Protein AF-0000000078820990 (afdb_homodimer)

Structure (mmCIF, N/CA/C/O backbone):
data_AF-0000000078820990-model_v1
#
loop_
_entity.id
_entity.type
_entity.pdbx_description
1 polymer 'Serine-type D-Ala-D-Ala carboxypeptidase'
#
loop_
_atom_site.group_PDB
_atom_site.id
_atom_site.type_symbol
_atom_site.label_atom_id
_atom_site.label_alt_id
_atom_site.label_comp_id
_atom_site.label_asym_id
_atom_site.label_entity_id
_atom_site.label_seq_id
_atom_site.pdbx_PDB_ins_code
_atom_site.Cartn_x
_atom_site.Cartn_y
_atom_site.Cartn_z
_atom_site.occupancy
_atom_site.B_iso_or_equiv
_atom_site.auth_seq_id
_atom_site.auth_comp_id
_atom_site.auth_asym_id
_atom_site.auth_atom_id
_atom_site.pdbx_PDB_model_num
ATOM 1 N N . MET A 1 1 ? 5.07 -16.172 -41.438 1 22.08 1 MET A N 1
ATOM 2 C CA . MET A 1 1 ? 3.686 -15.82 -41.125 1 22.08 1 MET A CA 1
ATOM 3 C C . MET A 1 1 ? 3.584 -15.156 -39.75 1 22.08 1 MET A C 1
ATOM 5 O O . MET A 1 1 ? 3.992 -15.734 -38.75 1 22.08 1 MET A O 1
ATOM 9 N N . SER A 1 2 ? 3.537 -13.719 -39.594 1 21.08 2 SER A N 1
ATOM 10 C CA . SER A 1 2 ? 4.238 -12.625 -38.906 1 21.08 2 SER A CA 1
ATOM 11 C C . SER A 1 2 ? 3.48 -12.156 -37.688 1 21.08 2 SER A C 1
ATOM 13 O O . SER A 1 2 ? 2.428 -11.523 -37.781 1 21.08 2 SER A O 1
ATOM 15 N N . SER A 1 3 ? 3.314 -12.992 -36.656 1 21.06 3 SER A N 1
ATOM 16 C CA . SER A 1 3 ? 2.342 -13.117 -35.594 1 21.06 3 SER A CA 1
ATOM 17 C C . SER A 1 3 ? 2.488 -11.984 -34.562 1 21.06 3 SER A C 1
ATOM 19 O O . SER A 1 3 ? 3.428 -11.984 -33.781 1 21.06 3 SER A O 1
ATOM 21 N N . ALA A 1 4 ? 2.01 -10.711 -35 1 20.36 4 ALA A N 1
ATOM 22 C CA . ALA A 1 4 ? 2.174 -9.344 -34.5 1 20.36 4 ALA A CA 1
ATOM 23 C C . ALA A 1 4 ? 1.604 -9.195 -33.094 1 20.36 4 ALA A C 1
ATOM 25 O O . ALA A 1 4 ? 0.577 -9.789 -32.781 1 20.36 4 ALA A O 1
ATOM 26 N N . THR A 1 5 ? 2.363 -8.516 -32.156 1 22.75 5 THR A N 1
ATOM 27 C CA . THR A 1 5 ? 2.705 -8.312 -30.75 1 22.75 5 THR A CA 1
ATOM 28 C C . THR A 1 5 ? 1.751 -7.312 -30.109 1 22.75 5 THR A C 1
ATOM 30 O O . THR A 1 5 ? 1.879 -6.105 -30.297 1 22.75 5 THR A O 1
ATOM 33 N N . ASN A 1 6 ? 0.295 -7.414 -30.234 1 19.84 6 ASN A N 1
ATOM 34 C CA . ASN A 1 6 ? -0.645 -6.309 -30.078 1 19.84 6 ASN A CA 1
ATOM 35 C C . ASN A 1 6 ? -0.729 -5.852 -28.625 1 19.84 6 ASN A C 1
ATOM 37 O O . ASN A 1 6 ? -1.075 -6.641 -27.75 1 19.84 6 ASN A O 1
ATOM 41 N N . CYS A 1 7 ? 0.06 -4.73 -28.219 1 20.94 7 CYS A N 1
ATOM 42 C CA . CYS A 1 7 ? 0.447 -4.062 -26.969 1 20.94 7 CYS A CA 1
ATOM 43 C C . CYS A 1 7 ? -0.734 -3.318 -26.359 1 20.94 7 CYS A C 1
ATOM 45 O O . CYS A 1 7 ? -1.271 -2.391 -26.969 1 20.94 7 CYS A O 1
ATOM 47 N N . GLY A 1 8 ? -1.758 -3.949 -25.625 1 19.2 8 GLY A N 1
ATOM 48 C CA . GLY A 1 8 ? -3.082 -3.553 -25.172 1 19.2 8 GLY A CA 1
ATOM 49 C C . GLY A 1 8 ? -3.055 -2.408 -24.172 1 19.2 8 GLY A C 1
ATOM 50 O O . GLY A 1 8 ? -2.398 -2.498 -23.141 1 19.2 8 GLY A O 1
ATOM 51 N N . PHE A 1 9 ? -3.215 -1.014 -24.609 1 19.7 9 PHE A N 1
ATOM 52 C CA . PHE A 1 9 ? -3.143 0.339 -24.078 1 19.7 9 PHE A CA 1
ATOM 53 C C . PHE A 1 9 ? -4.281 0.592 -23.094 1 19.7 9 PHE A C 1
ATOM 55 O O . PHE A 1 9 ? -5.449 0.395 -23.422 1 19.7 9 PHE A O 1
ATOM 62 N N . LEU A 1 10 ? -4.113 0.373 -21.797 1 19.8 10 LEU A N 1
ATOM 63 C CA . LEU A 1 10 ? -5.074 0.485 -20.703 1 19.8 10 LEU A CA 1
ATOM 64 C C . LEU A 1 10 ? -5.512 1.933 -20.5 1 19.8 10 LEU A C 1
ATOM 66 O O . LEU A 1 10 ? -4.699 2.787 -20.141 1 19.8 10 LEU A O 1
ATOM 70 N N . ILE A 1 11 ? -6.473 2.541 -21.328 1 19.75 11 ILE A N 1
ATOM 71 C CA . ILE A 1 11 ? -6.996 3.891 -21.516 1 19.75 11 ILE A CA 1
ATOM 72 C C . ILE A 1 11 ? -7.77 4.324 -20.281 1 19.75 11 ILE A C 1
ATOM 74 O O . ILE A 1 11 ? -8.711 3.646 -19.859 1 19.75 11 ILE A O 1
ATOM 78 N N . LEU A 1 12 ? -7.113 5.129 -19.375 1 19.62 12 LEU A N 1
ATOM 79 C CA . LEU A 1 12 ? -7.574 5.867 -18.203 1 19.62 12 LEU A CA 1
ATOM 80 C C . LEU A 1 12 ? -8.68 6.848 -18.578 1 19.62 12 LEU A C 1
ATOM 82 O O . LEU A 1 12 ? -8.43 7.836 -19.281 1 19.62 12 LEU A O 1
ATOM 86 N N . THR A 1 13 ? -9.875 6.508 -18.984 1 20.11 13 THR A N 1
ATOM 87 C CA . THR A 1 13 ? -10.984 7.25 -19.578 1 20.11 13 THR A CA 1
ATOM 88 C C . THR A 1 13 ? -11.625 8.172 -18.547 1 20.11 13 THR A C 1
ATOM 90 O O . THR A 1 13 ? -12.727 8.688 -18.766 1 20.11 13 THR A O 1
ATOM 93 N N . CYS A 1 14 ? -10.984 8.742 -17.516 1 19.55 14 CYS A N 1
ATOM 94 C CA . CYS A 1 14 ? -11.875 9.516 -16.656 1 19.55 14 CYS A CA 1
ATOM 95 C C . CYS A 1 14 ? -12.445 10.719 -17.391 1 19.55 14 CYS A C 1
ATOM 97 O O . CYS A 1 14 ? -11.695 11.562 -17.875 1 19.55 14 CYS A O 1
ATOM 99 N N . LEU A 1 15 ? -13.703 10.734 -17.969 1 19.78 15 LEU A N 1
ATOM 100 C CA . LEU A 1 15 ? -14.609 11.562 -18.75 1 19.78 15 LEU A CA 1
ATOM 101 C C . LEU A 1 15 ? -14.906 12.875 -18.031 1 19.78 15 LEU A C 1
ATOM 103 O O . LEU A 1 15 ? -15.547 12.883 -16.984 1 19.78 15 LEU A O 1
ATOM 107 N N . LEU A 1 16 ? -13.852 13.82 -17.922 1 18.53 16 LEU A N 1
ATOM 108 C CA . LEU A 1 16 ? -14.133 15.195 -17.516 1 18.53 16 LEU A CA 1
ATOM 109 C C . LEU A 1 16 ? -15.164 15.836 -18.438 1 18.53 16 LEU A C 1
ATOM 111 O O . LEU A 1 16 ? -14.875 16.109 -19.609 1 18.53 16 LEU A O 1
ATOM 115 N N . ASP A 1 17 ? -16.453 15.586 -18.344 1 17.56 17 ASP A N 1
ATOM 116 C CA . ASP A 1 17 ? -17.562 16 -19.203 1 17.56 17 ASP A CA 1
ATOM 117 C C . ASP A 1 17 ? -17.688 17.516 -19.219 1 17.56 17 ASP A C 1
ATOM 119 O O . ASP A 1 17 ? -17.953 18.109 -20.281 1 17.56 17 ASP A O 1
ATOM 123 N N . SER A 1 18 ? -17.766 18.281 -18.172 1 18.16 18 SER A N 1
ATOM 124 C CA . SER A 1 18 ? -18.875 19.234 -18.125 1 18.16 18 SER A CA 1
ATOM 125 C C . SER A 1 18 ? -18.531 20.5 -18.906 1 18.16 18 SER A C 1
ATOM 127 O O . SER A 1 18 ? -19.375 21.391 -19.047 1 18.16 18 SER A O 1
ATOM 129 N N . LEU A 1 19 ? -17.344 20.922 -19.078 1 18.14 19 LEU A N 1
ATOM 130 C CA . LEU A 1 19 ? -17.219 22.375 -19 1 18.14 19 LEU A CA 1
ATOM 131 C C . LEU A 1 19 ? -17.672 23.031 -20.312 1 18.14 19 LEU A C 1
ATOM 133 O O . LEU A 1 19 ? -16.875 23.234 -21.219 1 18.14 19 LEU A O 1
ATOM 137 N N . MET A 1 20 ? -18.75 22.656 -21.047 1 17.83 20 MET A N 1
ATOM 138 C CA . MET A 1 20 ? -18.953 23.25 -22.359 1 17.83 20 MET A CA 1
ATOM 139 C C . MET A 1 20 ? -19.469 24.688 -22.25 1 17.83 20 MET A C 1
ATOM 141 O O . MET A 1 20 ? -20.656 24.938 -22.438 1 17.83 20 MET A O 1
ATOM 145 N N . LYS A 1 21 ? -19.125 25.438 -21.125 1 17.12 21 LYS A N 1
ATOM 146 C CA . LYS A 1 21 ? -20.031 26.578 -21.156 1 17.12 21 LYS A CA 1
ATOM 147 C C . LYS A 1 21 ? -19.938 27.312 -22.484 1 17.12 21 LYS A C 1
ATOM 149 O O . LYS A 1 21 ? -18.953 27.188 -23.203 1 17.12 21 LYS A O 1
ATOM 154 N N . TYR A 1 22 ? -20.797 28.531 -22.641 1 16.69 22 TYR A N 1
ATOM 155 C CA . TYR A 1 22 ? -21.641 29.297 -23.547 1 16.69 22 TYR A CA 1
ATOM 156 C C . TYR A 1 22 ? -20.797 30.25 -24.391 1 16.69 22 TYR A C 1
ATOM 158 O O . TYR A 1 22 ? -19.688 30.609 -24 1 16.69 22 TYR A O 1
ATOM 166 N N . PRO A 1 23 ? -21.438 30.812 -25.391 1 17.64 23 PRO A N 1
ATOM 167 C CA . PRO A 1 23 ? -21.203 31.391 -26.719 1 17.64 23 PRO A CA 1
ATOM 168 C C . PRO A 1 23 ? -20.766 32.844 -26.656 1 17.64 23 PRO A C 1
ATOM 170 O O . PRO A 1 23 ? -20.484 33.469 -27.703 1 17.64 23 PRO A O 1
ATOM 173 N N . ARG A 1 24 ? -20.125 33.344 -25.609 1 16.52 24 ARG A N 1
ATOM 174 C CA . ARG A 1 24 ? -20.484 34.75 -25.641 1 16.52 24 ARG A CA 1
ATOM 175 C C . ARG A 1 24 ? -20.031 35.406 -26.938 1 16.52 24 ARG A C 1
ATOM 177 O O . ARG A 1 24 ? -18.875 35.25 -27.344 1 16.52 24 ARG A O 1
ATOM 184 N N . GLU A 1 25 ? -20.906 36.062 -27.656 1 16.39 25 GLU A N 1
ATOM 185 C CA . GLU A 1 25 ? -21.016 36.656 -28.984 1 16.39 25 GLU A CA 1
ATOM 186 C C . GLU A 1 25 ? -20.25 37.969 -29.062 1 16.39 25 GLU A C 1
ATOM 188 O O . GLU A 1 25 ? -20.062 38.5 -30.141 1 16.39 25 GLU A O 1
ATOM 193 N N . ARG A 1 26 ? -19.562 38.406 -28.047 1 15.84 26 ARG A N 1
ATOM 194 C CA . ARG A 1 26 ? -19.766 39.844 -28.188 1 15.84 26 ARG A CA 1
ATOM 195 C C . ARG A 1 26 ? -19.234 40.344 -29.531 1 15.84 26 ARG A C 1
ATOM 197 O O . ARG A 1 26 ? -18.328 39.75 -30.109 1 15.84 26 ARG A O 1
ATOM 204 N N . SER A 1 27 ? -19.641 41.625 -29.797 1 14.88 27 SER A N 1
ATOM 205 C CA . SER A 1 27 ? -19.984 42.5 -30.906 1 14.88 27 SER A CA 1
ATOM 206 C C . SER A 1 27 ? -18.734 43.031 -31.594 1 14.88 27 SER A C 1
ATOM 208 O O . SER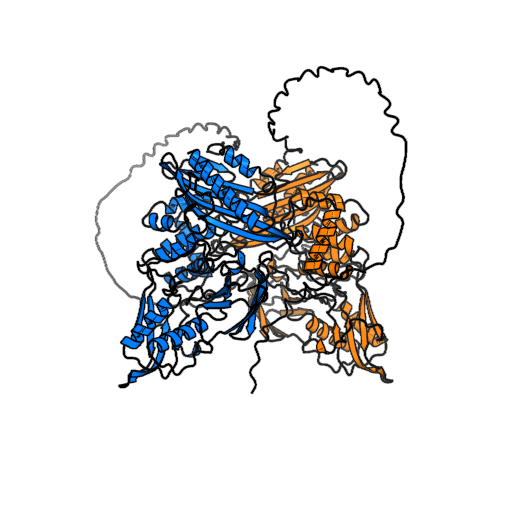 A 1 27 ? -17.625 42.938 -31.062 1 14.88 27 SER A O 1
ATOM 210 N N . ARG A 1 28 ? -18.922 44.312 -32.125 1 14.97 28 ARG A N 1
ATOM 211 C CA . ARG A 1 28 ? -18.844 44.875 -33.469 1 14.97 28 ARG A CA 1
ATOM 212 C C . ARG A 1 28 ? -17.484 45.531 -33.688 1 14.97 28 ARG A C 1
ATOM 214 O O . ARG A 1 28 ? -16.891 45.406 -34.781 1 14.97 28 ARG A O 1
ATOM 221 N N . GLY A 1 29 ? -16.953 46.5 -32.75 1 15.27 29 GLY A N 1
ATOM 222 C CA . GLY A 1 29 ? -16.891 47.812 -33.406 1 15.27 29 GLY A CA 1
ATOM 223 C C . GLY A 1 29 ? -15.688 47.969 -34.281 1 15.27 29 GLY A C 1
ATOM 224 O O . GLY A 1 29 ? -14.719 47.219 -34.188 1 15.27 29 GLY A O 1
ATOM 225 N N . ASP A 1 30 ? -15.617 49.219 -34.906 1 15.18 30 ASP A N 1
ATOM 226 C CA . ASP A 1 30 ? -15.398 49.812 -36.25 1 15.18 30 ASP A CA 1
ATOM 227 C C . ASP A 1 30 ? -13.914 50.062 -36.5 1 15.18 30 ASP A C 1
ATOM 229 O O . ASP A 1 30 ? -13.297 49.375 -37.312 1 15.18 30 ASP A O 1
ATOM 233 N N . TYR A 1 31 ? -13.586 51.406 -36.5 1 15.63 31 TYR A N 1
ATOM 234 C CA . TYR A 1 31 ? -13.258 52.156 -37.719 1 15.63 31 TYR A CA 1
ATOM 235 C C . TYR A 1 31 ? -11.75 52.219 -37.938 1 15.63 31 TYR A C 1
ATOM 237 O O . TYR A 1 31 ? -10.977 51.906 -37.031 1 15.63 31 TYR A O 1
ATOM 245 N N . MET A 1 32 ? -11.32 53.375 -38.469 1 15.5 32 MET A N 1
ATOM 246 C CA . MET A 1 32 ? -10.719 53.781 -39.719 1 15.5 32 MET A CA 1
ATOM 247 C C . MET A 1 32 ? -9.25 54.156 -39.5 1 15.5 32 MET A C 1
ATOM 249 O O . MET A 1 32 ? -8.602 54.656 -40.438 1 15.5 32 MET A O 1
ATOM 253 N N . LYS A 1 33 ? -8.711 53.844 -38.469 1 15.98 33 LYS A N 1
ATOM 254 C CA . LYS A 1 33 ? -7.738 54.938 -38.344 1 15.98 33 LYS A CA 1
ATOM 255 C C . LYS A 1 33 ? -6.762 54.938 -39.5 1 15.98 33 LYS A C 1
ATOM 257 O O . LYS A 1 33 ? -6.309 53.875 -39.938 1 15.98 33 LYS A O 1
ATOM 262 N N . SER A 1 34 ? -6.449 56.156 -39.781 1 15.02 34 SER A N 1
ATOM 263 C CA . SER A 1 34 ? -6.004 56.875 -41 1 15.02 34 SER A CA 1
ATOM 264 C C . SER A 1 34 ? -4.547 56.531 -41.312 1 15.02 34 SER A C 1
ATOM 266 O O . SER A 1 34 ? -4.23 56.156 -42.438 1 15.02 34 SER A O 1
ATOM 268 N N . ASP A 1 35 ? -3.656 57.344 -40.75 1 14.59 35 ASP A N 1
ATOM 269 C CA . ASP A 1 35 ? -2.898 58.219 -41.625 1 14.59 35 ASP A CA 1
ATOM 270 C C . ASP A 1 35 ? -1.613 57.562 -42.125 1 14.59 35 ASP A C 1
ATOM 272 O O . ASP A 1 35 ? -1.036 56.719 -41.406 1 14.59 35 ASP A O 1
ATOM 276 N N . ALA A 1 36 ? -1.145 58.219 -43.219 1 15.11 36 ALA A N 1
ATOM 277 C CA . ALA A 1 36 ? -0.489 57.906 -44.469 1 15.11 36 ALA A CA 1
ATOM 278 C C . ALA A 1 36 ? 1.02 57.781 -44.281 1 15.11 36 ALA A C 1
ATOM 280 O O . ALA A 1 36 ? 1.644 56.875 -44.875 1 15.11 36 ALA A O 1
ATOM 281 N N . HIS A 1 37 ? 1.697 58.781 -43.625 1 14.91 37 HIS A N 1
ATOM 282 C CA . HIS A 1 37 ? 2.48 59.375 -44.688 1 14.91 37 HIS A CA 1
ATOM 283 C C . HIS A 1 37 ? 3.709 58.531 -45.031 1 14.91 37 HIS A C 1
ATOM 285 O O . HIS A 1 37 ? 3.943 58.219 -46.188 1 14.91 37 HIS A O 1
ATOM 291 N N . GLU A 1 38 ? 4.938 59.188 -44.75 1 15.08 38 GLU A N 1
ATOM 292 C CA . GLU A 1 38 ? 5.816 59.688 -45.812 1 15.08 38 GLU A CA 1
ATOM 293 C C . GLU A 1 38 ? 6.871 58.656 -46.188 1 15.08 38 GLU A C 1
ATOM 295 O O . GLU A 1 38 ? 6.98 58.281 -47.344 1 15.08 38 GLU A O 1
ATOM 300 N N . SER A 1 39 ? 8.148 59.062 -45.906 1 15.78 39 SER A N 1
ATOM 301 C CA . SER A 1 39 ? 9.117 59.344 -46.969 1 15.78 39 SER A CA 1
ATOM 302 C C . SER A 1 39 ? 9.898 58.062 -47.312 1 15.78 39 SER A C 1
ATOM 304 O O . SER A 1 39 ? 9.984 57.156 -46.5 1 15.78 39 SER A O 1
ATOM 306 N N . LYS A 1 40 ? 10.867 58.375 -48.25 1 16.02 40 LYS A N 1
ATOM 307 C CA . LYS A 1 40 ? 11.359 57.812 -49.531 1 16.02 40 LYS A CA 1
ATOM 308 C C . LYS A 1 40 ? 12.383 56.719 -49.281 1 16.02 40 LYS A C 1
ATOM 310 O O . LYS A 1 40 ? 12.906 56.562 -48.156 1 16.02 40 LYS A O 1
ATOM 315 N N . LYS A 1 41 ? 13.492 56.875 -50 1 15.45 41 LYS A N 1
ATOM 316 C CA . LYS A 1 41 ? 13.953 56.062 -51.125 1 15.45 41 LYS A CA 1
ATOM 317 C C . LYS A 1 41 ? 14.93 55 -50.656 1 15.45 41 LYS A C 1
ATOM 319 O O . LYS A 1 41 ? 15.477 55.062 -49.562 1 15.45 41 LYS A O 1
ATOM 324 N N . LEU A 1 42 ? 16.031 54.906 -51.469 1 15.78 42 LEU A N 1
ATOM 325 C CA . LEU A 1 42 ? 16.484 53.906 -52.438 1 15.78 42 LEU A CA 1
ATOM 326 C C . LEU A 1 42 ? 17.531 53 -51.844 1 15.78 42 LEU A C 1
ATOM 328 O O . LEU A 1 42 ? 18.156 53.312 -50.844 1 15.78 42 LEU A O 1
ATOM 332 N N . CYS A 1 43 ? 18.5 52.469 -52.719 1 15.88 43 CYS A N 1
ATOM 333 C CA . CYS A 1 43 ? 18.859 51.188 -53.344 1 15.88 43 CYS A CA 1
ATOM 334 C C . CYS A 1 43 ? 20.125 50.625 -52.719 1 15.88 43 CYS A C 1
ATOM 336 O O . CYS A 1 43 ? 20.188 49.406 -52.438 1 15.88 43 CYS A O 1
ATOM 338 N N . TYR A 1 44 ? 21.391 51.25 -52.875 1 18.36 44 TYR A N 1
ATOM 339 C CA . TYR A 1 44 ? 22.375 50.562 -53.688 1 18.36 44 TYR A CA 1
ATOM 340 C C . TYR A 1 44 ? 23.047 49.406 -52.938 1 18.36 44 TYR A C 1
ATOM 342 O O . TYR A 1 44 ? 23.188 49.469 -51.719 1 18.36 44 TYR A O 1
ATOM 350 N N . LEU A 1 45 ? 23.562 48.312 -53.719 1 17.75 45 LEU A N 1
ATOM 351 C CA . LEU A 1 45 ? 23.844 46.906 -53.844 1 17.75 45 LEU A CA 1
ATOM 352 C C . LEU A 1 45 ? 25.188 46.562 -53.188 1 17.75 45 LEU A C 1
ATOM 354 O O . LEU A 1 45 ? 25.391 45.438 -52.719 1 17.75 45 LEU A O 1
ATOM 358 N N . LEU A 1 46 ? 26.156 47.375 -53.094 1 21.72 46 LEU A N 1
ATOM 359 C CA . LEU A 1 46 ? 27.422 46.781 -53.469 1 21.72 46 LEU A CA 1
ATOM 360 C C . LEU A 1 46 ? 27.875 45.75 -52.469 1 21.72 46 LEU A C 1
ATOM 362 O O . LEU A 1 46 ? 28.188 46.094 -51.312 1 21.72 46 LEU A O 1
ATOM 366 N N . LEU A 1 47 ? 27.344 44.531 -52.531 1 21.05 47 LEU A N 1
ATOM 367 C CA . LEU A 1 47 ? 27.594 43.469 -51.562 1 21.05 47 LEU A CA 1
ATOM 368 C C . LEU A 1 47 ? 29.016 42.938 -51.688 1 21.05 47 LEU A C 1
ATOM 370 O O . LEU A 1 47 ? 29.359 42.312 -52.688 1 21.05 47 LEU A O 1
ATOM 374 N N . GLY A 1 48 ? 30 43.719 -51.375 1 21.58 48 GLY A N 1
ATOM 375 C CA . GLY A 1 48 ? 31.344 43.156 -51.438 1 21.58 48 GLY A CA 1
ATOM 376 C C . GLY A 1 48 ? 31.469 41.844 -50.688 1 21.58 48 GLY A C 1
ATOM 377 O O . GLY A 1 48 ? 30.969 41.688 -49.562 1 21.58 48 GLY A O 1
ATOM 378 N N . THR A 1 49 ? 31.672 40.75 -51.438 1 23.44 49 THR A N 1
ATOM 379 C CA . THR A 1 49 ? 31.797 39.312 -51.156 1 23.44 49 THR A CA 1
ATOM 380 C C . THR A 1 49 ? 33.031 39.062 -50.25 1 23.44 49 THR A C 1
ATOM 382 O O . THR A 1 49 ? 34.156 39.188 -50.719 1 23.44 49 THR A O 1
ATOM 385 N N . ILE A 1 50 ? 33.188 39.656 -49.125 1 24.31 50 ILE A N 1
ATOM 386 C CA . ILE A 1 50 ? 34.438 39.312 -48.438 1 24.31 50 ILE A CA 1
ATOM 387 C C . ILE A 1 50 ? 34.438 37.812 -48.125 1 24.31 50 ILE A C 1
ATOM 389 O O . ILE A 1 50 ? 33.531 37.312 -47.5 1 24.31 50 ILE A O 1
ATOM 393 N N . PHE A 1 51 ? 35.156 37.031 -49 1 25.61 51 PHE A N 1
ATOM 394 C CA . PHE A 1 51 ? 35.438 35.594 -48.906 1 25.61 51 PHE A CA 1
ATOM 395 C C . PHE A 1 51 ? 36.156 35.281 -47.594 1 25.61 51 PHE A C 1
ATOM 397 O O . PHE A 1 51 ? 37.312 35.688 -47.406 1 25.61 51 PHE A O 1
ATOM 404 N N . LEU A 1 52 ? 35.531 35.438 -46.438 1 24.86 52 LEU A N 1
ATOM 405 C CA . LEU A 1 52 ? 36.25 35.062 -45.188 1 24.86 52 LEU A CA 1
ATOM 406 C C . LEU A 1 52 ? 36.594 33.594 -45.188 1 24.86 52 LEU A C 1
ATOM 408 O O . LEU A 1 52 ? 35.688 32.75 -45.25 1 24.86 52 LEU A O 1
ATOM 412 N N . ILE A 1 53 ? 37.75 33.25 -45.688 1 30.28 53 ILE A N 1
ATOM 413 C CA . ILE A 1 53 ? 38.406 31.938 -45.594 1 30.28 53 ILE A CA 1
ATOM 414 C C . ILE A 1 53 ? 38.406 31.438 -44.156 1 30.28 53 ILE A C 1
ATOM 416 O O . ILE A 1 53 ? 39.031 32.031 -43.312 1 30.28 53 ILE A O 1
ATOM 420 N N . THR A 1 54 ? 37.281 31.047 -43.594 1 28.45 54 THR A N 1
ATOM 421 C CA . THR A 1 54 ? 37.344 30.484 -42.25 1 28.45 54 THR A CA 1
ATOM 422 C C . THR A 1 54 ? 38.156 29.203 -42.219 1 28.45 54 THR A C 1
ATOM 424 O O . THR A 1 54 ? 37.875 28.266 -42.969 1 28.45 54 THR A O 1
ATOM 427 N N . VAL A 1 55 ? 39.438 29.297 -41.875 1 32.12 55 VAL A N 1
ATOM 428 C CA . VAL A 1 55 ? 40.344 28.219 -41.531 1 32.12 55 VAL A CA 1
ATOM 429 C C . VAL A 1 55 ? 39.656 27.266 -40.562 1 32.12 55 VAL A C 1
ATOM 431 O O . VAL A 1 55 ? 39.188 27.688 -39.5 1 32.12 55 VAL A O 1
ATOM 434 N N . CYS A 1 56 ? 39.219 26.125 -41.094 1 29.48 56 CYS A N 1
ATOM 435 C CA . CYS A 1 56 ? 38.688 24.969 -40.375 1 29.48 56 CYS A CA 1
ATOM 436 C C . CYS A 1 56 ? 39.656 24.469 -39.344 1 29.48 56 CYS A C 1
ATOM 438 O O . CYS A 1 56 ? 40.719 23.953 -39.688 1 29.48 56 CYS A O 1
ATOM 440 N N . GLN A 1 57 ? 39.906 25.172 -38.281 1 31.44 57 GLN A N 1
ATOM 441 C CA . GLN A 1 57 ? 40.719 24.5 -37.281 1 31.44 57 GLN A CA 1
ATOM 442 C C . GLN A 1 57 ? 40.156 23.109 -36.938 1 31.44 57 GLN A C 1
ATOM 444 O O . GLN A 1 57 ? 38.938 22.922 -36.875 1 31.44 57 GLN A O 1
ATOM 449 N N . PRO A 1 58 ? 41 22.078 -37.156 1 33.69 58 PRO A N 1
ATOM 450 C CA . PRO A 1 58 ? 40.594 20.734 -36.781 1 33.69 58 PRO A CA 1
ATOM 451 C C . PRO A 1 58 ? 40.031 20.672 -35.375 1 33.69 58 PRO A C 1
ATOM 453 O O . PRO A 1 58 ? 40.625 21.266 -34.438 1 33.69 58 PRO A O 1
ATOM 456 N N . PHE A 1 59 ? 38.719 20.516 -35.281 1 31.98 59 PHE A N 1
ATOM 457 C CA . PHE A 1 59 ? 38.188 20.172 -33.969 1 31.98 59 PHE A CA 1
ATOM 458 C C . PHE A 1 59 ? 38.875 18.953 -33.375 1 31.98 59 PHE A C 1
ATOM 460 O O . PHE A 1 59 ? 38.812 17.859 -33.969 1 31.98 59 PHE A O 1
ATOM 467 N N . ALA A 1 60 ? 40.031 19.078 -32.781 1 33 60 ALA A N 1
ATOM 468 C CA . ALA A 1 60 ? 40.469 18.031 -31.859 1 33 60 ALA A CA 1
ATOM 469 C C . ALA A 1 60 ? 39.281 17.484 -31.062 1 33 60 ALA A C 1
ATOM 471 O O . ALA A 1 60 ? 38.531 18.25 -30.438 1 33 60 ALA A O 1
ATOM 472 N N . GLY A 1 61 ? 38.812 16.328 -31.406 1 27.31 61 GLY A N 1
ATOM 473 C CA . GLY A 1 61 ? 37.844 15.57 -30.656 1 27.31 61 GLY A CA 1
ATOM 474 C C . GLY A 1 61 ? 38.094 15.555 -29.172 1 27.31 61 GLY A C 1
ATOM 475 O O . GLY A 1 61 ? 39.188 15.141 -28.719 1 27.31 61 GLY A O 1
ATOM 476 N N . ALA A 1 62 ? 37.531 16.516 -28.438 1 30.12 62 ALA A N 1
ATOM 477 C CA . ALA A 1 62 ? 37.469 16.359 -27 1 30.12 62 ALA A CA 1
ATOM 478 C C . ALA A 1 62 ? 36.969 14.969 -26.625 1 30.12 62 ALA A C 1
ATOM 480 O O . ALA A 1 62 ? 35.844 14.594 -26.938 1 30.12 62 ALA A O 1
ATOM 481 N N . GLY A 1 63 ? 37.812 14 -26.719 1 29.47 63 GLY A N 1
ATOM 482 C CA . GLY A 1 63 ? 37.5 12.836 -25.906 1 29.47 63 GLY A CA 1
ATOM 483 C C . GLY A 1 63 ? 36.875 13.203 -24.578 1 29.47 63 GLY A C 1
ATOM 484 O O . GLY A 1 63 ? 37.469 13.891 -23.766 1 29.47 63 GLY A O 1
ATOM 485 N N . GLY A 1 64 ? 35.594 13.453 -24.656 1 29.59 64 GLY A N 1
ATOM 486 C CA . GLY A 1 64 ? 34.906 13.625 -23.391 1 29.59 64 GLY A CA 1
ATOM 487 C C . GLY A 1 64 ? 35.219 12.539 -22.375 1 29.59 64 GLY A C 1
ATOM 488 O O . GLY A 1 64 ? 34.719 11.414 -22.484 1 29.59 64 GLY A O 1
ATOM 489 N N . ASN A 1 65 ? 36.5 12.383 -22.062 1 30.62 65 ASN A N 1
ATOM 490 C CA . ASN A 1 65 ? 36.656 11.766 -20.75 1 30.62 65 ASN A CA 1
ATOM 491 C C . ASN A 1 65 ? 35.625 12.312 -19.75 1 30.62 65 ASN A C 1
ATOM 493 O O . ASN A 1 65 ? 35.656 13.492 -19.406 1 30.62 65 ASN A O 1
ATOM 497 N N . SER A 1 66 ? 34.469 11.914 -19.906 1 31.67 66 SER A N 1
ATOM 498 C CA . SER A 1 66 ? 33.688 12.109 -18.688 1 31.67 66 SER A CA 1
ATOM 499 C C . SER A 1 66 ? 34.531 11.914 -17.438 1 31.67 66 SER A C 1
ATOM 501 O O . SER A 1 66 ? 34.719 10.789 -16.984 1 31.67 66 SER A O 1
ATOM 503 N N . GLN A 1 67 ? 35.688 12.469 -17.406 1 33.34 67 GLN A N 1
ATOM 504 C CA . GLN A 1 67 ? 36.25 12.633 -16.078 1 33.34 67 GLN A CA 1
ATOM 505 C C . GLN A 1 67 ? 35.188 12.938 -15.047 1 33.34 67 GLN A C 1
ATOM 507 O O . GLN A 1 67 ? 34.344 13.82 -15.258 1 33.34 67 GLN A O 1
ATOM 512 N N . ASP A 1 68 ? 34.75 11.984 -14.25 1 36.47 68 ASP A N 1
ATOM 513 C CA . ASP A 1 68 ? 34.031 12.305 -13.023 1 36.47 68 ASP A CA 1
ATOM 514 C C . ASP A 1 68 ? 34.438 13.672 -12.484 1 36.47 68 ASP A C 1
ATOM 516 O O . ASP A 1 68 ? 35.594 13.859 -12.055 1 36.47 68 ASP A O 1
ATOM 520 N N . SER A 1 69 ? 34.188 14.719 -13.109 1 40.69 69 SER A N 1
ATOM 521 C CA . SER A 1 69 ? 34.406 15.953 -12.359 1 40.69 69 SER A CA 1
ATOM 522 C C . SER A 1 69 ? 34.375 15.703 -10.859 1 40.69 69 SER A C 1
ATOM 524 O O . SER A 1 69 ? 33.5 15.008 -10.359 1 40.69 69 SER A O 1
ATOM 526 N N . PRO A 1 70 ? 35.5 15.789 -10.242 1 46.16 70 PRO A N 1
ATOM 527 C CA . PRO A 1 70 ? 35.469 15.57 -8.789 1 46.16 70 PRO A CA 1
ATOM 528 C C . PRO A 1 70 ? 34.219 16.109 -8.133 1 46.16 70 PRO A C 1
ATOM 530 O O . PRO A 1 70 ? 33.719 17.188 -8.516 1 46.16 70 PRO A O 1
ATOM 533 N N . LEU A 1 71 ? 33.344 15.25 -7.734 1 58.84 71 LEU A N 1
ATOM 534 C CA . LEU A 1 71 ? 32.188 15.719 -6.949 1 58.84 71 LEU A CA 1
ATOM 535 C C . LEU A 1 71 ? 32.562 16.969 -6.145 1 58.84 71 LEU A C 1
ATOM 537 O O . LEU A 1 71 ? 33.594 16.984 -5.473 1 58.84 71 LEU A O 1
ATOM 541 N N . GLU A 1 72 ? 32.125 18.156 -6.496 1 73 72 GLU A N 1
ATOM 542 C CA . GLU A 1 72 ? 32.25 19.359 -5.684 1 73 72 GLU A CA 1
ATOM 543 C C . GLU A 1 72 ? 31.859 19.094 -4.234 1 73 72 GLU A C 1
ATOM 545 O O . GLU A 1 72 ? 31.016 18.219 -3.961 1 73 72 GLU A O 1
ATOM 550 N N . GLY A 1 73 ? 32.688 19.531 -3.338 1 80.06 73 GLY A N 1
ATOM 551 C CA . GLY A 1 73 ? 32.406 19.438 -1.912 1 80.06 73 GLY A CA 1
ATOM 552 C C . GLY A 1 73 ? 33.562 18.812 -1.126 1 80.06 73 GLY A C 1
ATOM 553 O O . GLY A 1 73 ? 34.531 18.328 -1.71 1 80.06 73 GLY A O 1
ATOM 554 N N . ASN A 1 74 ? 33.469 18.969 0.111 1 88.56 74 ASN A N 1
ATOM 555 C CA . ASN A 1 74 ? 34.406 18.359 1.049 1 88.56 74 ASN A CA 1
ATOM 556 C C . ASN A 1 74 ? 34.062 16.906 1.354 1 88.56 74 ASN A C 1
ATOM 558 O O . ASN A 1 74 ? 32.906 16.5 1.144 1 88.56 74 ASN A O 1
ATOM 562 N N . PRO A 1 75 ? 35.062 16.156 1.675 1 93.25 75 PRO A N 1
ATOM 563 C CA . PRO A 1 75 ? 34.719 14.859 2.244 1 93.25 75 PRO A CA 1
ATOM 564 C C . PRO A 1 75 ? 33.812 14.984 3.477 1 93.25 75 PRO A C 1
ATOM 566 O O . PRO A 1 75 ? 33.938 15.961 4.223 1 93.25 75 PRO A O 1
ATOM 569 N N . LEU A 1 76 ? 33 14.039 3.699 1 97 76 LEU A N 1
ATOM 570 C CA . LEU A 1 76 ? 32.156 14.039 4.898 1 97 76 LEU A CA 1
ATOM 571 C C . LEU A 1 76 ? 33.031 14.008 6.156 1 97 76 LEU A C 1
ATOM 573 O O . LEU A 1 76 ? 34.094 13.383 6.176 1 97 76 LEU A O 1
ATOM 577 N N . PRO A 1 77 ? 32.531 14.648 7.23 1 96.12 77 PRO A N 1
ATOM 578 C CA . PRO A 1 77 ? 33.281 14.539 8.5 1 96.12 77 PRO A CA 1
ATOM 579 C C . PRO A 1 77 ? 33.469 13.094 8.953 1 96.12 77 PRO A C 1
ATOM 581 O O . PRO A 1 77 ? 32.562 12.258 8.742 1 96.12 77 PRO A O 1
ATOM 584 N N . ALA A 1 78 ? 34.594 12.844 9.609 1 96.69 78 ALA A N 1
ATOM 585 C CA . ALA A 1 78 ? 34.938 11.492 10.055 1 96.69 78 ALA A CA 1
ATOM 586 C C . ALA A 1 78 ? 33.844 10.922 10.961 1 96.69 78 ALA A C 1
ATOM 588 O O . ALA A 1 78 ? 33.531 9.734 10.891 1 96.69 78 ALA A O 1
ATOM 589 N N . SER A 1 79 ? 33.312 11.766 11.797 1 96.62 79 SER A N 1
ATOM 590 C CA . SER A 1 79 ? 32.25 11.32 12.711 1 96.62 79 SER A CA 1
ATOM 591 C C . SER A 1 79 ? 31.016 10.867 11.953 1 96.62 79 SER A C 1
ATOM 593 O O . SER A 1 79 ? 30.328 9.938 12.375 1 96.62 79 SER A O 1
ATOM 595 N N . VAL A 1 80 ? 30.719 11.516 10.844 1 98 80 VAL A N 1
ATOM 596 C CA . VAL A 1 80 ? 29.578 11.141 10 1 98 80 VAL A CA 1
ATOM 597 C C . VAL A 1 80 ? 29.844 9.781 9.359 1 98 80 VAL A C 1
ATOM 599 O O . VAL A 1 80 ? 28.984 8.898 9.391 1 98 80 VAL A O 1
ATOM 602 N N . THR A 1 81 ? 30.984 9.625 8.844 1 97.94 81 THR A N 1
ATOM 603 C CA . THR A 1 81 ? 31.344 8.367 8.195 1 97.94 81 THR A CA 1
ATOM 604 C C . THR A 1 81 ? 31.344 7.223 9.211 1 97.94 81 THR A C 1
ATOM 606 O O . THR A 1 81 ? 30.984 6.094 8.875 1 97.94 81 THR A O 1
ATOM 609 N N . GLU A 1 82 ? 31.797 7.504 10.414 1 98 82 GLU A N 1
ATOM 610 C CA . GLU A 1 82 ? 31.766 6.496 11.477 1 98 82 GLU A CA 1
ATOM 611 C C . GLU A 1 82 ? 30.344 6.012 11.742 1 98 82 GLU A C 1
ATOM 613 O O . GLU A 1 82 ? 30.109 4.812 11.906 1 98 82 GLU A O 1
ATOM 618 N N . ILE A 1 83 ? 29.406 6.895 11.797 1 98.25 83 ILE A N 1
ATOM 619 C CA . ILE A 1 83 ? 28 6.543 11.992 1 98.25 83 ILE A CA 1
ATOM 620 C C . ILE A 1 83 ? 27.516 5.684 10.828 1 98.25 83 ILE A C 1
ATOM 622 O O . ILE A 1 83 ? 26.906 4.629 11.039 1 98.25 83 ILE A O 1
ATOM 626 N N . MET A 1 84 ? 27.812 6.09 9.609 1 98.25 84 MET A N 1
ATOM 627 C CA . MET A 1 84 ? 27.328 5.422 8.398 1 98.25 84 MET A CA 1
ATOM 628 C C . MET A 1 84 ? 27.922 4.02 8.281 1 98.25 84 MET A C 1
ATOM 630 O O . MET A 1 84 ? 27.344 3.152 7.629 1 98.25 84 MET A O 1
ATOM 634 N N . ASN A 1 85 ? 29.062 3.793 8.961 1 97.75 85 ASN A N 1
ATOM 635 C CA . ASN A 1 85 ? 29.766 2.52 8.844 1 97.75 85 ASN A CA 1
ATOM 636 C C . ASN A 1 85 ? 29.312 1.527 9.914 1 97.75 85 ASN A C 1
ATOM 638 O O . ASN A 1 85 ? 29.812 0.403 9.977 1 97.75 85 ASN A O 1
ATOM 642 N N . ASP A 1 86 ? 28.375 1.986 10.758 1 97.88 86 ASP A N 1
ATOM 643 C CA . ASP A 1 86 ? 27.781 1.024 11.68 1 97.88 86 ASP A CA 1
ATOM 644 C C . ASP A 1 86 ? 27.172 -0.154 10.922 1 97.88 86 ASP A C 1
ATOM 646 O O . ASP A 1 86 ? 26.578 0.025 9.852 1 97.88 86 ASP A O 1
ATOM 650 N N . THR A 1 87 ? 27.188 -1.376 11.477 1 96.81 87 THR A N 1
ATOM 651 C CA . THR A 1 87 ? 26.781 -2.605 10.805 1 96.81 87 THR A CA 1
ATOM 652 C C . THR A 1 87 ? 25.297 -2.576 10.484 1 96.81 87 THR A C 1
ATOM 654 O O . THR A 1 87 ? 24.844 -3.215 9.523 1 96.81 87 THR A O 1
ATOM 657 N N . LYS A 1 88 ? 24.5 -1.832 11.211 1 96.69 88 LYS A N 1
ATOM 658 C CA . LYS A 1 88 ? 23.062 -1.773 10.93 1 96.69 88 LYS A CA 1
ATOM 659 C C . LYS A 1 88 ? 22.797 -1.115 9.578 1 96.69 88 LYS A C 1
ATOM 661 O O . LYS A 1 88 ? 21.703 -1.254 9.023 1 96.69 88 LYS A O 1
ATOM 666 N N . TYR A 1 89 ? 23.875 -0.401 9.047 1 98.38 89 TYR A N 1
ATOM 667 C CA . TYR A 1 89 ? 23.688 0.3 7.781 1 98.38 89 TYR A CA 1
ATOM 668 C C . TYR A 1 89 ? 24.375 -0.434 6.645 1 98.38 89 TYR A C 1
ATOM 670 O O . TYR A 1 89 ? 24.516 0.107 5.543 1 98.38 89 TYR A O 1
ATOM 678 N N . ASP A 1 90 ? 24.812 -1.695 6.852 1 97.75 90 ASP A N 1
ATOM 679 C CA . ASP A 1 90 ? 25.578 -2.461 5.867 1 97.75 90 ASP A CA 1
ATOM 680 C C . ASP A 1 90 ? 24.797 -2.584 4.555 1 97.75 90 ASP A C 1
ATOM 682 O O . ASP A 1 90 ? 25.406 -2.596 3.479 1 97.75 90 ASP A O 1
ATOM 686 N N . HIS A 1 91 ? 23.516 -2.592 4.645 1 98.38 91 HIS A N 1
ATOM 687 C CA . HIS A 1 91 ? 22.703 -2.881 3.467 1 98.38 91 HIS A CA 1
ATOM 688 C C . HIS A 1 91 ? 21.906 -1.656 3.035 1 98.38 91 HIS A C 1
ATOM 690 O O . HIS A 1 91 ? 21.031 -1.754 2.176 1 98.38 91 HIS A O 1
ATOM 696 N N . ALA A 1 92 ? 22.203 -0.488 3.656 1 98.62 92 ALA A N 1
ATOM 697 C CA . ALA A 1 92 ? 21.438 0.737 3.445 1 98.62 92 ALA A CA 1
ATOM 698 C C . ALA A 1 92 ? 22.062 1.601 2.357 1 98.62 92 ALA A C 1
ATOM 700 O O . ALA A 1 92 ? 23.203 1.366 1.957 1 98.62 92 ALA A O 1
ATOM 701 N N . PHE A 1 93 ? 21.281 2.473 1.792 1 98.75 93 PHE A N 1
ATOM 702 C CA . PHE A 1 93 ? 21.766 3.555 0.94 1 98.75 93 PHE A CA 1
ATOM 703 C C . PHE A 1 93 ? 21.656 4.895 1.656 1 98.75 93 PHE A C 1
ATOM 705 O O . PHE A 1 93 ? 20.641 5.184 2.301 1 98.75 93 PHE A O 1
ATOM 712 N N . TRP A 1 94 ? 22.719 5.703 1.53 1 98.81 94 TRP A N 1
ATOM 713 C CA . TRP A 1 94 ? 22.734 7.047 2.104 1 98.81 94 TRP A CA 1
ATOM 714 C C . TRP A 1 94 ? 22.703 8.109 1.009 1 98.81 94 TRP A C 1
ATOM 716 O O . TRP A 1 94 ? 23.297 7.934 -0.054 1 98.81 94 TRP A O 1
ATOM 726 N N . GLY A 1 95 ? 21.969 9.109 1.184 1 98.81 95 GLY A N 1
ATOM 727 C CA . GLY A 1 95 ? 21.984 10.336 0.397 1 98.81 95 GLY A CA 1
ATOM 728 C C . GLY A 1 95 ? 22.141 11.586 1.242 1 98.81 95 GLY A C 1
ATOM 729 O O . GLY A 1 95 ? 21.422 11.766 2.229 1 98.81 95 GLY A O 1
ATOM 730 N N . ILE A 1 96 ? 23.156 12.453 0.915 1 98.81 96 ILE A N 1
ATOM 731 C CA . ILE A 1 96 ? 23.422 13.664 1.678 1 98.81 96 ILE A CA 1
ATOM 732 C C . ILE A 1 96 ? 23.734 14.82 0.723 1 98.81 96 ILE A C 1
ATOM 734 O O . ILE A 1 96 ? 24.484 14.648 -0.241 1 98.81 96 ILE A O 1
ATOM 738 N N . LEU A 1 97 ? 23.125 15.875 0.911 1 98.81 97 LEU A N 1
ATOM 739 C CA . LEU A 1 97 ? 23.531 17.125 0.289 1 98.81 97 LEU A CA 1
ATOM 740 C C . LEU A 1 97 ? 23.453 18.281 1.286 1 98.81 97 LEU A C 1
ATOM 742 O O . LEU A 1 97 ? 22.438 18.438 1.975 1 98.81 97 LEU A O 1
ATOM 746 N N . VAL A 1 98 ? 24.5 19 1.491 1 98.75 98 VAL A N 1
ATOM 747 C CA . VAL A 1 98 ? 24.578 20.203 2.318 1 98.75 98 VAL A CA 1
ATOM 748 C C . VAL A 1 98 ? 25.094 21.375 1.481 1 98.75 98 VAL A C 1
ATOM 750 O O . VAL A 1 98 ? 26.172 21.297 0.89 1 98.75 98 VAL A O 1
ATOM 753 N N . GLU A 1 99 ? 24.359 22.406 1.473 1 98.38 99 GLU A N 1
ATOM 754 C CA . GLU A 1 99 ? 24.734 23.562 0.668 1 98.38 99 GLU A CA 1
ATOM 755 C C . GLU A 1 99 ? 24.656 24.859 1.489 1 98.38 99 GLU A C 1
ATOM 757 O O . GLU A 1 99 ? 23.75 25.016 2.316 1 98.38 99 GLU A O 1
ATOM 762 N N . ASP A 1 100 ? 25.578 25.75 1.245 1 98 100 ASP A N 1
ATOM 763 C CA . ASP A 1 100 ? 25.547 27.094 1.831 1 98 100 ASP A CA 1
ATOM 764 C C . ASP A 1 100 ? 24.547 27.984 1.105 1 98 100 ASP A C 1
ATOM 766 O O . ASP A 1 100 ? 24.656 28.188 -0.109 1 98 100 ASP A O 1
ATOM 770 N N . LEU A 1 101 ? 23.656 28.531 1.835 1 97.44 101 LEU A N 1
ATOM 771 C CA . LEU A 1 101 ? 22.562 29.266 1.226 1 97.44 101 LEU A CA 1
ATOM 772 C C . LEU A 1 101 ? 23.031 30.641 0.736 1 97.44 101 LEU A C 1
ATOM 774 O O . LEU A 1 101 ? 22.406 31.234 -0.136 1 97.44 101 LEU A O 1
ATOM 778 N N . GLU A 1 102 ? 24.031 31.188 1.255 1 95.75 102 GLU A N 1
ATOM 779 C CA . GLU A 1 102 ? 24.516 32.5 0.892 1 95.75 102 GLU A CA 1
ATOM 780 C C . GLU A 1 102 ? 25.438 32.438 -0.327 1 95.75 102 GLU A C 1
ATOM 782 O O . GLU A 1 102 ? 25.344 33.281 -1.231 1 95.75 102 GLU A O 1
ATOM 787 N N . THR A 1 103 ? 26.281 31.422 -0.42 1 95.56 103 THR A N 1
ATOM 788 C CA . THR A 1 103 ? 27.297 31.375 -1.478 1 95.56 103 THR A CA 1
ATOM 789 C C . THR A 1 103 ? 26.875 30.391 -2.57 1 95.56 103 THR A C 1
ATOM 791 O O . THR A 1 103 ? 27.391 30.453 -3.688 1 95.56 103 THR A O 1
ATOM 794 N N . GLY A 1 104 ? 26.062 29.438 -2.197 1 95.38 104 GLY A N 1
ATOM 795 C CA . GLY A 1 104 ? 25.719 28.375 -3.127 1 95.38 104 GLY A CA 1
ATOM 796 C C . GLY A 1 104 ? 26.719 27.234 -3.131 1 95.38 104 GLY A C 1
ATOM 797 O O . GLY A 1 104 ? 26.531 26.25 -3.855 1 95.38 104 GLY A O 1
ATOM 798 N N . GLU A 1 105 ? 27.641 27.297 -2.324 1 96.56 105 GLU A N 1
ATOM 799 C CA . GLU A 1 105 ? 28.688 26.281 -2.24 1 96.56 105 GLU A CA 1
ATOM 800 C C . GLU A 1 105 ? 28.109 24.953 -1.751 1 96.56 105 GLU A C 1
ATOM 802 O O . GLU A 1 105 ? 27.359 24.906 -0.771 1 96.56 105 GLU A O 1
ATOM 807 N N . VAL A 1 106 ? 28.453 23.859 -2.471 1 98 106 VAL A N 1
ATOM 808 C CA . VAL A 1 106 ? 28.203 22.531 -1.946 1 98 106 VAL A CA 1
ATOM 809 C C . VAL A 1 106 ? 29.234 22.188 -0.876 1 98 106 VAL A C 1
ATOM 811 O O . VAL A 1 106 ? 30.422 22.031 -1.177 1 98 106 VAL A O 1
ATOM 814 N N . VAL A 1 107 ? 28.812 22.031 0.315 1 97.88 107 VAL A N 1
ATOM 815 C CA . VAL A 1 107 ? 29.703 21.75 1.437 1 97.88 107 VAL A CA 1
ATOM 816 C C . VAL A 1 107 ? 30 20.25 1.505 1 97.88 107 VAL A C 1
ATOM 818 O O . VAL A 1 107 ? 31.156 19.844 1.586 1 97.88 107 VAL A O 1
ATOM 821 N N . TYR A 1 108 ? 28.969 19.453 1.565 1 98.06 108 TYR A N 1
ATOM 822 C CA . TYR A 1 108 ? 29.062 18 1.552 1 98.06 108 TYR A CA 1
ATOM 823 C C . TYR A 1 108 ? 28.047 17.406 0.574 1 98.06 108 TYR A C 1
ATOM 825 O O . TYR A 1 108 ? 26.969 17.953 0.372 1 98.06 108 TYR A O 1
ATOM 833 N N . GLN A 1 109 ? 28.406 16.312 -0.02 1 98.12 109 GLN A N 1
ATOM 834 C CA . GLN A 1 109 ? 27.438 15.594 -0.832 1 98.12 109 GLN A CA 1
ATOM 835 C C . GLN A 1 109 ? 27.781 14.102 -0.896 1 98.12 109 GLN A C 1
ATOM 837 O O . GLN A 1 109 ? 28.953 13.734 -0.875 1 98.12 109 GLN A O 1
ATOM 842 N N . LEU A 1 110 ? 26.844 13.289 -0.926 1 98.25 110 LEU A N 1
ATOM 843 C CA . LEU A 1 110 ? 26.828 11.852 -1.181 1 98.25 110 LEU A CA 1
ATOM 844 C C . LEU A 1 110 ? 25.547 11.438 -1.89 1 98.25 110 LEU A C 1
ATOM 846 O O . LEU A 1 110 ? 24.469 11.531 -1.32 1 98.25 110 LEU A O 1
ATOM 850 N N . ASN A 1 111 ? 25.625 10.992 -3.127 1 98.06 111 ASN A N 1
ATOM 851 C CA . ASN A 1 111 ? 24.484 10.578 -3.934 1 98.06 111 ASN A CA 1
ATOM 852 C C . ASN A 1 111 ? 23.422 11.672 -4.016 1 98.06 111 ASN A C 1
ATOM 854 O O . ASN A 1 111 ? 22.234 11.43 -3.771 1 98.06 111 ASN A O 1
ATOM 858 N N . PRO A 1 112 ? 23.828 12.852 -4.379 1 98.38 112 PRO A N 1
ATOM 859 C CA . PRO A 1 112 ? 22.875 13.961 -4.309 1 98.38 112 PRO A CA 1
ATOM 860 C C . PRO A 1 112 ? 21.766 13.859 -5.359 1 98.38 112 PRO A C 1
ATOM 862 O O . PRO A 1 112 ? 20.703 14.445 -5.188 1 98.38 112 PRO A O 1
ATOM 865 N N . GLU A 1 113 ? 22.031 13.047 -6.465 1 98.38 113 GLU A N 1
ATOM 866 C CA . GLU A 1 113 ? 21.109 13.008 -7.586 1 98.38 113 GLU A CA 1
ATOM 867 C C . GLU A 1 113 ? 20.266 11.727 -7.559 1 98.38 113 GLU A C 1
ATOM 869 O O . GLU A 1 113 ? 19.406 11.531 -8.414 1 98.38 113 GLU A O 1
ATOM 874 N N . LYS A 1 114 ? 20.5 10.82 -6.625 1 98.69 114 LYS A N 1
ATOM 875 C CA . LYS A 1 114 ? 19.797 9.547 -6.566 1 98.69 114 LYS A CA 1
ATOM 876 C C . LYS A 1 114 ? 18.453 9.695 -5.852 1 98.69 114 LYS A C 1
ATOM 878 O O . LYS A 1 114 ? 18.344 10.469 -4.898 1 98.69 114 LYS A O 1
ATOM 883 N N . MET A 1 115 ? 17.5 8.953 -6.285 1 98.75 115 MET A N 1
ATOM 884 C CA . MET A 1 115 ? 16.172 9.008 -5.688 1 98.75 115 MET A CA 1
ATOM 885 C C . MET A 1 115 ? 16.094 8.156 -4.422 1 98.75 115 MET A C 1
ATOM 887 O O . MET A 1 115 ? 16.625 7.047 -4.391 1 98.75 115 MET A O 1
ATOM 891 N N . PHE A 1 116 ? 15.492 8.711 -3.424 1 98.81 116 PHE A N 1
ATOM 892 C CA . PHE A 1 116 ? 15.258 8.055 -2.145 1 98.81 116 PHE A CA 1
ATOM 893 C C . PHE A 1 116 ? 13.773 8.102 -1.779 1 98.81 116 PHE A C 1
ATOM 895 O O . PHE A 1 116 ? 13.062 9.023 -2.174 1 98.81 116 PHE A O 1
ATOM 902 N N . ILE A 1 117 ? 13.281 7.062 -1.083 1 98.62 117 ILE A N 1
ATOM 903 C CA . ILE A 1 117 ? 12 7.152 -0.392 1 98.62 117 ILE A CA 1
ATOM 904 C C . ILE A 1 117 ? 12.07 8.242 0.676 1 98.62 117 ILE A C 1
ATOM 906 O O . ILE A 1 117 ? 12.906 8.188 1.578 1 98.62 117 ILE A O 1
ATOM 910 N N . PRO A 1 118 ? 11.227 9.188 0.626 1 98.5 118 PRO A N 1
ATOM 911 C CA . PRO A 1 118 ? 11.422 10.383 1.441 1 98.5 118 PRO A CA 1
ATOM 912 C C . PRO A 1 118 ? 10.75 10.289 2.809 1 98.5 118 PRO A C 1
ATOM 914 O O . PRO A 1 118 ? 11.172 10.961 3.756 1 98.5 118 PRO A O 1
ATOM 917 N N . GLY A 1 119 ? 9.672 9.453 2.887 1 97.75 119 GLY A N 1
ATOM 918 C CA . GLY A 1 119 ? 8.766 9.594 4.016 1 97.75 119 GLY A CA 1
ATOM 919 C C . GLY A 1 119 ? 8.117 10.969 4.098 1 97.75 119 GLY A C 1
ATOM 920 O O . GLY A 1 119 ? 7.766 11.555 3.07 1 97.75 119 GLY A O 1
ATOM 921 N N . SER A 1 120 ? 8.031 11.492 5.309 1 98.38 120 SER A N 1
ATOM 922 C CA . SER A 1 120 ? 7.293 12.727 5.566 1 98.38 120 SER A CA 1
ATOM 923 C C . SER A 1 120 ? 8.086 13.945 5.125 1 98.38 120 SER A C 1
ATOM 925 O O . SER A 1 120 ? 7.59 15.078 5.191 1 98.38 120 SER A O 1
ATOM 927 N N . THR A 1 121 ? 9.305 13.836 4.688 1 98.88 121 THR A N 1
ATOM 928 C CA . THR A 1 121 ? 9.938 15.008 4.098 1 98.88 121 THR A CA 1
ATOM 929 C C . THR A 1 121 ? 9.18 15.469 2.859 1 98.88 121 THR A C 1
ATOM 931 O O . THR A 1 121 ? 9.367 16.594 2.387 1 98.88 121 THR A O 1
ATOM 934 N N . THR A 1 122 ? 8.328 14.617 2.359 1 98.75 122 THR A N 1
ATOM 935 C CA . THR A 1 122 ? 7.395 15 1.31 1 98.75 122 THR A CA 1
ATOM 936 C C . THR A 1 122 ? 6.582 16.219 1.729 1 98.75 122 THR A C 1
ATOM 938 O O . THR A 1 122 ? 6.258 17.078 0.898 1 98.75 122 THR A O 1
ATOM 941 N N . LYS A 1 123 ? 6.332 16.344 3.002 1 98.81 123 LYS A N 1
ATOM 942 C CA . LYS A 1 123 ? 5.539 17.469 3.508 1 98.81 123 LYS A CA 1
ATOM 943 C C . LYS A 1 123 ? 6.242 18.797 3.264 1 98.81 123 LYS A C 1
ATOM 945 O O . LYS A 1 123 ? 5.609 19.859 3.299 1 98.81 123 LYS A O 1
ATOM 950 N N . LEU A 1 124 ? 7.574 18.797 3.053 1 98.94 124 LEU A N 1
ATOM 951 C CA . LEU A 1 124 ? 8.273 20.016 2.652 1 98.94 124 LEU A CA 1
ATOM 952 C C . LEU A 1 124 ? 7.723 20.547 1.339 1 98.94 124 LEU A C 1
ATOM 954 O O . LEU A 1 124 ? 7.512 21.766 1.197 1 98.94 124 LEU A O 1
ATOM 958 N N . TYR A 1 125 ? 7.453 19.672 0.428 1 98.88 125 TYR A N 1
ATOM 959 C CA . TYR A 1 125 ? 6.973 20.031 -0.902 1 98.88 125 TYR A CA 1
ATOM 960 C C . TYR A 1 125 ? 5.516 20.469 -0.856 1 98.88 125 TYR A C 1
ATOM 962 O O . TYR A 1 125 ? 5.176 21.562 -1.328 1 98.88 125 TYR A O 1
ATOM 970 N N . THR A 1 126 ? 4.688 19.688 -0.249 1 98.81 126 THR A N 1
ATOM 971 C CA . THR A 1 126 ? 3.258 19.969 -0.183 1 98.81 126 THR A CA 1
ATOM 972 C C . THR A 1 126 ? 2.984 21.219 0.659 1 98.81 126 THR A C 1
ATOM 974 O O . THR A 1 126 ? 2.131 22.031 0.31 1 98.81 126 THR A O 1
ATOM 977 N N . GLY A 1 127 ? 3.711 21.312 1.764 1 98.81 127 GLY A N 1
ATOM 978 C CA . GLY A 1 127 ? 3.568 22.5 2.594 1 98.81 127 GLY A CA 1
ATOM 979 C C . GLY A 1 127 ? 3.982 23.781 1.886 1 98.81 127 GLY A C 1
ATOM 980 O O . GLY A 1 127 ? 3.326 24.812 2.027 1 98.81 127 GLY A O 1
ATOM 981 N N . ALA A 1 128 ? 5.09 23.734 1.146 1 98.75 128 ALA A N 1
ATOM 982 C CA . ALA A 1 128 ? 5.527 24.891 0.365 1 98.75 128 ALA A CA 1
ATOM 983 C C . ALA A 1 128 ? 4.473 25.281 -0.665 1 98.75 128 ALA A C 1
ATOM 985 O O . ALA A 1 128 ? 4.148 26.469 -0.805 1 98.75 128 ALA A O 1
ATOM 986 N N . ALA A 1 129 ? 3.961 24.281 -1.367 1 98.75 129 ALA A N 1
ATOM 987 C CA . ALA A 1 129 ? 2.912 24.531 -2.35 1 98.75 129 ALA A CA 1
ATOM 988 C C . ALA A 1 129 ? 1.688 25.172 -1.688 1 98.75 129 ALA A C 1
ATOM 990 O O . ALA A 1 129 ? 1.12 26.125 -2.207 1 98.75 129 ALA A O 1
ATOM 991 N N . ALA A 1 130 ? 1.293 24.672 -0.569 1 98.75 130 ALA A N 1
ATOM 992 C CA . ALA A 1 130 ? 0.121 25.172 0.138 1 98.75 130 ALA A CA 1
ATOM 993 C C . ALA A 1 130 ? 0.333 26.625 0.581 1 98.75 130 ALA A C 1
ATOM 995 O O . ALA A 1 130 ? -0.592 27.438 0.53 1 98.75 130 ALA A O 1
ATOM 996 N N . LEU A 1 131 ? 1.516 26.891 1.061 1 98.19 131 LEU A N 1
ATOM 997 C CA . LEU A 1 131 ? 1.83 28.266 1.45 1 98.19 131 LEU A CA 1
ATOM 998 C C . LEU A 1 131 ? 1.683 29.203 0.266 1 98.19 131 LEU A C 1
ATOM 1000 O O . LEU A 1 131 ? 1.201 30.328 0.422 1 98.19 131 LEU A O 1
ATOM 1004 N N . ASP A 1 132 ? 2.088 28.781 -0.84 1 97.5 132 ASP A N 1
ATOM 1005 C CA . ASP A 1 132 ? 2.023 29.594 -2.053 1 97.5 132 ASP A CA 1
ATOM 1006 C C . ASP A 1 132 ? 0.578 29.781 -2.504 1 97.5 132 ASP A C 1
ATOM 1008 O O . ASP A 1 132 ? 0.196 30.875 -2.918 1 97.5 132 ASP A O 1
ATOM 1012 N N . ILE A 1 133 ? -0.243 28.781 -2.432 1 98.12 133 ILE A N 1
ATOM 1013 C CA . ILE A 1 133 ? -1.568 28.766 -3.041 1 98.12 133 ILE A CA 1
ATOM 1014 C C . ILE A 1 133 ? -2.6 29.297 -2.049 1 98.12 133 ILE A C 1
ATOM 1016 O O . ILE A 1 133 ? -3.457 30.094 -2.412 1 98.12 133 ILE A O 1
ATOM 1020 N N . ILE A 1 134 ? -2.502 28.875 -0.801 1 98.12 134 ILE A N 1
ATOM 1021 C CA . ILE A 1 134 ? -3.486 29.25 0.212 1 98.12 134 ILE A CA 1
ATOM 1022 C C . ILE A 1 134 ? -3.1 30.578 0.854 1 98.12 134 ILE A C 1
ATOM 1024 O O . ILE A 1 134 ? -3.951 31.453 1.053 1 98.12 134 ILE A O 1
ATOM 1028 N N . GLY A 1 135 ? -1.792 30.719 1.111 1 98.06 135 GLY A N 1
ATOM 1029 C CA . GLY A 1 135 ? -1.302 31.938 1.744 1 98.06 135 GLY A CA 1
ATOM 1030 C C . GLY A 1 135 ? -1.184 31.828 3.252 1 98.06 135 GLY A C 1
ATOM 1031 O O . GLY A 1 135 ? -2.078 31.281 3.908 1 98.06 135 GLY A O 1
ATOM 1032 N N . ALA A 1 136 ? -0.177 32.438 3.781 1 98.25 136 ALA A N 1
ATOM 1033 C CA . ALA A 1 136 ? 0.185 32.312 5.191 1 98.25 136 ALA A CA 1
ATOM 1034 C C . ALA A 1 136 ? -0.883 32.906 6.094 1 98.25 136 ALA A C 1
ATOM 1036 O O . ALA A 1 136 ? -1.16 32.375 7.176 1 98.25 136 ALA A O 1
ATOM 1037 N N . ASP A 1 137 ? -1.537 33.938 5.664 1 98.12 137 ASP A N 1
ATOM 1038 C CA . ASP A 1 137 ? -2.443 34.719 6.512 1 98.12 137 ASP A CA 1
ATOM 1039 C C . ASP A 1 137 ? -3.893 34.281 6.297 1 98.12 137 ASP A C 1
ATOM 1041 O O . ASP A 1 137 ? -4.801 34.781 6.961 1 98.12 137 ASP A O 1
ATOM 1045 N N . TYR A 1 138 ? -4.059 33.375 5.406 1 98.44 138 TYR A N 1
ATOM 1046 C CA . TYR A 1 138 ? -5.418 32.906 5.129 1 98.44 138 TYR A CA 1
ATOM 1047 C C . TYR A 1 138 ? -6.07 32.344 6.391 1 98.44 138 TYR A C 1
ATOM 1049 O O . TYR A 1 138 ? -5.418 31.688 7.195 1 98.44 138 TYR A O 1
ATOM 1057 N N . ARG A 1 139 ? -7.305 32.625 6.57 1 98.69 139 ARG A N 1
ATOM 1058 C CA . ARG A 1 139 ? -8.109 32.094 7.66 1 98.69 139 ARG A CA 1
ATOM 1059 C C . ARG A 1 139 ? -9.375 31.422 7.125 1 98.69 139 ARG A C 1
ATOM 1061 O O . ARG A 1 139 ? -10.062 31.984 6.266 1 98.69 139 ARG A O 1
ATOM 1068 N N . PHE A 1 140 ? -9.609 30.234 7.57 1 98.56 140 PHE A N 1
ATOM 1069 C CA . PHE A 1 140 ? -10.844 29.531 7.238 1 98.56 140 PHE A CA 1
ATOM 1070 C C . PHE A 1 140 ? -12.023 30.141 7.992 1 98.56 140 PHE A C 1
ATOM 1072 O O . PHE A 1 140 ? -11.914 30.438 9.188 1 98.56 140 PHE A O 1
ATOM 1079 N N . GLU A 1 141 ? -13.062 30.344 7.312 1 98.5 141 GLU A N 1
ATOM 1080 C CA . GLU A 1 141 ? -14.297 30.844 7.91 1 98.5 141 GLU A CA 1
ATOM 1081 C C . GLU A 1 141 ? -15.406 29.797 7.852 1 98.5 141 GLU A C 1
ATOM 1083 O O . GLU A 1 141 ? -15.859 29.422 6.766 1 98.5 141 GLU A O 1
ATOM 1088 N N . THR A 1 142 ? -15.836 29.312 9.008 1 98.81 142 THR A N 1
ATOM 1089 C CA . THR A 1 142 ? -16.875 28.297 9.125 1 98.81 142 THR A CA 1
ATOM 1090 C C . THR A 1 142 ? -18.156 28.891 9.672 1 98.81 142 THR A C 1
ATOM 1092 O O . THR A 1 142 ? -18.281 29.125 10.875 1 98.81 142 THR A O 1
ATOM 1095 N N . PRO A 1 143 ? -19.172 29.047 8.844 1 98.81 143 PRO A N 1
ATOM 1096 C CA . PRO A 1 143 ? -20.438 29.672 9.281 1 98.81 143 PRO A CA 1
ATOM 1097 C C . PRO A 1 143 ? -21.5 28.641 9.664 1 98.81 143 PRO A C 1
ATOM 1099 O O . PRO A 1 143 ? -21.391 27.469 9.297 1 98.81 143 PRO A O 1
ATOM 1102 N N . ILE A 1 144 ? -22.422 29.109 10.477 1 98.88 144 ILE A N 1
ATOM 1103 C CA . ILE A 1 144 ? -23.703 28.438 10.648 1 98.88 144 ILE A CA 1
ATOM 1104 C C . ILE A 1 144 ? -24.828 29.328 10.094 1 98.88 144 ILE A C 1
ATOM 1106 O O . ILE A 1 144 ? -24.891 30.516 10.398 1 98.88 144 ILE A O 1
ATOM 1110 N N . TYR A 1 145 ? -25.656 28.719 9.297 1 98.69 145 TYR A N 1
ATOM 1111 C CA . TYR A 1 145 ? -26.812 29.422 8.734 1 98.69 145 TYR A CA 1
ATOM 1112 C C . TYR A 1 145 ? -28.109 28.859 9.312 1 98.69 145 TYR A C 1
ATOM 1114 O O . TYR A 1 145 ? -28.234 27.656 9.547 1 98.69 145 TYR A O 1
ATOM 1122 N N . ALA A 1 146 ? -29.078 29.766 9.523 1 98.5 146 ALA A N 1
ATOM 1123 C CA . ALA A 1 146 ? -30.438 29.391 9.875 1 98.5 146 ALA A CA 1
ATOM 1124 C C . ALA A 1 146 ? -31.328 29.344 8.641 1 98.5 146 ALA A C 1
ATOM 1126 O O . ALA A 1 146 ? -31.516 30.359 7.961 1 98.5 146 ALA A O 1
ATOM 1127 N N . ARG A 1 147 ? -31.719 28.172 8.32 1 97.5 147 ARG A N 1
ATOM 1128 C CA . ARG A 1 147 ? -32.75 28.016 7.281 1 97.5 147 ARG A CA 1
ATOM 1129 C C . ARG A 1 147 ? -34.125 27.875 7.887 1 97.5 147 ARG A C 1
ATOM 1131 O O . ARG A 1 147 ? -34.406 26.906 8.594 1 97.5 147 ARG A O 1
ATOM 1138 N N . GLY A 1 148 ? -34.969 28.828 7.594 1 96.62 148 GLY A N 1
ATOM 1139 C CA . GLY A 1 148 ? -36.281 28.922 8.227 1 96.62 148 GLY A CA 1
ATOM 1140 C C . GLY A 1 148 ? -36.5 30.234 8.977 1 96.62 148 GLY A C 1
ATOM 1141 O O . GLY A 1 148 ? -35.656 31.141 8.875 1 96.62 148 GLY A O 1
ATOM 1142 N N . ASN A 1 149 ? -37.688 30.312 9.773 1 96.5 149 ASN A N 1
ATOM 1143 C CA . ASN A 1 149 ? -38.031 31.531 10.516 1 96.5 149 ASN A CA 1
ATOM 1144 C C . ASN A 1 149 ? -37.938 31.312 12.023 1 96.5 149 ASN A C 1
ATOM 1146 O O . ASN A 1 149 ? -38.312 30.25 12.523 1 96.5 149 ASN A O 1
ATOM 1150 N N . VAL A 1 150 ? -37.344 32.312 12.68 1 97.5 150 VAL A N 1
ATOM 1151 C CA . VAL A 1 150 ? -37.344 32.281 14.133 1 97.5 150 VAL A CA 1
ATOM 1152 C C . VAL A 1 150 ? -38.562 33 14.664 1 97.5 150 VAL A C 1
ATOM 1154 O O . VAL A 1 150 ? -38.781 34.188 14.375 1 97.5 150 VAL A O 1
ATOM 1157 N N . ASP A 1 151 ? -39.281 32.375 15.43 1 97.75 151 ASP A N 1
ATOM 1158 C CA . ASP A 1 151 ? -40.5 33 15.922 1 97.75 151 ASP A CA 1
ATOM 1159 C C . ASP A 1 151 ? -40.25 33.812 17.172 1 97.75 151 ASP A C 1
ATOM 1161 O O . ASP A 1 151 ? -39.094 33.969 17.594 1 97.75 151 ASP A O 1
ATOM 1165 N N . SER A 1 152 ? -41.312 34.312 17.766 1 96.88 152 SER A N 1
ATOM 1166 C CA . SER A 1 152 ? -41.188 35.281 18.859 1 96.88 152 SER A CA 1
ATOM 1167 C C . SER A 1 152 ? -40.656 34.625 20.125 1 96.88 152 SER A C 1
ATOM 1169 O O . SER A 1 152 ? -40.125 35.281 21 1 96.88 152 SER A O 1
ATOM 1171 N N . SER A 1 153 ? -40.719 33.281 20.188 1 97.38 153 SER A N 1
ATOM 1172 C CA . SER A 1 153 ? -40.25 32.531 21.359 1 97.38 153 SER A CA 1
ATOM 1173 C C . SER A 1 153 ? -38.781 32.125 21.188 1 97.38 153 SER A C 1
ATOM 1175 O O . SER A 1 153 ? -38.188 31.547 22.109 1 97.38 153 SER A O 1
ATOM 1177 N N . GLY A 1 154 ? -38.25 32.438 20 1 98.19 154 GLY A N 1
ATOM 1178 C CA . GLY A 1 154 ? -36.875 32.062 19.719 1 98.19 154 GLY A CA 1
ATOM 1179 C C . GLY A 1 154 ? -36.75 30.672 19.094 1 98.19 154 GLY A C 1
ATOM 1180 O O . GLY A 1 154 ? -35.656 30.125 19.016 1 98.19 154 GLY A O 1
ATOM 1181 N N . ASN A 1 155 ? -37.906 30.109 18.688 1 98.5 155 ASN A N 1
ATOM 1182 C CA . ASN A 1 155 ? -37.875 28.812 18.031 1 98.5 155 ASN A CA 1
ATOM 1183 C C . ASN A 1 155 ? -37.562 28.938 16.531 1 98.5 155 ASN A C 1
ATOM 1185 O O . ASN A 1 155 ? -38.281 29.656 15.828 1 98.5 155 ASN A O 1
ATOM 1189 N N . LEU A 1 156 ? -36.5 28.281 16.078 1 98.75 156 LEU A N 1
ATOM 1190 C CA . LEU A 1 156 ? -36.219 28.188 14.656 1 98.75 156 LEU A CA 1
ATOM 1191 C C . LEU A 1 156 ? -37.062 27.094 14.016 1 98.75 156 LEU A C 1
ATOM 1193 O O . LEU A 1 156 ? -36.844 25.906 14.25 1 98.75 156 LEU A O 1
ATOM 1197 N N . ASN A 1 157 ? -38.094 27.516 13.266 1 98.25 157 ASN A N 1
ATOM 1198 C CA . ASN A 1 157 ? -38.875 26.594 12.445 1 98.25 157 ASN A CA 1
ATOM 1199 C C . ASN A 1 157 ? -38.125 26.203 11.18 1 98.25 157 ASN A C 1
ATOM 1201 O O . ASN A 1 157 ? -38.469 26.672 10.086 1 98.25 157 ASN A O 1
ATOM 1205 N N . GLY A 1 158 ? -37.188 25.391 11.344 1 97.94 158 GLY A N 1
ATOM 1206 C CA . GLY A 1 158 ? -36.25 24.984 10.297 1 97.94 158 GLY A CA 1
ATOM 1207 C C . GLY A 1 158 ? -34.969 24.406 10.82 1 97.94 158 GLY A C 1
ATOM 1208 O O . GLY A 1 158 ? -34.938 23.719 11.844 1 97.94 158 GLY A O 1
ATOM 1209 N N . ASP A 1 159 ? -33.875 24.578 9.945 1 98.44 159 ASP A N 1
ATOM 1210 C CA . ASP A 1 159 ? -32.625 23.875 10.227 1 98.44 159 ASP A CA 1
ATOM 1211 C C . ASP A 1 159 ? -31.5 24.844 10.516 1 98.44 159 ASP A C 1
ATOM 1213 O O . ASP A 1 159 ? -31.562 26.016 10.117 1 98.44 159 ASP A O 1
ATOM 1217 N N . LEU A 1 160 ? -30.547 24.422 11.305 1 98.81 160 LEU A N 1
ATOM 1218 C CA . LEU A 1 160 ? -29.203 25.031 11.328 1 98.81 160 LEU A CA 1
ATOM 1219 C C . LEU A 1 160 ? -28.25 24.25 10.414 1 98.81 160 LEU A C 1
ATOM 1221 O O . LEU A 1 160 ? -28.234 23.016 10.438 1 98.81 160 LEU A O 1
ATOM 1225 N N . ILE A 1 161 ? -27.5 24.969 9.547 1 98.81 161 ILE A N 1
ATOM 1226 C CA . ILE A 1 161 ? -26.547 24.344 8.633 1 98.81 161 ILE A CA 1
ATOM 1227 C C . ILE A 1 161 ? -25.141 24.891 8.883 1 98.81 161 ILE A C 1
ATOM 1229 O O . ILE A 1 161 ? -24.891 26.078 8.711 1 98.81 161 ILE A O 1
ATOM 1233 N N . LEU A 1 162 ? -24.25 24.062 9.406 1 98.88 162 LEU A N 1
ATOM 1234 C CA . LEU A 1 162 ? -22.828 24.406 9.453 1 98.88 162 LEU A CA 1
ATOM 1235 C C . LEU A 1 162 ? -22.156 24.109 8.125 1 98.88 162 LEU A C 1
ATOM 1237 O O . LEU A 1 162 ? -22.219 22.984 7.629 1 98.88 162 LEU A O 1
ATOM 1241 N N . VAL A 1 163 ? -21.578 25.094 7.535 1 98.75 163 VAL A N 1
ATOM 1242 C CA . VAL A 1 163 ? -20.875 24.906 6.273 1 98.75 163 VAL A CA 1
ATOM 1243 C C . VAL A 1 163 ? -19.375 24.734 6.531 1 98.75 163 VAL A C 1
ATOM 1245 O O . VAL A 1 163 ? -18.688 25.688 6.895 1 98.75 163 VAL A O 1
ATOM 1248 N N . ALA A 1 164 ? -18.922 23.516 6.309 1 98.62 164 ALA A N 1
ATOM 1249 C CA . ALA A 1 164 ? -17.516 23.203 6.574 1 98.62 164 ALA A CA 1
ATOM 1250 C C . ALA A 1 164 ? -16.594 23.984 5.641 1 98.62 164 ALA A C 1
ATOM 1252 O O . ALA A 1 164 ? -16.844 24.062 4.434 1 98.62 164 ALA A O 1
ATOM 1253 N N . SER A 1 165 ? -15.539 24.516 6.168 1 98.06 165 SER A N 1
ATOM 1254 C CA . SER A 1 165 ? -14.664 25.406 5.41 1 98.06 165 SER A CA 1
ATOM 1255 C C . SER A 1 165 ? -13.312 24.75 5.133 1 98.06 165 SER A C 1
ATOM 1257 O O . SER A 1 165 ? -12.477 25.328 4.438 1 98.06 165 SER A O 1
ATOM 1259 N N . GLY A 1 166 ? -13.094 23.562 5.648 1 98.44 166 GLY A N 1
ATOM 1260 C CA . GLY A 1 166 ? -11.797 22.922 5.531 1 98.44 166 GLY A CA 1
ATOM 1261 C C . GLY A 1 166 ? -10.859 23.25 6.684 1 98.44 166 GLY A C 1
ATOM 1262 O O . GLY A 1 166 ? -9.688 22.875 6.664 1 98.44 166 GLY A O 1
ATOM 1263 N N . ASP A 1 167 ? -11.398 23.953 7.734 1 98.44 167 ASP A N 1
ATOM 1264 C CA . ASP A 1 167 ? -10.617 24.203 8.938 1 98.44 167 ASP A CA 1
ATOM 1265 C C . ASP A 1 167 ? -10.148 22.906 9.578 1 98.44 167 ASP A C 1
ATOM 1267 O O . ASP A 1 167 ? -10.969 22.078 9.992 1 98.44 167 ASP A O 1
ATOM 1271 N N . LEU A 1 168 ? -8.891 22.766 9.773 1 97 168 LEU A N 1
ATOM 1272 C CA . LEU A 1 168 ? -8.305 21.484 10.125 1 97 168 LEU A CA 1
ATOM 1273 C C . LEU A 1 168 ? -8.336 21.266 11.641 1 97 168 LEU A C 1
ATOM 1275 O O . LEU A 1 168 ? -8.102 20.156 12.109 1 97 168 LEU A O 1
ATOM 1279 N N . THR A 1 169 ? -8.688 22.359 12.414 1 97.94 169 THR A N 1
ATOM 1280 C CA . THR A 1 169 ? -8.625 22.188 13.867 1 97.94 169 THR A CA 1
ATOM 1281 C C . THR A 1 169 ? -9.93 22.625 14.516 1 97.94 169 THR A C 1
ATOM 1283 O O . THR A 1 169 ? -10.203 22.281 15.672 1 97.94 169 THR A O 1
ATOM 1286 N N . MET A 1 170 ? -10.742 23.469 13.859 1 98.31 170 MET A N 1
ATOM 1287 C CA . MET A 1 170 ? -12.023 23.953 14.352 1 98.31 170 MET A CA 1
ATOM 1288 C C . MET A 1 170 ? -11.883 24.5 15.773 1 98.31 170 MET A C 1
ATOM 1290 O O . MET A 1 170 ? -12.711 24.203 16.641 1 98.31 170 MET A O 1
ATOM 1294 N N . GLY A 1 171 ? -10.773 25.125 16.016 1 97.31 171 GLY A N 1
ATOM 1295 C CA . GLY A 1 171 ? -10.539 25.812 17.281 1 97.31 171 GLY A CA 1
ATOM 1296 C C . GLY A 1 171 ? -10.031 24.891 18.359 1 97.31 171 GLY A C 1
ATOM 1297 O O . GLY A 1 171 ? -9.617 25.344 19.438 1 97.31 171 GLY A O 1
ATOM 1298 N N . GLY A 1 172 ? -10 23.625 18.141 1 98.06 172 GLY A N 1
ATOM 1299 C CA . GLY A 1 172 ? -9.727 22.641 19.188 1 98.06 172 GLY A CA 1
ATOM 1300 C C . GLY A 1 172 ? -8.281 22.625 19.641 1 98.06 172 GLY A C 1
ATOM 1301 O O . GLY A 1 172 ? -7.938 21.984 20.625 1 98.06 172 GLY A O 1
ATOM 1302 N N . ARG A 1 173 ? -7.406 23.375 18.969 1 98.19 173 ARG A N 1
ATOM 1303 C CA . ARG A 1 173 ? -5.988 23.406 19.328 1 98.19 173 ARG A CA 1
ATOM 1304 C C . ARG A 1 173 ? -5.523 24.844 19.562 1 98.19 173 ARG A C 1
ATOM 1306 O O . ARG A 1 173 ? -4.32 25.109 19.609 1 98.19 173 ARG A O 1
ATOM 1313 N N . THR A 1 174 ? -6.426 25.766 19.656 1 98.19 174 THR A N 1
ATOM 1314 C CA . THR A 1 174 ? -6.09 27.172 19.812 1 98.19 174 THR A CA 1
ATOM 1315 C C . THR A 1 174 ? -5.773 27.5 21.266 1 98.19 174 THR A C 1
ATOM 1317 O O . THR A 1 174 ? -6.586 27.25 22.156 1 98.19 174 THR A O 1
ATOM 1320 N N . THR A 1 175 ? -4.641 28.078 21.484 1 97.56 175 THR A N 1
ATOM 1321 C CA . THR A 1 175 ? -4.246 28.531 22.812 1 97.56 175 THR A CA 1
ATOM 1322 C C . THR A 1 175 ? -4.805 29.922 23.109 1 97.56 175 THR A C 1
ATOM 1324 O O . THR A 1 175 ? -5.219 30.641 22.188 1 97.56 175 THR A O 1
ATOM 1327 N N . PRO A 1 176 ? -4.777 30.328 24.391 1 95.31 176 PRO A N 1
ATOM 1328 C CA . PRO A 1 176 ? -5.32 31.641 24.734 1 95.31 176 PRO A CA 1
ATOM 1329 C C . PRO A 1 176 ? -4.586 32.781 24.047 1 95.31 176 PRO A C 1
ATOM 1331 O O . PRO A 1 176 ? -5.188 33.844 23.781 1 95.31 176 PRO A O 1
ATOM 1334 N N . ASP A 1 177 ? -3.379 32.594 23.672 1 95.88 177 ASP A N 1
ATOM 1335 C CA . ASP A 1 177 ? -2.598 33.656 23.047 1 95.88 177 ASP A CA 1
ATOM 1336 C C . ASP A 1 177 ? -2.707 33.594 21.531 1 95.88 177 ASP A C 1
ATOM 1338 O O . ASP A 1 177 ? -1.968 34.281 20.828 1 95.88 177 ASP A O 1
ATOM 1342 N N . GLY A 1 178 ? -3.545 32.781 21.031 1 95.88 178 GLY A N 1
ATOM 1343 C CA . GLY A 1 178 ? -3.861 32.781 19.609 1 95.88 178 GLY A CA 1
ATOM 1344 C C . GLY A 1 178 ? -2.863 32 18.781 1 95.88 178 GLY A C 1
ATOM 1345 O O . GLY A 1 178 ? -2.564 32.375 17.641 1 95.88 178 GLY A O 1
ATOM 1346 N N . LYS A 1 179 ? -2.295 30.953 19.344 1 97.62 179 LYS A N 1
ATOM 1347 C CA . LYS A 1 179 ? -1.386 30.062 18.641 1 97.62 179 LYS A CA 1
ATOM 1348 C C . LYS A 1 179 ? -1.949 28.641 18.562 1 97.62 179 LYS A C 1
ATOM 1350 O O . LYS A 1 179 ? -2.979 28.344 19.188 1 97.62 179 LYS A O 1
ATOM 1355 N N . ILE A 1 180 ? -1.304 27.859 17.766 1 98.19 180 ILE A N 1
ATOM 1356 C CA . ILE A 1 180 ? -1.711 26.469 17.672 1 98.19 180 ILE A CA 1
ATOM 1357 C C . ILE A 1 180 ? -0.98 25.625 18.719 1 98.19 180 ILE A C 1
ATOM 1359 O O . ILE A 1 180 ? 0.214 25.828 18.953 1 98.19 180 ILE A O 1
ATOM 1363 N N . ASP A 1 181 ? -1.672 24.781 19.359 1 98.38 181 ASP A N 1
ATOM 1364 C CA . ASP A 1 181 ? -1.06 23.891 20.344 1 98.38 181 ASP A CA 1
ATOM 1365 C C . ASP A 1 181 ? -0.634 22.578 19.703 1 98.38 181 ASP A C 1
ATOM 1367 O O . ASP A 1 181 ? -1.332 22.047 18.828 1 98.38 181 ASP A O 1
ATOM 1371 N N . TYR A 1 182 ? 0.521 22.078 20.062 1 98.12 182 TYR A N 1
ATOM 1372 C CA . TYR A 1 182 ? 1.022 20.766 19.672 1 98.12 182 TYR A CA 1
ATOM 1373 C C . TYR A 1 182 ? 1.939 20.188 20.75 1 98.12 182 TYR A C 1
ATOM 1375 O O . TYR A 1 182 ? 2.396 20.906 21.641 1 98.12 182 TYR A O 1
ATOM 1383 N N . THR A 1 183 ? 2.152 18.922 20.688 1 97.25 183 THR A N 1
ATOM 1384 C CA . THR A 1 183 ? 3.055 18.203 21.594 1 97.25 183 THR A CA 1
ATOM 1385 C C . THR A 1 183 ? 4.098 17.422 20.797 1 97.25 183 THR A C 1
ATOM 1387 O O . THR A 1 183 ? 4.016 17.328 19.578 1 97.25 183 THR A O 1
ATOM 1390 N N . ASP A 1 184 ? 5.051 16.859 21.469 1 94.94 184 ASP A N 1
ATOM 1391 C CA . ASP A 1 184 ? 6.16 16.219 20.781 1 94.94 184 ASP A CA 1
ATOM 1392 C C . ASP A 1 184 ? 5.707 14.914 20.109 1 94.94 184 ASP A C 1
ATOM 1394 O O . ASP A 1 184 ? 6.148 14.594 19.016 1 94.94 184 ASP A O 1
ATOM 1398 N N . ILE A 1 185 ? 4.879 14.203 20.797 1 95.5 185 ILE A N 1
ATOM 1399 C CA . ILE A 1 185 ? 4.238 13.039 20.203 1 95.5 185 ILE A CA 1
ATOM 1400 C C . ILE A 1 185 ? 2.727 13.25 20.156 1 95.5 185 ILE A C 1
ATOM 1402 O O . ILE A 1 185 ? 2.045 13.117 21.172 1 95.5 185 ILE A O 1
ATOM 1406 N N . ASP A 1 186 ? 2.254 13.508 19.031 1 97.5 186 ASP A N 1
ATOM 1407 C CA . ASP A 1 186 ? 0.858 13.867 18.797 1 97.5 186 ASP A CA 1
ATOM 1408 C C . ASP A 1 186 ? -0.057 12.656 18.969 1 97.5 186 ASP A C 1
ATOM 1410 O O . ASP A 1 186 ? 0.375 11.516 18.812 1 97.5 186 ASP A O 1
ATOM 1414 N N . HIS A 1 187 ? -1.346 12.852 19.328 1 97.56 187 HIS A N 1
ATOM 1415 C CA . HIS A 1 187 ? -2.295 11.773 19.547 1 97.56 187 HIS A CA 1
ATOM 1416 C C . HIS A 1 187 ? -2.537 10.984 18.266 1 97.56 187 HIS A C 1
ATOM 1418 O O . HIS A 1 187 ? -2.971 9.828 18.312 1 97.56 187 HIS A O 1
ATOM 1424 N N . SER A 1 188 ? -2.277 11.602 17.109 1 95.81 188 SER A N 1
ATOM 1425 C CA . SER A 1 188 ? -2.434 10.898 15.836 1 95.81 188 SER A CA 1
ATOM 1426 C C . SER A 1 188 ? -1.478 9.711 15.742 1 95.81 188 SER A C 1
ATOM 1428 O O . SER A 1 188 ? -1.652 8.836 14.891 1 95.81 188 SER A O 1
ATOM 1430 N N . TYR A 1 189 ? -0.501 9.594 16.609 1 94.69 189 TYR A N 1
ATOM 1431 C CA . TYR A 1 189 ? 0.469 8.5 16.594 1 94.69 189 TYR A CA 1
ATOM 1432 C C . TYR A 1 189 ? 0.344 7.633 17.844 1 94.69 189 TYR A C 1
ATOM 1434 O O . TYR A 1 189 ? 1.212 6.801 18.109 1 94.69 189 TYR A O 1
ATOM 1442 N N . ALA A 1 190 ? -0.661 7.805 18.609 1 96.06 190 ALA A N 1
ATOM 1443 C CA . ALA A 1 190 ? -0.814 7.125 19.891 1 96.06 190 ALA A CA 1
ATOM 1444 C C . ALA A 1 190 ? -0.772 5.609 19.719 1 96.06 190 ALA A C 1
ATOM 1446 O O . ALA A 1 190 ? -0.119 4.906 20.484 1 96.06 190 ALA A O 1
ATOM 1447 N N . ASN A 1 191 ? -1.436 5.125 18.672 1 94.31 191 ASN A N 1
ATOM 1448 C CA . ASN A 1 191 ? -1.585 3.686 18.5 1 94.31 191 ASN A CA 1
ATOM 1449 C C . ASN A 1 191 ? -0.328 3.062 17.891 1 94.31 191 ASN A C 1
ATOM 1451 O O . ASN A 1 191 ? -0.08 1.868 18.062 1 94.31 191 ASN A O 1
ATOM 1455 N N . SER A 1 192 ? 0.521 3.832 17.219 1 88.19 192 SER A N 1
ATOM 1456 C CA . SER A 1 192 ? 1.66 3.289 16.484 1 88.19 192 SER A CA 1
ATOM 1457 C C . SER A 1 192 ? 2.951 3.436 17.281 1 88.19 192 SER A C 1
ATOM 1459 O O . SER A 1 192 ? 3.785 2.527 17.297 1 88.19 192 SER A O 1
ATOM 1461 N N . ILE A 1 193 ? 3.17 4.578 17.922 1 87 193 ILE A N 1
ATOM 1462 C CA . ILE A 1 193 ? 4.457 4.859 18.547 1 87 193 ILE A CA 1
ATOM 1463 C C . ILE A 1 193 ? 4.301 4.855 20.062 1 87 193 ILE A C 1
ATOM 1465 O O . ILE A 1 193 ? 5.27 4.629 20.797 1 87 193 ILE A O 1
ATOM 1469 N N . GLY A 1 194 ? 3.113 5.137 20.594 1 87.88 194 GLY A N 1
ATOM 1470 C CA . GLY A 1 194 ? 2.896 5.215 22.031 1 87.88 194 GLY A CA 1
ATOM 1471 C C . GLY A 1 194 ? 3.396 6.512 22.641 1 87.88 194 GLY A C 1
ATOM 1472 O O . GLY A 1 194 ? 3.936 7.367 21.938 1 87.88 194 GLY A O 1
ATOM 1473 N N . ASN A 1 195 ? 3.027 6.758 23.812 1 91.5 195 ASN A N 1
ATOM 1474 C CA . ASN A 1 195 ? 3.473 7.871 24.641 1 91.5 195 ASN A CA 1
ATOM 1475 C C . ASN A 1 195 ? 2.963 9.203 24.109 1 91.5 195 ASN A C 1
ATOM 1477 O O . ASN A 1 195 ? 3.631 10.234 24.25 1 91.5 195 ASN A O 1
ATOM 1481 N N . ALA A 1 196 ? 1.903 9.141 23.422 1 96.44 196 ALA A N 1
ATOM 1482 C CA . ALA A 1 196 ? 1.3 10.383 22.938 1 96.44 196 ALA A CA 1
ATOM 1483 C C . ALA A 1 196 ? 0.879 11.273 24.094 1 96.44 196 ALA A C 1
ATOM 1485 O O . ALA A 1 196 ? 0.512 10.781 25.172 1 96.44 196 ALA A O 1
ATOM 1486 N N . ILE A 1 197 ? 0.979 12.547 23.906 1 96.38 197 ILE A N 1
ATOM 1487 C CA . ILE A 1 197 ? 0.583 13.562 24.875 1 96.38 197 ILE A CA 1
ATOM 1488 C C . ILE A 1 197 ? -0.561 14.398 24.297 1 96.38 197 ILE A C 1
ATOM 1490 O O . ILE A 1 197 ? -0.467 14.906 23.188 1 96.38 197 ILE A O 1
ATOM 1494 N N . LEU A 1 198 ? -1.615 14.5 25.031 1 98 198 LEU A N 1
ATOM 1495 C CA . LEU A 1 198 ? -2.754 15.289 24.578 1 98 198 LEU A CA 1
ATOM 1496 C C . LEU A 1 198 ? -2.494 16.781 24.766 1 98 198 LEU A C 1
ATOM 1498 O O . LEU A 1 198 ? -1.905 17.188 25.766 1 98 198 LEU A O 1
ATOM 1502 N N . THR A 1 199 ? -2.906 17.562 23.812 1 97.88 199 THR A N 1
ATOM 1503 C CA . THR A 1 199 ? -2.869 19.016 23.969 1 97.88 199 THR A CA 1
ATOM 1504 C C . THR A 1 199 ? -3.887 19.469 25.016 1 97.88 199 THR A C 1
ATOM 1506 O O . THR A 1 199 ? -4.828 18.734 25.328 1 97.88 199 THR A O 1
ATOM 1509 N N . THR A 1 200 ? -3.768 20.688 25.469 1 96.19 200 THR A N 1
ATOM 1510 C CA . THR A 1 200 ? -4.551 21.156 26.609 1 96.19 200 THR A CA 1
ATOM 1511 C C . THR A 1 200 ? -5.879 21.75 26.141 1 96.19 200 THR A C 1
ATOM 1513 O O . THR A 1 200 ? -6.895 21.625 26.828 1 96.19 200 THR A O 1
ATOM 1516 N N . PRO A 1 201 ? -5.914 22.453 24.984 1 97.44 201 PRO A N 1
ATOM 1517 C CA . PRO A 1 201 ? -7.188 23.062 24.578 1 97.44 201 PRO A CA 1
ATOM 1518 C C . PRO A 1 201 ? -8.297 22.016 24.422 1 97.44 201 PRO A C 1
ATOM 1520 O O . PRO A 1 201 ? -8.023 20.859 24.109 1 97.44 201 PRO A O 1
ATOM 1523 N N . ASP A 1 202 ? -9.477 22.438 24.625 1 97.88 202 ASP A N 1
ATOM 1524 C CA . ASP A 1 202 ? -10.656 21.594 24.438 1 97.88 202 ASP A CA 1
ATOM 1525 C C . ASP A 1 202 ? -10.961 21.391 22.969 1 97.88 202 ASP A C 1
ATOM 1527 O O . ASP A 1 202 ? -11.211 22.359 22.234 1 97.88 202 ASP A O 1
ATOM 1531 N N . PRO A 1 203 ? -11.008 20.156 22.531 1 98 203 PRO A N 1
ATOM 1532 C CA . PRO A 1 203 ? -11.297 19.891 21.109 1 98 203 PRO A CA 1
ATOM 1533 C C . PRO A 1 203 ? -12.648 20.453 20.672 1 98 203 PRO A C 1
ATOM 1535 O O . PRO A 1 203 ? -12.906 20.578 19.469 1 98 203 PRO A O 1
ATOM 1538 N N . LEU A 1 204 ? -13.492 20.844 21.641 1 98.44 204 LEU A N 1
ATOM 1539 C CA . LEU A 1 204 ? -14.844 21.297 21.312 1 98.44 204 LEU A CA 1
ATOM 1540 C C . LEU A 1 204 ? -14.914 22.812 21.297 1 98.44 204 LEU A C 1
ATOM 1542 O O . LEU A 1 204 ? -15.977 23.391 21.047 1 98.44 204 LEU A O 1
ATOM 1546 N N . SER A 1 205 ? -13.789 23.453 21.469 1 98.06 205 SER A N 1
ATOM 1547 C CA . SER A 1 205 ? -13.773 24.891 21.688 1 98.06 205 SER A CA 1
ATOM 1548 C C . SER A 1 205 ? -14.453 25.625 20.531 1 98.06 205 SER A C 1
ATOM 1550 O O . SER A 1 205 ? -15.242 26.547 20.766 1 98.06 205 SER A O 1
ATOM 1552 N N . GLY A 1 206 ? -14.148 25.266 19.297 1 98.5 206 GLY A N 1
ATOM 1553 C CA . GLY A 1 206 ? -14.75 25.922 18.141 1 98.5 206 GLY A CA 1
ATOM 1554 C C . GLY A 1 206 ? -16.25 25.703 18.047 1 98.5 206 GLY A C 1
ATOM 1555 O O . GLY A 1 206 ? -17 26.609 17.719 1 98.5 206 GLY A O 1
ATOM 1556 N N . LEU A 1 207 ? -16.688 24.547 18.312 1 98.88 207 LEU A N 1
ATOM 1557 C CA . LEU A 1 207 ? -18.109 24.234 18.266 1 98.88 207 LEU A CA 1
ATOM 1558 C C . LEU A 1 207 ? -18.859 24.969 19.375 1 98.88 207 LEU A C 1
ATOM 1560 O O . LEU A 1 207 ? -19.969 25.453 19.172 1 98.88 207 LEU A O 1
ATOM 1564 N N . ASP A 1 208 ? -18.281 25.062 20.578 1 98.75 208 ASP A N 1
ATOM 1565 C CA . ASP A 1 208 ? -18.891 25.797 21.688 1 98.75 208 ASP A CA 1
ATOM 1566 C C . ASP A 1 208 ? -19 27.281 21.375 1 98.75 208 ASP A C 1
ATOM 1568 O O . ASP A 1 208 ? -20 27.922 21.719 1 98.75 208 ASP A O 1
ATOM 1572 N N . GLN A 1 209 ? -17.984 27.797 20.719 1 98.69 209 GLN A N 1
ATOM 1573 C CA . GLN A 1 209 ? -18.031 29.188 20.312 1 98.69 209 GLN A CA 1
ATOM 1574 C C . GLN A 1 209 ? -19.172 29.438 19.312 1 98.69 209 GLN A C 1
ATOM 1576 O O . GLN A 1 209 ? -19.891 30.438 19.406 1 98.69 209 GLN A O 1
ATOM 1581 N N . LEU A 1 210 ? -19.281 28.547 18.359 1 98.94 210 LEU A N 1
ATOM 1582 C CA . LEU A 1 210 ? -20.359 28.656 17.375 1 98.94 210 LEU A CA 1
ATOM 1583 C C . LEU A 1 210 ? -21.719 28.578 18.062 1 98.94 210 LEU A C 1
ATOM 1585 O O . LEU A 1 210 ? -22.609 29.375 17.766 1 98.94 210 LEU A O 1
ATOM 1589 N N . ALA A 1 211 ? -21.891 27.656 18.969 1 98.94 211 ALA A N 1
ATOM 1590 C CA . ALA A 1 211 ? -23.141 27.469 19.688 1 98.94 211 ALA A CA 1
ATOM 1591 C C . ALA A 1 211 ? -23.5 28.703 20.5 1 98.94 211 ALA A C 1
ATOM 1593 O O . ALA A 1 211 ? -24.672 29.094 20.578 1 98.94 211 ALA A O 1
ATOM 1594 N N . GLN A 1 212 ? -22.547 29.281 21.141 1 98.88 212 GLN A N 1
ATOM 1595 C CA . GLN A 1 212 ? -22.75 30.5 21.906 1 98.88 212 GLN A CA 1
ATOM 1596 C C . GLN A 1 212 ? -23.297 31.625 21.031 1 98.88 212 GLN A C 1
ATOM 1598 O O . GLN A 1 212 ? -24.203 32.344 21.438 1 98.88 212 GLN A O 1
ATOM 1603 N N . GLN A 1 213 ? -22.766 31.688 19.859 1 98.88 213 GLN A N 1
ATOM 1604 C CA . GLN A 1 213 ? -23.219 32.719 18.922 1 98.88 213 GLN A CA 1
ATOM 1605 C C . GLN A 1 213 ? -24.641 32.469 18.453 1 98.88 213 GLN A C 1
ATOM 1607 O O . GLN A 1 213 ? -25.438 33.375 18.312 1 98.88 213 GLN A O 1
ATOM 1612 N N . VAL A 1 214 ? -24.906 31.234 18.188 1 98.94 214 VAL A N 1
ATOM 1613 C CA . VAL A 1 214 ? -26.266 30.875 17.781 1 98.94 214 VAL A CA 1
ATOM 1614 C C . VAL A 1 214 ? -27.25 31.297 18.875 1 98.94 214 VAL A C 1
ATOM 1616 O O . VAL A 1 214 ? -28.281 31.906 18.594 1 98.94 214 VAL A O 1
ATOM 1619 N N . SER A 1 215 ? -26.953 30.969 20.094 1 98.81 215 SER A N 1
ATOM 1620 C CA . SER A 1 215 ? -27.781 31.375 21.234 1 98.81 215 SER A CA 1
ATOM 1621 C C . SER A 1 215 ? -27.891 32.875 21.328 1 98.81 215 SER A C 1
ATOM 1623 O O . SER A 1 215 ? -28.984 33.406 21.531 1 98.81 215 SER A O 1
ATOM 1625 N N . ALA A 1 216 ? -26.828 33.594 21.156 1 98.62 216 ALA A N 1
ATOM 1626 C CA . ALA A 1 216 ? -26.797 35.031 21.234 1 98.62 216 ALA A CA 1
ATOM 1627 C C . ALA A 1 216 ? -27.625 35.688 20.125 1 98.62 216 ALA A C 1
ATOM 1629 O O . ALA A 1 216 ? -28.109 36.812 20.281 1 98.62 216 ALA A O 1
ATOM 1630 N N . ALA A 1 217 ? -27.797 34.906 19.078 1 98.31 217 ALA A N 1
ATOM 1631 C CA . ALA A 1 217 ? -28.594 35.375 17.953 1 98.31 217 ALA A CA 1
ATOM 1632 C C . ALA A 1 217 ? -30.078 35.25 18.234 1 98.31 217 ALA A C 1
ATOM 1634 O O . ALA A 1 217 ? -30.922 35.625 17.406 1 98.31 217 ALA A O 1
ATOM 1635 N N . GLY A 1 218 ? -30.422 34.656 19.344 1 97.94 218 GLY A N 1
ATOM 1636 C CA . GLY A 1 218 ? -31.812 34.625 19.766 1 97.94 218 GLY A CA 1
ATOM 1637 C C . GLY A 1 218 ? -32.469 33.281 19.531 1 97.94 218 GLY A C 1
ATOM 1638 O O . GLY A 1 218 ? -33.688 33.125 19.766 1 97.94 218 GLY A O 1
ATOM 1639 N N . ILE A 1 219 ? -31.703 32.344 19.094 1 98.81 219 ILE A N 1
ATOM 1640 C CA . ILE A 1 219 ? -32.281 31.031 18.844 1 98.81 219 ILE A CA 1
ATOM 1641 C C . ILE A 1 219 ? -32.281 30.203 20.125 1 98.81 219 ILE A C 1
ATOM 1643 O O . ILE A 1 219 ? -31.203 29.953 20.703 1 98.81 219 ILE A O 1
ATOM 1647 N N . LYS A 1 220 ? -33.438 29.75 20.516 1 98.69 220 LYS A N 1
ATOM 1648 C CA . LYS A 1 220 ? -33.562 29.016 21.781 1 98.69 220 LYS A CA 1
ATOM 1649 C C . LYS A 1 220 ? -33.906 27.547 21.531 1 98.69 220 LYS A C 1
ATOM 1651 O O . LYS A 1 220 ? -33.688 26.703 22.391 1 98.69 220 LYS A O 1
ATOM 1656 N N . SER A 1 221 ? -34.469 27.375 20.406 1 98.69 221 SER A N 1
ATOM 1657 C CA . SER A 1 221 ? -34.812 26.016 20.031 1 98.69 221 SER A CA 1
ATOM 1658 C C . SER A 1 221 ? -34.781 25.828 18.516 1 98.69 221 SER A C 1
ATOM 1660 O O . SER A 1 221 ? -34.969 26.797 17.766 1 98.69 221 SER A O 1
ATOM 1662 N N . VAL A 1 222 ? -34.531 24.625 18.062 1 98.81 222 VAL A N 1
ATOM 1663 C CA . VAL A 1 222 ? -34.531 24.25 16.656 1 98.81 222 VAL A CA 1
ATOM 1664 C C . VAL A 1 222 ? -35.5 23.125 16.406 1 98.81 222 VAL A C 1
ATOM 1666 O O . VAL A 1 222 ? -35.312 22 16.875 1 98.81 222 VAL A O 1
ATOM 1669 N N . SER A 1 223 ? -36.562 23.375 15.672 1 98.19 223 SER A N 1
ATOM 1670 C CA . SER A 1 223 ? -37.594 22.359 15.414 1 98.19 223 SER A CA 1
ATOM 1671 C C . SER A 1 223 ? -37.188 21.438 14.281 1 98.19 223 SER A C 1
ATOM 1673 O O . SER A 1 223 ? -37.656 20.297 14.188 1 98.19 223 SER A O 1
ATOM 1675 N N . GLY A 1 224 ? -36.344 21.953 13.422 1 98.06 224 GLY A N 1
ATOM 1676 C CA . GLY A 1 224 ? -35.812 21.109 12.359 1 98.06 224 GLY A CA 1
ATOM 1677 C C . GLY A 1 224 ? -34.562 20.344 12.773 1 98.06 224 GLY A C 1
ATOM 1678 O O . GLY A 1 224 ? -34.562 19.703 13.828 1 98.06 224 GLY A O 1
ATOM 1679 N N . ASP A 1 225 ? -33.531 20.359 11.805 1 98.38 225 ASP A N 1
ATOM 1680 C CA . ASP A 1 225 ? -32.344 19.562 12.031 1 98.38 225 ASP A CA 1
ATOM 1681 C C . ASP A 1 225 ? -31.109 20.438 12.133 1 98.38 225 ASP A C 1
ATOM 1683 O O . ASP A 1 225 ? -31.188 21.656 11.93 1 98.38 225 ASP A O 1
ATOM 1687 N N . VAL A 1 226 ? -30.078 19.875 12.609 1 98.75 226 VAL A N 1
ATOM 1688 C CA . VAL A 1 226 ? -28.703 20.391 12.469 1 98.75 226 VAL A CA 1
ATOM 1689 C C . VAL A 1 226 ? -27.969 19.594 11.391 1 98.75 226 VAL A C 1
ATOM 1691 O O . VAL A 1 226 ? -27.906 18.359 11.453 1 98.75 226 VAL A O 1
ATOM 1694 N N . ILE A 1 227 ? -27.5 20.297 10.367 1 98.69 227 ILE A N 1
ATOM 1695 C CA . ILE A 1 227 ? -26.922 19.625 9.203 1 98.69 227 ILE A CA 1
ATOM 1696 C C . ILE A 1 227 ? -25.5 20.141 8.961 1 98.69 227 ILE A C 1
ATOM 1698 O O . ILE A 1 227 ? -25.25 21.344 9.062 1 98.69 227 ILE A O 1
ATOM 1702 N N . ILE A 1 228 ? -24.547 19.266 8.695 1 98.75 228 ILE A N 1
ATOM 1703 C CA . ILE A 1 228 ? -23.172 19.609 8.305 1 98.75 228 ILE A CA 1
ATOM 1704 C C . ILE A 1 228 ? -23.047 19.562 6.781 1 98.75 228 ILE A C 1
ATOM 1706 O O . ILE A 1 228 ? -23.297 18.531 6.164 1 98.75 228 ILE A O 1
ATOM 1710 N N . ASP A 1 229 ? -22.781 20.688 6.195 1 98.69 229 ASP A N 1
ATOM 1711 C CA . ASP A 1 229 ? -22.453 20.719 4.773 1 98.69 229 ASP A CA 1
ATOM 1712 C C . ASP A 1 229 ? -20.953 20.5 4.551 1 98.69 229 ASP A C 1
ATOM 1714 O O . ASP A 1 229 ? -20.156 21.406 4.734 1 98.69 229 ASP A O 1
ATOM 1718 N N . ASP A 1 230 ? -20.641 19.297 4.148 1 97.75 230 ASP A N 1
ATOM 1719 C CA . ASP A 1 230 ? -19.25 18.938 3.947 1 97.75 230 ASP A CA 1
ATOM 1720 C C . ASP A 1 230 ? -18.922 18.766 2.463 1 97.75 230 ASP A C 1
ATOM 1722 O O . ASP A 1 230 ? -18.141 17.891 2.088 1 97.75 230 ASP A O 1
ATOM 1726 N N . ARG A 1 231 ? -19.578 19.609 1.575 1 97.25 231 ARG A N 1
ATOM 1727 C CA . ARG A 1 231 ? -19.469 19.438 0.13 1 97.25 231 ARG A CA 1
ATOM 1728 C C . ARG A 1 231 ? -18.375 20.328 -0.452 1 97.25 231 ARG A C 1
ATOM 1730 O O . ARG A 1 231 ? -18.266 20.484 -1.671 1 97.25 231 ARG A O 1
ATOM 1737 N N . LEU A 1 232 ? -17.516 20.922 0.411 1 97.94 232 LEU A N 1
ATOM 1738 C CA . LEU A 1 232 ? -16.469 21.828 -0.043 1 97.94 232 LEU A CA 1
ATOM 1739 C C . LEU A 1 232 ? -15.555 21.141 -1.046 1 97.94 232 LEU A C 1
ATOM 1741 O O . LEU A 1 232 ? -15.211 21.719 -2.078 1 97.94 232 LEU A O 1
ATOM 1745 N N . PHE A 1 233 ? -15.086 19.938 -0.736 1 98.25 233 PHE A N 1
ATOM 1746 C CA . PHE A 1 233 ? -14.281 19.141 -1.65 1 98.25 233 PHE A CA 1
ATOM 1747 C C . PHE A 1 233 ? -14.68 17.672 -1.576 1 98.25 233 PHE A C 1
ATOM 1749 O O . PHE A 1 233 ? -15.43 17.266 -0.685 1 98.25 233 PHE A O 1
ATOM 1756 N N . ASP A 1 234 ? -14.25 16.859 -2.551 1 97.69 234 ASP A N 1
ATOM 1757 C CA . ASP A 1 234 ? -14.602 15.453 -2.633 1 97.69 234 ASP A CA 1
ATOM 1758 C C . ASP A 1 234 ? -13.906 14.648 -1.537 1 97.69 234 ASP A C 1
ATOM 1760 O O . ASP A 1 234 ? -12.688 14.742 -1.37 1 97.69 234 ASP A O 1
ATOM 1764 N N . LYS A 1 235 ? -14.695 13.93 -0.788 1 96.44 235 LYS A N 1
ATOM 1765 C CA . LYS A 1 235 ? -14.133 13.047 0.228 1 96.44 235 LYS A CA 1
ATOM 1766 C C . LYS A 1 235 ? -13.312 11.922 -0.409 1 96.44 235 LYS A C 1
ATOM 1768 O O . LYS A 1 235 ? -13.633 11.469 -1.51 1 96.44 235 LYS A O 1
ATOM 1773 N N . ILE A 1 236 ? -12.289 11.445 0.353 1 94.81 236 ILE A N 1
ATOM 1774 C CA . ILE A 1 236 ? -11.477 10.359 -0.18 1 94.81 236 ILE A CA 1
ATOM 1775 C C . ILE A 1 236 ? -10.703 9.688 0.955 1 94.81 236 ILE A C 1
ATOM 1777 O O . ILE A 1 236 ? -10.305 10.344 1.916 1 94.81 236 ILE A O 1
ATOM 1781 N N . ASN A 1 237 ? -10.625 8.438 0.871 1 92.81 237 ASN A N 1
ATOM 1782 C CA . ASN A 1 237 ? -9.539 7.738 1.552 1 92.81 237 ASN A CA 1
ATOM 1783 C C . ASN A 1 237 ? -8.266 7.723 0.708 1 92.81 237 ASN A C 1
ATOM 1785 O O . ASN A 1 237 ? -8.195 7.012 -0.297 1 92.81 237 ASN A O 1
ATOM 1789 N N . PRO A 1 238 ? -7.32 8.508 1.106 1 91.62 238 PRO A N 1
ATOM 1790 C CA . PRO A 1 238 ? -6.137 8.57 0.244 1 91.62 238 PRO A CA 1
ATOM 1791 C C . PRO A 1 238 ? -5.504 7.203 0.012 1 91.62 238 PRO A C 1
ATOM 1793 O O . PRO A 1 238 ? -5.453 6.379 0.928 1 91.62 238 PRO A O 1
ATOM 1796 N N . PRO A 1 239 ? -4.984 6.977 -1.184 1 84.44 239 PRO A N 1
ATOM 1797 C CA . PRO A 1 239 ? -4.324 5.695 -1.453 1 84.44 239 PRO A CA 1
ATOM 1798 C C . PRO A 1 239 ? -3.143 5.43 -0.522 1 84.44 239 PRO A C 1
ATOM 1800 O O . PRO A 1 239 ? -2.467 6.371 -0.095 1 84.44 239 PRO A O 1
ATOM 1803 N N . ASP A 1 240 ? -2.973 4.098 -0.128 1 73.31 240 ASP A N 1
ATOM 1804 C CA . ASP A 1 240 ? -1.82 3.615 0.625 1 73.31 240 ASP A CA 1
ATOM 1805 C C . ASP A 1 240 ? -1.811 4.188 2.041 1 73.31 240 ASP A C 1
ATOM 1807 O O . ASP A 1 240 ? -0.769 4.211 2.699 1 73.31 240 ASP A O 1
ATOM 1811 N N . SER A 1 241 ? -2.947 4.762 2.438 1 64.69 241 SER A N 1
ATOM 1812 C CA . SER A 1 241 ? -3.031 5.305 3.791 1 64.69 241 SER A CA 1
ATOM 1813 C C . SER A 1 241 ? -3.432 4.227 4.793 1 64.69 241 SER A C 1
ATOM 1815 O O . SER A 1 241 ? -3.637 4.516 5.973 1 64.69 241 SER A O 1
ATOM 1817 N N . ALA A 1 242 ? -3.432 2.963 4.414 1 58.22 242 ALA A N 1
ATOM 1818 C CA . ALA A 1 242 ? -3.91 1.832 5.203 1 58.22 242 ALA A CA 1
ATOM 1819 C C . ALA A 1 242 ? -5.312 2.094 5.746 1 58.22 242 ALA A C 1
ATOM 1821 O O . ALA A 1 242 ? -5.652 1.662 6.848 1 58.22 242 ALA A O 1
ATOM 1822 N N . ASN A 1 243 ? -6.035 2.984 5.047 1 55.59 243 ASN A N 1
ATOM 1823 C CA . ASN A 1 243 ? -7.391 3.389 5.391 1 55.59 243 ASN A CA 1
ATOM 1824 C C . ASN A 1 243 ? -7.465 3.967 6.805 1 55.59 243 ASN A C 1
ATOM 1826 O O . ASN A 1 243 ? -8.43 3.729 7.527 1 55.59 243 ASN A O 1
ATOM 1830 N N . ASP A 1 244 ? -6.531 4.684 7.039 1 77.62 244 ASP A N 1
ATOM 1831 C CA . ASP A 1 244 ? -6.395 5.199 8.398 1 77.62 244 ASP A CA 1
ATOM 1832 C C . ASP A 1 244 ? -7.316 6.395 8.625 1 77.62 244 ASP A C 1
ATOM 1834 O O . ASP A 1 244 ? -7.668 6.703 9.766 1 77.62 244 ASP A O 1
ATOM 1838 N N . TYR A 1 245 ? -7.641 7.047 7.523 1 91.06 245 TYR A N 1
ATOM 1839 C CA . TYR A 1 245 ? -8.508 8.211 7.66 1 91.06 245 TYR A CA 1
ATOM 1840 C C . TYR A 1 245 ? -9.18 8.547 6.332 1 91.06 245 TYR A C 1
ATOM 1842 O O . TYR A 1 245 ? -8.719 8.125 5.27 1 91.06 245 TYR A O 1
ATOM 1850 N N . THR A 1 246 ? -10.312 9.258 6.434 1 95.25 246 THR A N 1
ATOM 1851 C CA . THR A 1 246 ? -11.016 9.867 5.312 1 95.25 246 THR A CA 1
ATOM 1852 C C . THR A 1 246 ? -10.852 11.383 5.332 1 95.25 246 THR A C 1
ATOM 1854 O O . THR A 1 246 ? -11.016 12.016 6.371 1 95.25 246 THR A O 1
ATOM 1857 N N . LEU A 1 247 ? -10.469 11.93 4.25 1 97.5 247 LEU A N 1
ATOM 1858 C CA . LEU A 1 247 ? -10.383 13.383 4.156 1 97.5 247 LEU A CA 1
ATOM 1859 C C . LEU A 1 247 ? -11.766 14 3.975 1 97.5 247 LEU A C 1
ATOM 1861 O O . LEU A 1 247 ? -12.492 13.641 3.045 1 97.5 247 LEU A O 1
ATOM 1865 N N . THR A 1 248 ? -12.125 14.844 4.855 1 97.88 248 THR A N 1
ATOM 1866 C CA . THR A 1 248 ? -13.391 15.562 4.801 1 97.88 248 THR A CA 1
ATOM 1867 C C . THR A 1 248 ? -13.18 17.047 5.086 1 97.88 248 THR A C 1
ATOM 1869 O O . THR A 1 248 ? -12.188 17.438 5.707 1 97.88 248 THR A O 1
ATOM 1872 N N . PRO A 1 249 ? -14.117 17.891 4.656 1 98.19 249 PRO A N 1
ATOM 1873 C CA . PRO A 1 249 ? -13.984 19.312 4.926 1 98.19 249 PRO A CA 1
ATOM 1874 C C . PRO A 1 249 ? -14.227 19.672 6.391 1 98.19 249 PRO A C 1
ATOM 1876 O O . PRO A 1 249 ? -13.945 20.797 6.816 1 98.19 249 PRO A O 1
ATOM 1879 N N . ILE A 1 250 ? -14.836 18.734 7.156 1 98.56 250 ILE A N 1
ATOM 1880 C CA . ILE A 1 250 ? -15.07 18.969 8.578 1 98.56 250 ILE A CA 1
ATOM 1881 C C . ILE A 1 250 ? -14.148 18.078 9.406 1 98.56 250 ILE A C 1
ATOM 1883 O O . ILE A 1 250 ? -14.078 16.859 9.172 1 98.56 250 ILE A O 1
ATOM 1887 N N . VAL A 1 251 ? -13.43 18.703 10.312 1 98.44 251 VAL A N 1
ATOM 1888 C CA . VAL A 1 251 ? -12.492 17.984 11.172 1 98.44 251 VAL A CA 1
ATOM 1889 C C . VAL A 1 251 ? -12.68 18.422 12.617 1 98.44 251 VAL A C 1
ATOM 1891 O O . VAL A 1 251 ? -12.547 19.609 12.93 1 98.44 251 VAL A O 1
ATOM 1894 N N . ILE A 1 252 ? -13.055 17.531 13.445 1 98.69 252 ILE A N 1
ATOM 1895 C CA . ILE A 1 252 ? -13.078 17.766 14.883 1 98.69 252 ILE A CA 1
ATOM 1896 C C . ILE A 1 252 ? -12.117 16.797 15.578 1 98.69 252 ILE A C 1
ATOM 1898 O O . ILE A 1 252 ? -12.242 15.586 15.445 1 98.69 252 ILE A O 1
ATOM 1902 N N . ASN A 1 253 ? -11.125 17.375 16.266 1 98.62 253 ASN A N 1
ATOM 1903 C CA . ASN A 1 253 ? -10.133 16.578 16.969 1 98.62 253 ASN A CA 1
ATOM 1904 C C . ASN A 1 253 ? -9.469 15.555 16.047 1 98.62 253 ASN A C 1
ATOM 1906 O O . ASN A 1 253 ? -9.383 14.375 16.375 1 98.62 253 ASN A O 1
ATOM 1910 N N . ASP A 1 254 ? -9.125 15.992 14.828 1 97.94 254 ASP A N 1
ATOM 1911 C CA . ASP A 1 254 ? -8.477 15.172 13.805 1 97.94 254 ASP A CA 1
ATOM 1912 C C . ASP A 1 254 ? -9.344 13.969 13.438 1 97.94 254 ASP A C 1
ATOM 1914 O O . ASP A 1 254 ? -8.836 12.961 12.938 1 97.94 254 ASP A O 1
ATOM 1918 N N . ASN A 1 255 ? -10.703 14.062 13.789 1 98.06 255 ASN A N 1
ATOM 1919 C CA . ASN A 1 255 ? -11.68 13.008 13.586 1 98.06 255 ASN A CA 1
ATOM 1920 C C . ASN A 1 255 ? -11.297 11.734 14.344 1 98.06 255 ASN A C 1
ATOM 1922 O O . ASN A 1 255 ? -11.453 10.625 13.828 1 98.06 255 ASN A O 1
ATOM 1926 N N . LEU A 1 256 ? -10.711 12 15.5 1 98 256 LEU A N 1
ATOM 1927 C CA . LEU A 1 256 ? -10.328 10.945 16.438 1 98 256 LEU A CA 1
ATOM 1928 C C . LEU A 1 256 ? -11.031 11.133 17.781 1 98 256 LEU A C 1
ATOM 1930 O O . LEU A 1 256 ? -11.391 12.25 18.141 1 98 256 LEU A O 1
ATOM 1934 N N . ILE A 1 257 ? -11.258 10.055 18.391 1 98.5 257 ILE A N 1
ATOM 1935 C CA . ILE A 1 257 ? -11.602 10.031 19.812 1 98.5 257 ILE A CA 1
ATOM 1936 C C . ILE A 1 257 ? -10.398 9.562 20.625 1 98.5 257 ILE A C 1
ATOM 1938 O O . ILE A 1 257 ? -9.859 8.477 20.375 1 98.5 257 ILE A O 1
ATOM 1942 N N . ASP A 1 258 ? -9.969 10.406 21.516 1 98.56 258 ASP A N 1
ATOM 1943 C CA . ASP A 1 258 ? -8.883 10.055 22.422 1 98.56 258 ASP A CA 1
ATOM 1944 C C . ASP A 1 258 ? -9.375 9.148 23.547 1 98.56 258 ASP A C 1
ATOM 1946 O O . ASP A 1 258 ? -10.391 9.438 24.188 1 98.56 258 ASP A O 1
ATOM 1950 N N . ILE A 1 259 ? -8.68 8.086 23.75 1 98.75 259 ILE A N 1
ATOM 1951 C CA . ILE A 1 259 ? -8.969 7.16 24.828 1 98.75 259 ILE A CA 1
ATOM 1952 C C . ILE A 1 259 ? -7.812 7.168 25.828 1 98.75 259 ILE A C 1
ATOM 1954 O O . ILE A 1 259 ? -6.676 6.848 25.484 1 98.75 259 ILE A O 1
ATOM 1958 N N . MET A 1 260 ? -8.133 7.555 27.031 1 98.5 260 MET A N 1
ATOM 1959 C CA . MET A 1 260 ? -7.137 7.617 28.109 1 98.5 260 MET A CA 1
ATOM 1960 C C . MET A 1 260 ? -7.312 6.465 29.078 1 98.5 260 MET A C 1
ATOM 1962 O O . MET A 1 260 ? -8.359 6.344 29.719 1 98.5 260 MET A O 1
ATOM 1966 N N . VAL A 1 261 ? -6.336 5.617 29.219 1 98.5 261 VAL A N 1
ATOM 1967 C CA . VAL A 1 261 ? -6.359 4.461 30.094 1 98.5 261 VAL A CA 1
ATOM 1968 C C . VAL A 1 261 ? -5.395 4.68 31.266 1 98.5 261 VAL A C 1
ATOM 1970 O O . VAL A 1 261 ? -4.176 4.707 31.062 1 98.5 261 VAL A O 1
ATOM 1973 N N . LYS A 1 262 ? -5.922 4.797 32.406 1 98.19 262 LYS A N 1
ATOM 1974 C CA . LYS A 1 262 ? -5.129 5.027 33.625 1 98.19 26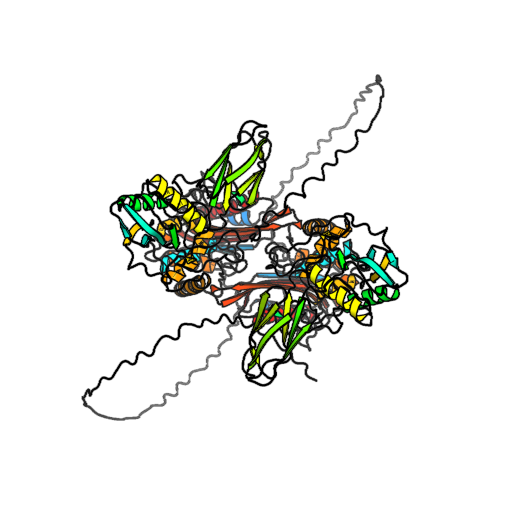2 LYS A CA 1
ATOM 1975 C C . LYS A 1 262 ? -5.074 3.775 34.469 1 98.19 262 LYS A C 1
ATOM 1977 O O . LYS A 1 262 ? -6.109 3.305 34.969 1 98.19 262 LYS A O 1
ATOM 1982 N N . PRO A 1 263 ? -3.877 3.219 34.656 1 98.06 263 PRO A N 1
ATOM 1983 C CA . PRO A 1 263 ? -3.77 2.037 35.531 1 98.06 263 PRO A CA 1
ATOM 1984 C C . PRO A 1 263 ? -4.27 2.293 36.938 1 98.06 263 PRO A C 1
ATOM 1986 O O . PRO A 1 263 ? -4.195 3.424 37.438 1 98.06 263 PRO A O 1
ATOM 1989 N N . ALA A 1 264 ? -4.777 1.258 37.531 1 97.69 264 ALA A N 1
ATOM 1990 C CA . ALA A 1 264 ? -5.148 1.22 38.938 1 97.69 264 ALA A CA 1
ATOM 1991 C C . ALA A 1 264 ? -4.211 0.31 39.719 1 97.69 264 ALA A C 1
ATOM 1993 O O . ALA A 1 264 ? -3 0.298 39.5 1 97.69 264 ALA A O 1
ATOM 1994 N N . GLN A 1 265 ? -4.809 -0.36 40.75 1 97.06 265 GLN A N 1
ATOM 1995 C CA . GLN A 1 265 ? -4.039 -1.379 41.469 1 97.06 265 GLN A CA 1
ATOM 1996 C C . GLN A 1 265 ? -4.062 -2.707 40.719 1 97.06 265 GLN A C 1
ATOM 1998 O O . GLN A 1 265 ? -5.039 -3.023 40.031 1 97.06 265 GLN A O 1
ATOM 2003 N N . PRO A 1 266 ? -2.932 -3.4 40.844 1 97.5 266 PRO A N 1
ATOM 2004 C CA . PRO A 1 266 ? -2.922 -4.699 40.156 1 97.5 266 PRO A CA 1
ATOM 2005 C C . PRO A 1 266 ? -4.18 -5.52 40.438 1 97.5 266 PRO A C 1
ATOM 2007 O O . PRO A 1 266 ? -4.637 -5.586 41.594 1 97.5 266 PRO A O 1
ATOM 2010 N N . GLY A 1 267 ? -4.715 -6.059 39.406 1 97.38 267 GLY A N 1
ATOM 2011 C CA . GLY A 1 267 ? -5.906 -6.887 39.562 1 97.38 267 GLY A CA 1
ATOM 2012 C C . GLY A 1 267 ? -7.195 -6.113 39.375 1 97.38 267 GLY A C 1
ATOM 2013 O O . GLY A 1 267 ? -8.25 -6.703 39.125 1 97.38 267 GLY A O 1
ATOM 2014 N N . MET A 1 268 ? -7.156 -4.844 39.5 1 98 268 MET A N 1
ATOM 2015 C CA . MET A 1 268 ? -8.344 -4.004 39.375 1 98 268 MET A CA 1
ATOM 2016 C C . MET A 1 268 ? -8.492 -3.498 37.938 1 98 268 MET A C 1
ATOM 2018 O O . MET A 1 268 ? -7.52 -3.471 37.156 1 98 268 MET A O 1
ATOM 2022 N N . ALA A 1 269 ? -9.672 -3.105 37.656 1 98 269 ALA A N 1
ATOM 2023 C CA . ALA A 1 269 ? -9.93 -2.504 36.344 1 98 269 ALA A CA 1
ATOM 2024 C C . ALA A 1 269 ? -9.25 -1.146 36.219 1 98 269 ALA A C 1
ATOM 2026 O O . ALA A 1 269 ? -9.25 -0.356 37.156 1 98 269 ALA A O 1
ATOM 2027 N N . ALA A 1 270 ? -8.602 -0.891 35.062 1 98.5 270 ALA A N 1
ATOM 2028 C CA . ALA A 1 270 ? -8.07 0.439 34.781 1 98.5 270 ALA A CA 1
ATOM 2029 C C . ALA A 1 270 ? -9.195 1.456 34.625 1 98.5 270 ALA A C 1
ATOM 2031 O O . ALA A 1 270 ? -10.328 1.089 34.281 1 98.5 270 ALA A O 1
ATOM 2032 N N . GLU A 1 271 ? -8.906 2.668 34.906 1 98.06 271 GLU A N 1
ATOM 2033 C CA . GLU A 1 271 ? -9.844 3.748 34.625 1 98.06 271 GLU A CA 1
ATOM 2034 C C . GLU A 1 271 ? -9.75 4.184 33.156 1 98.06 271 GLU A C 1
ATOM 2036 O O . GLU A 1 271 ? -8.656 4.48 32.656 1 98.06 271 GLU A O 1
ATOM 2041 N N . VAL A 1 272 ? -10.867 4.164 32.438 1 98.38 272 VAL A N 1
ATOM 2042 C CA . VAL A 1 272 ? -10.891 4.559 31.031 1 98.38 272 VAL A CA 1
ATOM 2043 C C . VAL A 1 272 ? -11.75 5.812 30.859 1 98.38 272 VAL A C 1
ATOM 2045 O O . VAL A 1 272 ? -12.922 5.828 31.25 1 98.38 272 VAL A O 1
ATOM 2048 N N . ASP A 1 273 ? -11.164 6.887 30.375 1 98.06 273 ASP A N 1
ATOM 2049 C CA . ASP A 1 273 ? -11.844 8.117 29.984 1 98.06 273 ASP A CA 1
ATOM 2050 C C . ASP A 1 273 ? -11.602 8.438 28.516 1 98.06 273 ASP A C 1
ATOM 2052 O O . ASP A 1 273 ? -10.789 7.789 27.859 1 98.06 273 ASP A O 1
ATOM 2056 N N . TRP A 1 274 ? -12.375 9.297 27.953 1 98.44 274 TRP A N 1
ATOM 2057 C CA . TRP A 1 274 ? -12.219 9.586 26.531 1 98.44 274 TRP A CA 1
ATOM 2058 C C . TRP A 1 274 ? -12.711 10.992 26.203 1 98.44 274 TRP A C 1
ATOM 2060 O O . TRP A 1 274 ? -13.398 11.625 27 1 98.44 274 TRP A O 1
ATOM 2070 N N . ARG A 1 275 ? -12.227 11.555 25.094 1 98.06 275 ARG A N 1
ATOM 2071 C CA . ARG A 1 275 ? -12.625 12.883 24.625 1 98.06 275 ARG A CA 1
ATOM 2072 C C . ARG A 1 275 ? -12.523 12.977 23.109 1 98.06 275 ARG A C 1
ATOM 2074 O O . ARG A 1 275 ? -11.719 12.273 22.484 1 98.06 275 ARG A O 1
ATOM 2081 N N . PRO A 1 276 ? -13.242 13.836 22.453 1 98.25 276 PRO A N 1
ATOM 2082 C CA . PRO A 1 276 ? -14.445 14.406 23.062 1 98.25 276 PRO A CA 1
ATOM 2083 C C . PRO A 1 276 ? -15.523 13.367 23.312 1 98.25 276 PRO A C 1
ATOM 2085 O O . PRO A 1 276 ? -15.539 12.312 22.672 1 98.25 276 PRO A O 1
ATOM 2088 N N . GLN A 1 277 ? -16.328 13.664 24.219 1 97.62 277 GLN A N 1
ATOM 2089 C CA . GLN A 1 277 ? -17.438 12.75 24.516 1 97.62 277 GLN A CA 1
ATOM 2090 C C . GLN A 1 277 ? -18.703 13.18 23.797 1 97.62 277 GLN A C 1
ATOM 2092 O O . GLN A 1 277 ? -18.969 14.375 23.656 1 97.62 277 GLN A O 1
ATOM 2097 N N . THR A 1 278 ? -19.453 12.266 23.359 1 97.88 278 THR A N 1
ATOM 2098 C CA . THR A 1 278 ? -20.75 12.453 22.703 1 97.88 278 THR A CA 1
ATOM 2099 C C . THR A 1 278 ? -21.641 11.234 22.938 1 97.88 278 THR A C 1
ATOM 2101 O O . THR A 1 278 ? -21.141 10.117 23.094 1 97.88 278 THR A O 1
ATOM 2104 N N . ALA A 1 279 ? -22.922 11.469 22.969 1 97.19 279 ALA A N 1
ATOM 2105 C CA . ALA A 1 279 ? -23.891 10.383 23.125 1 97.19 279 ALA A CA 1
ATOM 2106 C C . ALA A 1 279 ? -23.875 9.445 21.922 1 97.19 279 ALA A C 1
ATOM 2108 O O . ALA A 1 279 ? -24.391 8.328 21.984 1 97.19 279 ALA A O 1
ATOM 2109 N N . ALA A 1 280 ? -23.297 9.875 20.844 1 96.75 280 ALA A N 1
ATOM 2110 C CA . ALA A 1 280 ? -23.25 9.07 19.625 1 96.75 280 ALA A CA 1
ATOM 2111 C C . ALA A 1 280 ? -22.266 7.91 19.781 1 96.75 280 ALA A C 1
ATOM 2113 O O . ALA A 1 280 ? -22.297 6.957 19 1 96.75 280 ALA A O 1
ATOM 2114 N N . TYR A 1 281 ? -21.375 7.961 20.75 1 97.5 281 TYR A N 1
ATOM 2115 C CA . TYR A 1 281 ? -20.406 6.902 21.016 1 97.5 281 TYR A CA 1
ATOM 2116 C C . TYR A 1 281 ? -20.438 6.473 22.484 1 97.5 281 TYR A C 1
ATOM 2118 O O . TYR A 1 281 ? -20.844 7.25 23.344 1 97.5 281 TYR A O 1
ATOM 2126 N N . ALA A 1 282 ? -20.125 5.27 22.688 1 97.62 282 ALA A N 1
ATOM 2127 C CA . ALA A 1 282 ? -19.938 4.703 24.016 1 97.62 282 ALA A CA 1
ATOM 2128 C C . ALA A 1 282 ? -18.703 3.795 24.062 1 97.62 282 ALA A C 1
ATOM 2130 O O . ALA A 1 282 ? -18.391 3.127 23.078 1 97.62 282 ALA A O 1
ATOM 2131 N N . ILE A 1 283 ? -18.094 3.781 25.156 1 97.69 283 ILE A N 1
ATOM 2132 C CA . ILE A 1 283 ? -16.922 2.922 25.312 1 97.69 283 ILE A CA 1
ATOM 2133 C C . ILE A 1 283 ? -17.281 1.737 26.219 1 97.69 283 ILE A C 1
ATOM 2135 O O . ILE A 1 283 ? -17.844 1.914 27.297 1 97.69 283 ILE A O 1
ATOM 2139 N N . GLU A 1 284 ? -17 0.576 25.734 1 98.06 284 GLU A N 1
ATOM 2140 C CA . GLU A 1 284 ? -16.984 -0.642 26.547 1 98.06 284 GLU A CA 1
ATOM 2141 C C . GLU A 1 284 ? -15.547 -1.082 26.859 1 98.06 284 GLU A C 1
ATOM 2143 O O . GLU A 1 284 ? -14.844 -1.579 25.969 1 98.06 284 GLU A O 1
ATOM 2148 N N . ALA A 1 285 ? -15.234 -0.926 28.156 1 97.88 285 ALA A N 1
ATOM 2149 C CA . ALA A 1 285 ? -13.836 -1.131 28.516 1 97.88 285 ALA A CA 1
ATOM 2150 C C . ALA A 1 285 ? -13.672 -2.363 29.406 1 97.88 285 ALA A C 1
ATOM 2152 O O . ALA A 1 285 ? -14.477 -2.594 30.312 1 97.88 285 ALA A O 1
ATOM 2153 N N . ASP A 1 286 ? -12.758 -3.223 29.031 1 97.88 286 ASP A N 1
ATOM 2154 C CA . ASP A 1 286 ? -12.289 -4.359 29.812 1 97.88 286 ASP A CA 1
ATOM 2155 C C . ASP A 1 286 ? -10.766 -4.414 29.844 1 97.88 286 ASP A C 1
ATOM 2157 O O . ASP A 1 286 ? -10.148 -5.238 29.172 1 97.88 286 ASP A O 1
ATOM 2161 N N . VAL A 1 287 ? -10.227 -3.469 30.656 1 98.44 287 VAL A N 1
ATOM 2162 C CA . VAL A 1 287 ? -8.773 -3.361 30.766 1 98.44 287 VAL A CA 1
ATOM 2163 C C . VAL A 1 287 ? -8.352 -3.625 32.219 1 98.44 287 VAL A C 1
ATOM 2165 O O . VAL A 1 287 ? -8.805 -2.936 33.125 1 98.44 287 VAL A O 1
ATOM 2168 N N . VAL A 1 288 ? -7.449 -4.57 32.375 1 98.31 288 VAL A N 1
ATOM 2169 C CA . VAL A 1 288 ? -7.031 -4.945 33.719 1 98.31 288 VAL A CA 1
ATOM 2170 C C . VAL A 1 288 ? -5.652 -4.359 34 1 98.31 288 VAL A C 1
ATOM 2172 O O . VAL A 1 288 ? -4.789 -4.32 33.125 1 98.31 288 VAL A O 1
ATOM 2175 N N . THR A 1 289 ? -5.48 -3.9 35.25 1 98.31 289 THR A N 1
ATOM 2176 C CA . THR A 1 289 ? -4.172 -3.449 35.688 1 98.31 289 THR A CA 1
ATOM 2177 C C . THR A 1 289 ? -3.328 -4.629 36.156 1 98.31 289 THR A C 1
ATOM 2179 O O . THR A 1 289 ? -3.766 -5.406 37.031 1 98.31 289 THR A O 1
ATOM 2182 N N . THR A 1 290 ? -2.162 -4.762 35.625 1 98.12 290 THR A N 1
ATOM 2183 C CA . THR A 1 290 ? -1.256 -5.848 35.969 1 98.12 290 THR A CA 1
ATOM 2184 C C . THR A 1 290 ? -0.132 -5.336 36.875 1 98.12 290 THR A C 1
ATOM 2186 O O . THR A 1 290 ? -0.113 -4.164 37.25 1 98.12 290 THR A O 1
ATOM 2189 N N . ASP A 1 291 ? 0.763 -6.297 37.188 1 96.94 291 ASP A N 1
ATOM 2190 C CA . ASP A 1 291 ? 1.949 -5.914 37.938 1 96.94 291 ASP A CA 1
ATOM 2191 C C . ASP A 1 291 ? 2.842 -4.977 37.156 1 96.94 291 ASP A C 1
ATOM 2193 O O . ASP A 1 291 ? 2.805 -4.988 35.906 1 96.94 291 ASP A O 1
ATOM 2197 N N . ALA A 1 292 ? 3.635 -4.262 37.812 1 94.31 292 ALA A N 1
ATOM 2198 C CA . ALA A 1 292 ? 4.441 -3.191 37.219 1 94.31 292 ALA A CA 1
ATOM 2199 C C . ALA A 1 292 ? 5.438 -3.75 36.188 1 94.31 292 ALA A C 1
ATOM 2201 O O . ALA A 1 292 ? 5.887 -3.033 35.312 1 94.31 292 ALA A O 1
ATOM 2202 N N . ASN A 1 293 ? 5.781 -5.035 36.219 1 92.31 293 ASN A N 1
ATOM 2203 C CA . ASN A 1 293 ? 6.812 -5.605 35.344 1 92.31 293 ASN A CA 1
ATOM 2204 C C . ASN A 1 293 ? 6.227 -6.141 34.031 1 92.31 293 ASN A C 1
ATOM 2206 O O . ASN A 1 293 ? 6.961 -6.617 33.188 1 92.31 293 ASN A O 1
ATOM 2210 N N . GLU A 1 294 ? 4.93 -5.914 33.906 1 93.75 294 GLU A N 1
ATOM 2211 C CA . GLU A 1 294 ? 4.273 -6.379 32.688 1 93.75 294 GLU A CA 1
ATOM 2212 C C . GLU A 1 294 ? 4.238 -5.281 31.625 1 93.75 294 GLU A C 1
ATOM 2214 O O . GLU A 1 294 ? 4.562 -4.129 31.922 1 93.75 294 GLU A O 1
ATOM 2219 N N . THR A 1 295 ? 3.992 -5.695 30.359 1 92.25 295 THR A N 1
ATOM 2220 C CA . THR A 1 295 ? 3.898 -4.762 29.25 1 92.25 295 THR A CA 1
ATOM 2221 C C . THR A 1 295 ? 2.445 -4.383 28.984 1 92.25 295 THR A C 1
ATOM 2223 O O . THR A 1 295 ? 1.547 -5.223 29.094 1 92.25 295 THR A O 1
ATOM 2226 N N . ALA A 1 296 ? 2.266 -3.16 28.688 1 95.06 296 ALA A N 1
ATOM 2227 C CA . ALA A 1 296 ? 0.927 -2.703 28.312 1 95.06 296 ALA A CA 1
ATOM 2228 C C . ALA A 1 296 ? 0.49 -3.305 26.984 1 95.06 296 ALA A C 1
ATOM 2230 O O . ALA A 1 296 ? 1.292 -3.418 26.047 1 95.06 296 ALA A O 1
ATOM 2231 N N . ARG A 1 297 ? -0.703 -3.803 26.906 1 95.31 297 ARG A N 1
ATOM 2232 C CA . ARG A 1 297 ? -1.347 -4.297 25.688 1 95.31 297 ARG A CA 1
ATOM 2233 C C . ARG A 1 297 ? -2.809 -3.865 25.641 1 95.31 297 ARG A C 1
ATOM 2235 O O . ARG A 1 297 ? -3.639 -4.359 26.406 1 95.31 297 ARG A O 1
ATOM 2242 N N . ILE A 1 298 ? -3.121 -2.91 24.766 1 97 298 ILE A N 1
ATOM 2243 C CA . ILE A 1 298 ? -4.484 -2.408 24.641 1 97 298 ILE A CA 1
ATOM 2244 C C . ILE A 1 298 ? -4.988 -2.641 23.219 1 97 298 ILE A C 1
ATOM 2246 O O . ILE A 1 298 ? -4.266 -2.396 22.25 1 97 298 ILE A O 1
ATOM 2250 N N . GLU A 1 299 ? -6.152 -3.141 23.062 1 96.81 299 GLU A N 1
ATOM 2251 C CA . GLU A 1 299 ? -6.816 -3.338 21.781 1 96.81 299 GLU A CA 1
ATOM 2252 C C . GLU A 1 299 ? -8.078 -2.484 21.672 1 96.81 299 GLU A C 1
ATOM 2254 O O . GLU A 1 299 ? -8.914 -2.494 22.578 1 96.81 299 GLU A O 1
ATOM 2259 N N . ILE A 1 300 ? -8.18 -1.768 20.641 1 96.94 300 ILE A N 1
ATOM 2260 C CA . ILE A 1 300 ? -9.359 -0.956 20.359 1 96.94 300 ILE A CA 1
ATOM 2261 C C . ILE A 1 300 ? -10.07 -1.502 19.125 1 96.94 300 ILE A C 1
ATOM 2263 O O . ILE A 1 300 ? -9.43 -1.766 18.094 1 96.94 300 ILE A O 1
ATOM 2267 N N . SER A 1 301 ? -11.336 -1.721 19.188 1 95.5 301 SER A N 1
ATOM 2268 C CA . SER A 1 301 ? -12.109 -2.232 18.047 1 95.5 301 SER A CA 1
ATOM 2269 C C . SER A 1 301 ? -13.531 -1.667 18.047 1 95.5 301 SER A C 1
ATOM 2271 O O . SER A 1 301 ? -13.953 -1.046 19.031 1 95.5 301 SER A O 1
ATOM 2273 N N . THR A 1 302 ? -14.148 -1.831 17 1 95 302 THR A N 1
ATOM 2274 C CA . THR A 1 302 ? -15.547 -1.438 16.875 1 95 302 THR A CA 1
ATOM 2275 C C . THR A 1 302 ? -16.469 -2.562 17.328 1 95 302 THR A C 1
ATOM 2277 O O . THR A 1 302 ? -16.438 -3.664 16.781 1 95 302 THR A O 1
ATOM 2280 N N . GLY A 1 303 ? -17.266 -2.344 18.328 1 93.81 303 GLY A N 1
ATOM 2281 C CA . GLY A 1 303 ? -18.203 -3.33 18.844 1 93.81 303 GLY A CA 1
ATOM 2282 C C . GLY A 1 303 ? -19.578 -3.254 18.188 1 93.81 303 GLY A C 1
ATOM 2283 O O . GLY A 1 303 ? -20.5 -3.961 18.578 1 93.81 303 GLY A O 1
ATOM 2284 N N . GLY A 1 304 ? -19.781 -2.369 17.203 1 91.75 304 GLY A N 1
ATOM 2285 C CA . GLY A 1 304 ? -21.016 -2.002 16.531 1 91.75 304 GLY A CA 1
ATOM 2286 C C . GLY A 1 304 ? -21.156 -0.509 16.297 1 91.75 304 GLY A C 1
ATOM 2287 O O . GLY A 1 304 ? -20.234 0.254 16.578 1 91.75 304 GLY A O 1
ATOM 2288 N N . PRO A 1 305 ? -22.281 -0.159 15.781 1 90.62 305 PRO A N 1
ATOM 2289 C CA . PRO A 1 305 ? -22.453 1.274 15.531 1 90.62 305 PRO A CA 1
ATOM 2290 C C . PRO A 1 305 ? -22.375 2.109 16.797 1 90.62 305 PRO A C 1
ATOM 2292 O O . PRO A 1 305 ? -23.156 1.908 17.734 1 90.62 305 PRO A O 1
ATOM 2295 N N . GLY A 1 306 ? -21.328 2.934 16.891 1 95.38 306 GLY A N 1
ATOM 2296 C CA . GLY A 1 306 ? -21.188 3.861 18 1 95.38 306 GLY A CA 1
ATOM 2297 C C . GLY A 1 306 ? -20.609 3.221 19.25 1 95.38 306 GLY A C 1
ATOM 2298 O O . GLY A 1 306 ? -20.578 3.838 20.312 1 95.38 306 GLY A O 1
ATOM 2299 N N . ILE A 1 307 ? -20.172 1.992 19.172 1 97.38 307 ILE A N 1
ATOM 2300 C CA . ILE A 1 307 ? -19.609 1.318 20.328 1 97.38 307 ILE A CA 1
ATOM 2301 C C . ILE A 1 307 ? -18.109 1.097 20.109 1 97.38 307 ILE A C 1
ATOM 2303 O O . ILE A 1 307 ? -17.703 0.513 19.109 1 97.38 307 ILE A O 1
ATOM 2307 N N . ILE A 1 308 ? -17.344 1.539 21.016 1 98.12 308 ILE A N 1
ATOM 2308 C CA . ILE A 1 308 ? -15.898 1.343 21 1 98.12 308 ILE A CA 1
ATOM 2309 C C . ILE A 1 308 ? -15.492 0.346 22.078 1 98.12 308 ILE A C 1
ATOM 2311 O O . ILE A 1 308 ? -15.734 0.578 23.266 1 98.12 308 ILE A O 1
ATOM 2315 N N . ASN A 1 309 ? -14.906 -0.756 21.641 1 98.31 309 ASN A N 1
ATOM 2316 C CA . ASN A 1 309 ? -14.383 -1.74 22.578 1 98.31 309 ASN A CA 1
ATOM 2317 C C . ASN A 1 309 ? -12.914 -1.48 22.906 1 98.31 309 ASN A C 1
ATOM 2319 O O . ASN A 1 309 ? -12.102 -1.259 22 1 98.31 309 ASN A O 1
ATOM 2323 N N . VAL A 1 310 ? -12.656 -1.435 24.172 1 98.31 310 VAL A N 1
ATOM 2324 C CA . VAL A 1 310 ? -11.297 -1.29 24.672 1 98.31 310 VAL A CA 1
ATOM 2325 C C . VAL A 1 310 ? -10.953 -2.449 25.609 1 98.31 310 VAL A C 1
ATOM 2327 O O . VAL A 1 310 ? -11.602 -2.637 26.625 1 98.31 310 VAL A O 1
ATOM 2330 N N . SER A 1 311 ? -9.953 -3.232 25.234 1 98.31 311 SER A N 1
ATOM 2331 C CA . SER A 1 311 ? -9.602 -4.387 26.047 1 98.31 311 SER A CA 1
ATOM 2332 C C . SER A 1 311 ? -8.094 -4.539 26.172 1 98.31 311 SER A C 1
ATOM 2334 O O . SER A 1 311 ? -7.336 -3.936 25.406 1 98.31 311 SER A O 1
ATOM 2336 N N . GLY A 1 312 ? -7.676 -5.23 27.219 1 98.19 312 GLY A N 1
ATOM 2337 C CA . GLY A 1 312 ? -6.266 -5.535 27.375 1 98.19 312 GLY A CA 1
ATOM 2338 C C . GLY A 1 312 ? -5.77 -5.355 28.797 1 98.19 312 GLY A C 1
ATOM 2339 O O . GLY A 1 312 ? -6.469 -5.711 29.75 1 98.19 312 GLY A O 1
ATOM 2340 N N . GLN A 1 313 ? -4.5 -4.891 28.922 1 98.19 313 GLN A N 1
ATOM 2341 C CA . GLN A 1 313 ? -3.881 -4.734 30.234 1 98.19 313 GLN A CA 1
ATOM 2342 C C . GLN A 1 313 ? -2.908 -3.559 30.25 1 98.19 313 GLN A C 1
ATOM 2344 O O . GLN A 1 313 ? -2.35 -3.197 29.203 1 98.19 313 GLN A O 1
ATOM 2349 N N . VAL A 1 314 ? -2.795 -2.941 31.422 1 97.88 314 VAL A N 1
ATOM 2350 C CA . VAL A 1 314 ? -1.812 -1.888 31.656 1 97.88 314 VAL A CA 1
ATOM 2351 C C . VAL A 1 314 ? -1.085 -2.135 32.969 1 97.88 314 VAL A C 1
ATOM 2353 O O . VAL A 1 314 ? -1.689 -2.592 33.938 1 97.88 314 VAL A O 1
ATOM 2356 N N . PRO A 1 315 ? 0.202 -1.956 33.031 1 97.19 315 PRO A N 1
ATOM 2357 C CA . PRO A 1 315 ? 0.933 -2.195 34.281 1 97.19 315 PRO A CA 1
ATOM 2358 C C . PRO A 1 315 ? 0.688 -1.109 35.312 1 97.19 315 PRO A C 1
ATOM 2360 O O . PRO A 1 315 ? 0.591 0.071 34.969 1 97.19 315 PRO A O 1
ATOM 2363 N N . ALA A 1 316 ? 0.705 -1.497 36.531 1 96.81 316 ALA A N 1
ATOM 2364 C CA . ALA A 1 316 ? 0.573 -0.551 37.656 1 96.81 316 ALA A CA 1
ATOM 2365 C C . ALA A 1 316 ? 1.751 0.419 37.688 1 96.81 316 ALA A C 1
ATOM 2367 O O . ALA A 1 316 ? 2.887 0.037 37.375 1 96.81 316 ALA A O 1
ATOM 2368 N N . GLY A 1 317 ? 1.42 1.652 38.031 1 93.88 317 GLY A N 1
ATOM 2369 C CA . GLY A 1 317 ? 2.48 2.633 38.188 1 93.88 317 GLY A CA 1
ATOM 2370 C C . GLY A 1 317 ? 2.797 3.404 36.938 1 93.88 317 GLY A C 1
ATOM 2371 O O . GLY A 1 317 ? 3.518 4.402 36.969 1 93.88 317 GLY A O 1
ATOM 2372 N N . GLU A 1 318 ? 2.299 2.945 35.781 1 92.19 318 GLU A N 1
ATOM 2373 C CA . GLU A 1 318 ? 2.494 3.67 34.531 1 92.19 318 GLU A CA 1
ATOM 2374 C C . GLU A 1 318 ? 1.572 4.883 34.469 1 92.19 318 GLU A C 1
ATOM 2376 O O . GLU A 1 318 ? 0.522 4.918 35.094 1 92.19 318 GLU A O 1
ATOM 2381 N N . ASP A 1 319 ? 2.078 5.898 33.75 1 94.19 319 ASP A N 1
ATOM 2382 C CA . ASP A 1 319 ? 1.228 7.051 33.469 1 94.19 319 ASP A CA 1
ATOM 2383 C C . ASP A 1 319 ? 0.061 6.664 32.562 1 94.19 319 ASP A C 1
ATOM 2385 O O . ASP A 1 319 ? 0.033 5.559 32 1 94.19 319 ASP A O 1
ATOM 2389 N N . THR A 1 320 ? -0.874 7.562 32.469 1 97 320 THR A N 1
ATOM 2390 C CA . THR A 1 320 ? -2.02 7.367 31.578 1 97 320 THR A CA 1
ATOM 2391 C C . THR A 1 320 ? -1.562 7.078 30.156 1 97 320 THR A C 1
ATOM 2393 O O . THR A 1 320 ? -0.706 7.785 29.609 1 97 320 THR A O 1
ATOM 2396 N N . ILE A 1 321 ? -2.072 6.012 29.609 1 97.5 321 ILE A N 1
ATOM 2397 C CA . ILE A 1 321 ? -1.775 5.652 28.219 1 97.5 321 ILE A CA 1
ATOM 2398 C C . ILE A 1 321 ? -2.873 6.184 27.297 1 97.5 321 ILE A C 1
ATOM 2400 O O . ILE A 1 321 ? -4.062 5.984 27.562 1 97.5 321 ILE A O 1
ATOM 2404 N N . VAL A 1 322 ? -2.463 6.875 26.281 1 97.94 322 VAL A N 1
ATOM 2405 C CA . VAL A 1 322 ? -3.402 7.438 25.312 1 97.94 322 VAL A CA 1
ATOM 2406 C C . VAL A 1 322 ? -3.463 6.543 24.078 1 97.94 322 VAL A C 1
ATOM 2408 O O . VAL A 1 322 ? -2.428 6.156 23.531 1 97.94 322 VAL A O 1
ATOM 2411 N N . GLN A 1 323 ? -4.613 6.152 23.625 1 97.94 323 GLN A N 1
ATOM 2412 C CA . GLN A 1 323 ? -4.934 5.535 22.344 1 97.94 323 GLN A CA 1
ATOM 2413 C C . GLN A 1 323 ? -6.02 6.32 21.625 1 97.94 323 GLN A C 1
ATOM 2415 O O . GLN A 1 323 ? -6.586 7.266 22.172 1 97.94 323 GLN A O 1
ATOM 2420 N N . THR A 1 324 ? -6.219 6 20.391 1 97.94 324 THR A N 1
ATOM 2421 C CA . THR A 1 324 ? -7.23 6.746 19.656 1 97.94 324 THR A CA 1
ATOM 2422 C C . THR A 1 324 ? -8.125 5.805 18.859 1 97.94 324 THR A C 1
ATOM 2424 O O . THR A 1 324 ? -7.742 4.672 18.562 1 97.94 324 THR A O 1
ATOM 2427 N N . TYR A 1 325 ? -9.32 6.215 18.656 1 97.81 325 TYR A N 1
ATOM 2428 C CA . TYR A 1 325 ? -10.297 5.59 17.766 1 97.81 325 TYR A CA 1
ATOM 2429 C C . TYR A 1 325 ? -10.664 6.527 16.625 1 97.81 325 TYR A C 1
ATOM 2431 O O . TYR A 1 325 ? -11.039 7.68 16.844 1 97.81 325 TYR A O 1
ATOM 2439 N N . THR A 1 326 ? -10.523 6.082 15.375 1 96.62 326 THR A N 1
ATOM 2440 C CA . THR A 1 326 ? -10.914 6.871 14.211 1 96.62 326 THR A CA 1
ATOM 2441 C C . THR A 1 326 ? -12.43 6.844 14.016 1 96.62 326 THR A C 1
ATOM 2443 O O . THR A 1 326 ? -13.016 5.77 13.875 1 96.62 326 THR A O 1
ATOM 2446 N N . VAL A 1 327 ? -13.023 7.965 13.953 1 95.69 327 VAL A N 1
ATOM 2447 C CA . VAL A 1 327 ? -14.477 8.008 13.836 1 95.69 327 VAL A CA 1
ATOM 2448 C C . VAL A 1 327 ? -14.898 7.52 12.453 1 95.69 327 VAL A C 1
ATOM 2450 O O . VAL A 1 327 ? -14.219 7.793 11.453 1 95.69 327 VAL A O 1
ATOM 2453 N N . ASP A 1 328 ? -16.031 6.895 12.32 1 90.88 328 ASP A N 1
ATOM 2454 C CA . ASP A 1 328 ? -16.5 6.258 11.094 1 90.88 328 ASP A CA 1
ATOM 2455 C C . ASP A 1 328 ? -17 7.297 10.094 1 90.88 328 ASP A C 1
ATOM 2457 O O . ASP A 1 328 ? -16.734 7.184 8.891 1 90.88 328 ASP A O 1
ATOM 2461 N N . ASP A 1 329 ? -17.703 8.242 10.602 1 95.81 329 ASP A N 1
ATOM 2462 C CA . ASP A 1 329 ? -18.312 9.289 9.781 1 95.81 329 ASP A CA 1
ATOM 2463 C C . ASP A 1 329 ? -18.094 10.672 10.398 1 95.81 329 ASP A C 1
ATOM 2465 O O . ASP A 1 329 ? -18.875 11.117 11.234 1 95.81 329 ASP A O 1
ATOM 2469 N N . PRO A 1 330 ? -17.141 11.438 9.875 1 97.44 330 PRO A N 1
ATOM 2470 C CA . PRO A 1 330 ? -16.75 12.711 10.477 1 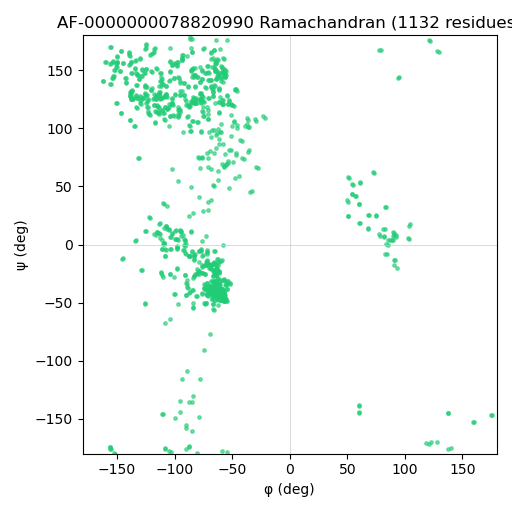97.44 330 PRO A CA 1
ATOM 2471 C C . PRO A 1 330 ? -17.906 13.727 10.492 1 97.44 330 PRO A C 1
ATOM 2473 O O . PRO A 1 330 ? -18.047 14.492 11.453 1 97.44 330 PRO A O 1
ATOM 2476 N N . SER A 1 331 ? -18.75 13.734 9.453 1 98.12 331 SER A N 1
ATOM 2477 C CA . SER A 1 331 ? -19.859 14.695 9.406 1 98.12 331 SER A CA 1
ATOM 2478 C C . SER A 1 331 ? -20.906 14.391 10.477 1 98.12 331 SER A C 1
ATOM 2480 O O . SER A 1 331 ? -21.406 15.297 11.133 1 98.12 331 SER A O 1
ATOM 2482 N N . SER A 1 332 ? -21.172 13.117 10.633 1 98.25 332 SER A N 1
ATOM 2483 C CA . SER A 1 332 ? -22.125 12.719 11.68 1 98.25 332 SER A CA 1
ATOM 2484 C C . SER A 1 332 ? -21.547 12.969 13.07 1 98.25 332 SER A C 1
ATOM 2486 O O . SER A 1 332 ? -22.266 13.359 13.984 1 98.25 332 SER A O 1
ATOM 2488 N N . PHE A 1 333 ? -20.297 12.703 13.219 1 98.31 333 PHE A N 1
ATOM 2489 C CA . PHE A 1 333 ? -19.578 12.969 14.469 1 98.31 333 PHE A CA 1
ATOM 2490 C C . PHE A 1 333 ? -19.641 14.453 14.82 1 98.31 333 PHE A C 1
ATOM 2492 O O . PHE A 1 333 ? -20.016 14.82 15.93 1 98.31 333 PHE A O 1
ATOM 2499 N N . ALA A 1 334 ? -19.375 15.328 13.828 1 98.81 334 ALA A N 1
ATOM 2500 C CA . ALA A 1 334 ? -19.422 16.781 14.016 1 98.81 334 ALA A CA 1
ATOM 2501 C C . ALA A 1 334 ? -20.828 17.25 14.344 1 98.81 334 ALA A C 1
ATOM 2503 O O . ALA A 1 334 ? -21.031 18.109 15.195 1 98.81 334 ALA A O 1
ATOM 2504 N N . ARG A 1 335 ? -21.797 16.656 13.648 1 98.81 335 ARG A N 1
ATOM 2505 C CA . ARG A 1 335 ? -23.188 17 13.875 1 98.81 335 ARG A CA 1
ATOM 2506 C C . ARG A 1 335 ? -23.594 16.734 15.32 1 98.81 335 ARG A C 1
ATOM 2508 O O . ARG A 1 335 ? -24.203 17.578 15.977 1 98.81 335 ARG A O 1
ATOM 2515 N N . SER A 1 336 ? -23.234 15.57 15.789 1 98.75 336 SER A N 1
ATOM 2516 C CA . SER A 1 336 ? -23.578 15.18 17.156 1 98.75 336 SER A CA 1
ATOM 2517 C C . SER A 1 336 ? -22.938 16.141 18.172 1 98.75 336 SER A C 1
ATOM 2519 O O . SER A 1 336 ? -23.609 16.594 19.094 1 98.75 336 SER A O 1
ATOM 2521 N N . LEU A 1 337 ? -21.75 16.422 17.969 1 98.88 337 LEU A N 1
ATOM 2522 C CA . LEU A 1 337 ? -21.031 17.297 18.891 1 98.88 337 LEU A CA 1
ATOM 2523 C C . LEU A 1 337 ? -21.594 18.719 18.844 1 98.88 337 LEU A C 1
ATOM 2525 O O . LEU A 1 337 ? -21.656 19.406 19.859 1 98.88 337 LEU A O 1
ATOM 2529 N N . LEU A 1 338 ? -22 19.172 17.641 1 98.88 338 LEU A N 1
ATOM 2530 C CA . LEU A 1 338 ? -22.594 20.5 17.516 1 98.88 338 LEU A CA 1
ATOM 2531 C C . LEU A 1 338 ? -23.938 20.578 18.234 1 98.88 338 LEU A C 1
ATOM 2533 O O . LEU A 1 338 ? -24.234 21.562 18.922 1 98.88 338 LEU A O 1
ATOM 2537 N N . ILE A 1 339 ? -24.766 19.547 18.062 1 98.88 339 ILE A N 1
ATOM 2538 C CA . ILE A 1 339 ? -26.047 19.516 18.75 1 98.88 339 ILE A CA 1
ATOM 2539 C C . ILE A 1 339 ? -25.828 19.625 20.266 1 98.88 339 ILE A C 1
ATOM 2541 O O . ILE A 1 339 ? -26.484 20.422 20.938 1 98.88 339 ILE A O 1
ATOM 2545 N N . GLU A 1 340 ? -24.906 18.938 20.75 1 98.88 340 GLU A N 1
ATOM 2546 C CA . GLU A 1 340 ? -24.625 18.953 22.188 1 98.88 340 GLU A CA 1
ATOM 2547 C C . GLU A 1 340 ? -24.047 20.281 22.625 1 98.88 340 GLU A C 1
ATOM 2549 O O . GLU A 1 340 ? -24.312 20.75 23.734 1 98.88 340 GLU A O 1
ATOM 2554 N N . ALA A 1 341 ? -23.203 20.844 21.781 1 98.88 341 ALA A N 1
ATOM 2555 C CA . ALA A 1 341 ? -22.688 22.188 22.078 1 98.88 341 ALA A CA 1
ATOM 2556 C C . ALA A 1 341 ? -23.828 23.188 22.188 1 98.88 341 ALA A C 1
ATOM 2558 O O . ALA A 1 341 ? -23.844 24.031 23.094 1 98.88 341 ALA A O 1
ATOM 2559 N N . LEU A 1 342 ? -24.797 23.125 21.234 1 98.94 342 LEU A N 1
ATOM 2560 C CA . LEU A 1 342 ? -25.969 23.984 21.266 1 98.94 342 LEU A CA 1
ATOM 2561 C C . LEU A 1 342 ? -26.75 23.797 22.578 1 98.94 342 LEU A C 1
ATOM 2563 O O . LEU A 1 342 ? -27.125 24.766 23.234 1 98.94 342 LEU A O 1
ATOM 2567 N N . GLU A 1 343 ? -26.891 22.578 22.984 1 98.69 343 GLU A N 1
ATOM 2568 C CA . GLU A 1 343 ? -27.609 22.266 24.203 1 98.69 343 GLU A CA 1
ATOM 2569 C C . GLU A 1 343 ? -26.891 22.812 25.438 1 98.69 343 GLU A C 1
ATOM 2571 O O . GLU A 1 343 ? -27.531 23.312 26.359 1 98.69 343 GLU A O 1
ATOM 2576 N N . ARG A 1 344 ? -25.625 22.719 25.438 1 98.38 344 ARG A N 1
ATOM 2577 C CA . ARG A 1 344 ? -24.844 23.266 26.547 1 98.38 344 ARG A CA 1
ATOM 2578 C C . ARG A 1 344 ? -25.031 24.766 26.656 1 98.38 344 ARG A C 1
ATOM 2580 O O . ARG A 1 344 ? -24.859 25.344 27.734 1 98.38 344 ARG A O 1
ATOM 2587 N N . GLN A 1 345 ? -25.422 25.391 25.547 1 98.25 345 GLN A N 1
ATOM 2588 C CA . GLN A 1 345 ? -25.641 26.844 25.531 1 98.25 345 GLN A CA 1
ATOM 2589 C C . GLN A 1 345 ? -27.109 27.188 25.688 1 98.25 345 GLN A C 1
ATOM 2591 O O . GLN A 1 345 ? -27.516 28.328 25.484 1 98.25 345 GLN A O 1
ATOM 2596 N N . GLY A 1 346 ? -27.953 26.141 25.922 1 98.19 346 GLY A N 1
ATOM 2597 C CA . GLY A 1 346 ? -29.359 26.375 26.219 1 98.19 346 GLY A CA 1
ATOM 2598 C C . GLY A 1 346 ? -30.234 26.344 24.984 1 98.19 346 GLY A C 1
ATOM 2599 O O . GLY A 1 346 ? -31.406 26.719 25.047 1 98.19 346 GLY A O 1
ATOM 2600 N N . VAL A 1 347 ? -29.719 26 23.844 1 98.88 347 VAL A N 1
ATOM 2601 C CA . VAL A 1 347 ? -30.516 25.859 22.625 1 98.88 347 VAL A CA 1
ATOM 2602 C C . VAL A 1 347 ? -31.047 24.438 22.5 1 98.88 347 VAL A C 1
ATOM 2604 O O . VAL A 1 347 ? -30.281 23.5 22.25 1 98.88 347 VAL A O 1
ATOM 2607 N N . LYS A 1 348 ? -32.312 24.234 22.656 1 98.56 348 LYS A N 1
ATOM 2608 C CA . LYS A 1 348 ? -32.906 22.906 22.547 1 98.56 348 LYS A CA 1
ATOM 2609 C C . LYS A 1 348 ? -33 22.484 21.078 1 98.56 348 LYS A C 1
ATOM 2611 O O . LYS A 1 348 ? -33.531 23.219 20.25 1 98.56 348 LYS A O 1
ATOM 2616 N N . VAL A 1 349 ? -32.5 21.344 20.734 1 98.62 349 VAL A N 1
ATOM 2617 C CA . VAL A 1 349 ? -32.594 20.812 19.375 1 98.62 349 VAL A CA 1
ATOM 2618 C C . VAL A 1 349 ? -33.5 19.578 19.375 1 98.62 349 VAL A C 1
ATOM 2620 O O . VAL A 1 349 ? -33.281 18.625 20.109 1 98.62 349 VAL A O 1
ATOM 2623 N N . ASN A 1 350 ? -34.469 19.547 18.578 1 97.69 350 ASN A N 1
ATOM 2624 C CA . ASN A 1 350 ? -35.438 18.438 18.531 1 97.69 350 ASN A CA 1
ATOM 2625 C C . ASN A 1 350 ? -34.812 17.203 17.891 1 97.69 350 ASN A C 1
ATOM 2627 O O . ASN A 1 350 ? -35.188 16.078 18.234 1 97.69 350 ASN A O 1
ATOM 2631 N N . ALA A 1 351 ? -33.969 17.438 16.938 1 97.5 351 ALA A N 1
ATOM 2632 C CA . ALA A 1 351 ? -33.344 16.312 16.25 1 97.5 351 ALA A CA 1
ATOM 2633 C C . ALA A 1 351 ? -32.469 15.5 17.219 1 97.5 351 ALA A C 1
ATOM 2635 O O . ALA A 1 351 ? -31.891 16.047 18.156 1 97.5 351 ALA A O 1
ATOM 2636 N N . SER A 1 352 ? -32.375 14.242 16.969 1 97.25 352 SER A N 1
ATOM 2637 C CA . SER A 1 352 ? -31.578 13.359 17.812 1 97.25 352 SER A CA 1
ATOM 2638 C C . SER A 1 352 ? -30.078 13.633 17.656 1 97.25 352 SER A C 1
ATOM 2640 O O . SER A 1 352 ? -29.609 13.898 16.547 1 97.25 352 SER A O 1
ATOM 2642 N N . VAL A 1 353 ? -29.406 13.555 18.75 1 96.69 353 VAL A N 1
ATOM 2643 C CA . VAL A 1 353 ? -27.953 13.648 18.75 1 96.69 353 VAL A CA 1
ATOM 2644 C C . VAL A 1 353 ? -27.359 12.477 17.969 1 96.69 353 VAL A C 1
ATOM 2646 O O . VAL A 1 353 ? -26.344 12.633 17.266 1 96.69 353 VAL A O 1
ATOM 2649 N N . LYS A 1 354 ? -28.062 11.336 18.078 1 95 354 LYS A N 1
ATOM 2650 C CA . LYS A 1 354 ? -27.609 10.125 17.391 1 95 354 LYS A CA 1
ATOM 2651 C C . LYS A 1 354 ? -28.109 10.078 15.961 1 95 354 LYS A C 1
ATOM 2653 O O . LYS A 1 354 ? -29.156 10.656 15.641 1 95 354 LYS A O 1
ATOM 2658 N N . GLY A 1 355 ? -27.312 9.445 15.102 1 91.56 355 GLY A N 1
ATOM 2659 C CA . GLY A 1 355 ? -27.734 9.266 13.727 1 91.56 355 GLY A CA 1
ATOM 2660 C C . GLY A 1 355 ? -26.766 9.875 12.727 1 91.56 355 GLY A C 1
ATOM 2661 O O . GLY A 1 355 ? -25.875 10.625 13.102 1 91.56 355 GLY A O 1
ATOM 2662 N N . ASN A 1 356 ? -27.078 9.641 11.453 1 96 356 ASN A N 1
ATOM 2663 C CA . ASN A 1 356 ? -26.234 10.125 10.367 1 96 356 ASN A CA 1
ATOM 2664 C C . ASN A 1 356 ? -26.547 11.578 10.016 1 96 356 ASN A C 1
ATOM 2666 O O . ASN A 1 356 ? -27.688 12.023 10.164 1 96 356 ASN A O 1
ATOM 2670 N N . ASN A 1 357 ? -25.5 12.32 9.656 1 98.06 357 ASN A N 1
ATOM 2671 C CA . ASN A 1 357 ? -25.734 13.633 9.055 1 98.06 357 ASN A CA 1
ATOM 2672 C C . ASN A 1 357 ? -26.734 13.555 7.914 1 98.06 357 ASN A C 1
ATOM 2674 O O . ASN A 1 357 ? -26.547 12.781 6.969 1 98.06 357 ASN A O 1
ATOM 2678 N N . PRO A 1 358 ? -27.828 14.234 8 1 97.44 358 PRO A N 1
ATOM 2679 C CA . PRO A 1 358 ? -28.844 14.164 6.945 1 97.44 358 PRO A CA 1
ATOM 2680 C C . PRO A 1 358 ? -28.484 15.023 5.734 1 97.44 358 PRO A C 1
ATOM 2682 O O . PRO A 1 358 ? -29.188 15.992 5.434 1 97.44 358 PRO A O 1
ATOM 2685 N N . ALA A 1 359 ? -27.594 14.602 4.988 1 95.56 359 ALA A N 1
ATOM 2686 C CA . ALA A 1 359 ? -27.062 15.352 3.855 1 95.56 359 ALA A CA 1
ATOM 2687 C C . ALA A 1 359 ? -28.141 15.57 2.789 1 95.56 359 ALA A C 1
ATOM 2689 O O . ALA A 1 359 ? -28.078 16.531 2.02 1 95.56 359 ALA A O 1
ATOM 2690 N N . ASP A 1 360 ? -29.125 14.734 2.766 1 95.19 360 ASP A N 1
ATOM 2691 C CA . ASP A 1 360 ? -30.203 14.812 1.776 1 95.19 360 ASP A CA 1
ATOM 2692 C C . ASP A 1 360 ? -31.062 16.047 1.998 1 95.19 360 ASP A C 1
ATOM 2694 O O . ASP A 1 360 ? -31.797 16.469 1.102 1 95.19 360 ASP A O 1
ATOM 2698 N N . LEU A 1 361 ? -30.969 16.641 3.184 1 95.56 361 LEU A N 1
ATOM 2699 C CA . LEU A 1 361 ? -31.766 17.812 3.506 1 95.56 361 LEU A CA 1
ATOM 2700 C C . LEU A 1 361 ? -31.062 19.094 3.074 1 95.56 361 LEU A C 1
ATOM 2702 O O . LEU A 1 361 ? -31.656 20.172 3.104 1 95.56 361 LEU A O 1
ATOM 2706 N N . LEU A 1 362 ? -29.812 19.016 2.678 1 97.25 362 LEU A N 1
ATOM 2707 C CA . LEU A 1 362 ? -29.062 20.203 2.268 1 97.25 362 LEU A CA 1
ATOM 2708 C C . LEU A 1 362 ? -29.672 20.812 1.008 1 97.25 362 LEU A C 1
ATOM 2710 O O . LEU A 1 362 ? -30.234 20.109 0.175 1 97.25 362 LEU A O 1
ATOM 2714 N N . PRO A 1 363 ? -29.531 22.109 0.912 1 93.56 363 PRO A N 1
ATOM 2715 C CA . PRO A 1 363 ? -29.953 22.688 -0.363 1 93.56 363 PRO A CA 1
ATOM 2716 C C . PRO A 1 363 ? -29.141 22.188 -1.547 1 93.56 363 PRO A C 1
ATOM 2718 O O . PRO A 1 363 ? -28 21.734 -1.37 1 93.56 363 PRO A O 1
ATOM 2721 N N . ALA A 1 364 ? -29.688 22.328 -2.691 1 87.94 364 ALA A N 1
ATOM 2722 C CA . ALA A 1 364 ? -29.047 21.828 -3.902 1 87.94 364 ALA A CA 1
ATOM 2723 C C . ALA A 1 364 ? -27.781 22.625 -4.219 1 87.94 364 ALA A C 1
ATOM 2725 O O . ALA A 1 364 ? -26.812 22.078 -4.746 1 87.94 364 ALA A O 1
ATOM 2726 N N . THR A 1 365 ? -27.875 23.906 -3.811 1 85.25 365 THR A N 1
ATOM 2727 C CA . THR A 1 365 ? -26.719 24.766 -4.078 1 85.25 365 THR A CA 1
ATOM 2728 C C . THR A 1 365 ? -25.922 25 -2.799 1 85.25 365 THR A C 1
ATOM 2730 O O . THR A 1 365 ? -26.453 24.891 -1.694 1 85.25 365 THR A O 1
ATOM 2733 N N . THR A 1 366 ? -24.672 25.359 -2.988 1 86.25 366 THR A N 1
ATOM 2734 C CA . THR A 1 366 ? -23.812 25.688 -1.859 1 86.25 366 THR A CA 1
ATOM 2735 C C . THR A 1 366 ? -23.812 27.203 -1.604 1 86.25 366 THR A C 1
ATOM 2737 O O . THR A 1 366 ? -22.984 27.703 -0.843 1 86.25 366 THR A O 1
ATOM 2740 N N . ASN A 1 367 ? -24.703 27.828 -2.242 1 87.06 367 ASN A N 1
ATOM 2741 C CA . ASN A 1 367 ? -24.891 29.25 -1.994 1 87.06 367 ASN A CA 1
ATOM 2742 C C . ASN A 1 367 ? -25.875 29.484 -0.848 1 87.06 367 ASN A C 1
ATOM 2744 O O . ASN A 1 367 ? -27.047 29.125 -0.941 1 87.06 367 ASN A O 1
ATOM 2748 N N . TYR A 1 368 ? -25.406 30.141 0.198 1 94.62 368 TYR A N 1
ATOM 2749 C CA . TYR A 1 368 ? -26.188 30.312 1.418 1 94.62 368 TYR A CA 1
ATOM 2750 C C . TYR A 1 368 ? -26.547 31.781 1.63 1 94.62 368 TYR A C 1
ATOM 2752 O O . TYR A 1 368 ? -26.953 32.156 2.725 1 94.62 368 TYR A O 1
ATOM 2760 N N . SER A 1 369 ? -26.453 32.562 0.61 1 92.75 369 SER A N 1
ATOM 2761 C CA . SER A 1 369 ? -26.625 34.031 0.726 1 92.75 369 SER A CA 1
ATOM 2762 C C . SER A 1 369 ? -28.062 34.375 1.123 1 92.75 369 SER A C 1
ATOM 2764 O O . SER A 1 369 ? -28.312 35.469 1.663 1 92.75 369 SER A O 1
ATOM 2766 N N . GLU A 1 370 ? -28.969 33.5 0.867 1 93.12 370 GLU A N 1
ATOM 2767 C CA . GLU A 1 370 ? -30.375 33.781 1.161 1 93.12 370 GLU A CA 1
ATOM 2768 C C . GLU A 1 370 ? -30.703 33.5 2.623 1 93.12 370 GLU A C 1
ATOM 2770 O O . GLU A 1 370 ? -31.75 33.906 3.119 1 93.12 370 GLU A O 1
ATOM 2775 N N . PHE A 1 371 ? -29.797 32.812 3.281 1 95.94 371 PHE A N 1
ATOM 2776 C CA . PHE A 1 371 ? -30.031 32.438 4.672 1 95.94 371 PHE A CA 1
ATOM 2777 C C . PHE A 1 371 ? -29.312 33.375 5.617 1 95.94 371 PHE A C 1
ATOM 2779 O O . PHE A 1 371 ? -28.328 34.031 5.23 1 95.94 371 PHE A O 1
ATOM 2786 N N . GLU A 1 372 ? -29.797 33.469 6.785 1 96.94 372 GLU A N 1
ATOM 2787 C CA . GLU A 1 372 ? -29.156 34.312 7.797 1 96.94 372 GLU A CA 1
ATOM 2788 C C . GLU A 1 372 ? -27.969 33.594 8.445 1 96.94 372 GLU A C 1
ATOM 2790 O O . GLU A 1 372 ? -28.125 32.469 8.938 1 96.94 372 GLU A O 1
ATOM 2795 N N . ARG A 1 373 ? -26.797 34.188 8.359 1 98.56 373 ARG A N 1
ATOM 2796 C CA . ARG A 1 373 ? -25.656 33.656 9.117 1 98.56 373 ARG A CA 1
ATOM 2797 C C . ARG A 1 373 ? -25.781 34 10.602 1 98.56 373 ARG A C 1
ATOM 2799 O O . ARG A 1 373 ? -25.781 35.156 10.984 1 98.56 373 ARG A O 1
ATOM 2806 N N . VAL A 1 374 ? -25.859 33 11.422 1 98.81 374 VAL A N 1
ATOM 2807 C CA . VAL A 1 374 ? -26.141 33.25 12.828 1 98.81 374 VAL A CA 1
ATOM 2808 C C . VAL A 1 374 ? -24.875 33 13.656 1 98.81 374 VAL A C 1
ATOM 2810 O O . VAL A 1 374 ? -24.812 33.375 14.828 1 98.81 374 VAL A O 1
ATOM 2813 N N . ALA A 1 375 ? -23.844 32.438 13.086 1 98.88 375 ALA A N 1
ATOM 2814 C CA . ALA A 1 375 ? -22.562 32.219 13.75 1 98.88 375 ALA A CA 1
ATOM 2815 C C . ALA A 1 375 ? -21.422 32.125 12.734 1 98.88 375 ALA A C 1
ATOM 2817 O O . ALA A 1 375 ? -21.672 31.828 11.562 1 98.88 375 ALA A O 1
ATOM 2818 N N . LEU A 1 376 ? -20.219 32.406 13.156 1 98.88 376 LEU A N 1
ATOM 2819 C CA . LEU A 1 376 ? -19.031 32.344 12.32 1 98.88 376 LEU A CA 1
ATOM 2820 C C . LEU A 1 376 ? -17.797 32 13.164 1 98.88 376 LEU A C 1
ATOM 2822 O O . LEU A 1 376 ? -17.5 32.719 14.141 1 98.88 376 LEU A O 1
ATOM 2826 N N . LEU A 1 377 ? -17.156 30.953 12.836 1 98.81 377 LEU A N 1
ATOM 2827 C CA . LEU A 1 377 ? -15.859 30.625 13.422 1 98.81 377 LEU A CA 1
ATOM 2828 C C . LEU A 1 377 ? -14.727 30.969 12.453 1 98.81 377 LEU A C 1
ATOM 2830 O O . LEU A 1 377 ? -14.711 30.484 11.32 1 98.81 377 LEU A O 1
ATOM 2834 N N . THR A 1 378 ? -13.852 31.812 12.852 1 98.62 378 THR A N 1
ATOM 2835 C CA . THR A 1 378 ? -12.656 32.156 12.086 1 98.62 378 THR A CA 1
ATOM 2836 C C . THR A 1 378 ? -11.43 31.438 12.656 1 98.62 378 THR A C 1
ATOM 2838 O O . THR A 1 378 ? -11.141 31.562 13.852 1 98.62 378 THR A O 1
ATOM 2841 N N . SER A 1 379 ? -10.766 30.734 11.852 1 98.44 379 SER A N 1
ATOM 2842 C CA . SER A 1 379 ? -9.625 29.938 12.297 1 98.44 379 SER A CA 1
ATOM 2843 C C . SER A 1 379 ? -8.414 30.812 12.578 1 98.44 379 SER A C 1
ATOM 2845 O O . SER A 1 379 ? -8.422 32 12.281 1 98.44 379 SER A O 1
ATOM 2847 N N . LEU A 1 380 ? -7.375 30.219 13.219 1 98.25 380 LEU A N 1
ATOM 2848 C CA . LEU A 1 380 ? -6.043 30.812 13.195 1 98.25 380 LEU A CA 1
ATOM 2849 C C . LEU A 1 380 ? -5.543 30.969 11.766 1 98.25 380 LEU A C 1
ATOM 2851 O O . LEU A 1 380 ? -6.094 30.359 10.844 1 98.25 380 LEU A O 1
ATOM 2855 N N . PRO A 1 381 ? -4.551 31.828 11.539 1 98.44 381 PRO A N 1
ATOM 2856 C CA . PRO A 1 381 ? -3.977 31.891 10.188 1 98.44 381 PRO A CA 1
ATOM 2857 C C . PRO A 1 381 ? -3.391 30.562 9.734 1 98.44 381 PRO A C 1
ATOM 2859 O O . PRO A 1 381 ? -2.918 29.781 10.562 1 98.44 381 PRO A O 1
ATOM 2862 N N . PHE A 1 382 ? -3.365 30.359 8.438 1 98.56 382 PHE A N 1
ATOM 2863 C CA . PHE A 1 382 ? -2.908 29.094 7.863 1 98.56 382 PHE A CA 1
ATOM 2864 C C . PHE A 1 382 ? -1.487 28.781 8.312 1 98.56 382 PHE A C 1
ATOM 2866 O O . PHE A 1 382 ? -1.124 27.625 8.469 1 98.56 382 PHE A O 1
ATOM 2873 N N . SER A 1 383 ? -0.666 29.75 8.562 1 98.56 383 SER A N 1
ATOM 2874 C CA . SER A 1 383 ? 0.701 29.562 9.039 1 98.56 383 SER A CA 1
ATOM 2875 C C . SER A 1 383 ? 0.731 28.703 10.297 1 98.56 383 SER A C 1
ATOM 2877 O O . SER A 1 383 ? 1.651 27.906 10.492 1 98.56 383 SER A O 1
ATOM 2879 N N . GLU A 1 384 ? -0.27 28.828 11.133 1 98.5 384 GLU A N 1
ATOM 2880 C CA . GLU A 1 384 ? -0.338 28.047 12.359 1 98.5 384 GLU A CA 1
ATOM 2881 C C . GLU A 1 384 ? -0.686 26.594 12.055 1 98.5 384 GLU A C 1
ATOM 2883 O O . GLU A 1 384 ? -0.169 25.672 12.703 1 98.5 384 GLU A O 1
ATOM 2888 N N . ASN A 1 385 ? -1.583 26.359 11.078 1 98 385 ASN A N 1
ATOM 2889 C CA . ASN A 1 385 ? -1.872 24.984 10.648 1 98 385 ASN A CA 1
ATOM 2890 C C . ASN A 1 385 ? -0.636 24.312 10.062 1 98 385 ASN A C 1
ATOM 2892 O O . ASN A 1 385 ? -0.391 23.125 10.312 1 98 385 ASN A O 1
ATOM 2896 N N . LEU A 1 386 ? 0.072 25.062 9.273 1 98.75 386 LEU A N 1
ATOM 2897 C CA . LEU A 1 386 ? 1.289 24.516 8.688 1 98.75 386 LEU A CA 1
ATOM 2898 C C . LEU A 1 386 ? 2.281 24.109 9.773 1 98.75 386 LEU A C 1
ATOM 2900 O O . LEU A 1 386 ? 2.941 23.078 9.664 1 98.75 386 LEU A O 1
ATOM 2904 N N . LYS A 1 387 ? 2.396 24.969 10.812 1 98.62 387 LYS A N 1
ATOM 2905 C CA . LYS A 1 387 ? 3.254 24.641 11.945 1 98.62 387 LYS A CA 1
ATOM 2906 C C . LYS A 1 387 ? 2.873 23.281 12.555 1 98.62 387 LYS A C 1
ATOM 2908 O O . LYS A 1 387 ? 3.738 22.453 12.805 1 98.62 387 LYS A O 1
ATOM 2913 N N . LEU A 1 388 ? 1.62 23.078 12.805 1 98.62 388 LEU A N 1
ATOM 2914 C CA . LEU A 1 388 ? 1.142 21.812 13.344 1 98.62 388 LEU A CA 1
ATOM 2915 C C . LEU A 1 388 ? 1.518 20.656 12.438 1 98.62 388 LEU A C 1
ATOM 2917 O O . LEU A 1 388 ? 2.061 19.641 12.898 1 98.62 388 LEU A O 1
ATOM 2921 N N . ILE A 1 389 ? 1.271 20.781 11.133 1 98.75 389 ILE A N 1
ATOM 2922 C CA . ILE A 1 389 ? 1.515 19.734 10.148 1 98.75 389 ILE A CA 1
ATOM 2923 C C . ILE A 1 389 ? 2.994 19.359 10.156 1 98.75 389 ILE A C 1
ATOM 2925 O O . ILE A 1 389 ? 3.336 18.172 10.195 1 98.75 389 ILE A O 1
ATOM 2929 N N . MET A 1 390 ? 3.855 20.328 10.195 1 98.88 390 MET A N 1
ATOM 2930 C CA . MET A 1 390 ? 5.289 20.094 10.07 1 98.88 390 MET A CA 1
ATOM 2931 C C . MET A 1 390 ? 5.883 19.625 11.398 1 98.88 390 MET A C 1
ATOM 2933 O O . MET A 1 390 ? 6.672 18.688 11.438 1 98.88 390 MET A O 1
ATOM 2937 N N . LYS A 1 391 ? 5.492 20.281 12.5 1 98.69 391 LYS A N 1
ATOM 2938 C CA . LYS A 1 391 ? 6.09 20.016 13.805 1 98.69 391 LYS A CA 1
ATOM 2939 C C . LYS A 1 391 ? 5.793 18.578 14.25 1 98.69 391 LYS A C 1
ATOM 2941 O O . LYS A 1 391 ? 6.68 17.891 14.758 1 98.69 391 LYS A O 1
ATOM 2946 N N . VAL A 1 392 ? 4.574 18.141 14.031 1 97.88 392 VAL A N 1
ATOM 2947 C CA . VAL A 1 392 ? 4.215 16.844 14.594 1 97.88 392 VAL A CA 1
ATOM 2948 C C . VAL A 1 392 ? 4.074 15.812 13.469 1 97.88 392 VAL A C 1
ATOM 2950 O O . VAL A 1 392 ? 3.779 14.641 13.727 1 97.88 392 VAL A O 1
ATOM 2953 N N . SER A 1 393 ? 4.301 16.266 12.242 1 97.88 393 SER A N 1
ATOM 2954 C CA . SER A 1 393 ? 4.195 15.398 11.07 1 97.88 393 SER A CA 1
ATOM 2955 C C . SER A 1 393 ? 2.787 14.836 10.93 1 97.88 393 SER A C 1
ATOM 2957 O O . SER A 1 393 ? 2.609 13.633 10.742 1 97.88 393 SER A O 1
ATOM 2959 N N . GLN A 1 394 ? 1.81 15.68 10.914 1 97.25 394 GLN A N 1
ATOM 2960 C CA . GLN A 1 394 ? 0.407 15.281 10.867 1 97.25 394 GLN A CA 1
ATOM 2961 C C . GLN A 1 394 ? 0.016 14.805 9.469 1 97.25 394 GLN A C 1
ATOM 2963 O O . GLN A 1 394 ? -0.249 15.625 8.586 1 97.25 394 GLN A O 1
ATOM 2968 N N . ASN A 1 395 ? -0.242 13.539 9.289 1 96.88 395 ASN A N 1
ATOM 2969 C CA . ASN A 1 395 ? -0.436 12.93 7.977 1 96.88 395 ASN A CA 1
ATOM 2970 C C . ASN A 1 395 ? -1.775 13.328 7.363 1 96.88 395 ASN A C 1
ATOM 2972 O O . ASN A 1 395 ? -1.828 13.789 6.223 1 96.88 395 ASN A O 1
ATOM 2976 N N . MET A 1 396 ? -2.834 13.203 8.078 1 97.19 396 MET A N 1
ATOM 2977 C CA . MET A 1 396 ? -4.164 13.5 7.555 1 97.19 396 MET A CA 1
ATOM 2978 C C . MET A 1 396 ? -4.27 14.961 7.137 1 97.19 396 MET A C 1
ATOM 2980 O O . MET A 1 396 ? -4.824 15.273 6.082 1 97.19 396 MET A O 1
ATOM 2984 N N . GLN A 1 397 ? -3.711 15.828 7.922 1 98.12 397 GLN A N 1
ATOM 2985 C CA . GLN A 1 397 ? -3.779 17.25 7.609 1 98.12 397 GLN A CA 1
ATOM 2986 C C . GLN A 1 397 ? -2.891 17.594 6.418 1 98.12 397 GLN A C 1
ATOM 2988 O O . GLN A 1 397 ? -3.238 18.453 5.605 1 98.12 397 GLN A O 1
ATOM 2993 N N . ALA A 1 398 ? -1.737 16.938 6.324 1 98.5 398 ALA A N 1
ATOM 2994 C CA . ALA A 1 398 ? -0.896 17.141 5.145 1 98.5 398 ALA A CA 1
ATOM 2995 C C . ALA A 1 398 ? -1.624 16.719 3.873 1 98.5 398 ALA A C 1
ATOM 2997 O O . ALA A 1 398 ? -1.62 17.453 2.879 1 98.5 398 ALA A O 1
ATOM 2998 N N . ASP A 1 399 ? -2.24 15.57 3.91 1 98.38 399 ASP A N 1
ATOM 2999 C CA . ASP A 1 399 ? -3.02 15.102 2.768 1 98.38 399 ASP A CA 1
ATOM 3000 C C . ASP A 1 399 ? -4.176 16.047 2.469 1 98.38 399 ASP A C 1
ATOM 3002 O O . ASP A 1 399 ? -4.547 16.25 1.309 1 98.38 399 ASP A O 1
ATOM 3006 N N . SER A 1 400 ? -4.762 16.656 3.465 1 98.56 400 SER A N 1
ATOM 3007 C CA . SER A 1 400 ? -5.906 17.562 3.299 1 98.56 400 SER A CA 1
ATOM 3008 C C . SER A 1 400 ? -5.508 18.844 2.578 1 98.56 400 SER A C 1
ATOM 3010 O O . SER A 1 400 ? -6.359 19.547 2.027 1 98.56 400 SER A O 1
ATOM 3012 N N . LEU A 1 401 ? -4.219 19.156 2.578 1 98.81 401 LEU A N 1
ATOM 3013 C CA . LEU A 1 401 ? -3.77 20.359 1.878 1 98.81 401 LEU A CA 1
ATOM 3014 C C . LEU A 1 401 ? -4.051 20.25 0.383 1 98.81 401 LEU A C 1
ATOM 3016 O O . LEU A 1 401 ? -4.266 21.266 -0.287 1 98.81 401 LEU A O 1
ATOM 3020 N N . LEU A 1 402 ? -4.047 19.016 -0.108 1 98.81 402 LEU A N 1
ATOM 3021 C CA . LEU A 1 402 ? -4.23 18.812 -1.541 1 98.81 402 LEU A CA 1
ATOM 3022 C C . LEU A 1 402 ? -5.629 19.234 -1.977 1 98.81 402 LEU A C 1
ATOM 3024 O O . LEU A 1 402 ? -5.785 20.125 -2.812 1 98.81 402 LEU A O 1
ATOM 3028 N N . PRO A 1 403 ? -6.695 18.703 -1.397 1 98.75 403 PRO A N 1
ATOM 3029 C CA . PRO A 1 403 ? -8.008 19.203 -1.817 1 98.75 403 PRO A CA 1
ATOM 3030 C C . PRO A 1 403 ? -8.234 20.672 -1.426 1 98.75 403 PRO A C 1
ATOM 3032 O O . PRO A 1 403 ? -8.953 21.391 -2.117 1 98.75 403 PRO A O 1
ATOM 3035 N N . LEU A 1 404 ? -7.621 21.203 -0.377 1 98.81 404 LEU A N 1
ATOM 3036 C CA . LEU A 1 404 ? -7.762 22.609 -0.006 1 98.81 404 LEU A CA 1
ATOM 3037 C C . LEU A 1 404 ? -7.125 23.516 -1.053 1 98.81 404 LEU A C 1
ATOM 3039 O O . LEU A 1 404 ? -7.668 24.578 -1.375 1 98.81 404 LEU A O 1
ATOM 3043 N N . MET A 1 405 ? -5.953 23.094 -1.55 1 98.81 405 MET A N 1
ATOM 3044 C CA . MET A 1 405 ? -5.367 23.828 -2.664 1 98.81 405 MET A CA 1
ATOM 3045 C C . MET A 1 405 ? -6.27 23.781 -3.891 1 98.81 405 MET A C 1
ATOM 3047 O O . MET A 1 405 ? -6.43 24.781 -4.594 1 98.81 405 MET A O 1
ATOM 3051 N N . ALA A 1 406 ? -6.855 22.609 -4.125 1 98.81 406 ALA A N 1
ATOM 3052 C CA . ALA A 1 406 ? -7.766 22.469 -5.258 1 98.81 406 ALA A CA 1
ATOM 3053 C C . ALA A 1 406 ? -8.93 23.453 -5.152 1 98.81 406 ALA A C 1
ATOM 3055 O O . ALA A 1 406 ? -9.289 24.109 -6.137 1 98.81 406 ALA A O 1
ATOM 3056 N N . VAL A 1 407 ? -9.477 23.656 -4.012 1 98.5 407 VAL A N 1
ATOM 3057 C CA . VAL A 1 407 ? -10.617 24.531 -3.773 1 98.5 407 VAL A CA 1
ATOM 3058 C C . VAL A 1 407 ? -10.242 25.969 -4.105 1 98.5 407 VAL A C 1
ATOM 3060 O O . VAL A 1 407 ? -11.039 26.719 -4.688 1 98.5 407 VAL A O 1
ATOM 3063 N N . LYS A 1 408 ? -9.031 26.375 -3.777 1 98.12 408 LYS A N 1
ATOM 3064 C CA . LYS A 1 408 ? -8.555 27.734 -4.059 1 98.12 408 LYS A CA 1
ATOM 3065 C C . LYS A 1 408 ? -8.523 28 -5.559 1 98.12 408 LYS A C 1
ATOM 3067 O O . LYS A 1 408 ? -8.609 29.156 -5.988 1 98.12 408 LYS A O 1
ATOM 3072 N N . GLU A 1 409 ? -8.438 26.938 -6.289 1 97.69 409 GLU A N 1
ATOM 3073 C CA . GLU A 1 409 ? -8.359 27.078 -7.738 1 97.69 409 GLU A CA 1
ATOM 3074 C C . GLU A 1 409 ? -9.656 26.656 -8.414 1 97.69 409 GLU A C 1
ATOM 3076 O O . GLU A 1 409 ? -9.672 26.359 -9.609 1 97.69 409 GLU A O 1
ATOM 3081 N N . GLY A 1 410 ? -10.695 26.547 -7.691 1 97.38 410 GLY A N 1
ATOM 3082 C CA . GLY A 1 410 ? -12.016 26.266 -8.234 1 97.38 410 GLY A CA 1
ATOM 3083 C C . GLY A 1 410 ? -12.234 24.797 -8.523 1 97.38 410 GLY A C 1
ATOM 3084 O O . GLY A 1 410 ? -13.125 24.438 -9.305 1 97.38 410 GLY A O 1
ATOM 3085 N N . LYS A 1 411 ? -11.352 23.969 -8.016 1 98.12 411 LYS A N 1
ATOM 3086 C CA . LYS A 1 411 ? -11.477 22.516 -8.133 1 98.12 411 LYS A CA 1
ATOM 3087 C C . LYS A 1 411 ? -11.844 21.875 -6.793 1 98.12 411 LYS A C 1
ATOM 3089 O O . LYS A 1 411 ? -12.125 22.594 -5.82 1 98.12 411 LYS A O 1
ATOM 3094 N N . ARG A 1 412 ? -11.914 20.484 -6.734 1 97.19 412 ARG A N 1
ATOM 3095 C CA . ARG A 1 412 ? -12.43 19.922 -5.488 1 97.19 412 ARG A CA 1
ATOM 3096 C C . ARG A 1 412 ? -11.734 18.609 -5.145 1 97.19 412 ARG A C 1
ATOM 3098 O O . ARG A 1 412 ? -11.953 18.047 -4.07 1 97.19 412 ARG A O 1
ATOM 3105 N N . SER A 1 413 ? -11.008 18.062 -6.043 1 97.69 413 SER A N 1
ATOM 3106 C CA . SER A 1 413 ? -10.547 16.688 -5.812 1 97.69 413 SER A CA 1
ATOM 3107 C C . SER A 1 413 ? -9.125 16.672 -5.262 1 97.69 413 SER A C 1
ATOM 3109 O O . SER A 1 413 ? -8.336 17.578 -5.535 1 97.69 413 SER A O 1
ATOM 3111 N N . PHE A 1 414 ? -8.82 15.625 -4.539 1 97.75 414 PHE A N 1
ATOM 3112 C CA . PHE A 1 414 ? -7.488 15.289 -4.051 1 97.75 414 PHE A CA 1
ATOM 3113 C C . PHE A 1 414 ? -6.484 15.242 -5.195 1 97.75 414 PHE A C 1
ATOM 3115 O O . PHE A 1 414 ? -5.391 15.797 -5.09 1 97.75 414 PHE A O 1
ATOM 3122 N N . TRP A 1 415 ? -6.832 14.766 -6.297 1 97.69 415 TRP A N 1
ATOM 3123 C CA . TRP A 1 415 ? -5.988 14.586 -7.477 1 97.69 415 TRP A CA 1
ATOM 3124 C C . TRP A 1 415 ? -5.711 15.922 -8.156 1 97.69 415 TRP A C 1
ATOM 3126 O O . TRP A 1 415 ? -4.59 16.172 -8.609 1 97.69 415 TRP A O 1
ATOM 3136 N N . ASP A 1 416 ? -6.707 16.797 -8.172 1 98.31 416 ASP A N 1
ATOM 3137 C CA . ASP A 1 416 ? -6.488 18.141 -8.695 1 98.31 416 ASP A CA 1
ATOM 3138 C C . ASP A 1 416 ? -5.445 18.891 -7.867 1 98.31 416 ASP A C 1
ATOM 3140 O O . ASP A 1 416 ? -4.676 19.688 -8.398 1 98.31 416 ASP A O 1
ATOM 3144 N N . GLY A 1 417 ? -5.48 18.625 -6.59 1 98.69 417 GLY A N 1
ATOM 3145 C CA . GLY A 1 417 ? -4.492 19.234 -5.715 1 98.69 417 GLY A CA 1
ATOM 3146 C C . GLY A 1 417 ? -3.064 18.875 -6.102 1 98.69 417 GLY A C 1
ATOM 3147 O O . GLY A 1 417 ? -2.176 19.734 -6.039 1 98.69 417 GLY A O 1
ATOM 3148 N N . LEU A 1 418 ? -2.838 17.656 -6.523 1 98.56 418 LEU A N 1
ATOM 3149 C CA . LEU A 1 418 ? -1.507 17.234 -6.938 1 98.56 418 LEU A CA 1
ATOM 3150 C C . LEU A 1 418 ? -1.101 17.906 -8.242 1 98.56 418 LEU A C 1
ATOM 3152 O O . LEU A 1 418 ? 0.067 18.25 -8.43 1 98.56 418 LEU A O 1
ATOM 3156 N N . ILE A 1 419 ? -2.039 18.094 -9.102 1 97.94 419 ILE A N 1
ATOM 3157 C CA . ILE A 1 419 ? -1.769 18.797 -10.352 1 97.94 419 ILE A CA 1
ATOM 3158 C C . ILE A 1 419 ? -1.396 20.25 -10.062 1 97.94 419 ILE A C 1
ATOM 3160 O O . ILE A 1 419 ? -0.475 20.797 -10.68 1 97.94 419 ILE A O 1
ATOM 3164 N N . ILE A 1 420 ? -2.094 20.828 -9.133 1 98.44 420 ILE A N 1
ATOM 3165 C CA . ILE A 1 420 ? -1.814 22.203 -8.727 1 98.44 420 ILE A CA 1
ATOM 3166 C C . ILE A 1 420 ? -0.437 22.281 -8.07 1 98.44 420 ILE A C 1
ATOM 3168 O O . ILE A 1 420 ? 0.319 23.219 -8.305 1 98.44 420 ILE A O 1
ATOM 3172 N N . GLU A 1 421 ? -0.097 21.344 -7.262 1 98.38 421 GLU A N 1
ATOM 3173 C CA . GLU A 1 421 ? 1.234 21.281 -6.668 1 98.38 421 GLU A CA 1
ATOM 3174 C C . GLU A 1 421 ? 2.316 21.219 -7.742 1 98.38 421 GLU A C 1
ATOM 3176 O O . GLU A 1 421 ? 3.375 21.828 -7.598 1 98.38 421 GLU A O 1
ATOM 3181 N N . ARG A 1 422 ? 2.096 20.484 -8.789 1 98.25 422 ARG A N 1
ATOM 3182 C CA . ARG A 1 422 ? 3.049 20.438 -9.891 1 98.25 422 ARG A CA 1
ATOM 3183 C C . ARG A 1 422 ? 3.342 21.828 -10.43 1 98.25 422 ARG A C 1
ATOM 3185 O O . ARG A 1 422 ? 4.496 22.172 -10.695 1 98.25 422 ARG A O 1
ATOM 3192 N N . SER A 1 423 ? 2.312 22.578 -10.641 1 97.69 423 SER A N 1
ATOM 3193 C CA . SER A 1 423 ? 2.479 23.922 -11.172 1 97.69 423 SER A CA 1
ATOM 3194 C C . SER A 1 423 ? 3.377 24.766 -10.266 1 97.69 423 SER A C 1
ATOM 3196 O O . SER A 1 423 ? 4.223 25.516 -10.75 1 97.69 423 SER A O 1
ATOM 3198 N N . PHE A 1 424 ? 3.18 24.656 -9.016 1 97.75 424 PHE A N 1
ATOM 3199 C CA . PHE A 1 424 ? 4.055 25.328 -8.062 1 97.75 424 PHE A CA 1
ATOM 3200 C C . PHE A 1 424 ? 5.492 24.844 -8.211 1 97.75 424 PHE A C 1
ATOM 3202 O O . PHE A 1 424 ? 6.426 25.656 -8.25 1 97.75 424 PHE A O 1
ATOM 3209 N N . LEU A 1 425 ? 5.695 23.531 -8.266 1 98.19 425 LEU A N 1
ATOM 3210 C CA . LEU A 1 425 ? 7.039 22.969 -8.352 1 98.19 425 LEU A CA 1
ATOM 3211 C C . LEU A 1 425 ? 7.742 23.438 -9.625 1 98.19 425 LEU A C 1
ATOM 3213 O O . LEU A 1 425 ? 8.953 23.672 -9.617 1 98.19 425 LEU A O 1
ATOM 3217 N N . GLU A 1 426 ? 7.008 23.562 -10.703 1 97.62 426 GLU A N 1
ATOM 3218 C CA . GLU A 1 426 ? 7.566 24.109 -11.938 1 97.62 426 GLU A CA 1
ATOM 3219 C C . GLU A 1 426 ? 8.102 25.516 -11.727 1 97.62 426 GLU A C 1
ATOM 3221 O O . GLU A 1 426 ? 9.172 25.875 -12.234 1 97.62 426 GLU A O 1
ATOM 3226 N N . LYS A 1 427 ? 7.402 26.266 -10.938 1 95.38 427 LYS A N 1
ATOM 3227 C CA . LYS A 1 427 ? 7.797 27.641 -10.648 1 95.38 427 LYS A CA 1
ATOM 3228 C C . LYS A 1 427 ? 9.109 27.688 -9.867 1 95.38 427 LYS A C 1
ATOM 3230 O O . LYS A 1 427 ? 9.875 28.641 -9.984 1 95.38 427 LYS A O 1
ATOM 3235 N N . THR A 1 428 ? 9.344 26.75 -9.094 1 96 428 THR A N 1
ATOM 3236 C CA . THR A 1 428 ? 10.531 26.719 -8.242 1 96 428 THR A CA 1
ATOM 3237 C C . THR A 1 428 ? 11.781 26.422 -9.07 1 96 428 THR A C 1
ATOM 3239 O O . THR A 1 428 ? 12.906 26.656 -8.617 1 96 428 THR A O 1
ATOM 3242 N N . GLY A 1 429 ? 11.625 25.75 -10.219 1 96 429 GLY A N 1
ATOM 3243 C CA . GLY A 1 429 ? 12.758 25.391 -11.055 1 96 429 GLY A CA 1
ATOM 3244 C C . GLY A 1 429 ? 13.359 24.047 -10.703 1 96 429 GLY A C 1
ATOM 3245 O O . GLY A 1 429 ? 14.352 23.625 -11.297 1 96 429 GLY A O 1
ATOM 3246 N N . ILE A 1 430 ? 12.781 23.344 -9.781 1 96.31 430 ILE A N 1
ATOM 3247 C CA . ILE A 1 430 ? 13.25 22 -9.438 1 96.31 430 ILE A CA 1
ATOM 3248 C C . ILE A 1 430 ? 13.102 21.078 -10.633 1 96.31 430 ILE A C 1
ATOM 3250 O O . ILE A 1 430 ? 12.164 21.219 -11.422 1 96.31 430 ILE A O 1
ATOM 3254 N N . ASP A 1 431 ? 14.078 20.141 -10.805 1 97 431 ASP A N 1
ATOM 3255 C CA . ASP A 1 431 ? 13.992 19.156 -11.859 1 97 431 ASP A CA 1
ATOM 3256 C C . ASP A 1 431 ? 12.898 18.125 -11.562 1 97 431 ASP A C 1
ATOM 3258 O O . ASP A 1 431 ? 13.078 17.234 -10.727 1 97 431 ASP A O 1
ATOM 3262 N N . LEU A 1 432 ? 11.844 18.219 -12.297 1 96.69 432 LEU A N 1
ATOM 3263 C CA . LEU A 1 432 ? 10.695 17.359 -12.023 1 96.69 432 LEU A CA 1
ATOM 3264 C C . LEU A 1 432 ? 10.977 15.922 -12.422 1 96.69 432 LEU A C 1
ATOM 3266 O O . LEU A 1 432 ? 10.242 15.008 -12.023 1 96.69 432 LEU A O 1
ATOM 3270 N N . ASN A 1 433 ? 12.008 15.633 -13.172 1 95.81 433 ASN A N 1
ATOM 3271 C CA . ASN A 1 433 ? 12.414 14.266 -13.469 1 95.81 433 ASN A CA 1
ATOM 3272 C C . ASN A 1 433 ? 13.047 13.586 -12.266 1 95.81 433 ASN A C 1
ATOM 3274 O O . ASN A 1 433 ? 13.234 12.367 -12.25 1 95.81 433 ASN A O 1
ATOM 3278 N N . ALA A 1 434 ? 13.406 14.398 -11.297 1 97.75 434 ALA A N 1
ATOM 3279 C CA . ALA A 1 434 ? 14.141 13.898 -10.133 1 97.75 434 ALA A CA 1
ATOM 3280 C C . ALA A 1 434 ? 13.242 13.867 -8.898 1 97.75 434 ALA A C 1
ATOM 3282 O O . ALA A 1 434 ? 13.734 13.805 -7.766 1 97.75 434 ALA A O 1
ATOM 3283 N N . VAL A 1 435 ? 11.945 13.969 -9.117 1 97.56 435 VAL A N 1
ATOM 3284 C CA . VAL A 1 435 ? 10.992 13.891 -8.008 1 97.56 435 VAL A CA 1
ATOM 3285 C C . VAL A 1 435 ? 9.742 13.133 -8.453 1 97.56 435 VAL A C 1
ATOM 3287 O O . VAL A 1 435 ? 9.352 13.203 -9.625 1 97.56 435 VAL A O 1
ATOM 3290 N N . SER A 1 436 ? 9.125 12.336 -7.605 1 98.19 436 SER A N 1
ATOM 3291 C CA . SER A 1 436 ? 7.84 11.656 -7.754 1 98.19 436 SER A CA 1
ATOM 3292 C C . SER A 1 436 ? 6.973 11.836 -6.512 1 98.19 436 SER A C 1
ATOM 3294 O O . SER A 1 436 ? 7.43 11.602 -5.391 1 98.19 436 SER A O 1
ATOM 3296 N N . ILE A 1 437 ? 5.734 12.336 -6.695 1 98.06 437 ILE A N 1
ATOM 3297 C CA . ILE A 1 437 ? 4.852 12.625 -5.57 1 98.06 437 ILE A CA 1
ATOM 3298 C C . ILE A 1 437 ? 3.43 12.164 -5.898 1 98.06 437 ILE A C 1
ATOM 3300 O O . ILE A 1 437 ? 2.896 12.492 -6.961 1 98.06 437 ILE A O 1
ATOM 3304 N N . SER A 1 438 ? 2.803 11.43 -4.957 1 97.75 438 SER A N 1
ATOM 3305 C CA . SER A 1 438 ? 1.447 10.953 -5.211 1 97.75 438 SER A CA 1
ATOM 3306 C C . SER A 1 438 ? 0.545 11.188 -4.004 1 97.75 438 SER A C 1
ATOM 3308 O O . SER A 1 438 ? -0.597 10.719 -3.977 1 97.75 438 SER A O 1
ATOM 3310 N N . ASP A 1 439 ? 1.019 11.805 -2.955 1 97.38 439 ASP A N 1
ATOM 3311 C CA . ASP A 1 439 ? 0.224 12.219 -1.803 1 97.38 439 ASP A CA 1
ATOM 3312 C C . ASP A 1 439 ? 0.842 13.438 -1.12 1 97.38 439 ASP A C 1
ATOM 3314 O O . ASP A 1 439 ? 1.806 14.016 -1.626 1 97.38 439 ASP A O 1
ATOM 3318 N N . GLY A 1 440 ? 0.196 13.867 -0.083 1 98.19 440 GLY A N 1
ATOM 3319 C CA . GLY A 1 440 ? 0.714 15.023 0.636 1 98.19 440 GLY A CA 1
ATOM 3320 C C . GLY A 1 440 ? 1.528 14.641 1.859 1 98.19 440 GLY A C 1
ATOM 3321 O O . GLY A 1 440 ? 2.363 15.422 2.32 1 98.19 440 GLY A O 1
ATOM 3322 N N . ARG A 1 441 ? 1.383 13.484 2.398 1 97.31 441 ARG A N 1
ATOM 3323 C CA . ARG A 1 441 ? 1.971 13.07 3.668 1 97.31 441 ARG A CA 1
ATOM 3324 C C . ARG A 1 441 ? 3.355 12.469 3.463 1 97.31 441 ARG A C 1
ATOM 3326 O O . ARG A 1 441 ? 4.227 12.586 4.328 1 97.31 441 ARG A O 1
ATOM 3333 N N . GLY A 1 442 ? 3.666 11.719 2.299 1 95.69 442 GLY A N 1
ATOM 3334 C CA . GLY A 1 442 ? 4.977 11.164 2.002 1 95.69 442 GLY A CA 1
ATOM 3335 C C . GLY A 1 442 ? 5.059 9.672 2.234 1 95.69 442 GLY A C 1
ATOM 3336 O O . GLY A 1 442 ? 6.145 9.086 2.184 1 95.69 442 GLY A O 1
ATOM 3337 N N . ASN A 1 443 ? 4.137 8.828 2.352 1 90.25 443 ASN A N 1
ATOM 3338 C CA . ASN A 1 443 ? 4.223 7.391 2.604 1 90.25 443 ASN A CA 1
ATOM 3339 C C . ASN A 1 443 ? 3.637 6.582 1.449 1 90.25 443 ASN A C 1
ATOM 3341 O O . ASN A 1 443 ? 3.496 5.363 1.548 1 90.25 443 ASN A O 1
ATOM 3345 N N . SER A 1 444 ? 3.346 7.32 0.375 1 94.81 444 SER A N 1
ATOM 3346 C CA . SER A 1 444 ? 2.996 6.578 -0.833 1 94.81 444 SER A CA 1
ATOM 3347 C C . SER A 1 444 ? 4.199 5.82 -1.384 1 94.81 444 SER A C 1
ATOM 3349 O O . SER A 1 444 ? 5.316 6.348 -1.4 1 94.81 444 SER A O 1
ATOM 3351 N N . PRO A 1 445 ? 3.98 4.617 -1.875 1 94.12 445 PRO A N 1
ATOM 3352 C CA . PRO A 1 445 ? 5.082 3.889 -2.51 1 94.12 445 PRO A CA 1
ATOM 3353 C C . PRO A 1 445 ? 5.578 4.566 -3.785 1 94.12 445 PRO A C 1
ATOM 3355 O O . PRO A 1 445 ? 6.629 4.195 -4.316 1 94.12 445 PRO A O 1
ATOM 3358 N N . ALA A 1 446 ? 4.902 5.613 -4.211 1 96.38 446 ALA A N 1
ATOM 3359 C CA . ALA A 1 446 ? 5.285 6.332 -5.426 1 96.38 446 ALA A CA 1
ATOM 3360 C C . ALA A 1 446 ? 6.105 7.574 -5.09 1 96.38 446 ALA A C 1
ATOM 3362 O O . ALA A 1 446 ? 6.602 8.258 -5.988 1 96.38 446 ALA A O 1
ATOM 3363 N N . ASP A 1 447 ? 6.289 7.855 -3.873 1 97.88 447 ASP A N 1
ATOM 3364 C CA . ASP A 1 447 ? 6.996 9.078 -3.498 1 97.88 447 ASP A CA 1
ATOM 3365 C C . ASP A 1 447 ? 8.508 8.859 -3.508 1 97.88 447 ASP A C 1
ATOM 3367 O O . ASP A 1 447 ? 9.023 7.984 -2.809 1 97.88 447 ASP A O 1
ATOM 3371 N N . TYR A 1 448 ? 9.203 9.656 -4.281 1 98.62 448 TYR A N 1
ATOM 3372 C CA . TYR A 1 448 ? 10.656 9.664 -4.352 1 98.62 448 TYR A CA 1
ATOM 3373 C C . TYR A 1 448 ? 11.188 11.086 -4.504 1 98.62 448 TYR A C 1
ATOM 3375 O O . TYR A 1 448 ? 10.602 11.898 -5.219 1 98.62 448 TYR A O 1
ATOM 3383 N N . MET A 1 449 ? 12.25 11.359 -3.809 1 98.38 449 MET A N 1
ATOM 3384 C CA . MET A 1 449 ? 12.953 12.633 -3.889 1 98.38 449 MET A CA 1
ATOM 3385 C C . MET A 1 449 ? 14.461 12.43 -3.881 1 98.38 449 MET A C 1
ATOM 3387 O O . MET A 1 449 ? 14.953 11.406 -3.4 1 98.38 449 MET A O 1
ATOM 3391 N N . THR A 1 450 ? 15.188 13.359 -4.43 1 98.81 450 THR A N 1
ATOM 3392 C CA . THR A 1 450 ? 16.641 13.367 -4.305 1 98.81 450 THR A CA 1
ATOM 3393 C C . THR A 1 450 ? 17.094 14.398 -3.268 1 98.81 450 THR A C 1
ATOM 3395 O O . THR A 1 450 ? 16.375 15.367 -2.996 1 98.81 450 THR A O 1
ATOM 3398 N N . PRO A 1 451 ? 18.281 14.164 -2.67 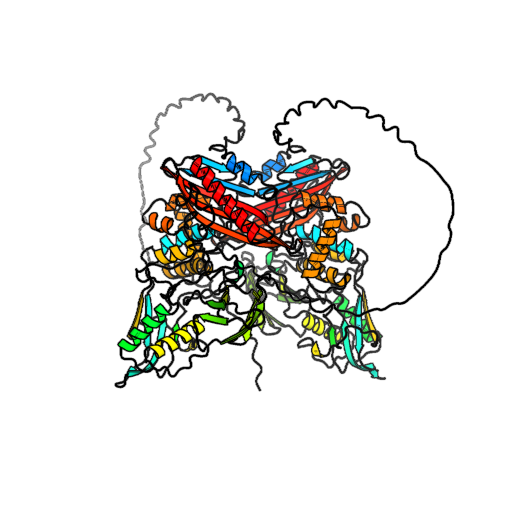1 98.81 451 PRO A N 1
ATOM 3399 C CA . PRO A 1 451 ? 18.828 15.25 -1.853 1 98.81 451 PRO A CA 1
ATOM 3400 C C . PRO A 1 451 ? 18.891 16.578 -2.604 1 98.81 451 PRO A C 1
ATOM 3402 O O . PRO A 1 451 ? 18.594 17.625 -2.031 1 98.81 451 PRO A O 1
ATOM 3405 N N . ARG A 1 452 ? 19.125 16.547 -3.865 1 98.75 452 ARG A N 1
ATOM 3406 C CA . ARG A 1 452 ? 19.25 17.75 -4.684 1 98.75 452 ARG A CA 1
ATOM 3407 C C . ARG A 1 452 ? 17.922 18.484 -4.781 1 98.75 452 ARG A C 1
ATOM 3409 O O . ARG A 1 452 ? 17.844 19.688 -4.516 1 98.75 452 ARG A O 1
ATOM 3416 N N . THR A 1 453 ? 16.875 17.781 -5.133 1 98.69 453 THR A N 1
ATOM 3417 C CA . THR A 1 453 ? 15.594 18.453 -5.289 1 98.69 453 THR A CA 1
ATOM 3418 C C . THR A 1 453 ? 15.102 19 -3.951 1 98.69 453 THR A C 1
ATOM 3420 O O . THR A 1 453 ? 14.453 20.047 -3.902 1 98.69 453 THR A O 1
ATOM 3423 N N . THR A 1 454 ? 15.383 18.281 -2.887 1 98.88 454 THR A N 1
ATOM 3424 C CA . THR A 1 454 ? 14.977 18.75 -1.564 1 98.88 454 THR A CA 1
ATOM 3425 C C . THR A 1 454 ? 15.719 20.031 -1.188 1 98.88 454 THR A C 1
ATOM 3427 O O . THR A 1 454 ? 15.102 21 -0.744 1 98.88 454 THR A O 1
ATOM 3430 N N . VAL A 1 455 ? 17 20.062 -1.423 1 98.81 455 VAL A N 1
ATOM 3431 C CA . VAL A 1 455 ? 17.797 21.25 -1.101 1 98.81 455 VAL A CA 1
ATOM 3432 C C . VAL A 1 455 ? 17.406 22.391 -2.027 1 98.81 455 VAL A C 1
ATOM 3434 O O . VAL A 1 455 ? 17.344 23.547 -1.603 1 98.81 455 VAL A O 1
ATOM 3437 N N . ASP A 1 456 ? 17.125 22.078 -3.275 1 98.5 456 ASP A N 1
ATOM 3438 C CA . ASP A 1 456 ? 16.672 23.109 -4.207 1 98.5 456 ASP A CA 1
ATOM 3439 C C . ASP A 1 456 ? 15.383 23.75 -3.717 1 98.5 456 ASP A C 1
ATOM 3441 O O . ASP A 1 456 ? 15.234 24.984 -3.771 1 98.5 456 ASP A O 1
ATOM 3445 N N . LEU A 1 457 ? 14.453 22.938 -3.273 1 98.62 457 LEU A N 1
ATOM 3446 C CA . LEU A 1 457 ? 13.211 23.453 -2.727 1 98.62 457 LEU A CA 1
ATOM 3447 C C . LEU A 1 457 ? 13.477 24.344 -1.514 1 98.62 457 LEU A C 1
ATOM 3449 O O . LEU A 1 457 ? 12.906 25.422 -1.391 1 98.62 457 LEU A O 1
ATOM 3453 N N . LEU A 1 458 ? 14.312 23.844 -0.642 1 98.75 458 LEU A N 1
ATOM 3454 C CA . LEU A 1 458 ? 14.633 24.578 0.572 1 98.75 458 LEU A CA 1
ATOM 3455 C C . LEU A 1 458 ? 15.297 25.906 0.234 1 98.75 458 LEU A C 1
ATOM 3457 O O . LEU A 1 458 ? 15.016 26.922 0.879 1 98.75 458 LEU A O 1
ATOM 3461 N N . ARG A 1 459 ? 16.172 25.891 -0.73 1 98.12 459 ARG A N 1
ATOM 3462 C CA . ARG A 1 459 ? 16.797 27.125 -1.189 1 98.12 459 ARG A CA 1
ATOM 3463 C C . ARG A 1 459 ? 15.742 28.094 -1.732 1 98.12 459 ARG A C 1
ATOM 3465 O O . ARG A 1 459 ? 15.742 29.281 -1.384 1 98.12 459 ARG A O 1
ATOM 3472 N N . TYR A 1 460 ? 14.883 27.609 -2.508 1 97.94 460 TYR A N 1
ATOM 3473 C CA . TYR A 1 460 ? 13.812 28.438 -3.047 1 97.94 460 TYR A CA 1
ATOM 3474 C C . TYR A 1 460 ? 13 29.062 -1.927 1 97.94 460 TYR A C 1
ATOM 3476 O O . TYR A 1 460 ? 12.703 30.266 -1.967 1 97.94 460 TYR A O 1
ATOM 3484 N N . MET A 1 461 ? 12.664 28.297 -0.937 1 98.12 461 MET A N 1
ATOM 3485 C CA . MET A 1 461 ? 11.797 28.75 0.145 1 98.12 461 MET A CA 1
ATOM 3486 C C . MET A 1 461 ? 12.562 29.656 1.116 1 98.12 461 MET A C 1
ATOM 3488 O O . MET A 1 461 ? 11.969 30.234 2.023 1 98.12 461 MET A O 1
ATOM 3492 N N . SER A 1 462 ? 13.828 29.688 0.927 1 96.81 462 SER A N 1
ATOM 3493 C CA . SER A 1 462 ? 14.633 30.516 1.819 1 96.81 462 SER A CA 1
ATOM 3494 C C . SER A 1 462 ? 14.625 31.984 1.373 1 96.81 462 SER A C 1
ATOM 3496 O O . SER A 1 462 ? 15.117 32.844 2.086 1 96.81 462 SER A O 1
ATOM 3498 N N . SER A 1 463 ? 14.023 32.062 0.171 1 89.69 463 SER A N 1
ATOM 3499 C CA . SER A 1 463 ? 13.938 33.438 -0.378 1 89.69 463 SER A CA 1
ATOM 3500 C C . SER A 1 463 ? 12.484 33.844 -0.583 1 89.69 463 SER A C 1
ATOM 3502 O O . SER A 1 463 ? 11.602 33 -0.716 1 89.69 463 SER A O 1
ATOM 3504 N N . GLY A 1 464 ? 12.07 34.938 -0.226 1 85.75 464 GLY A N 1
ATOM 3505 C CA . GLY A 1 464 ? 10.719 35.438 -0.472 1 85.75 464 GLY A CA 1
ATOM 3506 C C . GLY A 1 464 ? 9.984 35.812 0.796 1 85.75 464 GLY A C 1
ATOM 3507 O O . GLY A 1 464 ? 10.547 35.75 1.893 1 85.75 464 GLY A O 1
ATOM 3508 N N . ASN A 1 465 ? 8.719 36.062 0.591 1 89.31 465 ASN A N 1
ATOM 3509 C CA . ASN A 1 465 ? 7.93 36.656 1.664 1 89.31 465 ASN A CA 1
ATOM 3510 C C . ASN A 1 465 ? 7.543 35.625 2.711 1 89.31 465 ASN A C 1
ATOM 3512 O O . ASN A 1 465 ? 7.348 35.938 3.883 1 89.31 465 ASN A O 1
ATOM 3516 N N . ASP A 1 466 ? 7.527 34.312 2.289 1 93.44 466 ASP A N 1
ATOM 3517 C CA . ASP A 1 466 ? 7.043 33.281 3.191 1 93.44 466 ASP A CA 1
ATOM 3518 C C . ASP A 1 466 ? 8.203 32.5 3.812 1 93.44 466 ASP A C 1
ATOM 3520 O O . ASP A 1 466 ? 8 31.5 4.48 1 93.44 466 ASP A O 1
ATOM 3524 N N . SER A 1 467 ? 9.414 32.969 3.627 1 97.06 467 SER A N 1
ATOM 3525 C CA . SER A 1 467 ? 10.609 32.219 4.062 1 97.06 467 SER A CA 1
ATOM 3526 C C . SER A 1 467 ? 10.578 31.984 5.566 1 97.06 467 SER A C 1
ATOM 3528 O O . SER A 1 467 ? 10.797 30.844 6.012 1 97.06 467 SER A O 1
ATOM 3530 N N . GLN A 1 468 ? 10.281 33 6.305 1 97.44 468 GLN A N 1
ATOM 3531 C CA . GLN A 1 468 ? 10.305 32.875 7.758 1 97.44 468 GLN A CA 1
ATOM 3532 C C . GLN A 1 468 ? 9.164 31.969 8.234 1 97.44 468 GLN A C 1
ATOM 3534 O O . GLN A 1 468 ? 9.352 31.172 9.156 1 97.44 468 GLN A O 1
ATOM 3539 N N . VAL A 1 469 ? 7.949 32.094 7.648 1 98.19 469 VAL A N 1
ATOM 3540 C CA . VAL A 1 469 ? 6.797 31.266 7.992 1 98.19 469 VAL A CA 1
ATOM 3541 C C . VAL A 1 469 ? 7.133 29.797 7.758 1 98.19 469 VAL A C 1
ATOM 3543 O O . VAL A 1 469 ? 6.848 28.953 8.609 1 98.19 469 VAL A O 1
ATOM 3546 N N . TYR A 1 470 ? 7.762 29.562 6.637 1 98.62 470 TYR A N 1
ATOM 3547 C CA . TYR A 1 470 ? 8.133 28.203 6.258 1 98.62 470 TYR A CA 1
ATOM 3548 C C . TYR A 1 470 ? 9.156 27.625 7.227 1 98.62 470 TYR A C 1
ATOM 3550 O O . TYR A 1 470 ? 8.992 26.5 7.719 1 98.62 470 TYR A O 1
ATOM 3558 N N . ARG A 1 471 ? 10.133 28.328 7.516 1 98.5 471 ARG A N 1
ATOM 3559 C CA . ARG A 1 471 ? 11.188 27.891 8.414 1 98.5 471 ARG A CA 1
ATOM 3560 C C . ARG A 1 471 ? 10.664 27.688 9.828 1 98.5 471 ARG A C 1
ATOM 3562 O O . ARG A 1 471 ? 11.008 26.703 10.492 1 98.5 471 ARG A O 1
ATOM 3569 N N . ASP A 1 472 ? 9.797 28.578 10.305 1 98.12 472 ASP A N 1
ATOM 3570 C CA . ASP A 1 472 ? 9.25 28.516 11.648 1 98.12 472 ASP A CA 1
ATOM 3571 C C . ASP A 1 472 ? 8.375 27.281 11.836 1 98.12 472 ASP A C 1
ATOM 3573 O O . ASP A 1 472 ? 8.164 26.828 12.961 1 98.12 472 ASP A O 1
ATOM 3577 N N . ALA A 1 473 ? 7.852 26.797 10.773 1 98.81 473 ALA A N 1
ATOM 3578 C CA . ALA A 1 473 ? 6.949 25.656 10.859 1 98.81 473 ALA A CA 1
ATOM 3579 C C . ALA A 1 473 ? 7.719 24.359 11.094 1 98.81 473 ALA A C 1
ATOM 3581 O O . ALA A 1 473 ? 7.145 23.359 11.531 1 98.81 473 ALA A O 1
ATOM 3582 N N . LEU A 1 474 ? 8.984 24.312 10.859 1 98.88 474 LEU A N 1
ATOM 3583 C CA . LEU A 1 474 ? 9.773 23.078 10.922 1 98.88 474 LEU A CA 1
ATOM 3584 C C . LEU A 1 474 ? 10.125 22.734 12.359 1 98.88 474 LEU A C 1
ATOM 3586 O O . LEU A 1 474 ? 10.391 23.625 13.172 1 98.88 474 LEU A O 1
ATOM 3590 N N . PRO A 1 475 ? 10.156 21.438 12.68 1 98.81 475 PRO A N 1
ATOM 3591 C CA . PRO A 1 475 ? 10.664 21.047 14 1 98.81 475 PRO A CA 1
ATOM 3592 C C . PRO A 1 475 ? 12.094 21.531 14.25 1 98.81 475 PRO A C 1
ATOM 3594 O O . PRO A 1 475 ? 12.891 21.625 13.312 1 98.81 475 PRO A O 1
ATOM 3597 N N . ILE A 1 476 ? 12.383 21.812 15.5 1 98.75 476 ILE A N 1
ATOM 3598 C CA . ILE A 1 476 ? 13.703 22.297 15.906 1 98.75 476 ILE A CA 1
ATOM 3599 C C . ILE A 1 476 ? 14.445 21.203 16.672 1 98.75 476 ILE A C 1
ATOM 3601 O O . ILE A 1 476 ? 13.922 20.641 17.641 1 98.75 476 ILE A O 1
ATOM 3605 N N . LEU A 1 477 ? 15.68 20.891 16.266 1 98.69 477 LEU A N 1
ATOM 3606 C CA . LEU A 1 477 ? 16.469 19.797 16.812 1 98.69 477 LEU A CA 1
ATOM 3607 C C . LEU A 1 477 ? 16.688 19.969 18.312 1 98.69 477 LEU A C 1
ATOM 3609 O O . LEU A 1 477 ? 17.234 20.984 18.75 1 98.69 477 LEU A O 1
ATOM 3613 N N . GLY A 1 478 ? 16.234 18.984 19.062 1 97.94 478 GLY A N 1
ATOM 3614 C CA . GLY A 1 478 ? 16.422 18.984 20.5 1 97.94 478 GLY A CA 1
ATOM 3615 C C . GLY A 1 478 ? 15.453 19.891 21.234 1 97.94 478 GLY A C 1
ATOM 3616 O O . GLY A 1 478 ? 15.578 20.109 22.438 1 97.94 478 GLY A O 1
ATOM 3617 N N . VAL A 1 479 ? 14.422 20.469 20.5 1 98.19 479 VAL A N 1
ATOM 3618 C CA . VAL A 1 479 ? 13.594 21.5 21.125 1 98.19 479 VAL A CA 1
ATOM 3619 C C . VAL A 1 479 ? 12.125 21.125 21.031 1 98.19 479 VAL A C 1
ATOM 3621 O O . VAL A 1 479 ? 11.414 21.109 22.047 1 98.19 479 VAL A O 1
ATOM 3624 N N . ASP A 1 480 ? 11.648 20.766 19.859 1 97.81 480 ASP A N 1
ATOM 3625 C CA . ASP A 1 480 ? 10.211 20.531 19.797 1 97.81 480 ASP A CA 1
ATOM 3626 C C . ASP A 1 480 ? 9.852 19.594 18.656 1 97.81 480 ASP A C 1
ATOM 3628 O O . ASP A 1 480 ? 10.719 19.203 17.859 1 97.81 480 ASP A O 1
ATOM 3632 N N . GLY A 1 481 ? 8.594 19.172 18.656 1 97.38 481 GLY A N 1
ATOM 3633 C CA . GLY A 1 481 ? 8.031 18.344 17.594 1 97.38 481 GLY A CA 1
ATOM 3634 C C . GLY A 1 481 ? 8.75 17.016 17.438 1 97.38 481 GLY A C 1
ATOM 3635 O O . GLY A 1 481 ? 9.164 16.406 18.422 1 97.38 481 GLY A O 1
ATOM 3636 N N . SER A 1 482 ? 8.836 16.609 16.219 1 97 482 SER A N 1
ATOM 3637 C CA . SER A 1 482 ? 9.375 15.297 15.906 1 97 482 SER A CA 1
ATOM 3638 C C . SER A 1 482 ? 10.891 15.25 16.125 1 97 482 SER A C 1
ATOM 3640 O O . SER A 1 482 ? 11.5 14.18 16.062 1 97 482 SER A O 1
ATOM 3642 N N . LEU A 1 483 ? 11.547 16.391 16.438 1 98.06 483 LEU A N 1
ATOM 3643 C CA . LEU A 1 483 ? 12.992 16.422 16.641 1 98.06 483 LEU A CA 1
ATOM 3644 C C . LEU A 1 483 ? 13.328 16.688 18.109 1 98.06 483 LEU A C 1
ATOM 3646 O O . LEU A 1 483 ? 14.5 16.812 18.469 1 98.06 483 LEU A O 1
ATOM 3650 N N . ALA A 1 484 ? 12.359 16.766 18.953 1 97.12 484 ALA A N 1
ATOM 3651 C CA . ALA A 1 484 ? 12.508 17.219 20.328 1 97.12 484 ALA A CA 1
ATOM 3652 C C . ALA A 1 484 ? 13.562 16.391 21.062 1 97.12 484 ALA A C 1
ATOM 3654 O O . ALA A 1 484 ? 14.297 16.922 21.906 1 97.12 484 ALA A O 1
ATOM 3655 N N . THR A 1 485 ? 13.641 15.117 20.734 1 94.5 485 THR A N 1
ATOM 3656 C CA . THR A 1 485 ? 14.523 14.242 21.484 1 94.5 485 THR A CA 1
ATOM 3657 C C . THR A 1 485 ? 15.555 13.586 20.578 1 94.5 485 THR A C 1
ATOM 3659 O O . THR A 1 485 ? 16.062 12.5 20.875 1 94.5 485 THR A O 1
ATOM 3662 N N . SER A 1 486 ? 15.812 14.188 19.469 1 95.81 486 SER A N 1
ATOM 3663 C CA . SER A 1 486 ? 16.672 13.562 18.469 1 95.81 486 SER A CA 1
ATOM 3664 C C . SER A 1 486 ? 18.141 13.789 18.781 1 95.81 486 SER A C 1
ATOM 3666 O O . SER A 1 486 ? 19.016 13.25 18.109 1 95.81 486 SER A O 1
ATOM 3668 N N . VAL A 1 487 ? 18.422 14.617 19.703 1 95.94 487 VAL A N 1
ATOM 3669 C CA . VAL A 1 487 ? 19.75 14.789 20.266 1 95.94 487 VAL A CA 1
ATOM 3670 C C . VAL A 1 487 ? 19.672 14.961 21.766 1 95.94 487 VAL A C 1
ATOM 3672 O O . VAL A 1 487 ? 18.594 15.234 22.312 1 95.94 487 VAL A O 1
ATOM 3675 N N . GLY A 1 488 ? 20.797 14.758 22.453 1 93.38 488 GLY A N 1
ATOM 3676 C CA . GLY A 1 488 ? 20.844 14.961 23.891 1 93.38 488 GLY A CA 1
ATOM 3677 C C . GLY A 1 488 ? 20.672 16.422 24.297 1 93.38 488 GLY A C 1
ATOM 3678 O O . GLY A 1 488 ? 20.875 17.312 23.484 1 93.38 488 GLY A O 1
ATOM 3679 N N . PRO A 1 489 ? 20.297 16.625 25.578 1 93.25 489 PRO A N 1
ATOM 3680 C CA . PRO A 1 489 ? 20.062 17.984 26.047 1 93.25 489 PRO A CA 1
ATOM 3681 C C . PRO A 1 489 ? 21.312 18.859 26.016 1 93.25 489 PRO A C 1
ATOM 3683 O O . PRO A 1 489 ? 21.219 20.078 25.969 1 93.25 489 PRO A O 1
ATOM 3686 N N . GLU A 1 490 ? 22.469 18.266 25.938 1 95.31 490 GLU A N 1
ATOM 3687 C CA . GLU A 1 490 ? 23.719 19.031 25.984 1 95.31 490 GLU A CA 1
ATOM 3688 C C . GLU A 1 490 ? 24.328 19.172 24.594 1 95.31 490 GLU A C 1
ATOM 3690 O O . GLU A 1 490 ? 25.422 19.719 24.438 1 95.31 490 GLU A O 1
ATOM 3695 N N . SER A 1 491 ? 23.609 18.734 23.625 1 96.5 491 SER A N 1
ATOM 3696 C CA . SER A 1 491 ? 24.141 18.828 22.266 1 96.5 491 SER A CA 1
ATOM 3697 C C . SER A 1 491 ? 24.391 20.266 21.859 1 96.5 491 SER A C 1
ATOM 3699 O O . SER A 1 491 ? 23.516 21.125 22.047 1 96.5 491 SER A O 1
ATOM 3701 N N . PRO A 1 492 ? 25.531 20.594 21.266 1 96.31 492 PRO A N 1
ATOM 3702 C CA . PRO A 1 492 ? 25.797 21.953 20.781 1 96.31 492 PRO A CA 1
ATOM 3703 C C . PRO A 1 492 ? 24.906 22.344 19.609 1 96.31 492 PRO A C 1
ATOM 3705 O O . PRO A 1 492 ? 24.812 23.531 19.266 1 96.31 492 PRO A O 1
ATOM 3708 N N . ALA A 1 493 ? 24.281 21.344 18.969 1 96.94 493 ALA A N 1
ATOM 3709 C CA . ALA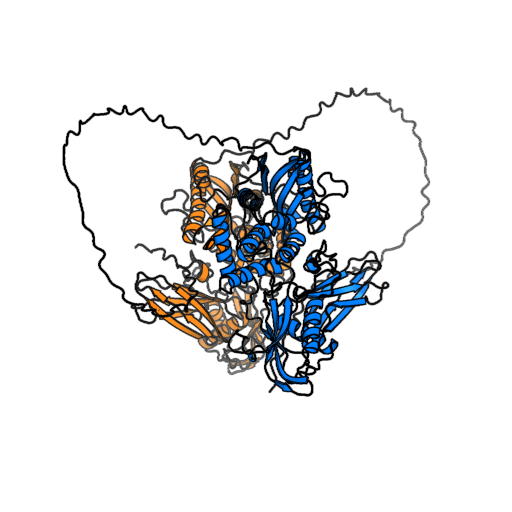 A 1 493 ? 23.438 21.625 17.812 1 96.94 493 ALA A CA 1
ATOM 3710 C C . ALA A 1 493 ? 22 21.859 18.234 1 96.94 493 ALA A C 1
ATOM 3712 O O . ALA A 1 493 ? 21.141 22.203 17.391 1 96.94 493 ALA A O 1
ATOM 3713 N N . LYS A 1 494 ? 21.672 21.641 19.516 1 97.75 494 LYS A N 1
ATOM 3714 C CA . LYS A 1 494 ? 20.328 21.906 20.016 1 97.75 494 LYS A CA 1
ATOM 3715 C C . LYS A 1 494 ? 19.875 23.328 19.672 1 97.75 494 LYS A C 1
ATOM 3717 O O . LYS A 1 494 ? 20.609 24.297 19.922 1 97.75 494 LYS A O 1
ATOM 3722 N N . GLY A 1 495 ? 18.734 23.406 19 1 98.06 495 GLY A N 1
ATOM 3723 C CA . GLY A 1 495 ? 18.156 24.703 18.672 1 98.06 495 GLY A CA 1
ATOM 3724 C C . GLY A 1 495 ? 18.734 25.328 17.422 1 98.06 495 GLY A C 1
ATOM 3725 O O . GLY A 1 495 ? 18.297 26.406 17 1 98.06 495 GLY A O 1
ATOM 3726 N N . LYS A 1 496 ? 19.656 24.656 16.766 1 98.31 496 LYS A N 1
ATOM 3727 C CA . LYS A 1 496 ? 20.375 25.281 15.664 1 98.31 496 LYS A CA 1
ATOM 3728 C C . LYS A 1 496 ? 19.938 24.688 14.32 1 98.31 496 LYS A C 1
ATOM 3730 O O . LYS A 1 496 ? 20.391 25.125 13.266 1 98.31 496 LYS A O 1
ATOM 3735 N N . VAL A 1 497 ? 19.078 23.688 14.375 1 98.62 497 VAL A N 1
ATOM 3736 C CA . VAL A 1 497 ? 18.594 22.984 13.188 1 98.62 497 VAL A CA 1
ATOM 3737 C C . VAL A 1 497 ? 17.062 23.016 13.172 1 98.62 497 VAL A C 1
ATOM 3739 O O . VAL A 1 497 ? 16.422 22.703 14.18 1 98.62 497 VAL A O 1
ATOM 3742 N N . GLN A 1 498 ? 16.469 23.406 12.117 1 98.81 498 GLN A N 1
ATOM 3743 C CA . GLN A 1 498 ? 15.039 23.297 11.82 1 98.81 498 GLN A CA 1
ATOM 3744 C C . GLN A 1 498 ? 14.805 22.406 10.609 1 98.81 498 GLN A C 1
ATOM 3746 O O . GLN A 1 498 ? 15.172 22.766 9.484 1 98.81 498 GLN A O 1
ATOM 3751 N N . ALA A 1 499 ? 14.148 21.25 10.836 1 98.94 499 ALA A N 1
ATOM 3752 C CA . ALA A 1 499 ? 14.094 20.281 9.742 1 98.94 499 ALA A CA 1
ATOM 3753 C C . ALA A 1 499 ? 12.867 19.375 9.859 1 98.94 499 ALA A C 1
ATOM 3755 O O . ALA A 1 499 ? 12.422 19.078 10.969 1 98.94 499 ALA A O 1
ATOM 3756 N N . LYS A 1 500 ? 12.273 19.031 8.727 1 98.88 500 LYS A N 1
ATOM 3757 C CA . LYS A 1 500 ? 11.219 18.016 8.648 1 98.88 500 LYS A CA 1
ATOM 3758 C C . LYS A 1 500 ? 11.812 16.609 8.711 1 98.88 500 LYS A C 1
ATOM 3760 O O . LYS A 1 500 ? 12.773 16.312 8 1 98.88 500 LYS A O 1
ATOM 3765 N N . THR A 1 501 ? 11.25 15.82 9.586 1 98.44 501 THR A N 1
ATOM 3766 C CA . THR A 1 501 ? 11.625 14.406 9.656 1 98.44 501 THR A CA 1
ATOM 3767 C C . THR A 1 501 ? 10.805 13.586 8.664 1 98.44 501 THR A C 1
ATOM 3769 O O . THR A 1 501 ? 9.703 13.984 8.281 1 98.44 501 THR A O 1
ATOM 3772 N N . GLY A 1 502 ? 11.359 12.508 8.164 1 98.12 502 GLY A N 1
ATOM 3773 C CA . GLY A 1 502 ? 10.664 11.5 7.383 1 98.12 502 GLY A CA 1
ATOM 3774 C C . GLY A 1 502 ? 10.977 10.086 7.82 1 98.12 502 GLY A C 1
ATOM 3775 O O . GLY A 1 502 ? 12.141 9.727 7.988 1 98.12 502 GLY A O 1
ATOM 3776 N N . THR A 1 503 ? 9.938 9.344 8.047 1 97.06 503 THR A N 1
ATOM 3777 C CA . THR A 1 503 ? 10.078 7.941 8.43 1 97.06 503 THR A CA 1
ATOM 3778 C C . THR A 1 503 ? 9.047 7.082 7.711 1 97.06 503 THR A C 1
ATOM 3780 O O . THR A 1 503 ? 7.859 7.426 7.668 1 97.06 503 THR A O 1
ATOM 3783 N N . THR A 1 504 ? 9.461 6.047 7.102 1 96.44 504 THR A N 1
ATOM 3784 C CA . THR A 1 504 ? 8.609 4.977 6.598 1 96.44 504 THR A CA 1
ATOM 3785 C C . THR A 1 504 ? 9.133 3.613 7.043 1 96.44 504 THR A C 1
ATOM 3787 O O . THR A 1 504 ? 10.281 3.262 6.77 1 96.44 504 THR A O 1
ATOM 3790 N N . ALA A 1 505 ? 8.312 2.922 7.723 1 95.62 505 ALA A N 1
ATOM 3791 C CA . ALA A 1 505 ? 8.672 1.586 8.188 1 95.62 505 ALA A CA 1
ATOM 3792 C C . ALA A 1 505 ? 7.598 0.566 7.82 1 95.62 505 ALA A C 1
ATOM 3794 O O . ALA A 1 505 ? 6.41 0.895 7.77 1 95.62 505 ALA A O 1
ATOM 3795 N N . LYS A 1 506 ? 8 -0.626 7.516 1 95.5 506 LYS A N 1
ATOM 3796 C CA . LYS A 1 506 ? 7.113 -1.75 7.227 1 95.5 506 LYS A CA 1
ATOM 3797 C C . LYS A 1 506 ? 7.508 -2.982 8.039 1 95.5 506 LYS A C 1
ATOM 3799 O O . LYS A 1 506 ? 8.625 -3.062 8.555 1 95.5 506 LYS A O 1
ATOM 3804 N N . TYR A 1 507 ? 6.559 -3.873 8.164 1 94.5 507 TYR A N 1
ATOM 3805 C CA . TYR A 1 507 ? 6.805 -5.074 8.953 1 94.5 507 TYR A CA 1
ATOM 3806 C C . TYR A 1 507 ? 7.398 -6.184 8.094 1 94.5 507 TYR A C 1
ATOM 3808 O O . TYR A 1 507 ? 6.824 -6.555 7.07 1 94.5 507 TYR A O 1
ATOM 3816 N N . ASP A 1 508 ? 8.547 -6.609 8.445 1 97.12 508 ASP A N 1
ATOM 3817 C CA . ASP A 1 508 ? 9.258 -7.758 7.891 1 97.12 508 ASP A CA 1
ATOM 3818 C C . ASP A 1 508 ? 8.844 -9.047 8.594 1 97.12 508 ASP A C 1
ATOM 3820 O O . ASP A 1 508 ? 9.43 -9.422 9.609 1 97.12 508 ASP A O 1
ATOM 3824 N N . VAL A 1 509 ? 7.922 -9.766 7.969 1 96.5 509 VAL A N 1
ATOM 3825 C CA . VAL A 1 509 ? 7.242 -10.859 8.648 1 96.5 509 VAL A CA 1
ATOM 3826 C C . VAL A 1 509 ? 8.203 -12.039 8.812 1 96.5 509 VAL A C 1
ATOM 3828 O O . VAL A 1 509 ? 8.297 -12.617 9.898 1 96.5 509 VAL A O 1
ATOM 3831 N N . VAL A 1 510 ? 8.969 -12.359 7.801 1 96.88 510 VAL A N 1
ATOM 3832 C CA . VAL A 1 510 ? 9.836 -13.531 7.828 1 96.88 510 VAL A CA 1
ATOM 3833 C C . VAL A 1 510 ? 10.844 -13.406 8.969 1 96.88 510 VAL A C 1
ATOM 3835 O O . VAL A 1 510 ? 11.203 -14.398 9.602 1 96.88 510 VAL A O 1
ATOM 3838 N N . ASN A 1 511 ? 11.234 -12.188 9.305 1 97.5 511 ASN A N 1
ATOM 3839 C CA . ASN A 1 511 ? 12.281 -12.008 10.305 1 97.5 511 ASN A CA 1
ATOM 3840 C C . ASN A 1 511 ? 11.719 -11.438 11.609 1 97.5 511 ASN A C 1
ATOM 3842 O O . ASN A 1 511 ? 12.469 -11.172 12.547 1 97.5 511 ASN A O 1
ATOM 3846 N N . ASP A 1 512 ? 10.398 -11.227 11.656 1 96.19 512 ASP A N 1
ATOM 3847 C CA . ASP A 1 512 ? 9.734 -10.695 12.844 1 96.19 512 ASP A CA 1
ATOM 3848 C C . ASP A 1 512 ? 10.422 -9.43 13.336 1 96.19 512 ASP A C 1
ATOM 3850 O O . ASP A 1 512 ? 10.82 -9.344 14.5 1 96.19 512 ASP A O 1
ATOM 3854 N N . ARG A 1 513 ? 10.484 -8.453 12.43 1 97.44 513 ARG A N 1
ATOM 3855 C CA . ARG A 1 513 ? 11.109 -7.168 12.711 1 97.44 513 ARG A CA 1
ATOM 3856 C C . ARG A 1 513 ? 10.555 -6.078 11.805 1 97.44 513 ARG A C 1
ATOM 3858 O O . ARG A 1 513 ? 9.586 -6.305 11.07 1 97.44 513 ARG A O 1
ATOM 3865 N N . LEU A 1 514 ? 11.141 -4.891 11.938 1 96.75 514 LEU A N 1
ATOM 3866 C CA . LEU A 1 514 ? 10.789 -3.807 11.031 1 96.75 514 LEU A CA 1
ATOM 3867 C C . LEU A 1 514 ? 11.883 -3.6 9.984 1 96.75 514 LEU A C 1
ATOM 3869 O O . LEU A 1 514 ? 13.047 -3.91 10.227 1 96.75 514 LEU A O 1
ATOM 3873 N N . ILE A 1 515 ? 11.523 -3.182 8.82 1 97.81 515 ILE A N 1
ATOM 3874 C CA . ILE A 1 515 ? 12.43 -2.609 7.84 1 97.81 515 ILE A CA 1
ATOM 3875 C C . ILE A 1 515 ? 12.141 -1.119 7.672 1 97.81 515 ILE A C 1
ATOM 3877 O O . ILE A 1 515 ? 11.023 -0.733 7.32 1 97.81 515 ILE A O 1
ATOM 3881 N N . LEU A 1 516 ? 13.109 -0.334 8.039 1 97.88 516 LEU A N 1
ATOM 3882 C CA . LEU A 1 516 ? 13.016 1.106 7.824 1 97.88 516 LEU A CA 1
ATOM 3883 C C . LEU A 1 516 ? 13.281 1.46 6.367 1 97.88 516 LEU A C 1
ATOM 3885 O O . LEU A 1 516 ? 14.438 1.59 5.953 1 97.88 516 LEU A O 1
ATOM 3889 N N . CYS A 1 517 ? 12.203 1.618 5.66 1 97.94 517 CYS A N 1
ATOM 3890 C CA . CYS A 1 517 ? 12.312 1.966 4.246 1 97.94 517 CYS A CA 1
ATOM 3891 C C . CYS A 1 517 ? 12.961 3.334 4.07 1 97.94 517 CYS A C 1
ATOM 3893 O O . CYS A 1 517 ? 13.641 3.578 3.07 1 97.94 517 CYS A O 1
ATOM 3895 N N . SER A 1 518 ? 12.68 4.188 5.098 1 98.25 518 SER A N 1
ATOM 3896 C CA . SER A 1 518 ? 13.273 5.523 5.023 1 98.25 518 SER A CA 1
ATOM 3897 C C . SER A 1 518 ? 13.406 6.145 6.41 1 98.25 518 SER A C 1
ATOM 3899 O O . SER A 1 518 ? 12.508 6.023 7.238 1 98.25 518 SER A O 1
ATOM 3901 N N . GLN A 1 519 ? 14.469 6.746 6.625 1 98.56 519 GLN A N 1
ATOM 3902 C CA . GLN A 1 519 ? 14.688 7.797 7.609 1 98.56 519 GLN A CA 1
ATOM 3903 C C . GLN A 1 519 ? 15.359 9.016 6.98 1 98.56 519 GLN A C 1
ATOM 3905 O O . GLN A 1 519 ? 16.391 8.883 6.324 1 98.56 519 GLN A O 1
ATOM 3910 N N . ALA A 1 520 ? 14.734 10.141 7.195 1 98.75 520 ALA A N 1
ATOM 3911 C CA . ALA A 1 520 ? 15.211 11.297 6.441 1 98.75 520 ALA A CA 1
ATOM 3912 C C . ALA A 1 520 ? 15.102 12.57 7.27 1 98.75 520 ALA A C 1
ATOM 3914 O O . ALA A 1 520 ? 14.344 12.625 8.242 1 98.75 520 ALA A O 1
ATOM 3915 N N . LEU A 1 521 ? 15.914 13.586 6.941 1 98.81 521 LEU A N 1
ATOM 3916 C CA . LEU A 1 521 ? 15.867 14.969 7.422 1 98.81 521 LEU A CA 1
ATOM 3917 C C . LEU A 1 521 ? 16.078 15.945 6.273 1 98.81 521 LEU A C 1
ATOM 3919 O O . LEU A 1 521 ? 16.938 15.734 5.414 1 98.81 521 LEU A O 1
ATOM 3923 N N . GLY A 1 522 ? 15.297 16.922 6.168 1 98.88 522 GLY A N 1
ATOM 3924 C CA . GLY A 1 522 ? 15.484 18.047 5.266 1 98.88 522 GLY A CA 1
ATOM 3925 C C . GLY A 1 522 ? 15.164 19.391 5.902 1 98.88 522 GLY A C 1
ATOM 3926 O O . GLY A 1 522 ? 14.109 19.547 6.52 1 98.88 522 GLY A O 1
ATOM 3927 N N . GLY A 1 523 ? 16.109 20.297 5.852 1 98.88 523 GLY A N 1
ATOM 3928 C CA . GLY A 1 523 ? 15.852 21.578 6.488 1 98.88 523 GLY A CA 1
ATOM 3929 C C . GLY A 1 523 ? 17.047 22.516 6.477 1 98.88 523 GLY A C 1
ATOM 3930 O O . GLY A 1 523 ? 17.797 22.562 5.492 1 98.88 523 GLY A O 1
ATOM 3931 N N . TYR A 1 524 ? 17.125 23.281 7.523 1 98.81 524 TYR A N 1
ATOM 3932 C CA . TYR A 1 524 ? 18.109 24.359 7.625 1 98.81 524 TYR A CA 1
ATOM 3933 C C . TYR A 1 524 ? 18.953 24.219 8.883 1 98.81 524 TYR A C 1
ATOM 3935 O O . TYR A 1 524 ? 18.5 23.672 9.883 1 98.81 524 TYR A O 1
ATOM 3943 N N . MET A 1 525 ? 20.156 24.719 8.75 1 98.56 525 MET A N 1
ATOM 3944 C CA . MET A 1 525 ? 21.078 24.734 9.883 1 98.56 525 MET A CA 1
ATOM 3945 C C . MET A 1 525 ? 21.844 26.047 9.945 1 98.56 525 MET A C 1
ATOM 3947 O O . MET A 1 525 ? 22.312 26.547 8.922 1 98.56 525 MET A O 1
ATOM 3951 N N . ASN A 1 526 ? 21.844 26.703 11.07 1 97.44 526 ASN A N 1
ATOM 3952 C CA . ASN A 1 526 ? 22.797 27.766 11.383 1 97.44 526 ASN A CA 1
ATOM 3953 C C . ASN A 1 526 ? 23.984 27.234 12.172 1 97.44 526 ASN A C 1
ATOM 3955 O O . ASN A 1 526 ? 23.859 26.891 13.352 1 97.44 526 ASN A O 1
ATOM 3959 N N . THR A 1 527 ? 25.156 27.312 11.562 1 96 527 THR A N 1
ATOM 3960 C CA . THR A 1 527 ? 26.297 26.594 12.125 1 96 527 THR A CA 1
ATOM 3961 C C . THR A 1 527 ? 26.984 27.453 13.18 1 96 527 THR A C 1
ATOM 3963 O O . THR A 1 527 ? 26.594 28.594 13.43 1 96 527 THR A O 1
ATOM 3966 N N . SER A 1 528 ? 27.984 26.828 13.781 1 90 528 SER A N 1
ATOM 3967 C CA . SER A 1 528 ? 28.75 27.469 14.844 1 90 528 SER A CA 1
ATOM 3968 C C . SER A 1 528 ? 29.516 28.688 14.328 1 90 528 SER A C 1
ATOM 3970 O O . SER A 1 528 ? 29.75 29.641 15.07 1 90 528 SER A O 1
ATOM 3972 N N . GLU A 1 529 ? 29.828 28.734 13.102 1 91.5 529 GLU A N 1
ATOM 3973 C CA . GLU A 1 529 ? 30.531 29.859 12.492 1 91.5 529 GLU A CA 1
ATOM 3974 C C . GLU A 1 529 ? 29.562 30.781 11.758 1 91.5 529 GLU A C 1
ATOM 3976 O O . GLU A 1 529 ? 29.953 31.516 10.852 1 91.5 529 GLU A O 1
ATOM 3981 N N . ASP A 1 530 ? 28.312 30.609 11.961 1 91.06 530 ASP A N 1
ATOM 3982 C CA . ASP A 1 530 ? 27.219 31.469 11.5 1 91.06 530 ASP A CA 1
ATOM 3983 C C . ASP A 1 530 ? 26.969 31.281 10.008 1 91.06 530 ASP A C 1
ATOM 3985 O O . ASP A 1 530 ? 26.562 32.219 9.312 1 91.06 530 ASP A O 1
ATOM 3989 N N . ARG A 1 531 ? 27.328 30.141 9.508 1 95.75 531 ARG A N 1
ATOM 3990 C CA . ARG A 1 531 ? 26.906 29.781 8.156 1 95.75 531 ARG A CA 1
ATOM 3991 C C . ARG A 1 531 ? 25.438 29.359 8.133 1 95.75 531 ARG A C 1
ATOM 3993 O O . ARG A 1 531 ? 24.969 28.672 9.047 1 95.75 531 ARG A O 1
ATOM 4000 N N . LYS A 1 532 ? 24.781 29.75 7.066 1 97.81 532 LYS A N 1
ATOM 4001 C CA . LYS A 1 532 ? 23.406 29.297 6.828 1 97.81 532 LYS A CA 1
ATOM 4002 C C . LYS A 1 532 ? 23.375 28.172 5.801 1 97.81 532 LYS A C 1
ATOM 4004 O O . LYS A 1 532 ? 23.609 28.406 4.609 1 97.81 532 LYS A O 1
ATOM 4009 N N . LEU A 1 533 ? 23.031 26.984 6.281 1 98.62 533 LEU A N 1
ATOM 4010 C CA . LEU A 1 533 ? 23.062 25.812 5.418 1 98.62 533 LEU A CA 1
ATOM 4011 C C . LEU A 1 533 ? 21.656 25.266 5.168 1 98.62 533 LEU A C 1
ATOM 4013 O O . LEU A 1 533 ? 20.797 25.312 6.059 1 98.62 533 LEU A O 1
ATOM 4017 N N . ALA A 1 534 ? 21.375 24.828 3.955 1 98.81 534 ALA A N 1
ATOM 4018 C CA . ALA A 1 534 ? 20.297 23.906 3.641 1 98.81 534 ALA A CA 1
ATOM 4019 C C . ALA A 1 534 ? 20.812 22.484 3.461 1 98.81 534 ALA A C 1
ATOM 4021 O O . ALA A 1 534 ? 21.906 22.281 2.922 1 98.81 534 ALA A O 1
ATOM 4022 N N . PHE A 1 535 ? 20.031 21.516 3.904 1 98.88 535 PHE A N 1
ATOM 4023 C CA . PHE A 1 535 ? 20.562 20.156 3.803 1 98.88 535 PHE A CA 1
ATOM 4024 C C . PHE A 1 535 ? 19.438 19.156 3.627 1 98.88 535 PHE A C 1
ATOM 4026 O O . PHE A 1 535 ? 18.281 19.438 3.938 1 98.88 535 PHE A O 1
ATOM 4033 N N . ALA A 1 536 ? 19.75 18.016 3.076 1 98.94 536 ALA A N 1
ATOM 4034 C CA . ALA A 1 536 ? 18.938 16.797 3.012 1 98.94 536 ALA A CA 1
ATOM 4035 C C . ALA A 1 536 ? 19.781 15.562 3.326 1 98.94 536 ALA A C 1
ATOM 4037 O O . ALA A 1 536 ? 20.859 15.391 2.768 1 98.94 536 ALA A O 1
ATOM 4038 N N . ILE A 1 537 ? 19.328 14.781 4.277 1 98.88 537 ILE A N 1
ATOM 4039 C CA . ILE A 1 537 ? 19.969 13.531 4.676 1 98.88 537 ILE A CA 1
ATOM 4040 C C . ILE A 1 537 ? 18.953 12.391 4.594 1 98.88 537 ILE A C 1
ATOM 4042 O O . ILE A 1 537 ? 17.891 12.445 5.23 1 98.88 537 ILE A O 1
ATOM 4046 N N . TYR A 1 538 ? 19.266 11.367 3.797 1 98.81 538 TYR A N 1
ATOM 4047 C CA . TYR A 1 538 ? 18.406 10.195 3.627 1 98.81 538 TYR A CA 1
ATOM 4048 C C . TYR A 1 538 ? 19.188 8.914 3.926 1 98.81 538 TYR A C 1
ATOM 4050 O O . TYR A 1 538 ? 20.344 8.773 3.543 1 98.81 538 TYR A O 1
ATOM 4058 N N . VAL A 1 539 ? 18.578 8.023 4.629 1 98.88 539 VAL A N 1
ATOM 4059 C CA . VAL A 1 539 ? 19.031 6.637 4.676 1 98.88 539 VAL A CA 1
ATOM 4060 C C . VAL A 1 539 ? 17.859 5.699 4.414 1 98.88 539 VAL A C 1
ATOM 4062 O O . VAL A 1 539 ? 16.781 5.852 5.012 1 98.88 539 VAL A O 1
ATOM 4065 N N . ASN A 1 540 ? 18.016 4.852 3.434 1 98.75 540 ASN A N 1
ATOM 4066 C CA . ASN A 1 540 ? 16.969 3.895 3.07 1 98.75 540 ASN A CA 1
ATOM 4067 C C . ASN A 1 540 ? 17.391 2.461 3.373 1 98.75 540 ASN A C 1
ATOM 4069 O O . ASN A 1 540 ? 18.578 2.133 3.309 1 98.75 540 ASN A O 1
ATOM 4073 N N . ASN A 1 541 ? 16.422 1.626 3.729 1 98.38 541 ASN A N 1
ATOM 4074 C CA . ASN A 1 541 ? 16.516 0.171 3.785 1 98.38 541 ASN A CA 1
ATOM 4075 C C . ASN A 1 541 ? 17.359 -0.292 4.969 1 98.38 541 ASN A C 1
ATOM 4077 O O . ASN A 1 541 ? 18.328 -1.016 4.793 1 98.38 541 ASN A O 1
ATOM 4081 N N . VAL A 1 542 ? 16.906 0.036 6.172 1 98.56 542 VAL A N 1
ATOM 4082 C CA . VAL A 1 542 ? 17.609 -0.341 7.395 1 98.56 542 VAL A CA 1
ATOM 4083 C C . VAL A 1 542 ? 16.766 -1.338 8.188 1 98.56 542 VAL A C 1
ATOM 4085 O O . VAL A 1 542 ? 15.719 -0.985 8.727 1 98.56 542 VAL A O 1
ATOM 4088 N N . PRO A 1 543 ? 17.203 -2.588 8.312 1 97.94 543 PRO A N 1
ATOM 4089 C CA . PRO A 1 543 ? 16.5 -3.49 9.234 1 97.94 543 PRO A CA 1
ATOM 4090 C C . PRO A 1 543 ? 16.641 -3.07 10.695 1 97.94 543 PRO A C 1
ATOM 4092 O O . PRO A 1 543 ? 17.75 -2.777 11.148 1 97.94 543 PRO A O 1
ATOM 4095 N N . VAL A 1 544 ? 15.539 -2.951 11.352 1 97.19 544 VAL A N 1
ATOM 4096 C CA . VAL A 1 544 ? 15.555 -2.615 12.773 1 97.19 544 VAL A CA 1
ATOM 4097 C C . VAL A 1 544 ? 14.625 -3.562 13.539 1 97.19 544 VAL A C 1
ATOM 4099 O O . VAL A 1 544 ? 13.578 -3.959 13.031 1 97.19 544 VAL A O 1
ATOM 4102 N N . LYS A 1 545 ? 14.938 -3.91 14.703 1 94.81 545 LYS A N 1
ATOM 4103 C CA . LYS A 1 545 ? 14.219 -4.91 15.484 1 94.81 545 LYS A CA 1
ATOM 4104 C C . LYS A 1 545 ? 12.859 -4.387 15.922 1 94.81 545 LYS A C 1
ATOM 4106 O O . LYS A 1 545 ? 11.875 -5.129 15.938 1 94.81 545 LYS A O 1
ATOM 4111 N N . ASP A 1 546 ? 12.859 -3.121 16.391 1 91 546 ASP A N 1
ATOM 4112 C CA . ASP A 1 546 ? 11.656 -2.545 16.984 1 91 546 ASP A CA 1
ATOM 4113 C C . ASP A 1 546 ? 11.68 -1.02 16.906 1 91 546 ASP A C 1
ATOM 4115 O O . ASP A 1 546 ? 12.547 -0.443 16.25 1 91 546 ASP A O 1
ATOM 4119 N N . VAL A 1 547 ? 10.711 -0.402 17.5 1 89.31 547 VAL A N 1
ATOM 4120 C CA . VAL A 1 547 ? 10.555 1.048 17.469 1 89.31 547 VAL A CA 1
ATOM 4121 C C . VAL A 1 547 ? 11.734 1.72 18.156 1 89.31 547 VAL A C 1
ATOM 4123 O O . VAL A 1 547 ? 12.18 2.793 17.75 1 89.31 547 VAL A O 1
ATOM 4126 N N . LYS A 1 548 ? 12.234 1.098 19.188 1 90.62 548 LYS A N 1
ATOM 4127 C CA . LYS A 1 548 ? 13.391 1.643 19.891 1 90.62 548 LYS A CA 1
ATOM 4128 C C . LYS A 1 548 ? 14.602 1.755 18.969 1 90.62 548 LYS A C 1
ATOM 4130 O O . LYS A 1 548 ? 15.289 2.775 18.969 1 90.62 548 LYS A O 1
ATOM 4135 N N . GLU A 1 549 ? 14.852 0.715 18.172 1 94.69 549 GLU A N 1
ATOM 4136 C CA . GLU A 1 549 ? 15.961 0.759 17.219 1 94.69 549 GLU A CA 1
ATOM 4137 C C . GLU A 1 549 ? 15.695 1.754 16.094 1 94.69 549 GLU A C 1
ATOM 4139 O O . GLU A 1 549 ? 16.625 2.373 15.578 1 94.69 549 GLU A O 1
ATOM 4144 N N . MET A 1 550 ? 14.445 1.823 15.719 1 94.75 550 MET A N 1
ATOM 4145 C CA . MET A 1 550 ? 14.078 2.848 14.75 1 94.75 550 MET A CA 1
ATOM 4146 C C . MET A 1 550 ? 14.445 4.238 15.258 1 94.75 550 MET A C 1
ATOM 4148 O O . MET A 1 550 ? 14.969 5.062 14.5 1 94.75 550 MET A O 1
ATOM 4152 N N . LYS A 1 551 ? 14.141 4.52 16.516 1 93.38 551 LYS A N 1
ATOM 4153 C CA . LYS A 1 551 ? 14.484 5.797 17.125 1 93.38 551 LYS A CA 1
ATOM 4154 C C . LYS A 1 551 ? 16 6.016 17.125 1 93.38 551 LYS A C 1
ATOM 4156 O O . LYS A 1 551 ? 16.469 7.145 16.984 1 93.38 551 LYS A O 1
ATOM 4161 N N . GLN A 1 552 ? 16.734 4.945 17.281 1 96.12 552 GLN A N 1
ATOM 4162 C CA . GLN A 1 552 ? 18.188 5.059 17.25 1 96.12 552 GLN A CA 1
ATOM 4163 C C . GLN A 1 552 ? 18.656 5.543 15.875 1 96.12 552 GLN A C 1
ATOM 4165 O O . GLN A 1 552 ? 19.609 6.316 15.789 1 96.12 552 GLN A O 1
ATOM 4170 N N . VAL A 1 553 ? 18.062 5.051 14.844 1 98.12 553 VAL A N 1
ATOM 4171 C CA . VAL A 1 553 ? 18.406 5.523 13.5 1 98.12 553 VAL A CA 1
ATOM 4172 C C . VAL A 1 553 ? 18.094 7.012 13.383 1 98.12 553 VAL A C 1
ATOM 4174 O O . VAL A 1 553 ? 18.875 7.777 12.82 1 98.12 553 VAL A O 1
ATOM 4177 N N . SER A 1 554 ? 16.953 7.453 13.914 1 96.69 554 SER A N 1
ATOM 4178 C CA . SER A 1 554 ? 16.609 8.867 13.953 1 96.69 554 SER A CA 1
ATOM 4179 C C . SER A 1 554 ? 17.672 9.672 14.703 1 96.69 554 SER A C 1
ATOM 4181 O O . SER A 1 554 ? 18.078 10.75 14.25 1 96.69 554 SER A O 1
ATOM 4183 N N . ASN A 1 555 ? 18.094 9.156 15.828 1 96.81 555 ASN A N 1
ATOM 4184 C CA . ASN A 1 555 ? 19.109 9.828 16.625 1 96.81 555 ASN A CA 1
ATOM 4185 C C . ASN A 1 555 ? 20.438 9.906 15.875 1 96.81 555 ASN A C 1
ATOM 4187 O O . ASN A 1 555 ? 21.188 10.875 16.031 1 96.81 555 ASN A O 1
ATOM 4191 N N . ASP A 1 556 ? 20.719 8.875 15.125 1 98.31 556 ASP A N 1
ATOM 4192 C CA . ASP A 1 556 ? 21.922 8.914 14.305 1 98.31 556 ASP A CA 1
ATOM 4193 C C . ASP A 1 556 ? 21.891 10.086 13.328 1 98.31 556 ASP A C 1
ATOM 4195 O O . ASP A 1 556 ? 22.906 10.742 13.102 1 98.31 556 ASP A O 1
ATOM 4199 N N . LEU A 1 557 ? 20.75 10.328 12.711 1 98.56 557 LEU A N 1
ATOM 4200 C CA . LEU A 1 557 ? 20.641 11.492 11.836 1 98.56 557 LEU A CA 1
ATOM 4201 C C . LEU A 1 557 ? 20.828 12.789 12.617 1 98.56 557 LEU A C 1
ATOM 4203 O O . LEU A 1 557 ? 21.406 13.742 12.117 1 98.56 557 LEU A O 1
ATOM 4207 N N . GLY A 1 558 ? 20.281 12.859 13.875 1 98 558 GLY A N 1
ATOM 4208 C CA . GLY A 1 558 ? 20.578 13.984 14.75 1 98 558 GLY A CA 1
ATOM 4209 C C . GLY A 1 558 ? 22.062 14.18 15.008 1 98 558 GLY A C 1
ATOM 4210 O O . GLY A 1 558 ? 22.547 15.312 14.961 1 98 558 GLY A O 1
ATOM 4211 N N . SER A 1 559 ? 22.719 13.07 15.219 1 97.88 559 SER A N 1
ATOM 4212 C CA . SER A 1 559 ? 24.172 13.109 15.453 1 97.88 559 SER A CA 1
ATOM 4213 C C . SER A 1 559 ? 24.906 13.578 14.211 1 97.88 559 SER A C 1
ATOM 4215 O O . SER A 1 559 ? 25.938 14.258 14.312 1 97.88 559 SER A O 1
ATOM 4217 N N . ILE A 1 560 ? 24.453 13.195 13.109 1 98.44 560 ILE A N 1
ATOM 4218 C CA . ILE A 1 560 ? 25.031 13.672 11.859 1 98.44 560 ILE A CA 1
ATOM 4219 C C . ILE A 1 560 ? 24.875 15.18 11.75 1 98.44 560 ILE A C 1
ATOM 4221 O O . ILE A 1 560 ? 25.812 15.891 11.383 1 98.44 560 ILE A O 1
ATOM 4225 N N . CYS A 1 561 ? 23.719 15.711 12.07 1 97.81 561 CYS A N 1
ATOM 4226 C CA . CYS A 1 561 ? 23.516 17.156 12.117 1 97.81 561 CYS A CA 1
ATOM 4227 C C . CYS A 1 561 ? 24.5 17.812 13.07 1 97.81 561 CYS A C 1
ATOM 4229 O O . CYS A 1 561 ? 25.062 18.875 12.75 1 97.81 561 CYS A O 1
ATOM 4231 N N . GLU A 1 562 ? 24.656 17.203 14.195 1 97 562 GLU A N 1
ATOM 4232 C CA . GLU A 1 562 ? 25.594 17.734 15.18 1 97 562 GLU A CA 1
ATOM 4233 C C . GLU A 1 562 ? 27 17.797 14.617 1 97 562 GLU A C 1
ATOM 4235 O O . GLU A 1 562 ? 27.703 18.797 14.781 1 97 562 GLU A O 1
ATOM 4240 N N . ALA A 1 563 ? 27.406 16.75 13.977 1 97.19 563 ALA A N 1
ATOM 4241 C CA . ALA A 1 563 ? 28.75 16.703 13.383 1 97.19 563 ALA A CA 1
ATOM 4242 C C . ALA A 1 563 ? 28.922 17.797 12.328 1 97.19 563 ALA A C 1
ATOM 4244 O O . ALA A 1 563 ? 29.953 18.469 12.297 1 97.19 563 ALA A O 1
ATOM 4245 N N . ILE A 1 564 ? 27.922 17.938 11.469 1 97.25 564 ILE A N 1
ATOM 4246 C CA . ILE A 1 564 ? 27.984 18.953 10.43 1 97.25 564 ILE A CA 1
ATOM 4247 C C . ILE A 1 564 ? 28.016 20.344 11.07 1 97.25 564 ILE A C 1
ATOM 4249 O O . ILE A 1 564 ? 28.781 21.203 10.641 1 97.25 564 ILE A O 1
ATOM 4253 N N . TYR A 1 565 ? 27.219 20.578 12.086 1 97.06 565 TYR A N 1
ATOM 4254 C CA . TYR A 1 565 ? 27.203 21.828 12.82 1 97.06 565 TYR A CA 1
ATOM 4255 C C . TYR A 1 565 ? 28.578 22.172 13.375 1 97.06 565 TYR A C 1
ATOM 4257 O O . TYR A 1 565 ? 29.062 23.281 13.188 1 97.06 565 TYR A O 1
ATOM 4265 N N . GLU A 1 566 ? 29.234 21.25 13.969 1 94.75 566 GLU A N 1
ATOM 4266 C CA . GLU A 1 566 ? 30.5 21.469 14.641 1 94.75 566 GLU A CA 1
ATOM 4267 C C . GLU A 1 566 ? 31.625 21.703 13.641 1 94.75 566 GLU A C 1
ATOM 4269 O O . GLU A 1 566 ? 32.531 22.484 13.906 1 94.75 566 GLU A O 1
ATOM 4274 N N . GLU A 1 567 ? 31.516 21.078 12.547 1 94.56 567 GLU A N 1
ATOM 4275 C CA . GLU A 1 567 ? 32.594 21.156 11.57 1 94.56 567 GLU A CA 1
ATOM 4276 C C . GLU A 1 567 ? 32.469 22.391 10.688 1 94.56 567 GLU A C 1
ATOM 4278 O O . GLU A 1 567 ? 33.344 22.672 9.867 1 94.56 567 GLU A O 1
ATOM 4283 N N . ASN A 1 568 ? 31.438 23.094 10.82 1 92.88 568 ASN A N 1
ATOM 4284 C CA . ASN A 1 568 ? 31.188 24.25 9.969 1 92.88 568 ASN A CA 1
ATOM 4285 C C . ASN A 1 568 ? 30.797 25.484 10.797 1 92.88 568 ASN A C 1
ATOM 4287 O O . ASN A 1 568 ? 31.047 26.609 10.383 1 92.88 568 ASN A O 1
ATOM 4291 N N . MET B 1 1 ? -40.594 -3.264 7.789 1 23.66 1 MET B N 1
ATOM 4292 C CA . MET B 1 1 ? -39.875 -4.398 7.207 1 23.66 1 MET B CA 1
ATOM 4293 C C . MET B 1 1 ? -38.375 -4.191 7.266 1 23.66 1 MET B C 1
ATOM 4295 O O . MET B 1 1 ? -37.875 -3.104 6.953 1 23.66 1 MET B O 1
ATOM 4299 N N . SER B 1 2 ? -37.438 -5.148 7.945 1 23.2 2 SER B N 1
ATOM 4300 C CA . SER B 1 2 ? -36.406 -5.195 8.961 1 23.2 2 SER B CA 1
ATOM 4301 C C . SER B 1 2 ? -35.031 -5.02 8.336 1 23.2 2 SER B C 1
ATOM 4303 O O . SER B 1 2 ? -34.625 -5.773 7.438 1 23.2 2 SER B O 1
ATOM 4305 N N . SER B 1 3 ? -34.438 -3.805 8.312 1 23.91 3 SER B N 1
ATOM 4306 C CA . SER B 1 3 ? -33.281 -3.102 7.812 1 23.91 3 SER B CA 1
ATOM 4307 C C . SER B 1 3 ? -31.984 -3.807 8.234 1 23.91 3 SER B C 1
ATOM 4309 O O . SER B 1 3 ? -31.891 -4.328 9.344 1 23.91 3 SER B O 1
ATOM 4311 N N . ALA B 1 4 ? -31.125 -4.254 7.238 1 23.52 4 ALA B N 1
ATOM 4312 C CA . ALA B 1 4 ? -29.969 -5.102 6.941 1 23.52 4 ALA B CA 1
ATOM 4313 C C . ALA B 1 4 ? -28.766 -4.695 7.785 1 23.52 4 ALA B C 1
ATOM 4315 O O . ALA B 1 4 ? -28.266 -3.578 7.656 1 23.52 4 ALA B O 1
ATOM 4316 N N . THR B 1 5 ? -28.625 -5.223 9.047 1 22.64 5 THR B N 1
ATOM 4317 C CA . THR B 1 5 ? -27.781 -5.137 10.234 1 22.64 5 THR B CA 1
ATOM 4318 C C . THR B 1 5 ? -26.312 -5.344 9.875 1 22.64 5 THR B C 1
ATOM 4320 O O . THR B 1 5 ? -26 -6.18 9.031 1 22.64 5 THR B O 1
ATOM 4323 N N . ASN B 1 6 ? -25.375 -4.34 10.164 1 21.53 6 ASN B N 1
ATOM 4324 C CA . ASN B 1 6 ? -24 -3.854 10.078 1 21.53 6 ASN B CA 1
ATOM 4325 C C . ASN B 1 6 ? -23 -4.879 10.625 1 21.53 6 ASN B C 1
ATOM 4327 O O . ASN B 1 6 ? -22.969 -5.133 11.828 1 21.53 6 ASN B O 1
ATOM 4331 N N . CYS B 1 7 ? -22.719 -6.059 9.922 1 21.3 7 CYS B N 1
ATOM 4332 C CA . CYS B 1 7 ? -22.047 -7.281 10.336 1 21.3 7 CYS B CA 1
ATOM 4333 C C . CYS B 1 7 ? -20.562 -7.02 10.617 1 21.3 7 CYS B C 1
ATOM 4335 O O . CYS B 1 7 ? -19.75 -6.969 9.695 1 21.3 7 CYS B O 1
ATOM 4337 N N . GLY B 1 8 ? -20.156 -5.969 11.477 1 19.78 8 GLY B N 1
ATOM 4338 C CA . GLY B 1 8 ? -18.828 -5.406 11.656 1 19.78 8 GLY B CA 1
ATOM 4339 C C . GLY B 1 8 ? -17.797 -6.422 12.125 1 19.78 8 GLY B C 1
ATOM 4340 O O . GLY B 1 8 ? -16.609 -6.305 11.82 1 19.78 8 GLY B O 1
ATOM 4341 N N . PHE B 1 9 ? -18.047 -7.375 13.062 1 20.66 9 PHE B N 1
ATOM 4342 C CA . PHE B 1 9 ? -17.156 -7.555 14.203 1 20.66 9 PHE B CA 1
ATOM 4343 C C . PHE B 1 9 ? -16.031 -8.516 13.859 1 20.66 9 PHE B C 1
ATOM 4345 O O . PHE B 1 9 ? -16.094 -9.703 14.195 1 20.66 9 PHE B O 1
ATOM 4352 N N . LEU B 1 10 ? -15.539 -8.797 12.594 1 20.31 10 LEU B N 1
ATOM 4353 C CA . LEU B 1 10 ? -14.945 -10.125 12.547 1 20.31 10 LEU B CA 1
ATOM 4354 C C . LEU B 1 10 ? -13.727 -10.211 13.461 1 20.31 10 LEU B C 1
ATOM 4356 O O . LEU B 1 10 ? -13.023 -9.219 13.648 1 20.31 10 LEU B O 1
ATOM 4360 N N . ILE B 1 11 ? -13.234 -11.438 14.016 1 20.19 11 ILE B N 1
ATOM 4361 C CA . ILE B 1 11 ? -12.711 -12.219 15.133 1 20.19 11 ILE B CA 1
ATOM 4362 C C . ILE B 1 11 ? -11.188 -12.266 15.055 1 20.19 11 ILE B C 1
ATOM 4364 O O . ILE B 1 11 ? -10.625 -12.922 14.172 1 20.19 11 ILE B O 1
ATOM 4368 N N . LEU B 1 12 ? -10.469 -11.078 14.992 1 20.53 12 LEU B N 1
ATOM 4369 C CA . LEU B 1 12 ? -9.016 -11.148 14.922 1 20.53 12 LEU B CA 1
ATOM 4370 C C . LEU B 1 12 ? -8.445 -11.891 16.125 1 20.53 12 LEU B C 1
ATOM 4372 O O . LEU B 1 12 ? -7.238 -11.82 16.391 1 20.53 12 LEU B O 1
ATOM 4376 N N . THR B 1 13 ? -9.312 -12.375 17.094 1 21.38 13 THR B N 1
ATOM 4377 C CA . THR B 1 13 ? -8.781 -12.664 18.422 1 21.38 13 THR B CA 1
ATOM 4378 C C . THR B 1 13 ? -7.797 -13.828 18.359 1 21.38 13 THR B C 1
ATOM 4380 O O . THR B 1 13 ? -6.953 -13.977 19.25 1 21.38 13 THR B O 1
ATOM 4383 N N . CYS B 1 14 ? -7.914 -14.797 17.5 1 21.2 14 CYS B N 1
ATOM 4384 C CA . CYS B 1 14 ? -7.84 -16.141 18.062 1 21.2 14 CYS B CA 1
ATOM 4385 C C . CYS B 1 14 ? -6.395 -16.531 18.328 1 21.2 14 CYS B C 1
ATOM 4387 O O . CYS B 1 14 ? -6.133 -17.609 18.875 1 21.2 14 CYS B O 1
ATOM 4389 N N . LEU B 1 15 ? -5.359 -15.977 17.641 1 20.34 15 LEU B N 1
ATOM 4390 C CA . LEU B 1 15 ? -4.332 -16.984 17.391 1 20.34 15 LEU B CA 1
ATOM 4391 C C . LEU B 1 15 ? -3.492 -17.219 18.625 1 20.34 15 LEU B C 1
ATOM 4393 O O . LEU B 1 15 ? -2.562 -18.031 18.609 1 20.34 15 LEU B O 1
ATOM 4397 N N . LEU B 1 16 ? -3.51 -16.344 19.672 1 20.12 16 LEU B N 1
ATOM 4398 C CA . LEU B 1 16 ? -2.359 -16.438 20.562 1 20.12 16 LEU B CA 1
ATOM 4399 C C . LEU B 1 16 ? -2.428 -17.688 21.422 1 20.12 16 LEU B C 1
ATOM 4401 O O . LEU B 1 16 ? -1.587 -17.891 22.297 1 20.12 16 LEU B O 1
ATOM 4405 N N . ASP B 1 17 ? -3.578 -18.297 21.531 1 19.45 17 ASP B N 1
ATOM 4406 C CA . ASP B 1 17 ? -3.73 -19.016 22.797 1 19.45 17 ASP B CA 1
ATOM 4407 C C . ASP B 1 17 ? -2.732 -20.172 22.875 1 19.45 17 ASP B C 1
ATOM 4409 O O . ASP B 1 17 ? -2.455 -20.688 23.969 1 19.45 17 ASP B O 1
ATOM 4413 N N . SER B 1 18 ? -2.477 -20.844 21.844 1 19.8 18 SER B N 1
ATOM 4414 C CA . SER B 1 18 ? -2.439 -22.281 22.078 1 19.8 18 SER B CA 1
ATOM 4415 C C . SER B 1 18 ? -1.146 -22.703 22.766 1 19.8 18 SER B C 1
ATOM 4417 O O . SER B 1 18 ? -0.928 -23.891 23.031 1 19.8 18 SER B O 1
ATOM 4419 N N . LEU B 1 19 ? -0.055 -21.906 22.75 1 19.25 19 LEU B N 1
ATOM 4420 C CA . LEU B 1 19 ? 1.152 -22.719 22.828 1 19.25 19 LEU B CA 1
ATOM 4421 C C . LEU B 1 19 ? 1.391 -23.203 24.266 1 19.25 19 LEU B C 1
ATOM 4423 O O . LEU B 1 19 ? 2.455 -23.75 24.562 1 19.25 19 LEU B O 1
ATOM 4427 N N . MET B 1 20 ? 0.592 -22.812 25.25 1 18.5 20 MET B N 1
ATOM 4428 C CA . MET B 1 20 ? 1.177 -23.031 26.562 1 18.5 20 MET B CA 1
ATOM 4429 C C . MET B 1 20 ? 1.23 -24.516 26.891 1 18.5 20 MET B C 1
ATOM 4431 O O . MET B 1 20 ? 0.296 -25.062 27.484 1 18.5 20 MET B O 1
ATOM 4435 N N . LYS B 1 21 ? 1.468 -25.438 26.031 1 17.73 21 LYS B N 1
ATOM 4436 C CA . LYS B 1 21 ? 1.317 -26.797 26.547 1 17.73 21 LYS B CA 1
ATOM 4437 C C . LYS B 1 21 ? 2.295 -27.062 27.703 1 17.73 21 LYS B C 1
ATOM 4439 O O . LYS B 1 21 ? 3.51 -26.938 27.516 1 17.73 21 LYS B O 1
ATOM 4444 N N . TYR B 1 22 ? 2.037 -26.75 29.094 1 18.34 22 TYR B N 1
ATOM 4445 C CA . TYR B 1 22 ? 2.754 -27.094 30.312 1 18.34 22 TYR B CA 1
ATOM 4446 C C . TYR B 1 22 ? 3.025 -28.594 30.391 1 18.34 22 TYR B C 1
ATOM 4448 O O . TYR B 1 22 ? 2.096 -29.391 30.344 1 18.34 22 TYR B O 1
ATOM 4456 N N . PRO B 1 23 ? 4.219 -29 29.906 1 16.95 23 PRO B N 1
ATOM 4457 C CA . PRO B 1 23 ? 4.449 -30.438 30.031 1 16.95 23 PRO B CA 1
ATOM 4458 C C . PRO B 1 23 ? 4.277 -30.938 31.469 1 16.95 23 PRO B C 1
ATOM 4460 O O . PRO B 1 23 ? 4.258 -30.141 32.406 1 16.95 23 PRO B O 1
ATOM 4463 N N . ARG B 1 24 ? 4.406 -32.344 31.578 1 16.98 24 ARG B N 1
ATOM 4464 C CA . ARG B 1 24 ? 4.199 -33.5 32.406 1 16.98 24 ARG B CA 1
ATOM 4465 C C . ARG B 1 24 ? 5.18 -33.531 33.594 1 16.98 24 ARG B C 1
ATOM 4467 O O . ARG B 1 24 ? 6.359 -33.219 33.406 1 16.98 24 ARG B O 1
ATOM 4474 N N . GLU B 1 25 ? 4.754 -33.438 34.812 1 18.67 25 GLU B N 1
ATOM 4475 C CA . GLU B 1 25 ? 5.254 -33.531 36.156 1 18.67 25 GLU B CA 1
ATOM 4476 C C . GLU B 1 25 ? 6.023 -34.844 36.406 1 18.67 25 GLU B C 1
ATOM 4478 O O . GLU B 1 25 ? 5.422 -35.875 36.656 1 18.67 25 GLU B O 1
ATOM 4483 N N . ARG B 1 26 ? 6.992 -35.188 35.469 1 16.28 26 ARG B N 1
ATOM 4484 C CA . ARG B 1 26 ? 7.348 -36.531 35.875 1 16.28 26 ARG B CA 1
ATOM 4485 C C . ARG B 1 26 ? 7.855 -36.531 37.312 1 16.28 26 ARG B C 1
ATOM 4487 O O . ARG B 1 26 ? 8.289 -35.5 37.844 1 16.28 26 ARG B O 1
ATOM 4494 N N . SER B 1 27 ? 8.32 -37.75 37.906 1 16.09 27 SER B N 1
ATOM 4495 C CA . SER B 1 27 ? 8.32 -38.562 39.094 1 16.09 27 SER B CA 1
ATOM 4496 C C . SER B 1 27 ? 9.609 -38.406 39.906 1 16.09 27 SER B C 1
ATOM 4498 O O . SER B 1 27 ? 9.625 -38.562 41.125 1 16.09 27 SER B O 1
ATOM 4500 N N . ARG B 1 28 ? 10.812 -38.062 39.281 1 15.62 28 ARG B N 1
ATOM 4501 C CA . ARG B 1 28 ? 11.773 -39.031 39.781 1 15.62 28 ARG B CA 1
ATOM 4502 C C . ARG B 1 28 ? 11.984 -38.906 41.281 1 15.62 28 ARG B C 1
ATOM 4504 O O . ARG B 1 28 ? 11.773 -37.844 41.844 1 15.62 28 ARG B O 1
ATOM 4511 N N . GLY B 1 29 ? 12.867 -39.906 41.812 1 16.41 29 GLY B N 1
ATOM 4512 C CA . GLY B 1 29 ? 13.242 -40.812 42.875 1 16.41 29 GLY B CA 1
ATOM 4513 C C . GLY B 1 29 ? 14.18 -40.188 43.875 1 16.41 29 GLY B C 1
ATOM 4514 O O . GLY B 1 29 ? 14.734 -39.125 43.656 1 16.41 29 GLY B O 1
ATOM 4515 N N . ASP B 1 30 ? 14.945 -41 44.625 1 16.89 30 ASP B N 1
ATOM 4516 C CA . ASP B 1 30 ? 15.234 -41.312 46 1 16.89 30 ASP B CA 1
ATOM 4517 C C . ASP B 1 30 ? 16.578 -40.719 46.438 1 16.89 30 ASP B C 1
ATOM 4519 O O . ASP B 1 30 ? 16.672 -40.094 47.5 1 16.89 30 ASP B O 1
ATOM 4523 N N . TYR B 1 31 ? 17.797 -41.156 45.844 1 16.53 31 TYR B N 1
ATOM 4524 C CA . TYR B 1 31 ? 18.688 -41.906 46.75 1 16.53 31 TYR B CA 1
ATOM 4525 C C . TYR B 1 31 ? 19.547 -40.938 47.562 1 16.53 31 TYR B C 1
ATOM 4527 O O . TYR B 1 31 ? 19.734 -39.781 47.188 1 16.53 31 TYR B O 1
ATOM 4535 N N . MET B 1 32 ? 20.703 -41.5 48.125 1 16.53 32 MET B N 1
ATOM 4536 C CA . MET B 1 32 ? 21.375 -41.75 49.375 1 16.53 32 MET B CA 1
ATOM 4537 C C . MET B 1 32 ? 22.531 -40.781 49.594 1 16.53 32 MET B C 1
ATOM 4539 O O . MET B 1 32 ? 23.062 -40.219 48.625 1 16.53 32 MET B O 1
ATOM 4543 N N . LYS B 1 33 ? 23.172 -40.719 50.875 1 17.19 33 LYS B N 1
ATOM 4544 C CA . LYS B 1 33 ? 23.766 -39.906 51.906 1 17.19 33 LYS B CA 1
ATOM 4545 C C . LYS B 1 33 ? 25.266 -39.719 51.656 1 17.19 33 LYS B C 1
ATOM 4547 O O . LYS B 1 33 ? 25.812 -38.625 51.906 1 17.19 33 LYS B O 1
ATOM 4552 N N . SER B 1 34 ? 26.141 -40.688 51 1 16.98 34 SER B N 1
ATOM 4553 C CA . SER B 1 34 ? 27.188 -41.125 51.906 1 16.98 34 SER B CA 1
ATOM 4554 C C . SER B 1 34 ? 28.391 -40.188 51.875 1 16.98 34 SER B C 1
ATOM 4556 O O . SER B 1 34 ? 28.547 -39.406 50.938 1 16.98 34 SER B O 1
ATOM 4558 N N . ASP B 1 35 ? 29.547 -40.438 52.75 1 18.02 35 ASP B N 1
ATOM 4559 C CA . ASP B 1 35 ? 30.531 -40.031 53.75 1 18.02 35 ASP B CA 1
ATOM 4560 C C . ASP B 1 35 ? 31.906 -39.844 53.125 1 18.02 35 ASP B C 1
ATOM 4562 O O . ASP B 1 35 ? 32.906 -39.844 53.812 1 18.02 35 ASP B O 1
ATOM 4566 N N . ALA B 1 36 ? 32.125 -39.406 51.875 1 16.73 36 ALA B N 1
ATOM 4567 C CA . ALA B 1 36 ? 33.375 -39.75 51.219 1 16.73 36 ALA B CA 1
ATOM 4568 C C . ALA B 1 36 ? 34.562 -39.125 51.906 1 16.73 36 ALA B C 1
ATOM 4570 O O . ALA B 1 36 ? 34.562 -37.906 52.156 1 16.73 36 ALA B O 1
ATOM 4571 N N . HIS B 1 37 ? 35.531 -39.938 52.375 1 18.8 37 HIS B N 1
ATOM 4572 C CA . HIS B 1 37 ? 36.688 -40 53.25 1 18.8 37 HIS B CA 1
ATOM 4573 C C . HIS B 1 37 ? 37.844 -39.188 52.688 1 18.8 37 HIS B C 1
ATOM 4575 O O . HIS B 1 37 ? 38.469 -38.406 53.375 1 18.8 37 HIS B O 1
ATOM 4581 N N . GLU B 1 38 ? 38.625 -39.688 51.625 1 18.09 38 GLU B N 1
ATOM 4582 C CA . GLU B 1 38 ? 40 -40.062 51.875 1 18.09 38 GLU B CA 1
ATOM 4583 C C . GLU B 1 38 ? 40.938 -38.875 51.656 1 18.09 38 GLU B C 1
ATOM 4585 O O . GLU B 1 38 ? 40.562 -37.875 51.062 1 18.09 38 GLU B O 1
ATOM 4590 N N . SER B 1 39 ? 42.344 -39.219 51.312 1 19.23 39 SER B N 1
ATOM 4591 C CA . SER B 1 39 ? 43.75 -39.125 51.719 1 19.23 39 SER B CA 1
ATOM 4592 C C . SER B 1 39 ? 44.5 -38.094 50.875 1 19.23 39 SER B C 1
ATOM 4594 O O . SER B 1 39 ? 44.531 -38.188 49.656 1 19.23 39 SER B O 1
ATOM 4596 N N . LYS B 1 40 ? 44.75 -36.906 51.375 1 19.11 40 LYS B N 1
ATOM 4597 C CA . LYS B 1 40 ? 45.219 -35.656 50.75 1 19.11 40 LYS B CA 1
ATOM 4598 C C . LYS B 1 40 ? 46.719 -35.719 50.5 1 19.11 40 LYS B C 1
ATOM 4600 O O . LYS B 1 40 ? 47.531 -35.594 51.406 1 19.11 40 LYS B O 1
ATOM 4605 N N . LYS B 1 41 ? 47.219 -36.656 49.562 1 19.05 41 LYS B N 1
ATOM 4606 C CA . LYS B 1 41 ? 48.656 -36.781 49.281 1 19.05 41 LYS B CA 1
ATOM 4607 C C . LYS B 1 41 ? 49.188 -35.469 48.656 1 19.05 41 LYS B C 1
ATOM 4609 O O . LYS B 1 41 ? 48.812 -35.094 47.531 1 19.05 41 LYS B O 1
ATOM 4614 N N . LEU B 1 42 ? 49.531 -34.469 49.375 1 20.41 42 LEU B N 1
ATOM 4615 C CA . LEU B 1 42 ? 49.969 -33.125 49.031 1 20.41 42 LEU B CA 1
ATOM 4616 C C . LEU B 1 42 ? 51.312 -33.188 48.312 1 20.41 42 LEU B C 1
ATOM 4618 O O . LEU B 1 42 ? 52.375 -33.375 48.969 1 20.41 42 LEU B O 1
ATOM 4622 N N . CYS B 1 43 ? 51.469 -34.031 47.25 1 19.59 43 CYS B N 1
ATOM 4623 C CA . CYS B 1 43 ? 52.812 -34.094 46.656 1 19.59 43 CYS B CA 1
ATOM 4624 C C . CYS B 1 43 ? 53.25 -32.719 46.188 1 19.59 43 CYS B C 1
ATOM 4626 O O . CYS B 1 43 ? 52.5 -32.031 45.5 1 19.59 43 CYS B O 1
ATOM 4628 N N . TYR B 1 44 ? 54.375 -32.156 46.688 1 22.36 44 TYR B N 1
ATOM 4629 C CA . TYR B 1 44 ? 55.188 -30.922 46.656 1 22.36 44 TYR B CA 1
ATOM 4630 C C . TYR B 1 44 ? 55.844 -30.734 45.312 1 22.36 44 TYR B C 1
ATOM 4632 O O . TYR B 1 44 ? 56.875 -31.328 45.031 1 22.36 44 TYR B O 1
ATOM 4640 N N . LEU B 1 45 ? 55.062 -31.094 44.188 1 19.55 45 LEU B N 1
ATOM 4641 C CA . LEU B 1 45 ? 55.875 -31.109 42.969 1 19.55 45 LEU B CA 1
ATOM 4642 C C . LEU B 1 45 ? 56.531 -29.766 42.75 1 19.55 45 LEU B C 1
ATOM 4644 O O . LEU B 1 45 ? 55.969 -28.719 43.031 1 19.55 45 LEU B O 1
ATOM 4648 N N . LEU B 1 46 ? 57.781 -29.797 42.188 1 23.42 46 LEU B N 1
ATOM 4649 C CA . LEU B 1 46 ? 59.031 -29.141 41.906 1 23.42 46 LEU B CA 1
ATOM 4650 C C . LEU B 1 46 ? 58.875 -28.078 40.844 1 23.42 46 LEU B C 1
ATOM 4652 O O . LEU B 1 46 ? 59.812 -27.328 40.562 1 23.42 46 LEU B O 1
ATOM 4656 N N . LEU B 1 47 ? 57.656 -27.656 40.312 1 23.48 47 LEU B N 1
ATOM 4657 C CA . LEU B 1 47 ? 57.781 -27.203 38.938 1 23.48 47 LEU B CA 1
ATOM 4658 C C . LEU B 1 47 ? 58.531 -25.875 38.844 1 23.48 47 LEU B C 1
ATOM 4660 O O . LEU B 1 47 ? 58.219 -24.938 39.594 1 23.48 47 LEU B O 1
ATOM 4664 N N . GLY B 1 48 ? 59.781 -25.875 38.25 1 24.3 48 GLY B N 1
ATOM 4665 C CA . GLY B 1 48 ? 60.781 -24.906 37.844 1 24.3 48 GLY B CA 1
ATOM 4666 C C . GLY B 1 48 ? 60.219 -23.766 37 1 24.3 48 GLY B C 1
ATOM 4667 O O . GLY B 1 48 ? 59.5 -24 36.031 1 24.3 48 GLY B O 1
ATOM 4668 N N . THR B 1 49 ? 60 -22.609 37.562 1 25.88 49 THR B N 1
ATOM 4669 C CA . THR B 1 49 ? 59.375 -21.375 37.062 1 25.88 49 THR B CA 1
ATOM 4670 C C . THR B 1 49 ? 60.25 -20.734 36 1 25.88 49 THR B C 1
ATOM 4672 O O . THR B 1 49 ? 61.344 -20.234 36.281 1 25.88 49 THR B O 1
ATOM 4675 N N . ILE B 1 50 ? 60.438 -21.422 34.812 1 27.66 50 ILE B N 1
ATOM 4676 C CA . ILE B 1 50 ? 61.25 -20.75 33.812 1 27.66 50 ILE B CA 1
ATOM 4677 C C . ILE B 1 50 ? 60.594 -19.406 33.438 1 27.66 50 ILE B C 1
ATOM 4679 O O . ILE B 1 50 ? 59.406 -19.344 33.094 1 27.66 50 ILE B O 1
ATOM 4683 N N . PHE B 1 51 ? 61.188 -18.344 33.969 1 27.61 51 PHE B N 1
ATOM 4684 C CA . PHE B 1 51 ? 60.844 -16.938 33.781 1 27.61 51 PHE B CA 1
ATOM 4685 C C . PHE B 1 51 ? 61 -16.547 32.312 1 27.61 51 PHE B C 1
ATOM 4687 O O . PHE B 1 51 ? 62.094 -16.469 31.781 1 27.61 51 PHE B O 1
ATOM 4694 N N . LEU B 1 52 ? 60.219 -17.125 31.344 1 27.52 52 LEU B N 1
ATOM 4695 C CA . LEU B 1 52 ? 60.344 -16.688 29.969 1 27.52 52 LEU B CA 1
ATOM 4696 C C . LEU B 1 52 ? 60.031 -15.195 29.844 1 27.52 52 LEU B C 1
ATOM 4698 O O . LEU B 1 52 ? 58.969 -14.742 30.219 1 27.52 52 LEU B O 1
ATOM 4702 N N . ILE B 1 53 ? 61.062 -14.391 29.844 1 32.16 53 ILE B N 1
ATOM 4703 C CA . ILE B 1 53 ? 61.094 -12.961 29.547 1 32.16 53 ILE B CA 1
ATOM 4704 C C . ILE B 1 53 ? 60.438 -12.695 28.188 1 32.16 53 ILE B C 1
ATOM 4706 O O . ILE B 1 53 ? 60.969 -13.125 27.156 1 32.16 53 ILE B O 1
ATOM 4710 N N . THR B 1 54 ? 59.156 -12.844 28.047 1 29.62 54 THR B N 1
ATOM 4711 C CA . THR B 1 54 ? 58.531 -12.5 26.766 1 29.62 54 THR B CA 1
ATOM 4712 C C . THR B 1 54 ? 58.75 -11.031 26.453 1 29.62 54 THR B C 1
ATOM 4714 O O . THR B 1 54 ? 58.375 -10.148 27.234 1 29.62 54 THR B O 1
ATOM 4717 N N . VAL B 1 55 ? 59.781 -10.719 25.641 1 34.09 55 VAL B N 1
ATOM 4718 C CA . VAL B 1 55 ? 60.031 -9.453 24.953 1 34.09 55 VAL B CA 1
ATOM 4719 C C . VAL B 1 55 ? 58.75 -8.953 24.297 1 34.09 55 VAL B C 1
ATOM 4721 O O . VAL B 1 55 ? 58.156 -9.648 23.469 1 34.09 55 VAL B O 1
ATOM 4724 N N . CYS B 1 56 ? 58.094 -8.008 24.953 1 31.17 56 CYS B N 1
ATOM 4725 C CA . CYS B 1 56 ? 56.938 -7.246 24.484 1 31.17 56 CYS B CA 1
ATOM 4726 C C . CYS B 1 56 ? 57.25 -6.562 23.156 1 31.17 56 CYS B C 1
ATOM 4728 O O . CYS B 1 56 ? 58.062 -5.633 23.109 1 31.17 56 CYS B O 1
ATOM 4730 N N . GLN B 1 57 ? 57.406 -7.293 22.094 1 32.25 57 GLN B N 1
ATOM 4731 C CA . GLN B 1 57 ? 57.469 -6.539 20.844 1 32.25 57 GLN B CA 1
ATOM 4732 C C . GLN B 1 57 ? 56.344 -5.516 20.734 1 32.25 57 GLN B C 1
ATOM 4734 O O . GLN B 1 57 ? 55.219 -5.797 21.125 1 32.25 57 GLN B O 1
ATOM 4739 N N . PRO B 1 58 ? 56.75 -4.207 20.625 1 34.41 58 PRO B N 1
ATOM 4740 C CA . PRO B 1 58 ? 55.719 -3.197 20.406 1 34.41 58 PRO B CA 1
ATOM 4741 C C . PRO B 1 58 ? 54.75 -3.578 19.297 1 34.41 58 PRO B C 1
ATOM 4743 O O . PRO B 1 58 ? 55.156 -4.062 18.234 1 34.41 58 PRO B O 1
ATOM 4746 N N . PHE B 1 59 ? 53.531 -3.973 19.703 1 33.06 59 PHE B N 1
ATOM 4747 C CA . PHE B 1 59 ? 52.469 -4.082 18.719 1 33.06 59 PHE B CA 1
ATOM 4748 C C . PHE B 1 59 ? 52.344 -2.812 17.891 1 33.06 59 PHE B C 1
ATOM 4750 O O . PHE B 1 59 ? 52.062 -1.739 18.422 1 33.06 59 PHE B O 1
ATOM 4757 N N . ALA B 1 60 ? 53.188 -2.654 16.875 1 33.72 60 ALA B N 1
ATOM 4758 C CA . ALA B 1 60 ? 52.812 -1.688 15.836 1 33.72 60 ALA B CA 1
ATOM 4759 C C . ALA B 1 60 ? 51.344 -1.728 15.547 1 33.72 60 ALA B C 1
ATOM 4761 O O . ALA B 1 60 ? 50.781 -2.793 15.266 1 33.72 60 ALA B O 1
ATOM 4762 N N . GLY B 1 61 ? 50.594 -0.746 16.078 1 28.89 61 GLY B N 1
ATOM 4763 C CA . GLY B 1 61 ? 49.188 -0.48 15.758 1 28.89 61 GLY B CA 1
ATOM 4764 C C . GLY B 1 61 ? 48.906 -0.62 14.273 1 28.89 61 GLY B C 1
ATOM 4765 O O . GLY B 1 61 ? 49.5 0.064 13.445 1 28.89 61 GLY B O 1
ATOM 4766 N N . ALA B 1 62 ? 48.562 -1.826 13.844 1 30.3 62 ALA B N 1
ATOM 4767 C CA . ALA B 1 62 ? 47.969 -1.932 12.523 1 30.3 62 ALA B CA 1
ATOM 4768 C C . ALA B 1 62 ? 46.875 -0.876 12.344 1 30.3 62 ALA B C 1
ATOM 4770 O O . ALA B 1 62 ? 45.844 -0.89 13.047 1 30.3 62 ALA B O 1
ATOM 4771 N N . GLY B 1 63 ? 47.25 0.348 12.07 1 30.38 63 GLY B N 1
ATOM 4772 C CA . GLY B 1 63 ? 46.25 1.176 11.43 1 30.38 63 GLY B CA 1
ATOM 4773 C C . GLY B 1 63 ? 45.375 0.407 10.445 1 30.38 63 GLY B C 1
ATOM 4774 O O . GLY B 1 63 ? 45.875 -0.152 9.477 1 30.38 63 GLY B O 1
ATOM 4775 N N . GLY B 1 64 ? 44.438 -0.275 11.031 1 30.34 64 GLY B N 1
ATOM 4776 C CA . GLY B 1 64 ? 43.438 -0.841 10.133 1 30.34 64 GLY B CA 1
ATOM 4777 C C . GLY B 1 64 ? 42.969 0.126 9.055 1 30.34 64 GLY B C 1
ATOM 4778 O O . GLY B 1 64 ? 42.188 1.039 9.328 1 30.34 64 GLY B O 1
ATOM 4779 N N . ASN B 1 65 ? 43.906 0.596 8.25 1 31 65 ASN B N 1
ATOM 4780 C CA . ASN B 1 65 ? 43.375 1.062 6.98 1 31 65 ASN B CA 1
ATOM 4781 C C . ASN B 1 65 ? 42.312 0.115 6.441 1 31 65 ASN B C 1
ATOM 4783 O O . ASN B 1 65 ? 42.594 -1.02 6.07 1 31 65 ASN B O 1
ATOM 4787 N N . SER B 1 66 ? 41.188 0.147 7.004 1 32.09 66 SER B N 1
ATOM 4788 C CA . SER B 1 66 ? 40.125 -0.4 6.156 1 32.09 66 SER B CA 1
ATOM 4789 C C . SER B 1 66 ? 40.406 -0.115 4.684 1 32.09 66 SER B C 1
ATOM 4791 O O . SER B 1 66 ? 40.062 0.959 4.18 1 32.09 66 SER B O 1
ATOM 4793 N N . GLN B 1 67 ? 41.594 -0.345 4.238 1 33.5 67 GLN B N 1
ATOM 4794 C CA . GLN B 1 67 ? 41.688 -0.478 2.787 1 33.5 67 GLN B CA 1
ATOM 4795 C C . GLN B 1 67 ? 40.469 -1.174 2.203 1 33.5 67 GLN B C 1
ATOM 4797 O O . GLN B 1 67 ? 40.094 -2.25 2.664 1 33.5 67 GLN B O 1
ATOM 4802 N N . ASP B 1 68 ? 39.531 -0.479 1.632 1 36.88 68 ASP B N 1
ATOM 4803 C CA . ASP B 1 68 ? 38.562 -1.092 0.722 1 36.88 68 ASP B CA 1
ATOM 4804 C C . ASP B 1 68 ? 39.156 -2.297 0.009 1 36.88 68 ASP B C 1
ATOM 4806 O O . ASP B 1 68 ? 40.094 -2.148 -0.793 1 36.88 68 ASP B O 1
ATOM 4810 N N . SER B 1 69 ? 39.469 -3.346 0.632 1 40.97 69 SER B N 1
ATOM 4811 C CA . SER B 1 69 ? 39.812 -4.492 -0.209 1 40.97 69 SER B CA 1
ATOM 4812 C C . SER B 1 69 ? 39.188 -4.352 -1.6 1 40.97 69 SER B C 1
ATOM 4814 O O . SER B 1 69 ? 38.031 -4.02 -1.734 1 40.97 69 SER B O 1
ATOM 4816 N N . PRO B 1 70 ? 40 -4.141 -2.559 1 46.62 70 PRO B N 1
ATOM 4817 C CA . PRO B 1 70 ? 39.406 -4.023 -3.902 1 46.62 70 PRO B CA 1
ATOM 4818 C C . PRO B 1 70 ? 38.25 -4.969 -4.129 1 46.62 70 PRO B C 1
ATOM 4820 O O . PRO B 1 70 ? 38.281 -6.113 -3.672 1 46.62 70 PRO B O 1
ATOM 4823 N N . LEU B 1 71 ? 37.094 -4.445 -4.188 1 59.12 71 LEU B N 1
ATOM 4824 C CA . LEU B 1 71 ? 35.938 -5.285 -4.578 1 59.12 71 LEU B CA 1
ATOM 4825 C C . LEU B 1 71 ? 36.406 -6.395 -5.523 1 59.12 71 LEU B C 1
ATOM 4827 O O . LEU B 1 71 ? 37.125 -6.137 -6.496 1 59.12 71 LEU B O 1
ATOM 4831 N N . GLU B 1 72 ? 36.469 -7.645 -5.117 1 73 72 GLU B N 1
ATOM 4832 C CA . GLU B 1 72 ? 36.688 -8.797 -5.984 1 73 72 GLU B CA 1
ATOM 4833 C C . GLU B 1 72 ? 35.781 -8.742 -7.219 1 73 72 GLU B C 1
ATOM 4835 O O . GLU B 1 72 ? 34.688 -8.195 -7.164 1 73 72 GLU B O 1
ATOM 4840 N N . GLY B 1 73 ? 36.375 -8.977 -8.367 1 79.81 73 GLY B N 1
ATOM 4841 C CA . GLY B 1 73 ? 35.656 -9.047 -9.625 1 79.81 73 GLY B CA 1
ATOM 4842 C C . GLY B 1 73 ? 36.25 -8.148 -10.703 1 79.81 73 GLY B C 1
ATOM 4843 O O . GLY B 1 73 ? 37.156 -7.355 -10.43 1 79.81 73 GLY B O 1
ATOM 4844 N N . ASN B 1 74 ? 35.812 -8.391 -11.859 1 88.44 74 ASN B N 1
ATOM 4845 C CA . ASN B 1 74 ? 36.188 -7.578 -13.016 1 88.44 74 ASN B CA 1
ATOM 4846 C C . ASN B 1 74 ? 35.312 -6.328 -13.117 1 88.44 74 ASN B C 1
ATOM 4848 O O . ASN B 1 74 ? 34.25 -6.266 -12.523 1 88.44 74 ASN B O 1
ATOM 4852 N N . PRO B 1 75 ? 35.906 -5.312 -13.703 1 93.12 75 PRO B N 1
ATOM 4853 C CA . PRO B 1 75 ? 35 -4.219 -14.062 1 93.12 75 PRO B CA 1
ATOM 4854 C C . PRO B 1 75 ? 33.844 -4.672 -14.953 1 93.12 75 PRO B C 1
ATOM 4856 O O . PRO B 1 75 ? 34 -5.605 -15.742 1 93.12 75 PRO B O 1
ATOM 4859 N N . LEU B 1 76 ? 32.75 -4.031 -14.859 1 96.94 76 LEU B N 1
ATOM 4860 C CA . LEU B 1 76 ? 31.625 -4.34 -15.727 1 96.94 76 LEU B CA 1
ATOM 4861 C C . LEU B 1 76 ? 32 -4.121 -17.188 1 96.94 76 LEU B C 1
ATOM 4863 O O . LEU B 1 76 ? 32.75 -3.209 -17.516 1 96.94 76 LEU B O 1
ATOM 4867 N N . PRO B 1 77 ? 31.406 -4.934 -18.078 1 96 77 PRO B N 1
ATOM 4868 C CA . PRO B 1 77 ? 31.625 -4.68 -19.5 1 96 77 PRO B CA 1
ATOM 4869 C C . PRO B 1 77 ? 31.203 -3.27 -19.922 1 96 77 PRO B C 1
ATOM 4871 O O . PRO B 1 77 ? 30.219 -2.73 -19.406 1 96 77 PRO B O 1
ATOM 4874 N N . ALA B 1 78 ? 31.938 -2.721 -20.906 1 96.62 78 ALA B N 1
ATOM 4875 C CA . ALA B 1 78 ? 31.688 -1.357 -21.359 1 96.62 78 ALA B CA 1
ATOM 4876 C C . ALA B 1 78 ? 30.25 -1.192 -21.844 1 96.62 78 ALA B C 1
ATOM 4878 O O . ALA B 1 78 ? 29.625 -0.152 -21.609 1 96.62 78 ALA B O 1
ATOM 4879 N N . SER B 1 79 ? 29.766 -2.189 -22.516 1 96.62 79 SER B N 1
ATOM 4880 C CA . SER B 1 79 ? 28.406 -2.127 -23.016 1 96.62 79 SER B CA 1
ATOM 4881 C C . SER B 1 79 ? 27.391 -2.031 -21.875 1 96.62 79 SER B C 1
ATOM 4883 O O . SER B 1 79 ? 26.344 -1.381 -22.016 1 96.62 79 SER B O 1
ATOM 4885 N N . VAL B 1 80 ? 27.672 -2.686 -20.766 1 98 80 VAL B N 1
ATOM 4886 C CA . VAL B 1 80 ? 26.812 -2.627 -19.594 1 98 80 VAL B CA 1
ATOM 4887 C C . VAL B 1 80 ? 26.844 -1.22 -19 1 98 80 VAL B C 1
ATOM 4889 O O . VAL B 1 80 ? 25.797 -0.635 -18.719 1 98 80 VAL B O 1
ATOM 4892 N N . THR B 1 81 ? 27.984 -0.693 -18.859 1 97.88 81 THR B N 1
ATOM 4893 C CA . THR B 1 81 ? 28.141 0.647 -18.297 1 97.88 81 THR B CA 1
ATOM 4894 C C . THR B 1 81 ? 27.469 1.683 -19.203 1 97.88 81 THR B C 1
ATOM 4896 O O . THR B 1 81 ? 26.906 2.668 -18.719 1 97.88 81 THR B O 1
ATOM 4899 N N . GLU B 1 82 ? 27.562 1.487 -20.5 1 98 82 GLU B N 1
ATOM 4900 C CA . GLU B 1 82 ? 26.906 2.385 -21.438 1 98 82 GLU B CA 1
ATOM 4901 C C . GLU B 1 82 ? 25.391 2.404 -21.219 1 98 82 GLU B C 1
ATOM 4903 O O . GLU B 1 82 ? 24.766 3.471 -21.234 1 98 82 GLU B O 1
ATOM 4908 N N . ILE B 1 83 ? 24.797 1.273 -21.016 1 98.19 83 ILE B N 1
ATOM 4909 C CA . ILE B 1 83 ? 23.375 1.176 -20.734 1 98.19 83 ILE B CA 1
ATOM 4910 C C . ILE B 1 83 ? 23.047 1.912 -19.438 1 98.19 83 ILE B C 1
ATOM 4912 O O . ILE B 1 83 ? 22.125 2.723 -19.391 1 98.19 83 ILE B O 1
ATOM 4916 N N . MET B 1 84 ? 23.828 1.683 -18.391 1 98.25 84 MET B N 1
ATOM 4917 C CA . MET B 1 84 ? 23.578 2.234 -17.062 1 98.25 84 MET B CA 1
ATOM 4918 C C . MET B 1 84 ? 23.719 3.754 -17.078 1 98.25 84 MET B C 1
ATOM 4920 O O . MET B 1 84 ? 23.141 4.438 -16.234 1 98.25 84 MET B O 1
ATOM 4924 N N . ASN B 1 85 ? 24.453 4.285 -18.062 1 97.75 85 ASN B N 1
ATOM 4925 C CA . ASN B 1 85 ? 24.734 5.715 -18.125 1 97.75 85 ASN B CA 1
ATOM 4926 C C . ASN B 1 85 ? 23.688 6.465 -18.938 1 97.75 85 ASN B C 1
ATOM 4928 O O . ASN B 1 85 ? 23.766 7.684 -19.094 1 97.75 85 ASN B O 1
ATOM 4932 N N . ASP B 1 86 ? 22.719 5.699 -19.469 1 97.88 86 ASP B N 1
ATOM 4933 C CA . ASP B 1 86 ? 21.594 6.387 -20.094 1 97.88 86 ASP B CA 1
ATOM 4934 C C . ASP B 1 86 ? 20.938 7.359 -19.125 1 97.88 86 ASP B C 1
ATOM 4936 O O . ASP B 1 86 ? 20.797 7.062 -17.938 1 97.88 86 ASP B O 1
ATOM 4940 N N . THR B 1 87 ? 20.422 8.508 -19.578 1 96.81 87 THR B N 1
ATOM 4941 C CA . THR B 1 87 ? 19.891 9.586 -18.75 1 96.81 87 THR B CA 1
ATOM 4942 C C . THR B 1 87 ? 18.672 9.125 -17.984 1 96.81 87 THR B C 1
ATOM 4944 O O . THR B 1 87 ? 18.375 9.641 -16.906 1 96.81 87 THR B O 1
ATOM 4947 N N . LYS B 1 88 ? 17.938 8.148 -18.453 1 96.62 88 LYS B N 1
ATOM 4948 C CA . LYS B 1 88 ? 16.766 7.668 -17.75 1 96.62 88 LYS B CA 1
ATOM 4949 C C . LYS B 1 88 ? 17.141 7.027 -16.406 1 96.62 88 LYS B C 1
ATOM 4951 O O . LYS B 1 88 ? 16.297 6.852 -15.539 1 96.62 88 LYS B O 1
ATOM 4956 N N . TYR B 1 89 ? 18.5 6.691 -16.281 1 98.38 89 TYR B N 1
ATOM 4957 C CA . TYR B 1 89 ? 18.938 6.035 -15.062 1 98.38 89 TYR B CA 1
ATOM 4958 C C . TYR B 1 89 ? 19.703 7.004 -14.172 1 98.38 89 TYR B C 1
ATOM 4960 O O . TYR B 1 89 ? 20.344 6.59 -13.195 1 98.38 89 TYR B O 1
ATOM 4968 N N . ASP B 1 90 ? 19.641 8.328 -14.438 1 97.69 90 ASP B N 1
ATOM 4969 C CA . ASP B 1 90 ? 20.406 9.336 -13.711 1 97.69 90 ASP B CA 1
ATOM 4970 C C . ASP B 1 90 ? 20.094 9.289 -12.211 1 97.69 90 ASP B C 1
ATOM 4972 O O . ASP B 1 90 ? 20.969 9.539 -11.383 1 97.69 90 ASP B O 1
ATOM 4976 N N . HIS B 1 91 ? 18.922 8.906 -11.891 1 98.38 91 HIS B N 1
ATOM 4977 C CA . HIS B 1 91 ? 18.484 8.992 -10.5 1 98.38 91 HIS B CA 1
ATOM 4978 C C . HIS B 1 91 ? 18.266 7.609 -9.898 1 98.38 91 HIS B C 1
ATOM 4980 O O . HIS B 1 91 ? 17.734 7.48 -8.797 1 98.38 91 HIS B O 1
ATOM 4986 N N . ALA B 1 92 ? 18.688 6.551 -10.633 1 98.62 92 ALA B N 1
ATOM 4987 C CA . ALA B 1 92 ? 18.438 5.164 -10.258 1 98.62 92 ALA B CA 1
ATOM 4988 C C . ALA B 1 92 ? 19.609 4.59 -9.469 1 98.62 92 ALA B C 1
ATOM 4990 O O . ALA B 1 92 ? 20.703 5.176 -9.445 1 98.62 92 ALA B O 1
ATOM 4991 N N . PHE B 1 93 ? 19.344 3.547 -8.727 1 98.75 93 PHE B N 1
ATOM 4992 C CA . PHE B 1 93 ? 20.375 2.707 -8.133 1 98.75 93 PHE B CA 1
ATOM 4993 C C . PHE B 1 93 ? 20.453 1.361 -8.844 1 98.75 93 PHE B C 1
ATOM 4995 O O . PHE B 1 93 ? 19.438 0.747 -9.141 1 98.75 93 PHE B O 1
ATOM 5002 N N . TRP B 1 94 ? 21.703 0.925 -9.102 1 98.81 94 TRP B N 1
ATOM 5003 C CA . TRP B 1 94 ? 21.953 -0.375 -9.719 1 98.81 94 TRP B CA 1
ATOM 5004 C C . TRP B 1 94 ? 22.578 -1.34 -8.727 1 98.81 94 TRP B C 1
ATOM 5006 O O . TRP B 1 94 ? 23.406 -0.938 -7.906 1 98.81 94 TRP B O 1
ATOM 5016 N N . GLY B 1 95 ? 22.172 -2.533 -8.711 1 98.81 95 GLY B N 1
ATOM 5017 C CA . GLY B 1 95 ? 22.812 -3.652 -8.031 1 98.81 95 GLY B CA 1
ATOM 5018 C C . GLY B 1 95 ? 23.047 -4.844 -8.945 1 98.81 95 GLY B C 1
ATOM 5019 O O . GLY B 1 95 ? 22.141 -5.273 -9.656 1 98.81 95 GLY B O 1
ATOM 5020 N N . ILE B 1 96 ? 24.328 -5.336 -9.008 1 98.81 96 ILE B N 1
ATOM 5021 C CA . ILE B 1 96 ? 24.688 -6.457 -9.875 1 98.81 96 ILE B CA 1
ATOM 5022 C C . ILE B 1 96 ? 25.625 -7.41 -9.125 1 98.81 96 ILE B C 1
ATOM 5024 O O . ILE B 1 96 ? 26.547 -6.977 -8.445 1 98.81 96 ILE B O 1
ATOM 5028 N N . LEU B 1 97 ? 25.328 -8.609 -9.172 1 98.81 97 LEU B N 1
ATOM 5029 C CA . LEU B 1 97 ? 26.266 -9.656 -8.773 1 98.81 97 LEU B CA 1
ATOM 5030 C C . LEU B 1 97 ? 26.219 -10.828 -9.75 1 98.81 97 LEU B C 1
ATOM 5032 O O . LEU B 1 97 ? 25.141 -11.32 -10.086 1 98.81 97 LEU B O 1
ATOM 5036 N N . VAL B 1 98 ? 27.312 -11.211 -10.312 1 98.75 98 VAL B N 1
ATOM 5037 C CA . VAL B 1 98 ? 27.5 -12.367 -11.18 1 98.75 98 VAL B CA 1
ATOM 5038 C C . VAL B 1 98 ? 28.578 -13.281 -10.617 1 98.75 98 VAL B C 1
ATOM 5040 O O . VAL B 1 98 ? 29.719 -12.852 -10.391 1 98.75 98 VAL B O 1
ATOM 5043 N N . GLU B 1 99 ? 28.234 -14.492 -10.43 1 98.31 99 GLU B N 1
ATOM 5044 C CA . GLU B 1 99 ? 29.172 -15.445 -9.844 1 98.31 99 GLU B CA 1
ATOM 5045 C C . GLU B 1 99 ? 29.234 -16.734 -10.664 1 98.31 99 GLU B C 1
ATOM 5047 O O . GLU B 1 99 ? 28.219 -17.203 -11.172 1 98.31 99 GLU B O 1
ATOM 5052 N N . ASP B 1 100 ? 30.422 -17.297 -10.773 1 98 100 ASP B N 1
ATOM 5053 C CA . ASP B 1 100 ? 30.609 -18.609 -11.391 1 98 100 ASP B CA 1
ATOM 5054 C C . ASP B 1 100 ? 30.219 -19.719 -10.43 1 98 100 ASP B C 1
ATOM 5056 O O . ASP B 1 100 ? 30.75 -19.812 -9.32 1 98 100 ASP B O 1
ATOM 5060 N N . LEU B 1 101 ? 29.328 -20.547 -10.852 1 97.44 101 LEU B N 1
ATOM 5061 C CA . LEU B 1 101 ? 28.766 -21.547 -9.961 1 97.44 101 LEU B CA 1
ATOM 5062 C C . LEU B 1 101 ? 29.766 -22.688 -9.719 1 97.44 101 LEU B C 1
ATOM 5064 O O . LEU B 1 101 ? 29.656 -23.406 -8.719 1 97.44 101 LEU B O 1
ATOM 5068 N N . GLU B 1 102 ? 30.656 -22.938 -10.555 1 95.75 102 GLU B N 1
ATOM 5069 C CA . GLU B 1 102 ? 31.609 -24.031 -10.438 1 95.75 102 GLU B CA 1
ATOM 5070 C C . GLU B 1 102 ? 32.812 -23.625 -9.57 1 95.75 102 GLU B C 1
ATOM 5072 O O . GLU B 1 102 ? 33.25 -24.406 -8.727 1 95.75 102 GLU B O 1
ATOM 5077 N N . THR B 1 103 ? 33.281 -22.391 -9.703 1 95.5 103 THR B N 1
ATOM 5078 C CA . THR B 1 103 ? 34.5 -22 -9.023 1 95.5 103 THR B CA 1
ATOM 5079 C C . THR B 1 103 ? 34.188 -21.141 -7.801 1 95.5 103 THR B C 1
ATOM 5081 O O . THR B 1 103 ? 35.031 -20.969 -6.91 1 95.5 103 THR B O 1
ATOM 5084 N N . GLY B 1 104 ? 33.062 -20.484 -7.852 1 95.31 104 GLY B N 1
ATOM 5085 C CA . GLY B 1 104 ? 32.719 -19.547 -6.801 1 95.31 104 GLY B CA 1
ATOM 5086 C C . GLY B 1 104 ? 33.281 -18.156 -7.059 1 95.31 104 GLY B C 1
ATOM 5087 O O . GLY B 1 104 ? 33.062 -17.234 -6.266 1 95.31 104 GLY B O 1
ATOM 5088 N N . GLU B 1 105 ? 33.875 -17.969 -8.125 1 96.5 105 GLU B N 1
ATOM 5089 C CA . GLU B 1 105 ? 34.469 -16.688 -8.484 1 96.5 105 GLU B CA 1
ATOM 5090 C C . GLU B 1 105 ? 33.406 -15.617 -8.695 1 96.5 105 GLU B C 1
ATOM 5092 O O . GLU B 1 105 ? 32.406 -15.852 -9.383 1 96.5 105 GLU B O 1
ATOM 5097 N N . VAL B 1 106 ? 33.594 -14.438 -8.07 1 98 106 VAL B N 1
ATOM 5098 C CA . VAL B 1 106 ? 32.812 -13.273 -8.414 1 98 106 VAL B CA 1
ATOM 5099 C C . VAL B 1 106 ? 33.281 -12.688 -9.734 1 98 106 VAL B C 1
ATOM 5101 O O . VAL B 1 106 ? 34.406 -12.164 -9.82 1 98 106 VAL B O 1
ATOM 5104 N N . VAL B 1 107 ? 32.469 -12.734 -10.727 1 97.88 107 VAL B N 1
ATOM 5105 C CA . VAL B 1 107 ? 32.844 -12.258 -12.055 1 97.88 107 VAL B CA 1
ATOM 5106 C C . VAL B 1 107 ? 32.625 -10.75 -12.141 1 97.88 107 VAL B C 1
ATOM 5108 O O . VAL B 1 107 ? 33.531 -10.016 -12.562 1 97.88 107 VAL B O 1
ATOM 5111 N N . TYR B 1 108 ? 31.453 -10.289 -11.836 1 98 108 TYR B N 1
ATOM 5112 C CA . TYR B 1 108 ? 31.094 -8.875 -11.773 1 98 108 TYR B CA 1
ATOM 5113 C C . TYR B 1 108 ? 30.328 -8.555 -10.492 1 98 108 TYR B C 1
ATOM 5115 O O . TYR B 1 108 ? 29.578 -9.406 -9.984 1 98 108 TYR B O 1
ATOM 5123 N N . GLN B 1 109 ? 30.516 -7.395 -9.984 1 98.12 109 GLN B N 1
ATOM 5124 C CA . GLN B 1 109 ? 29.672 -6.953 -8.867 1 98.12 109 GLN B CA 1
ATOM 5125 C C . GLN B 1 109 ? 29.562 -5.434 -8.844 1 98.12 109 GLN B C 1
ATOM 5127 O O . GLN B 1 109 ? 30.5 -4.723 -9.211 1 98.12 109 GLN B O 1
ATOM 5132 N N . LEU B 1 110 ? 28.484 -4.934 -8.484 1 98.19 110 LEU B N 1
ATOM 5133 C CA . LEU B 1 110 ? 28.125 -3.555 -8.164 1 98.19 110 LEU B CA 1
ATOM 5134 C C . LEU B 1 110 ? 27.062 -3.508 -7.062 1 98.19 110 LEU B C 1
ATOM 5136 O O . LEU B 1 110 ? 25.938 -3.961 -7.258 1 98.19 110 LEU B O 1
ATOM 5140 N N . ASN B 1 111 ? 27.391 -2.998 -5.883 1 98.06 111 ASN B N 1
ATOM 5141 C CA . ASN B 1 111 ? 26.5 -2.906 -4.734 1 98.06 111 ASN B CA 1
ATOM 5142 C C . ASN B 1 111 ? 25.906 -4.266 -4.375 1 98.06 111 ASN B C 1
ATOM 5144 O O . ASN B 1 111 ? 24.688 -4.398 -4.215 1 98.06 111 ASN B O 1
ATOM 5148 N N . PRO B 1 112 ? 26.734 -5.254 -4.23 1 98.38 112 PRO B N 1
ATOM 5149 C CA . PRO B 1 112 ? 26.203 -6.602 -4.047 1 98.38 112 PRO B CA 1
ATOM 5150 C C . PRO B 1 112 ? 25.5 -6.781 -2.697 1 98.38 112 PRO B C 1
ATOM 5152 O O . PRO B 1 112 ? 24.656 -7.668 -2.545 1 98.38 112 PRO B O 1
ATOM 5155 N N . GLU B 1 113 ? 25.844 -5.875 -1.702 1 98.38 113 GLU B N 1
ATOM 5156 C CA . GLU B 1 113 ? 25.359 -6.059 -0.342 1 98.38 113 GLU B CA 1
ATOM 5157 C C . GLU B 1 113 ? 24.219 -5.098 -0.035 1 98.38 113 GLU B C 1
ATOM 5159 O O . GLU B 1 113 ? 23.641 -5.129 1.059 1 98.38 113 GLU B O 1
ATOM 5164 N N . LYS B 1 114 ? 23.859 -4.203 -0.942 1 98.69 114 LYS B N 1
ATOM 5165 C CA . LYS B 1 114 ? 22.812 -3.207 -0.705 1 98.69 114 LYS B CA 1
ATOM 5166 C C . LYS B 1 114 ? 21.422 -3.791 -0.966 1 98.69 114 LYS B C 1
ATOM 5168 O O . LYS B 1 114 ? 21.25 -4.613 -1.869 1 98.69 114 LYS B O 1
ATOM 5173 N N . MET B 1 115 ? 20.469 -3.352 -0.213 1 98.75 115 MET B N 1
ATOM 5174 C CA . MET B 1 115 ? 19.109 -3.842 -0.359 1 98.75 115 MET B CA 1
ATOM 5175 C C . MET B 1 115 ? 18.391 -3.111 -1.488 1 98.75 115 MET B C 1
ATOM 5177 O O . MET B 1 115 ? 18.516 -1.894 -1.624 1 98.75 115 MET B O 1
ATOM 5181 N N . PHE B 1 116 ? 17.688 -3.881 -2.271 1 98.81 116 PHE B N 1
ATOM 5182 C CA . PHE B 1 116 ? 16.875 -3.387 -3.371 1 98.81 116 PHE B CA 1
ATOM 5183 C C . PHE B 1 116 ? 15.438 -3.896 -3.25 1 98.81 116 PHE B C 1
ATOM 5185 O O . PHE B 1 116 ? 15.203 -4.973 -2.693 1 98.81 116 PHE B O 1
ATOM 5192 N N . ILE B 1 117 ? 14.469 -3.088 -3.695 1 98.62 117 ILE B N 1
ATOM 5193 C CA . ILE B 1 117 ? 13.125 -3.596 -3.943 1 98.62 117 ILE B CA 1
ATOM 5194 C C . ILE B 1 117 ? 13.172 -4.668 -5.031 1 98.62 117 ILE B C 1
ATOM 5196 O O . ILE B 1 117 ? 13.617 -4.402 -6.152 1 98.62 117 ILE B O 1
ATOM 5200 N N . PRO B 1 118 ? 12.719 -5.816 -4.766 1 98.5 118 PRO B N 1
ATOM 5201 C CA . PRO B 1 118 ? 12.992 -6.941 -5.664 1 98.5 118 PRO B CA 1
ATOM 5202 C C . PRO B 1 118 ? 11.922 -7.117 -6.738 1 98.5 118 PRO B C 1
ATOM 5204 O O . PRO B 1 118 ? 12.203 -7.68 -7.801 1 98.5 118 PRO B O 1
ATOM 5207 N N . GLY B 1 119 ? 10.688 -6.656 -6.43 1 97.75 119 GLY B N 1
ATOM 5208 C CA . GLY B 1 119 ? 9.555 -7.117 -7.219 1 97.75 119 GLY B CA 1
ATOM 5209 C C . GLY B 1 119 ? 9.359 -8.625 -7.16 1 97.75 119 GLY B C 1
ATOM 5210 O O . GLY B 1 119 ? 9.539 -9.234 -6.105 1 97.75 119 GLY B O 1
ATOM 5211 N N . SER B 1 120 ? 9.039 -9.211 -8.297 1 98.38 120 SER B N 1
ATOM 5212 C CA . SER B 1 120 ? 8.664 -10.625 -8.359 1 98.38 120 SER B CA 1
ATOM 5213 C C . SER B 1 120 ? 9.891 -11.523 -8.266 1 98.38 120 SER B C 1
ATOM 5215 O O . SER B 1 120 ? 9.758 -12.75 -8.227 1 98.38 120 SER B O 1
ATOM 5217 N N . THR B 1 121 ? 11.094 -11.023 -8.234 1 98.88 121 THR B N 1
ATOM 5218 C CA . THR B 1 121 ? 12.203 -11.922 -7.941 1 98.88 121 THR B CA 1
ATOM 5219 C C . THR B 1 121 ? 12.055 -12.531 -6.551 1 98.88 121 THR B C 1
ATOM 5221 O O . THR B 1 121 ? 12.711 -13.523 -6.223 1 98.88 121 THR B O 1
ATOM 5224 N N . THR B 1 122 ? 11.203 -11.953 -5.766 1 98.75 122 THR B N 1
ATOM 5225 C CA . THR B 1 122 ? 10.812 -12.547 -4.492 1 98.75 122 THR B CA 1
ATOM 5226 C C . THR B 1 122 ? 10.312 -13.977 -4.691 1 98.75 122 THR B C 1
ATOM 5228 O O . THR B 1 122 ? 10.539 -14.844 -3.848 1 98.75 122 THR B O 1
ATOM 5231 N N . LYS B 1 123 ? 9.711 -14.234 -5.816 1 98.81 123 LYS B N 1
ATOM 5232 C CA . LYS B 1 123 ? 9.18 -15.562 -6.102 1 98.81 123 LYS B CA 1
ATOM 5233 C C . LYS B 1 123 ? 10.289 -16.609 -6.16 1 98.81 123 LYS B C 1
ATOM 5235 O O . LYS B 1 123 ? 10.039 -17.797 -6.051 1 98.81 123 LYS B O 1
ATOM 5240 N N . LEU B 1 124 ? 11.555 -16.203 -6.391 1 98.94 124 LEU B N 1
ATOM 5241 C CA . LEU B 1 124 ? 12.68 -17.125 -6.297 1 98.94 124 LEU B CA 1
ATOM 5242 C C . LEU B 1 124 ? 12.766 -17.734 -4.902 1 98.94 124 LEU B C 1
ATOM 5244 O O . LEU B 1 124 ? 12.984 -18.938 -4.766 1 98.94 124 LEU B O 1
ATOM 5248 N N . TYR B 1 125 ? 12.555 -16.938 -3.908 1 98.88 125 TYR B N 1
ATOM 5249 C CA . TYR B 1 125 ? 12.656 -17.344 -2.514 1 98.88 125 TYR B CA 1
ATOM 5250 C C . TYR B 1 125 ? 11.461 -18.203 -2.117 1 98.88 125 TYR B C 1
ATOM 5252 O O . TYR B 1 125 ? 11.625 -19.328 -1.616 1 98.88 125 TYR B O 1
ATOM 5260 N N . THR B 1 126 ? 10.289 -17.734 -2.389 1 98.81 126 THR B N 1
ATOM 5261 C CA . THR B 1 126 ? 9.07 -18.438 -2.012 1 98.81 126 THR B CA 1
ATOM 5262 C C . THR B 1 126 ? 8.93 -19.75 -2.781 1 98.81 126 THR B C 1
ATOM 5264 O O . THR B 1 126 ? 8.523 -20.766 -2.219 1 98.81 126 THR B O 1
ATOM 5267 N N . GLY B 1 127 ? 9.258 -19.688 -4.07 1 98.81 127 GLY B N 1
ATOM 5268 C CA . GLY B 1 127 ? 9.219 -20.906 -4.867 1 98.81 127 GLY B CA 1
ATOM 5269 C C . GLY B 1 127 ? 10.203 -21.953 -4.395 1 98.81 127 GLY B C 1
ATOM 5270 O O . GLY B 1 127 ? 9.883 -23.141 -4.375 1 98.81 127 GLY B O 1
ATOM 5271 N N . ALA B 1 128 ? 11.422 -21.531 -4.047 1 98.75 128 ALA B N 1
ATOM 5272 C CA . ALA B 1 128 ? 12.414 -22.469 -3.506 1 98.75 128 ALA B CA 1
ATOM 5273 C C . ALA B 1 128 ? 11.914 -23.109 -2.217 1 98.75 128 ALA B C 1
ATOM 5275 O O . ALA B 1 128 ? 12.016 -24.328 -2.041 1 98.75 128 ALA B O 1
ATOM 5276 N N . ALA B 1 129 ? 11.367 -22.266 -1.337 1 98.69 129 ALA B N 1
ATOM 5277 C CA . ALA B 1 129 ? 10.82 -22.797 -0.088 1 98.69 129 ALA B CA 1
ATOM 5278 C C . ALA B 1 129 ? 9.695 -23.781 -0.357 1 98.69 129 ALA B C 1
ATOM 5280 O O . ALA B 1 129 ? 9.641 -24.844 0.266 1 98.69 129 ALA B O 1
ATOM 5281 N N . ALA B 1 130 ? 8.836 -23.484 -1.254 1 98.75 130 ALA B N 1
ATOM 5282 C CA . ALA B 1 130 ? 7.707 -24.359 -1.577 1 98.75 130 ALA B CA 1
ATOM 5283 C C . ALA B 1 130 ? 8.195 -25.688 -2.137 1 98.75 130 ALA B C 1
ATOM 5285 O O . ALA B 1 130 ? 7.625 -26.75 -1.834 1 98.75 130 ALA B O 1
ATOM 5286 N N . LEU B 1 131 ? 9.195 -25.625 -2.984 1 98.19 131 LEU B N 1
ATOM 5287 C CA . LEU B 1 131 ? 9.766 -26.859 -3.523 1 98.19 131 LEU B CA 1
ATOM 5288 C C . LEU B 1 131 ? 10.297 -27.75 -2.404 1 98.19 131 LEU B C 1
ATOM 5290 O O . LEU B 1 131 ? 10.148 -28.969 -2.455 1 98.19 131 LEU B O 1
ATOM 5294 N N . ASP B 1 132 ? 10.875 -27.156 -1.463 1 97.5 132 ASP B N 1
ATOM 5295 C CA . ASP B 1 132 ? 11.445 -27.891 -0.336 1 97.5 132 ASP B CA 1
ATOM 5296 C C . ASP B 1 132 ? 10.352 -28.484 0.541 1 97.5 132 ASP B C 1
ATOM 5298 O O . ASP B 1 132 ? 10.469 -29.625 0.997 1 97.5 132 ASP B O 1
ATOM 5302 N N . ILE B 1 133 ? 9.289 -27.781 0.781 1 98.06 133 ILE B N 1
ATOM 5303 C CA . ILE B 1 133 ? 8.281 -28.125 1.777 1 98.06 133 ILE B CA 1
ATOM 5304 C C . ILE B 1 133 ? 7.199 -29 1.138 1 98.06 133 ILE B C 1
ATOM 5306 O O . ILE B 1 133 ? 6.785 -30.016 1.709 1 98.06 133 ILE B O 1
ATOM 5310 N N . ILE B 1 134 ? 6.77 -28.641 -0.044 1 98.12 134 ILE B N 1
ATOM 5311 C CA . ILE B 1 134 ? 5.672 -29.328 -0.711 1 98.12 134 ILE B CA 1
ATOM 5312 C C . ILE B 1 134 ? 6.219 -30.516 -1.508 1 98.12 134 ILE B C 1
ATOM 5314 O O . ILE B 1 134 ? 5.656 -31.609 -1.466 1 98.12 134 ILE B O 1
ATOM 5318 N N . GLY B 1 135 ? 7.359 -30.266 -2.172 1 98 135 GLY B N 1
ATOM 5319 C CA . GLY B 1 135 ? 7.969 -31.312 -2.986 1 98 135 GLY B CA 1
ATOM 5320 C C . GLY B 1 135 ? 7.562 -31.234 -4.445 1 98 135 GLY B C 1
ATOM 5321 O O . GLY B 1 135 ? 6.387 -31.016 -4.758 1 98 135 GLY B O 1
ATOM 5322 N N . ALA B 1 136 ? 8.477 -31.547 -5.305 1 98.19 136 ALA B N 1
ATOM 5323 C CA . ALA B 1 136 ? 8.32 -31.391 -6.746 1 98.19 136 ALA B CA 1
ATOM 5324 C C . ALA B 1 136 ? 7.254 -32.344 -7.293 1 98.19 136 ALA B C 1
ATOM 5326 O O . ALA B 1 136 ? 6.504 -31.984 -8.203 1 98.19 136 ALA B O 1
ATOM 5327 N N . ASP B 1 137 ? 7.113 -33.5 -6.727 1 98.12 137 ASP B N 1
ATOM 5328 C CA . ASP B 1 137 ? 6.262 -34.531 -7.281 1 98.12 137 ASP B CA 1
ATOM 5329 C C . ASP B 1 137 ? 4.895 -34.562 -6.598 1 98.12 137 ASP B C 1
ATOM 5331 O O . ASP B 1 137 ? 4.023 -35.344 -6.961 1 98.12 137 ASP B O 1
ATOM 5335 N N . TYR B 1 138 ? 4.762 -33.688 -5.656 1 98.44 138 TYR B N 1
ATOM 5336 C CA . TYR B 1 138 ? 3.492 -33.656 -4.938 1 98.44 138 TYR B CA 1
ATOM 5337 C C . TYR B 1 138 ? 2.336 -33.375 -5.895 1 98.44 138 TYR B C 1
ATOM 5339 O O . TYR B 1 138 ? 2.463 -32.594 -6.824 1 98.44 138 TYR B O 1
ATOM 5347 N N . ARG B 1 139 ? 1.254 -34.031 -5.684 1 98.69 139 ARG B N 1
ATOM 5348 C CA . ARG B 1 139 ? 0.018 -33.812 -6.43 1 98.69 139 ARG B CA 1
ATOM 5349 C C . ARG B 1 139 ? -1.148 -33.531 -5.492 1 98.69 139 ARG B C 1
ATOM 5351 O O . ARG B 1 139 ? -1.329 -34.25 -4.492 1 98.69 139 ARG B O 1
ATOM 5358 N N . PHE B 1 140 ? -1.854 -32.5 -5.773 1 98.56 140 PHE B N 1
ATOM 5359 C CA . PHE B 1 140 ? -3.07 -32.219 -5.031 1 98.56 140 PHE B CA 1
ATOM 5360 C C . PHE B 1 140 ? -4.191 -33.156 -5.402 1 98.56 140 PHE B C 1
ATOM 5362 O O . PHE B 1 140 ? -4.379 -33.5 -6.578 1 98.56 140 PHE B O 1
ATOM 5369 N N . GLU B 1 141 ? -4.859 -33.625 -4.438 1 98.5 141 GLU B N 1
ATOM 5370 C CA . GLU B 1 141 ? -6.008 -34.531 -4.633 1 98.5 141 GLU B CA 1
ATOM 5371 C C . GLU B 1 141 ? -7.301 -33.844 -4.176 1 98.5 141 GLU B C 1
ATOM 5373 O O . GLU B 1 141 ? -7.473 -33.562 -2.986 1 98.5 141 GLU B O 1
ATOM 5378 N N . THR B 1 142 ? -8.188 -33.594 -5.105 1 98.81 142 THR B N 1
ATOM 5379 C CA . THR B 1 142 ? -9.461 -32.938 -4.828 1 98.81 142 THR B CA 1
ATOM 5380 C C . THR B 1 142 ? -10.617 -33.906 -4.965 1 98.81 142 THR B C 1
ATOM 5382 O O . THR B 1 142 ? -11.039 -34.25 -6.078 1 98.81 142 THR B O 1
ATOM 5385 N N . PRO B 1 143 ? -11.219 -34.312 -3.883 1 98.81 143 PRO B N 1
ATOM 5386 C CA . PRO B 1 143 ? -12.297 -35.312 -3.926 1 98.81 143 PRO B CA 1
ATOM 5387 C C . PRO B 1 143 ? -13.688 -34.688 -3.9 1 98.81 143 PRO B C 1
ATOM 5389 O O . PRO B 1 143 ? -13.82 -33.5 -3.529 1 98.81 143 PRO B O 1
ATOM 5392 N N . ILE B 1 144 ? -14.633 -35.438 -4.395 1 98.88 144 ILE B N 1
ATOM 5393 C CA . ILE B 1 144 ? -16.047 -35.219 -4.109 1 98.88 144 ILE B CA 1
ATOM 5394 C C . ILE B 1 144 ? -16.609 -36.375 -3.277 1 98.88 144 ILE B C 1
ATOM 5396 O O . ILE B 1 144 ? -16.406 -37.531 -3.607 1 98.88 144 ILE B O 1
ATOM 5400 N N . TYR B 1 145 ? -17.281 -36 -2.229 1 98.69 145 TYR B N 1
ATOM 5401 C CA . TYR B 1 145 ? -17.922 -36.969 -1.362 1 98.69 145 TYR B CA 1
ATOM 5402 C C . TYR B 1 145 ? -19.453 -36.875 -1.468 1 98.69 145 TYR B C 1
ATOM 5404 O O . TYR B 1 145 ? -20 -35.781 -1.593 1 98.69 145 TYR B O 1
ATOM 5412 N N . ALA B 1 146 ? -20.109 -38.031 -1.408 1 98.5 146 ALA B N 1
ATOM 5413 C CA . ALA B 1 146 ? -21.562 -38.094 -1.287 1 98.5 146 ALA B CA 1
ATOM 5414 C C . ALA B 1 146 ? -21.984 -38.281 0.17 1 98.5 146 ALA B C 1
ATOM 5416 O O . ALA B 1 146 ? -21.609 -39.25 0.82 1 98.5 146 ALA B O 1
ATOM 5417 N N . ARG B 1 147 ? -22.594 -37.25 0.654 1 97.44 147 ARG B N 1
ATOM 5418 C CA . ARG B 1 147 ? -23.219 -37.375 1.967 1 97.44 147 ARG B CA 1
ATOM 5419 C C . ARG B 1 147 ? -24.703 -37.688 1.837 1 97.44 147 ARG B C 1
ATOM 5421 O O . ARG B 1 147 ? -25.469 -36.875 1.297 1 97.44 147 ARG B O 1
ATOM 5428 N N . GLY B 1 148 ? -25.094 -38.812 2.35 1 96.56 148 GLY B N 1
ATOM 5429 C CA . GLY B 1 148 ? -26.438 -39.344 2.162 1 96.56 148 GLY B CA 1
ATOM 5430 C C . GLY B 1 148 ? -26.453 -40.688 1.439 1 96.56 148 GLY B C 1
ATOM 5431 O O . GLY B 1 148 ? -25.406 -41.312 1.225 1 96.56 148 GLY B O 1
ATOM 5432 N N . ASN B 1 149 ? -27.75 -41.156 1.047 1 96.5 149 ASN B N 1
ATOM 5433 C CA . ASN B 1 149 ? -27.922 -42.469 0.392 1 96.5 149 ASN B CA 1
ATOM 5434 C C . ASN B 1 149 ? -28.391 -42.312 -1.052 1 96.5 149 ASN B C 1
ATOM 5436 O O . ASN B 1 149 ? -29.219 -41.438 -1.349 1 96.5 149 ASN B O 1
ATOM 5440 N N . VAL B 1 150 ? -27.781 -43.094 -1.91 1 97.5 150 VAL B N 1
ATOM 5441 C CA . VAL B 1 150 ? -28.234 -43.156 -3.293 1 97.5 150 VAL B CA 1
ATOM 5442 C C . VAL B 1 150 ? -29.297 -44.25 -3.434 1 97.5 150 VAL B C 1
ATOM 5444 O O . VAL B 1 150 ? -29.047 -45.406 -3.148 1 97.5 150 VAL B O 1
ATOM 5447 N N . ASP B 1 151 ? -30.375 -43.875 -3.891 1 97.75 151 ASP B N 1
ATOM 5448 C CA . ASP B 1 151 ? -31.453 -44.875 -3.992 1 97.75 151 ASP B CA 1
ATOM 5449 C C . ASP B 1 151 ? -31.375 -45.625 -5.312 1 97.75 151 ASP B C 1
ATOM 5451 O O . ASP B 1 151 ? -30.438 -45.438 -6.09 1 97.75 151 ASP B O 1
ATOM 5455 N N . SER B 1 152 ? -32.375 -46.469 -5.551 1 96.94 152 SER B N 1
ATOM 5456 C CA . SER B 1 152 ? -32.312 -47.406 -6.676 1 96.94 152 SER B CA 1
ATOM 5457 C C . SER B 1 152 ? -32.438 -46.656 -8.008 1 96.94 152 SER B C 1
ATOM 5459 O O . SER B 1 152 ? -32.062 -47.188 -9.055 1 96.94 152 SER B O 1
ATOM 5461 N N . SER B 1 153 ? -32.906 -45.406 -7.992 1 97.38 153 SER B N 1
ATOM 5462 C CA . SER B 1 153 ? -33.094 -44.625 -9.203 1 97.38 153 SER B CA 1
ATOM 5463 C C . SER B 1 153 ? -31.859 -43.781 -9.492 1 97.38 153 SER B C 1
ATOM 5465 O O . SER B 1 153 ? -31.781 -43.125 -10.523 1 97.38 153 SER B O 1
ATOM 5467 N N . GLY B 1 154 ? -30.906 -43.844 -8.547 1 98.19 154 GLY B N 1
ATOM 5468 C CA . GLY B 1 154 ? -29.688 -43.062 -8.695 1 98.19 154 GLY B CA 1
ATOM 5469 C C . GLY B 1 154 ? -29.781 -41.688 -8.07 1 98.19 154 GLY B C 1
ATOM 5470 O O . GLY B 1 154 ? -28.938 -40.844 -8.328 1 98.19 154 GLY B O 1
ATOM 5471 N N . ASN B 1 155 ? -30.859 -41.469 -7.305 1 98.5 155 ASN B N 1
ATOM 5472 C CA . ASN B 1 155 ? -31 -40.188 -6.617 1 98.5 155 ASN B CA 1
ATOM 5473 C C . ASN B 1 155 ? -30.219 -40.156 -5.305 1 98.5 155 ASN B C 1
ATOM 5475 O O . ASN B 1 155 ? -30.422 -41.031 -4.445 1 98.5 155 ASN B O 1
ATOM 5479 N N . LEU B 1 156 ? -29.297 -39.188 -5.184 1 98.75 156 LEU B N 1
ATOM 5480 C CA . LEU B 1 156 ? -28.641 -38.938 -3.906 1 98.75 156 LEU B CA 1
ATOM 5481 C C . LEU B 1 156 ? -29.531 -38.125 -2.98 1 98.75 156 LEU B C 1
ATOM 5483 O O . LEU B 1 156 ? -29.75 -36.938 -3.215 1 98.75 156 LEU B O 1
ATOM 5487 N N . ASN B 1 157 ? -30.094 -38.812 -1.964 1 98.25 157 ASN B N 1
ATOM 5488 C CA . ASN B 1 157 ? -30.812 -38.125 -0.897 1 98.25 157 ASN B CA 1
ATOM 5489 C C . ASN B 1 157 ? -29.844 -37.469 0.086 1 98.25 157 ASN B C 1
ATOM 5491 O O . ASN B 1 157 ? -29.656 -37.938 1.2 1 98.25 157 ASN B O 1
ATOM 5495 N N . GLY B 1 158 ? -29.297 -36.406 -0.341 1 97.88 158 GLY B N 1
ATOM 5496 C CA . GLY B 1 158 ? -28.266 -35.688 0.383 1 97.88 158 GLY B CA 1
ATOM 5497 C C . GLY B 1 158 ? -27.438 -34.781 -0.505 1 97.88 158 GLY B C 1
ATOM 5498 O O . GLY B 1 158 ? -27.953 -34.156 -1.442 1 97.88 158 GLY B O 1
ATOM 5499 N N . ASP B 1 159 ? -26.141 -34.562 -0.02 1 98.44 159 ASP B N 1
ATOM 5500 C CA . ASP B 1 159 ? -25.312 -33.531 -0.64 1 98.44 159 ASP B CA 1
ATOM 5501 C C . ASP B 1 159 ? -24.094 -34.125 -1.323 1 98.44 159 ASP B C 1
ATOM 5503 O O . ASP B 1 159 ? -23.656 -35.219 -0.978 1 98.44 159 ASP B O 1
ATOM 5507 N N . LEU B 1 160 ? -23.609 -33.5 -2.35 1 98.81 160 LEU B N 1
ATOM 5508 C CA . LEU B 1 160 ? -22.234 -33.656 -2.824 1 98.81 160 LEU B CA 1
ATOM 5509 C C . LEU B 1 160 ? -21.328 -32.594 -2.23 1 98.81 160 LEU B C 1
ATOM 5511 O O . LEU B 1 160 ? -21.688 -31.406 -2.195 1 98.81 160 LEU B O 1
ATOM 5515 N N . ILE B 1 161 ? -20.156 -33 -1.692 1 98.81 161 ILE B N 1
ATOM 5516 C CA . ILE B 1 161 ? -19.203 -32.062 -1.092 1 98.81 161 ILE B CA 1
ATOM 5517 C C . ILE B 1 161 ? -17.859 -32.188 -1.804 1 98.81 161 ILE B C 1
ATOM 5519 O O . ILE B 1 161 ? -17.219 -33.219 -1.773 1 98.81 161 ILE B O 1
ATOM 5523 N N . LEU B 1 162 ? -17.469 -31.156 -2.535 1 98.88 162 LEU B N 1
ATOM 5524 C CA . LEU B 1 162 ? -16.109 -31.047 -3.051 1 98.88 162 LEU B CA 1
ATOM 5525 C C . LEU B 1 162 ? -15.164 -30.484 -1.99 1 98.88 162 LEU B C 1
ATOM 5527 O O . LEU B 1 162 ? -15.406 -29.406 -1.445 1 98.88 162 LEU B O 1
ATOM 5531 N N . VAL B 1 163 ? -14.156 -31.219 -1.676 1 98.75 163 VAL B N 1
ATOM 5532 C CA . VAL B 1 163 ? -13.172 -30.766 -0.693 1 98.75 163 VAL B CA 1
ATOM 5533 C C . VAL B 1 163 ? -11.969 -30.156 -1.406 1 98.75 163 VAL B C 1
ATOM 5535 O O . VAL B 1 163 ? -11.172 -30.875 -2.018 1 98.75 163 VAL B O 1
ATOM 5538 N N . ALA B 1 164 ? -11.844 -28.859 -1.274 1 98.62 164 ALA B N 1
ATOM 5539 C CA . ALA B 1 164 ? -10.766 -28.141 -1.956 1 98.62 164 ALA B CA 1
ATOM 5540 C C . ALA B 1 164 ? -9.406 -28.562 -1.405 1 98.62 164 ALA B C 1
ATOM 5542 O O . ALA B 1 164 ? -9.219 -28.641 -0.188 1 98.62 164 ALA B O 1
ATOM 5543 N N . SER B 1 165 ? -8.469 -28.766 -2.27 1 98.06 165 SER B N 1
ATOM 5544 C CA . SER B 1 165 ? -7.172 -29.312 -1.872 1 98.06 165 SER B CA 1
ATOM 5545 C C . SER B 1 165 ? -6.07 -28.266 -2.006 1 98.06 165 SER B C 1
ATOM 5547 O O . SER B 1 165 ? -4.922 -28.531 -1.634 1 98.06 165 SER B O 1
ATOM 5549 N N . GLY B 1 166 ? -6.391 -27.109 -2.512 1 98.44 166 GLY B N 1
ATOM 5550 C CA . GLY B 1 166 ? -5.379 -26.094 -2.783 1 98.44 166 GLY B CA 1
ATOM 5551 C C . GLY B 1 166 ? -4.809 -26.188 -4.188 1 98.44 166 GLY B C 1
ATOM 5552 O O . GLY B 1 166 ? -3.859 -25.484 -4.523 1 98.44 166 GLY B O 1
ATOM 5553 N N . ASP B 1 167 ? -5.422 -27.062 -5.039 1 98.44 167 ASP B N 1
ATOM 5554 C CA . ASP B 1 167 ? -5.023 -27.141 -6.441 1 98.44 167 ASP B CA 1
ATOM 5555 C C . ASP B 1 167 ? -5.203 -25.797 -7.137 1 98.44 167 ASP B C 1
ATOM 5557 O O . ASP B 1 167 ? -6.32 -25.281 -7.227 1 98.44 167 ASP B O 1
ATOM 5561 N N . LEU B 1 168 ? -4.172 -25.297 -7.723 1 97 168 LEU B N 1
ATOM 5562 C CA . LEU B 1 168 ? -4.152 -23.906 -8.18 1 97 168 LEU B CA 1
ATOM 5563 C C . LEU B 1 168 ? -4.727 -23.797 -9.586 1 97 168 LEU B C 1
ATOM 5565 O O . LEU B 1 168 ? -5.008 -22.688 -10.055 1 97 168 LEU B O 1
ATOM 5569 N N . THR B 1 169 ? -4.953 -24.969 -10.258 1 98 169 THR B N 1
ATOM 5570 C CA . THR B 1 169 ? -5.406 -24.875 -11.648 1 98 169 THR B CA 1
ATOM 5571 C C . THR B 1 169 ? -6.652 -25.719 -11.867 1 98 169 THR B C 1
ATOM 5573 O O . THR B 1 169 ? -7.367 -25.531 -12.859 1 98 169 THR B O 1
ATOM 5576 N N . MET B 1 170 ? -6.918 -26.719 -11.031 1 98.31 170 MET B N 1
ATOM 5577 C CA . MET B 1 170 ? -8.078 -27.594 -11.117 1 98.31 170 MET B CA 1
ATOM 5578 C C . MET B 1 170 ? -8.242 -28.141 -12.531 1 98.31 170 MET B C 1
ATOM 5580 O O . MET B 1 170 ? -9.352 -28.156 -13.07 1 98.31 170 MET B O 1
ATOM 5584 N N . GLY B 1 171 ? -7.133 -28.438 -13.133 1 97.31 171 GLY B N 1
ATOM 5585 C CA . GLY B 1 171 ? -7.121 -29.078 -14.438 1 97.31 171 GLY B CA 1
ATOM 5586 C C . GLY B 1 171 ? -7.289 -28.094 -15.586 1 97.31 171 GLY B C 1
ATOM 5587 O O . GLY B 1 171 ? -7.121 -28.469 -16.75 1 97.31 171 GLY B O 1
ATOM 5588 N N . GLY B 1 172 ? -7.574 -26.875 -15.328 1 98.06 172 GLY B N 1
ATOM 5589 C CA . GLY B 1 172 ? -7.957 -25.906 -16.344 1 98.06 172 GLY B CA 1
ATOM 5590 C C . GLY B 1 172 ? -6.801 -25.484 -17.234 1 98.06 172 GLY B C 1
ATOM 5591 O O . GLY B 1 172 ? -7.004 -24.812 -18.25 1 98.06 172 GLY B O 1
ATOM 5592 N N . ARG B 1 173 ? -5.582 -25.875 -16.922 1 98.19 173 ARG B N 1
ATOM 5593 C CA . ARG B 1 173 ? -4.406 -25.5 -17.703 1 98.19 173 ARG B CA 1
ATOM 5594 C C . ARG B 1 173 ? -3.631 -26.734 -18.156 1 98.19 173 ARG B C 1
ATOM 5596 O O . ARG B 1 173 ? -2.484 -26.641 -18.594 1 98.19 173 ARG B O 1
ATOM 5603 N N . THR B 1 174 ? -4.203 -27.891 -18.016 1 98.19 174 THR B N 1
ATOM 5604 C CA . THR B 1 174 ? -3.518 -29.141 -18.328 1 98.19 174 THR B CA 1
ATOM 5605 C C . THR B 1 174 ? -3.594 -29.438 -19.828 1 98.19 174 THR B C 1
ATOM 5607 O O . THR B 1 174 ? -4.684 -29.484 -20.391 1 98.19 174 THR B O 1
ATOM 5610 N N . THR B 1 175 ? -2.465 -29.656 -20.422 1 97.56 175 THR B N 1
ATOM 5611 C CA . THR B 1 175 ? -2.395 -30.031 -21.828 1 97.56 175 THR B CA 1
ATOM 5612 C C . THR B 1 175 ? -2.564 -31.547 -21.984 1 97.56 175 THR B C 1
ATOM 5614 O O . THR B 1 175 ? -2.428 -32.312 -21.016 1 97.56 175 THR B O 1
ATOM 5617 N N . PRO B 1 176 ? -2.824 -31.984 -23.234 1 95.38 176 PRO B N 1
ATOM 5618 C CA . PRO B 1 176 ? -3.025 -33.406 -23.453 1 95.38 176 PRO B CA 1
ATOM 5619 C C . PRO B 1 176 ? -1.8 -34.25 -23.094 1 95.38 176 PRO B C 1
ATOM 5621 O O . PRO B 1 176 ? -1.933 -35.406 -22.688 1 95.38 176 PRO B O 1
ATOM 5624 N N . ASP B 1 177 ? -0.659 -33.688 -23.094 1 95.94 177 ASP B N 1
ATOM 5625 C CA . ASP B 1 177 ? 0.563 -34.438 -22.812 1 95.94 177 ASP B CA 1
ATOM 5626 C C . ASP B 1 177 ? 0.933 -34.344 -21.344 1 95.94 177 ASP B C 1
ATOM 5628 O O . ASP B 1 177 ? 2.029 -34.719 -20.938 1 95.94 177 ASP B O 1
ATOM 5632 N N . GLY B 1 178 ? 0.082 -33.781 -20.562 1 95.94 178 GLY B N 1
ATOM 5633 C CA . GLY B 1 178 ? 0.249 -33.812 -19.125 1 95.94 178 GLY B CA 1
ATOM 5634 C C . GLY B 1 178 ? 1.177 -32.719 -18.609 1 95.94 178 GLY B C 1
ATOM 5635 O O . GLY B 1 178 ? 1.919 -32.938 -17.641 1 95.94 178 GLY B O 1
ATOM 5636 N N . LYS B 1 179 ? 1.189 -31.578 -19.266 1 97.69 179 LYS B N 1
ATOM 5637 C CA . LYS B 1 179 ? 1.961 -30.422 -18.844 1 97.69 179 LYS B CA 1
ATOM 5638 C C . LYS B 1 179 ? 1.048 -29.234 -18.531 1 97.69 179 LYS B C 1
ATOM 5640 O O . LYS B 1 179 ? -0.158 -29.297 -18.781 1 97.69 179 LYS B O 1
ATOM 5645 N N . ILE B 1 180 ? 1.64 -28.266 -17.938 1 98.19 180 ILE B N 1
ATOM 5646 C CA . ILE B 1 180 ? 0.884 -27.047 -17.641 1 98.19 180 ILE B CA 1
ATOM 5647 C C . ILE B 1 180 ? 0.958 -26.094 -18.828 1 98.19 180 ILE B C 1
ATOM 5649 O O . ILE B 1 180 ? 2.018 -25.922 -19.438 1 98.19 180 ILE B O 1
ATOM 5653 N N . ASP B 1 181 ? -0.127 -25.516 -19.188 1 98.38 181 ASP B N 1
ATOM 5654 C CA . ASP B 1 181 ? -0.154 -24.531 -20.266 1 98.38 181 ASP B CA 1
ATOM 5655 C C . ASP B 1 181 ? 0.037 -23.125 -19.719 1 98.38 181 ASP B C 1
ATOM 5657 O O . ASP B 1 181 ? -0.47 -22.781 -18.641 1 98.38 181 ASP B O 1
ATOM 5661 N N . TYR B 1 182 ? 0.809 -22.328 -20.406 1 98.12 182 TYR B N 1
ATOM 5662 C CA . TYR B 1 182 ? 0.989 -20.906 -20.125 1 98.12 182 TYR B CA 1
ATOM 5663 C C . TYR B 1 182 ? 1.295 -20.125 -21.406 1 98.12 182 TYR B C 1
ATOM 5665 O O . TYR B 1 182 ? 1.636 -20.719 -22.422 1 98.12 182 TYR B O 1
ATOM 5673 N N . THR B 1 183 ? 1.114 -18.844 -21.359 1 97.31 183 THR B N 1
ATOM 5674 C CA . THR B 1 183 ? 1.423 -17.938 -22.469 1 97.31 183 THR B CA 1
ATOM 5675 C C . THR B 1 183 ? 2.375 -16.828 -22 1 97.31 183 THR B C 1
ATOM 5677 O O . THR B 1 183 ? 2.656 -16.703 -20.812 1 97.31 183 THR B O 1
ATOM 5680 N N . ASP B 1 184 ? 2.857 -16.062 -22.906 1 94.88 184 ASP B N 1
ATOM 5681 C CA . ASP B 1 184 ? 3.875 -15.07 -22.578 1 94.88 184 ASP B CA 1
ATOM 5682 C C . ASP B 1 184 ? 3.287 -13.945 -21.734 1 94.88 184 ASP B C 1
ATOM 5684 O O . ASP B 1 184 ? 3.934 -13.453 -20.812 1 94.88 184 ASP B O 1
ATOM 5688 N N . ILE B 1 185 ? 2.113 -13.547 -22.094 1 95.5 185 ILE B N 1
ATOM 5689 C CA . ILE B 1 185 ? 1.372 -12.602 -21.266 1 95.5 185 ILE B CA 1
ATOM 5690 C C . ILE B 1 185 ? 0.093 -13.258 -20.75 1 95.5 185 ILE B C 1
ATOM 5692 O O . ILE B 1 185 ? -0.883 -13.391 -21.5 1 95.5 185 ILE B O 1
ATOM 5696 N N . ASP B 1 186 ? 0.105 -13.602 -19.547 1 97.5 186 ASP B N 1
ATOM 5697 C CA . ASP B 1 186 ? -0.967 -14.344 -18.906 1 97.5 186 ASP B CA 1
ATOM 5698 C C . ASP B 1 186 ? -2.211 -13.477 -18.719 1 97.5 186 ASP B C 1
ATOM 5700 O O . ASP B 1 186 ? -2.113 -12.25 -18.641 1 97.5 186 ASP B O 1
ATOM 5704 N N . HIS B 1 187 ? -3.424 -14.07 -18.656 1 97.56 187 HIS B N 1
ATOM 5705 C CA . HIS B 1 187 ? -4.672 -13.328 -18.516 1 97.56 187 HIS B CA 1
ATOM 5706 C C . HIS B 1 187 ? -4.723 -12.586 -17.172 1 97.56 187 HIS B C 1
ATOM 5708 O O . HIS B 1 187 ? -5.473 -11.617 -17.031 1 97.56 187 HIS B O 1
ATOM 5714 N N . SER B 1 188 ? -3.932 -13.039 -16.203 1 95.81 188 SER B N 1
ATOM 5715 C CA . SER B 1 188 ? -3.883 -12.359 -14.914 1 95.81 188 SER B CA 1
ATOM 5716 C C . SER B 1 188 ? -3.352 -10.938 -15.062 1 95.81 188 SER B C 1
ATOM 5718 O O . SER B 1 188 ? -3.506 -10.109 -14.164 1 95.81 188 SER B O 1
ATOM 5720 N N . TYR B 1 189 ? -2.789 -10.57 -16.188 1 94.69 189 TYR B N 1
ATOM 5721 C CA . TYR B 1 189 ? -2.238 -9.242 -16.422 1 94.69 189 TYR B CA 1
ATOM 5722 C C . TYR B 1 189 ? -3.008 -8.516 -17.516 1 94.69 189 TYR B C 1
ATOM 5724 O O . TYR B 1 189 ? -2.564 -7.473 -18.016 1 94.69 189 TYR B O 1
ATOM 5732 N N . ALA B 1 190 ? -4.109 -9.016 -17.938 1 96.06 190 ALA B N 1
ATOM 5733 C CA . ALA B 1 190 ? -4.859 -8.484 -19.062 1 96.06 190 ALA B CA 1
ATOM 5734 C C . ALA B 1 190 ? -5.223 -7.016 -18.844 1 96.06 190 ALA B C 1
ATOM 5736 O O . ALA B 1 190 ? -5.098 -6.191 -19.75 1 96.06 190 ALA B O 1
ATOM 5737 N N . ASN B 1 191 ? -5.629 -6.707 -17.625 1 94.25 191 ASN B N 1
ATOM 5738 C CA . ASN B 1 191 ? -6.141 -5.371 -17.328 1 94.25 191 ASN B CA 1
ATOM 5739 C C . ASN B 1 191 ? -5.008 -4.367 -17.141 1 94.25 191 ASN B C 1
ATOM 5741 O O . ASN B 1 191 ? -5.195 -3.164 -17.328 1 94.25 191 ASN B O 1
ATOM 5745 N N . SER B 1 192 ? -3.797 -4.812 -16.797 1 88.19 192 SER B N 1
ATOM 5746 C CA . SER B 1 192 ? -2.703 -3.918 -16.438 1 88.19 192 SER B CA 1
ATOM 5747 C C . SER B 1 192 ? -1.748 -3.715 -17.609 1 88.19 192 SER B C 1
ATOM 5749 O O . SER B 1 192 ? -1.266 -2.604 -17.828 1 88.19 192 SER B O 1
ATOM 5751 N N . ILE B 1 193 ? -1.413 -4.75 -18.328 1 87.06 193 ILE B N 1
ATOM 5752 C CA . ILE B 1 193 ? -0.373 -4.676 -19.344 1 87.06 193 ILE B CA 1
ATOM 5753 C C . ILE B 1 193 ? -1.002 -4.781 -20.734 1 87.06 193 ILE B C 1
ATOM 5755 O O . ILE B 1 193 ? -0.439 -4.293 -21.719 1 87.06 193 ILE B O 1
ATOM 5759 N N . GLY B 1 194 ? -2.15 -5.453 -20.875 1 88.06 194 GLY B N 1
ATOM 5760 C CA . GLY B 1 194 ? -2.781 -5.66 -22.172 1 88.06 194 GLY B CA 1
ATOM 5761 C C . GLY B 1 194 ? -2.135 -6.773 -22.969 1 88.06 194 GLY B C 1
ATOM 5762 O O . GLY B 1 194 ? -1.174 -7.398 -22.516 1 88.06 194 GLY B O 1
ATOM 5763 N N . ASN B 1 195 ? -2.762 -7.172 -23.984 1 91.5 195 ASN B N 1
ATOM 5764 C CA . ASN B 1 195 ? -2.293 -8.141 -24.969 1 91.5 195 ASN B CA 1
ATOM 5765 C C . ASN B 1 195 ? -2.178 -9.539 -24.375 1 91.5 195 ASN B C 1
ATOM 5767 O O . ASN B 1 195 ? -1.313 -10.32 -24.766 1 91.5 195 ASN B O 1
ATOM 5771 N N . ALA B 1 196 ? -2.932 -9.766 -23.375 1 96.44 196 ALA B N 1
ATOM 5772 C CA . ALA B 1 196 ? -2.943 -11.102 -22.797 1 96.44 196 ALA B CA 1
ATOM 5773 C C . ALA B 1 196 ? -3.424 -12.141 -23.797 1 96.44 196 ALA B C 1
ATOM 5775 O O . ALA B 1 196 ? -4.242 -11.836 -24.672 1 96.44 196 ALA B O 1
ATOM 5776 N N . ILE B 1 197 ? -2.889 -13.305 -23.719 1 96.44 197 ILE B N 1
ATOM 5777 C CA . ILE B 1 197 ? -3.242 -14.445 -24.562 1 96.44 197 ILE B CA 1
ATOM 5778 C C . ILE B 1 197 ? -3.838 -15.555 -23.688 1 96.44 197 ILE B C 1
ATOM 5780 O O . ILE B 1 197 ? -3.252 -15.945 -22.672 1 96.44 197 ILE B O 1
ATOM 5784 N N . LEU B 1 198 ? -4.988 -16 -24.062 1 98 198 LEU B N 1
ATOM 5785 C CA . LEU B 1 198 ? -5.629 -17.078 -23.312 1 98 198 LEU B CA 1
ATOM 5786 C C . LEU B 1 198 ? -5.004 -18.422 -23.656 1 98 198 LEU B C 1
ATOM 5788 O O . LEU B 1 198 ? -4.668 -18.688 -24.812 1 98 198 LEU B O 1
ATOM 5792 N N . THR B 1 199 ? -4.836 -19.234 -22.641 1 97.88 199 THR B N 1
ATOM 5793 C CA . THR B 1 199 ? -4.41 -20.625 -22.875 1 97.88 199 THR B CA 1
ATOM 5794 C C . THR B 1 199 ? -5.516 -21.422 -23.562 1 97.88 199 THR B C 1
ATOM 5796 O O . THR B 1 199 ? -6.684 -21.031 -23.531 1 97.88 199 THR B O 1
ATOM 5799 N N . THR B 1 200 ? -5.176 -22.562 -24.094 1 96.25 200 THR B N 1
ATOM 5800 C CA . THR B 1 200 ? -6.102 -23.312 -24.938 1 96.25 200 THR B CA 1
ATOM 5801 C C . THR B 1 200 ? -6.961 -24.25 -24.109 1 96.25 200 THR B C 1
ATOM 5803 O O . THR B 1 200 ? -8.133 -24.484 -24.422 1 96.25 200 THR B O 1
ATOM 5806 N N . PRO B 1 201 ? -6.422 -24.891 -23.047 1 97.44 201 PRO B N 1
ATOM 5807 C CA . PRO B 1 201 ? -7.254 -25.812 -22.281 1 97.44 201 PRO B CA 1
ATOM 5808 C C . PRO B 1 201 ? -8.516 -25.156 -21.719 1 97.44 201 PRO B C 1
ATOM 5810 O O . PRO B 1 201 ? -8.523 -23.953 -21.469 1 97.44 201 PRO B O 1
ATOM 5813 N N . ASP B 1 202 ? -9.508 -25.922 -21.562 1 97.88 202 ASP B N 1
ATOM 5814 C CA . ASP B 1 202 ? -10.766 -25.453 -20.984 1 97.88 202 ASP B CA 1
ATOM 5815 C C . ASP B 1 202 ? -10.633 -25.281 -19.469 1 97.88 202 ASP B C 1
ATOM 5817 O O . ASP B 1 202 ? -10.336 -26.234 -18.75 1 97.88 202 ASP B O 1
ATOM 5821 N N . PRO B 1 203 ? -10.914 -24.094 -18.984 1 98 203 PRO B N 1
ATOM 5822 C CA . PRO B 1 203 ? -10.797 -23.875 -17.531 1 98 203 PRO B CA 1
ATOM 5823 C C . PRO B 1 203 ? -11.703 -24.797 -16.719 1 98 203 PRO B C 1
ATOM 5825 O O . PRO B 1 203 ? -11.516 -24.922 -15.508 1 98 203 PRO B O 1
ATOM 5828 N N . LEU B 1 204 ? -12.656 -25.438 -17.375 1 98.44 204 LEU B N 1
ATOM 5829 C CA . LEU B 1 204 ? -13.633 -26.266 -16.672 1 98.44 204 LEU B CA 1
ATOM 5830 C C . LEU B 1 204 ? -13.234 -27.734 -16.703 1 98.44 204 LEU B C 1
ATOM 5832 O O . LEU B 1 204 ? -13.93 -28.594 -16.156 1 98.44 204 LEU B O 1
ATOM 5836 N N . SER B 1 205 ? -12.086 -28.016 -17.266 1 98.06 205 SER B N 1
ATOM 5837 C CA . SER B 1 205 ? -11.711 -29.391 -17.547 1 98.06 205 SER B CA 1
ATOM 5838 C C . SER B 1 205 ? -11.727 -30.25 -16.281 1 98.06 205 SER B C 1
ATOM 5840 O O . SER B 1 205 ? -12.234 -31.375 -16.281 1 98.06 205 SER B O 1
ATOM 5842 N N . GLY B 1 206 ? -11.172 -29.734 -15.172 1 98.5 206 GLY B N 1
ATOM 5843 C CA . GLY B 1 206 ? -11.148 -30.5 -13.93 1 98.5 206 GLY B CA 1
ATOM 5844 C C . GLY B 1 206 ? -12.531 -30.734 -13.352 1 98.5 206 GLY B C 1
ATOM 5845 O O . GLY B 1 206 ? -12.828 -31.812 -12.852 1 98.5 206 GLY B O 1
ATOM 5846 N N . LEU B 1 207 ? -13.352 -29.766 -13.398 1 98.88 207 LEU B N 1
ATOM 5847 C CA . LEU B 1 207 ? -14.719 -29.891 -12.898 1 98.88 207 LEU B CA 1
ATOM 5848 C C . LEU B 1 207 ? -15.516 -30.891 -13.75 1 98.88 207 LEU B C 1
ATOM 5850 O O . LEU B 1 207 ? -16.312 -31.672 -13.219 1 98.88 207 LEU B O 1
ATOM 5854 N N . ASP B 1 208 ? -15.352 -30.859 -15.07 1 98.75 208 ASP B N 1
ATOM 5855 C CA . ASP B 1 208 ? -16.031 -31.797 -15.969 1 98.75 208 ASP B CA 1
ATOM 5856 C C . ASP B 1 208 ? -15.578 -33.219 -15.703 1 98.75 208 ASP B C 1
ATOM 5858 O O . ASP B 1 208 ? -16.391 -34.156 -15.734 1 98.75 208 ASP B O 1
ATOM 5862 N N . GLN B 1 209 ? -14.305 -33.375 -15.438 1 98.69 209 GLN B N 1
ATOM 5863 C CA . GLN B 1 209 ? -13.797 -34.719 -15.102 1 98.69 209 GLN B CA 1
ATOM 5864 C C . GLN B 1 209 ? -14.422 -35.219 -13.812 1 98.69 209 GLN B C 1
ATOM 5866 O O . GLN B 1 209 ? -14.805 -36.406 -13.727 1 98.69 209 GLN B O 1
ATOM 5871 N N . LEU B 1 210 ? -14.477 -34.375 -12.82 1 98.94 210 LEU B N 1
ATOM 5872 C CA . LEU B 1 210 ? -15.102 -34.75 -11.555 1 98.94 210 LEU B CA 1
ATOM 5873 C C . LEU B 1 210 ? -16.562 -35.125 -11.758 1 98.94 210 LEU B C 1
ATOM 5875 O O . LEU B 1 210 ? -17.031 -36.125 -11.242 1 98.94 210 LEU B O 1
ATOM 5879 N N . ALA B 1 211 ? -17.297 -34.344 -12.523 1 98.94 211 ALA B N 1
ATOM 5880 C CA . ALA B 1 211 ? -18.703 -34.594 -12.797 1 98.94 211 ALA B CA 1
ATOM 5881 C C . ALA B 1 211 ? -18.906 -35.906 -13.516 1 98.94 211 ALA B C 1
ATOM 5883 O O . ALA B 1 211 ? -19.859 -36.625 -13.227 1 98.94 211 ALA B O 1
ATOM 5884 N N . GLN B 1 212 ? -18.078 -36.188 -14.445 1 98.88 212 GLN B N 1
ATOM 5885 C CA . GLN B 1 212 ? -18.141 -37.469 -15.172 1 98.88 212 GLN B CA 1
ATOM 5886 C C . GLN B 1 212 ? -18.016 -38.656 -14.219 1 98.88 212 GLN B C 1
ATOM 5888 O O . GLN B 1 212 ? -18.734 -39.625 -14.352 1 98.88 212 GLN B O 1
ATOM 5893 N N . GLN B 1 213 ? -17.141 -38.5 -13.281 1 98.88 213 GLN B N 1
ATOM 5894 C CA . GLN B 1 213 ? -16.938 -39.562 -12.305 1 98.88 213 GLN B CA 1
ATOM 5895 C C . GLN B 1 213 ? -18.156 -39.719 -11.398 1 98.88 213 GLN B C 1
ATOM 5897 O O . GLN B 1 213 ? -18.531 -40.844 -11.062 1 98.88 213 GLN B O 1
ATOM 5902 N N . VAL B 1 214 ? -18.672 -38.625 -10.992 1 98.94 214 VAL B N 1
ATOM 5903 C CA . VAL B 1 214 ? -19.875 -38.656 -10.164 1 98.94 214 VAL B CA 1
ATOM 5904 C C . VAL B 1 214 ? -20.984 -39.406 -10.906 1 98.94 214 VAL B C 1
ATOM 5906 O O . VAL B 1 214 ? -21.641 -40.281 -10.336 1 98.94 214 VAL B O 1
ATOM 5909 N N . SER B 1 215 ? -21.203 -39.062 -12.148 1 98.81 215 SER B N 1
ATOM 5910 C CA . SER B 1 215 ? -22.188 -39.75 -12.977 1 98.81 215 SER B CA 1
ATOM 5911 C C . SER B 1 215 ? -21.859 -41.25 -13.102 1 98.81 215 SER B C 1
ATOM 5913 O O . SER B 1 215 ? -22.75 -42.094 -12.969 1 98.81 215 SER B O 1
ATOM 5915 N N . ALA B 1 216 ? -20.641 -41.594 -13.32 1 98.62 216 ALA B N 1
ATOM 5916 C CA . ALA B 1 216 ? -20.188 -42.969 -13.484 1 98.62 216 ALA B CA 1
ATOM 5917 C C . ALA B 1 216 ? -20.391 -43.75 -12.195 1 98.62 216 ALA B C 1
ATOM 5919 O O . ALA B 1 216 ? -20.531 -44.969 -12.234 1 98.62 216 ALA B O 1
ATOM 5920 N N . ALA B 1 217 ? -20.453 -43.031 -11.102 1 98.25 217 ALA B N 1
ATOM 5921 C CA . ALA B 1 217 ? -20.672 -43.656 -9.805 1 98.25 217 ALA B CA 1
ATOM 5922 C C . ALA B 1 217 ? -22.141 -44 -9.594 1 98.25 217 ALA B C 1
ATOM 5924 O O . ALA B 1 217 ? -22.516 -44.562 -8.562 1 98.25 217 ALA B O 1
ATOM 5925 N N . GLY B 1 218 ? -22.969 -43.594 -10.516 1 97.88 218 GLY B N 1
ATOM 5926 C CA . GLY B 1 218 ? -24.359 -44 -10.484 1 97.88 218 GLY B CA 1
ATOM 5927 C C . GLY B 1 218 ? -25.297 -42.906 -9.969 1 97.88 218 GLY B C 1
ATOM 5928 O O . GLY B 1 218 ? -26.5 -43.125 -9.805 1 97.88 218 GLY B O 1
ATOM 5929 N N . ILE B 1 219 ? -24.75 -41.781 -9.75 1 98.81 219 ILE B N 1
ATOM 5930 C CA . ILE B 1 219 ? -25.578 -40.656 -9.266 1 98.81 219 ILE B CA 1
ATOM 5931 C C . ILE B 1 219 ? -26.219 -39.9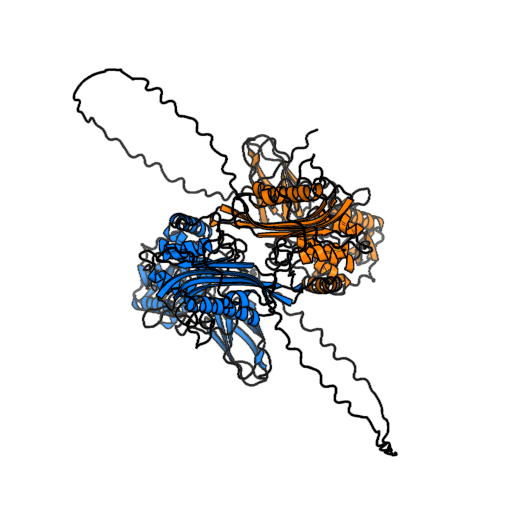38 -10.445 1 98.81 219 ILE B C 1
ATOM 5933 O O . ILE B 1 219 ? -25.516 -39.406 -11.312 1 98.81 219 ILE B O 1
ATOM 5937 N N . LYS B 1 220 ? -27.516 -39.875 -10.438 1 98.69 220 LYS B N 1
ATOM 5938 C CA . LYS B 1 220 ? -28.266 -39.281 -11.547 1 98.69 220 LYS B CA 1
ATOM 5939 C C . LYS B 1 220 ? -28.938 -38 -11.133 1 98.69 220 LYS B C 1
ATOM 5941 O O . LYS B 1 220 ? -29.266 -37.156 -11.977 1 98.69 220 LYS B O 1
ATOM 5946 N N . SER B 1 221 ? -29.156 -37.938 -9.875 1 98.69 221 SER B N 1
ATOM 5947 C CA . SER B 1 221 ? -29.75 -36.719 -9.344 1 98.69 221 SER B CA 1
ATOM 5948 C C . SER B 1 221 ? -29.312 -36.469 -7.902 1 98.69 221 SER B C 1
ATOM 5950 O O . SER B 1 221 ? -28.938 -37.406 -7.191 1 98.69 221 SER B O 1
ATOM 5952 N N . VAL B 1 222 ? -29.297 -35.219 -7.488 1 98.81 222 VAL B N 1
ATOM 5953 C CA . VAL B 1 222 ? -28.953 -34.812 -6.137 1 98.81 222 VAL B CA 1
ATOM 5954 C C . VAL B 1 222 ? -30.109 -34 -5.535 1 98.81 222 VAL B C 1
ATOM 5956 O O . VAL B 1 222 ? -30.406 -32.906 -5.988 1 98.81 222 VAL B O 1
ATOM 5959 N N . SER B 1 223 ? -30.734 -34.5 -4.52 1 98.19 223 SER B N 1
ATOM 5960 C CA . SER B 1 223 ? -31.875 -33.844 -3.898 1 98.19 223 SER B CA 1
ATOM 5961 C C . SER B 1 223 ? -31.422 -32.781 -2.906 1 98.19 223 SER B C 1
ATOM 5963 O O . SER B 1 223 ? -32.156 -31.844 -2.605 1 98.19 223 SER B O 1
ATOM 5965 N N . GLY B 1 224 ? -30.25 -33 -2.383 1 98.06 224 GLY B N 1
ATOM 5966 C CA . GLY B 1 224 ? -29.672 -31.984 -1.504 1 98.06 224 GLY B CA 1
ATOM 5967 C C . GLY B 1 224 ? -28.938 -30.891 -2.252 1 98.06 224 GLY B C 1
ATOM 5968 O O . GLY B 1 224 ? -29.453 -30.328 -3.217 1 98.06 224 GLY B O 1
ATOM 5969 N N . ASP B 1 225 ? -27.703 -30.562 -1.672 1 98.38 225 ASP B N 1
ATOM 5970 C CA . ASP B 1 225 ? -26.938 -29.438 -2.223 1 98.38 225 ASP B CA 1
ATOM 5971 C C . ASP B 1 225 ? -25.578 -29.906 -2.756 1 98.38 225 ASP B C 1
ATOM 5973 O O . ASP B 1 225 ? -25.219 -31.078 -2.605 1 98.38 225 ASP B O 1
ATOM 5977 N N . VAL B 1 226 ? -24.984 -29.094 -3.506 1 98.75 226 VAL B N 1
ATOM 5978 C CA . VAL B 1 226 ? -23.562 -29.156 -3.83 1 98.75 226 VAL B CA 1
ATOM 5979 C C . VAL B 1 226 ? -22.797 -28.125 -3.01 1 98.75 226 VAL B C 1
ATOM 5981 O O . VAL B 1 226 ? -23.125 -26.938 -3.025 1 98.75 226 VAL B O 1
ATOM 5984 N N . ILE B 1 227 ? -21.828 -28.578 -2.23 1 98.69 227 ILE B N 1
ATOM 5985 C CA . ILE B 1 227 ? -21.141 -27.703 -1.281 1 98.69 227 ILE B CA 1
ATOM 5986 C C . ILE B 1 227 ? -19.641 -27.766 -1.523 1 98.69 227 ILE B C 1
ATOM 5988 O O . ILE B 1 227 ? -19.078 -28.844 -1.759 1 98.69 227 ILE B O 1
ATOM 5992 N N . ILE B 1 228 ? -18.953 -26.625 -1.523 1 98.75 228 ILE B N 1
ATOM 5993 C CA . ILE B 1 228 ? -17.5 -26.516 -1.604 1 98.75 228 ILE B CA 1
ATOM 5994 C C . ILE B 1 228 ? -16.922 -26.359 -0.202 1 98.75 228 ILE B C 1
ATOM 5996 O O . ILE B 1 228 ? -17.25 -25.422 0.518 1 98.75 228 ILE B O 1
ATOM 6000 N N . ASP B 1 229 ? -16.156 -27.312 0.207 1 98.69 229 ASP B N 1
ATOM 6001 C CA . ASP B 1 229 ? -15.391 -27.188 1.445 1 98.69 229 ASP B CA 1
ATOM 6002 C C . ASP B 1 229 ? -14.047 -26.5 1.191 1 98.69 229 ASP B C 1
ATOM 6004 O O . ASP B 1 229 ? -13.102 -27.141 0.714 1 98.69 229 ASP B O 1
ATOM 6008 N N . ASP B 1 230 ? -13.992 -25.25 1.526 1 97.81 230 ASP B N 1
ATOM 6009 C CA . ASP B 1 230 ? -12.773 -24.484 1.286 1 97.81 230 ASP B CA 1
ATOM 6010 C C . ASP B 1 230 ? -12.07 -24.141 2.6 1 97.81 230 ASP B C 1
ATOM 6012 O O . ASP B 1 230 ? -11.5 -23.062 2.744 1 97.81 230 ASP B O 1
ATOM 6016 N N . ARG B 1 231 ? -12.109 -25.078 3.611 1 97.12 231 ARG B N 1
ATOM 6017 C CA . ARG B 1 231 ? -11.609 -24.812 4.953 1 97.12 231 ARG B CA 1
ATOM 6018 C C . ARG B 1 231 ? -10.172 -25.297 5.109 1 97.12 231 ARG B C 1
ATOM 6020 O O . ARG B 1 231 ? -9.641 -25.344 6.223 1 97.12 231 ARG B O 1
ATOM 6027 N N . LEU B 1 232 ? -9.5 -25.656 4.004 1 97.94 232 LEU B N 1
ATOM 6028 C CA . LEU B 1 232 ? -8.141 -26.172 4.055 1 97.94 232 LEU B CA 1
ATOM 6029 C C . LEU B 1 232 ? -7.207 -25.188 4.738 1 97.94 232 LEU B C 1
ATOM 6031 O O . LEU B 1 232 ? -6.395 -25.578 5.582 1 97.94 232 LEU B O 1
ATOM 6035 N N . PHE B 1 233 ? -7.25 -23.922 4.352 1 98.19 233 PHE B N 1
ATOM 6036 C CA . PHE B 1 233 ? -6.477 -22.859 4.996 1 98.19 233 PHE B CA 1
ATOM 6037 C C . PHE B 1 233 ? -7.301 -21.594 5.121 1 98.19 233 PHE B C 1
ATOM 6039 O O . PHE B 1 233 ? -8.383 -21.484 4.531 1 98.19 233 PHE B O 1
ATOM 6046 N N . ASP B 1 234 ? -6.852 -20.656 5.949 1 97.62 234 ASP B N 1
ATOM 6047 C CA . ASP B 1 234 ? -7.57 -19.406 6.207 1 97.62 234 ASP B CA 1
ATOM 6048 C C . ASP B 1 234 ? -7.535 -18.484 4.988 1 97.62 234 ASP B C 1
ATOM 6050 O O . ASP B 1 234 ? -6.465 -18.219 4.43 1 97.62 234 ASP B O 1
ATOM 6054 N N . LYS B 1 235 ? -8.703 -18.078 4.566 1 96.31 235 LYS B N 1
ATOM 6055 C CA . LYS B 1 235 ? -8.789 -17.109 3.471 1 96.31 235 LYS B CA 1
ATOM 6056 C C . LYS B 1 235 ? -8.188 -15.766 3.873 1 96.31 235 LYS B C 1
ATOM 6058 O O . LYS B 1 235 ? -8.266 -15.375 5.039 1 96.31 235 LYS B O 1
ATOM 6063 N N . ILE B 1 236 ? -7.656 -15.047 2.857 1 94.75 236 ILE B N 1
ATOM 6064 C CA . ILE B 1 236 ? -7.074 -13.742 3.156 1 94.75 236 ILE B CA 1
ATOM 6065 C C . ILE B 1 236 ? -6.949 -12.922 1.872 1 94.75 236 ILE B C 1
ATOM 6067 O O . ILE B 1 236 ? -6.695 -13.477 0.8 1 94.75 236 ILE B O 1
ATOM 6071 N N . ASN B 1 237 ? -7.219 -11.711 1.983 1 92.88 237 ASN B N 1
ATOM 6072 C CA . ASN B 1 237 ? -6.672 -10.758 1.027 1 92.88 237 ASN B CA 1
ATOM 6073 C C . ASN B 1 237 ? -5.262 -10.312 1.422 1 92.88 237 ASN B C 1
ATOM 6075 O O . ASN B 1 237 ? -5.0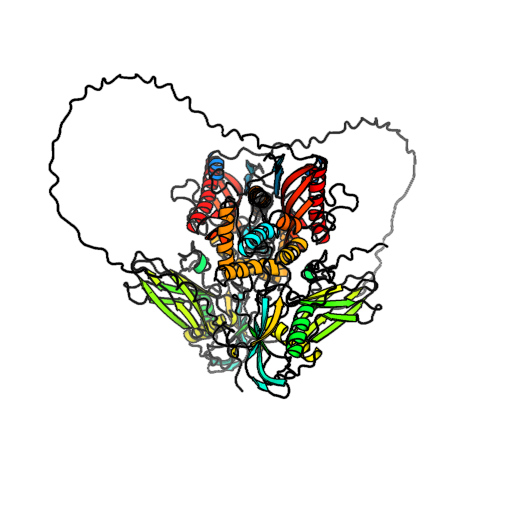9 -9.57 2.385 1 92.88 237 ASN B O 1
ATOM 6079 N N . PRO B 1 238 ? -4.316 -10.797 0.704 1 91.75 238 PRO B N 1
ATOM 6080 C CA . PRO B 1 238 ? -2.959 -10.461 1.139 1 91.75 238 PRO B CA 1
ATOM 6081 C C . PRO B 1 238 ? -2.725 -8.953 1.226 1 91.75 238 PRO B C 1
ATOM 6083 O O . PRO B 1 238 ? -3.223 -8.203 0.385 1 91.75 238 PRO B O 1
ATOM 6086 N N . PRO B 1 239 ? -1.941 -8.516 2.209 1 84.44 239 PRO B N 1
ATOM 6087 C CA . PRO B 1 239 ? -1.649 -7.086 2.318 1 84.44 239 PRO B CA 1
ATOM 6088 C C . PRO B 1 239 ? -0.966 -6.527 1.073 1 84.44 239 PRO B C 1
ATOM 6090 O O . PRO B 1 239 ? -0.214 -7.238 0.404 1 84.44 239 PRO B O 1
ATOM 6093 N N . ASP B 1 240 ? -1.343 -5.219 0.711 1 73.19 240 ASP B N 1
ATOM 6094 C CA . ASP B 1 240 ? -0.691 -4.453 -0.346 1 73.19 240 ASP B CA 1
ATOM 6095 C C . ASP B 1 240 ? -0.964 -5.066 -1.718 1 73.19 240 ASP B C 1
ATOM 6097 O O . ASP B 1 240 ? -0.229 -4.809 -2.674 1 73.19 240 ASP B O 1
ATOM 6101 N N . SER B 1 241 ? -1.944 -5.973 -1.753 1 64.69 241 SER B N 1
ATOM 6102 C CA . SER B 1 241 ? -2.289 -6.582 -3.033 1 64.69 241 SER B CA 1
ATOM 6103 C C . SER B 1 241 ? -3.291 -5.727 -3.801 1 64.69 241 SER B C 1
ATOM 6105 O O . SER B 1 241 ? -3.766 -6.121 -4.867 1 64.69 241 SER B O 1
ATOM 6107 N N . ALA B 1 242 ? -3.549 -4.5 -3.381 1 58.19 242 ALA B N 1
ATOM 6108 C CA . ALA B 1 242 ? -4.574 -3.607 -3.918 1 58.19 242 ALA B CA 1
ATOM 6109 C C . ALA B 1 242 ? -5.926 -4.309 -3.998 1 58.19 242 ALA B C 1
ATOM 6111 O O . ALA B 1 242 ? -6.711 -4.055 -4.914 1 58.19 242 ALA B O 1
ATOM 6112 N N . ASN B 1 243 ? -6.086 -5.328 -3.143 1 55.44 243 ASN B N 1
ATOM 6113 C CA . ASN B 1 243 ? -7.289 -6.145 -3.061 1 55.44 243 ASN B CA 1
ATOM 6114 C C . ASN B 1 243 ? -7.625 -6.785 -4.402 1 55.44 243 ASN B C 1
ATOM 6116 O O . ASN B 1 243 ? -8.797 -6.891 -4.77 1 55.44 243 ASN B O 1
ATOM 6120 N N . ASP B 1 244 ? -6.645 -7.203 -4.961 1 77.31 244 ASP B N 1
ATOM 6121 C CA . ASP B 1 244 ? -6.793 -7.719 -6.316 1 77.31 244 ASP B CA 1
ATOM 6122 C C . ASP B 1 244 ? -7.336 -9.148 -6.305 1 77.31 244 ASP B C 1
ATOM 6124 O O . ASP B 1 244 ? -7.93 -9.602 -7.285 1 77.31 244 ASP B O 1
ATOM 6128 N N . TYR B 1 245 ? -7.074 -9.812 -5.188 1 91 245 TYR B N 1
ATOM 6129 C CA . TYR B 1 245 ? -7.551 -11.188 -5.102 1 91 245 TYR B CA 1
ATOM 6130 C C . TYR B 1 245 ? -7.621 -11.648 -3.65 1 91 245 TYR B C 1
ATOM 6132 O O . TYR B 1 245 ? -6.992 -11.062 -2.771 1 91 245 TYR B O 1
ATOM 6140 N N . THR B 1 246 ? -8.469 -12.672 -3.424 1 95.25 246 THR B N 1
ATOM 6141 C CA . THR B 1 246 ? -8.555 -13.406 -2.166 1 95.25 246 THR B CA 1
ATOM 6142 C C . THR B 1 246 ? -7.957 -14.805 -2.312 1 95.25 246 THR B C 1
ATOM 6144 O O . THR B 1 246 ? -8.242 -15.508 -3.279 1 95.25 246 THR B O 1
ATOM 6147 N N . LEU B 1 247 ? -7.102 -15.172 -1.44 1 97.5 247 LEU B N 1
ATOM 6148 C CA . LEU B 1 247 ? -6.562 -16.516 -1.455 1 97.5 247 LEU B CA 1
ATOM 6149 C C . LEU B 1 247 ? -7.562 -17.516 -0.875 1 97.5 247 LEU B C 1
ATOM 6151 O O . LEU B 1 247 ? -8.031 -17.344 0.251 1 97.5 247 LEU B O 1
ATOM 6155 N N . THR B 1 248 ? -7.902 -18.469 -1.625 1 97.81 248 THR B N 1
ATOM 6156 C CA . THR B 1 248 ? -8.805 -19.547 -1.208 1 97.81 248 THR B CA 1
ATOM 6157 C C . THR B 1 248 ? -8.266 -20.906 -1.619 1 97.81 248 THR B C 1
ATOM 6159 O O . THR B 1 248 ? -7.453 -21 -2.543 1 97.81 248 THR B O 1
ATOM 6162 N N . PRO B 1 249 ? -8.703 -21.969 -0.959 1 98.19 249 PRO B N 1
ATOM 6163 C CA . PRO B 1 249 ? -8.242 -23.312 -1.324 1 98.19 249 PRO B CA 1
ATOM 6164 C C . PRO B 1 249 ? -8.82 -23.797 -2.648 1 98.19 249 PRO B C 1
ATOM 6166 O O . PRO B 1 249 ? -8.367 -24.812 -3.193 1 98.19 249 PRO B O 1
ATOM 6169 N N . ILE B 1 250 ? -9.898 -23.125 -3.137 1 98.56 250 ILE B N 1
ATOM 6170 C CA . ILE B 1 250 ? -10.484 -23.484 -4.422 1 98.56 250 ILE B CA 1
ATOM 6171 C C . ILE B 1 250 ? -10.195 -22.391 -5.449 1 98.56 250 ILE B C 1
ATOM 6173 O O . ILE B 1 250 ? -10.422 -21.219 -5.188 1 98.56 250 ILE B O 1
ATOM 6177 N N . VAL B 1 251 ? -9.648 -22.828 -6.559 1 98.44 251 VAL B N 1
ATOM 6178 C CA . VAL B 1 251 ? -9.305 -21.891 -7.633 1 98.44 251 VAL B CA 1
ATOM 6179 C C . VAL B 1 251 ? -9.789 -22.453 -8.969 1 98.44 251 VAL B C 1
ATOM 6181 O O . VAL B 1 251 ? -9.406 -23.547 -9.367 1 98.44 251 VAL B O 1
ATOM 6184 N N . ILE B 1 252 ? -10.664 -21.75 -9.594 1 98.69 252 ILE B N 1
ATOM 6185 C CA . ILE B 1 252 ? -11.07 -22.062 -10.961 1 98.69 252 ILE B CA 1
ATOM 6186 C C . ILE B 1 252 ? -10.711 -20.891 -11.875 1 98.69 252 ILE B C 1
ATOM 6188 O O . ILE B 1 252 ? -11.148 -19.75 -11.641 1 98.69 252 ILE B O 1
ATOM 6192 N N . ASN B 1 253 ? -9.867 -21.156 -12.867 1 98.62 253 ASN B N 1
ATOM 6193 C CA . ASN B 1 253 ? -9.43 -20.141 -13.812 1 98.62 253 ASN B CA 1
ATOM 6194 C C . ASN B 1 253 ? -8.852 -18.922 -13.102 1 98.62 253 ASN B C 1
ATOM 6196 O O . ASN B 1 253 ? -9.227 -17.781 -13.391 1 98.62 253 ASN B O 1
ATOM 6200 N N . ASP B 1 254 ? -8.031 -19.156 -12.078 1 97.88 254 ASP B N 1
ATOM 6201 C CA . ASP B 1 254 ? -7.371 -18.125 -11.281 1 97.88 254 ASP B CA 1
ATOM 6202 C C . ASP B 1 254 ? -8.398 -17.234 -10.594 1 97.88 254 ASP B C 1
ATOM 6204 O O . ASP B 1 254 ? -8.086 -16.094 -10.227 1 97.88 254 ASP B O 1
ATOM 6208 N N . ASN B 1 255 ? -9.695 -17.75 -10.5 1 98 255 ASN B N 1
ATOM 6209 C CA . ASN B 1 255 ? -10.836 -17.031 -9.945 1 98 255 ASN B CA 1
ATOM 6210 C C . ASN B 1 255 ? -11.117 -15.75 -10.727 1 98 255 ASN B C 1
ATOM 6212 O O . ASN B 1 255 ? -11.438 -14.711 -10.133 1 98 255 ASN B O 1
ATOM 6216 N N . LEU B 1 256 ? -10.875 -15.883 -12.016 1 98 256 LEU B N 1
ATOM 6217 C CA . LEU B 1 256 ? -11.141 -14.82 -12.977 1 98 256 LEU B CA 1
ATOM 6218 C C . LEU B 1 256 ? -12.148 -15.273 -14.031 1 98 256 LEU B C 1
ATOM 6220 O O . LEU B 1 256 ? -12.258 -16.469 -14.32 1 98 256 LEU B O 1
ATOM 6224 N N . ILE B 1 257 ? -12.883 -14.344 -14.469 1 98.5 257 ILE B N 1
ATOM 6225 C CA . ILE B 1 257 ? -13.648 -14.492 -15.703 1 98.5 257 ILE B CA 1
ATOM 6226 C C . ILE B 1 257 ? -12.961 -13.727 -16.828 1 98.5 257 ILE B C 1
ATOM 6228 O O . ILE B 1 257 ? -12.734 -12.523 -16.719 1 98.5 257 ILE B O 1
ATOM 6232 N N . ASP B 1 258 ? -12.609 -14.445 -17.859 1 98.56 258 ASP B N 1
ATOM 6233 C CA . ASP B 1 258 ? -12.023 -13.828 -19.047 1 98.56 258 ASP B CA 1
ATOM 6234 C C . ASP B 1 258 ? -13.102 -13.172 -19.906 1 98.56 258 ASP B C 1
ATOM 6236 O O . ASP B 1 258 ? -14.133 -13.781 -20.188 1 98.56 258 ASP B O 1
ATOM 6240 N N . ILE B 1 259 ? -12.859 -11.961 -20.266 1 98.75 259 ILE B N 1
ATOM 6241 C CA . ILE B 1 259 ? -13.742 -11.219 -21.156 1 98.75 259 ILE B CA 1
ATOM 6242 C C . ILE B 1 259 ? -13.016 -10.938 -22.484 1 98.75 259 ILE B C 1
ATOM 6244 O O . ILE B 1 259 ? -11.984 -10.273 -22.484 1 98.75 259 ILE B O 1
ATOM 6248 N N . MET B 1 260 ? -13.57 -11.461 -23.547 1 98.5 260 MET B N 1
ATOM 6249 C CA . MET B 1 260 ? -12.992 -11.281 -24.875 1 98.5 260 MET B CA 1
ATOM 6250 C C . MET B 1 260 ? -13.805 -10.289 -25.688 1 98.5 260 MET B C 1
ATOM 6252 O O . MET B 1 260 ? -14.984 -10.516 -25.953 1 98.5 260 MET B O 1
ATOM 6256 N N . VAL B 1 261 ? -13.227 -9.195 -26.062 1 98.5 261 VAL B N 1
ATOM 6257 C CA . VAL B 1 261 ? -13.883 -8.141 -26.844 1 98.5 261 VAL B CA 1
ATOM 6258 C C . VAL B 1 261 ? -13.32 -8.125 -28.266 1 98.5 261 VAL B C 1
ATOM 6260 O O . VAL B 1 261 ? -12.156 -7.762 -28.469 1 98.5 261 VAL B O 1
ATOM 6263 N N . LYS B 1 262 ? -14.117 -8.461 -29.188 1 98.19 262 LYS B N 1
ATOM 6264 C CA . LYS B 1 262 ? -13.719 -8.5 -30.594 1 98.19 262 LYS B CA 1
ATOM 6265 C C . LYS B 1 262 ? -14.32 -7.34 -31.375 1 98.19 262 LYS B C 1
ATOM 6267 O O . LYS B 1 262 ? -15.547 -7.223 -31.469 1 98.19 262 LYS B O 1
ATOM 6272 N N . PRO B 1 263 ? -13.477 -6.477 -31.891 1 98.06 263 PRO B N 1
ATOM 6273 C CA . PRO B 1 263 ? -14.008 -5.363 -32.688 1 98.06 263 PRO B CA 1
ATOM 6274 C C . PRO B 1 263 ? -14.828 -5.832 -33.875 1 98.06 263 PRO B C 1
ATOM 6276 O O . PRO B 1 263 ? -14.586 -6.91 -34.406 1 98.06 263 PRO B O 1
ATOM 6279 N N . ALA B 1 264 ? -15.781 -5.031 -34.219 1 97.69 264 ALA B N 1
ATOM 6280 C CA . ALA B 1 264 ? -16.578 -5.184 -35.438 1 97.69 264 ALA B CA 1
ATOM 6281 C C . ALA B 1 264 ? -16.25 -4.082 -36.438 1 97.69 264 ALA B C 1
ATOM 6283 O O . ALA B 1 264 ? -15.086 -3.701 -36.594 1 97.69 264 ALA B O 1
ATOM 6284 N N . GLN B 1 265 ? -17.312 -3.66 -37.188 1 97.06 265 GLN B N 1
ATOM 6285 C CA . GLN B 1 265 ? -17.156 -2.498 -38.062 1 97.06 265 GLN B CA 1
ATOM 6286 C C . GLN B 1 265 ? -17.328 -1.199 -37.281 1 97.06 265 GLN B C 1
ATOM 6288 O O . GLN B 1 265 ? -18.094 -1.153 -36.312 1 97.06 265 GLN B O 1
ATOM 6293 N N . PRO B 1 266 ? -16.562 -0.213 -37.719 1 97.5 266 PRO B N 1
ATOM 6294 C CA . PRO B 1 266 ? -16.734 1.065 -37.031 1 97.5 266 PRO B CA 1
ATOM 6295 C C . PRO B 1 266 ? -18.203 1.454 -36.844 1 97.5 266 PRO B C 1
ATOM 6297 O O . PRO B 1 266 ? -18.984 1.324 -37.781 1 97.5 266 PRO B O 1
ATOM 6300 N N . GLY B 1 267 ? -18.531 1.875 -35.688 1 97.38 267 GLY B N 1
ATOM 6301 C CA . GLY B 1 267 ? -19.891 2.301 -35.375 1 97.38 267 GLY B CA 1
ATOM 6302 C C . GLY B 1 267 ? -20.766 1.185 -34.844 1 97.38 267 GLY B C 1
ATOM 6303 O O . GLY B 1 267 ? -21.828 1.442 -34.281 1 97.38 267 GLY B O 1
ATOM 6304 N N . MET B 1 268 ? -20.391 -0.02 -35.031 1 98 268 MET B N 1
ATOM 6305 C CA . MET B 1 268 ? -21.156 -1.169 -34.562 1 98 268 MET B CA 1
ATOM 6306 C C . MET B 1 268 ? -20.672 -1.621 -33.188 1 98 268 MET B C 1
ATOM 6308 O O . MET B 1 268 ? -19.562 -1.316 -32.781 1 98 268 MET B O 1
ATOM 6312 N N . ALA B 1 269 ? -21.531 -2.334 -32.562 1 98 269 ALA B N 1
ATOM 6313 C CA . ALA B 1 269 ? -21.172 -2.916 -31.281 1 98 269 ALA B CA 1
ATOM 6314 C C . ALA B 1 269 ? -20.109 -3.998 -31.453 1 98 269 ALA B C 1
ATOM 6316 O O . ALA B 1 269 ? -20.172 -4.797 -32.375 1 98 269 ALA B O 1
ATOM 6317 N N . ALA B 1 270 ? -19.078 -3.994 -30.562 1 98.5 270 ALA B N 1
ATOM 6318 C CA . ALA B 1 270 ? -18.109 -5.086 -30.531 1 98.5 270 ALA B CA 1
ATOM 6319 C C . ALA B 1 270 ? -18.766 -6.383 -30.062 1 98.5 270 ALA B C 1
ATOM 6321 O O . ALA B 1 270 ? -19.797 -6.355 -29.375 1 98.5 270 ALA B O 1
ATOM 6322 N N . GLU B 1 271 ? -18.234 -7.465 -30.484 1 98.06 271 GLU B N 1
ATOM 6323 C CA . GLU B 1 271 ? -18.656 -8.758 -29.969 1 98.06 271 GLU B CA 1
ATOM 6324 C C . GLU B 1 271 ? -17.984 -9.07 -28.641 1 98.06 271 GLU B C 1
ATOM 6326 O O . GLU B 1 271 ? -16.75 -9 -28.531 1 98.06 271 GLU B O 1
ATOM 6331 N N . VAL B 1 272 ? -18.766 -9.344 -27.594 1 98.38 272 VAL B N 1
ATOM 6332 C CA . VAL B 1 272 ? -18.219 -9.656 -26.281 1 98.38 272 VAL B CA 1
ATOM 6333 C C . VAL B 1 272 ? -18.562 -11.094 -25.906 1 98.38 272 VAL B C 1
ATOM 6335 O O . VAL B 1 272 ? -19.734 -11.477 -25.891 1 98.38 272 VAL B O 1
ATOM 6338 N N . ASP B 1 273 ? -17.562 -11.906 -25.688 1 98.06 273 ASP B N 1
ATOM 6339 C CA . ASP B 1 273 ? -17.672 -13.266 -25.172 1 98.06 273 ASP B CA 1
ATOM 6340 C C . ASP B 1 273 ? -16.891 -13.43 -23.875 1 98.06 273 ASP B C 1
ATOM 6342 O O . ASP B 1 273 ? -16.156 -12.531 -23.469 1 98.06 273 ASP B O 1
ATOM 6346 N N . TRP B 1 274 ? -17.156 -14.445 -23.141 1 98.38 274 TRP B N 1
ATOM 6347 C CA . TRP B 1 274 ? -16.469 -14.602 -21.859 1 98.38 274 TRP B CA 1
ATOM 6348 C C . TRP B 1 274 ? -16.391 -16.062 -21.453 1 98.38 274 TRP B C 1
ATOM 6350 O O . TRP B 1 274 ? -17.078 -16.922 -22.031 1 98.38 274 TRP B O 1
ATOM 6360 N N . ARG B 1 275 ? -15.43 -16.406 -20.594 1 98.06 275 ARG B N 1
ATOM 6361 C CA . ARG B 1 275 ? -15.242 -17.75 -20.078 1 98.06 275 ARG B CA 1
ATOM 6362 C C . ARG B 1 275 ? -14.633 -17.734 -18.688 1 98.06 275 ARG B C 1
ATOM 6364 O O . ARG B 1 275 ? -13.922 -16.797 -18.328 1 98.06 275 ARG B O 1
ATOM 6371 N N . PRO B 1 276 ? -14.805 -18.75 -17.875 1 98.25 276 PRO B N 1
ATOM 6372 C CA . PRO B 1 276 ? -15.906 -19.688 -18.094 1 98.25 276 PRO B CA 1
ATOM 6373 C C . PRO B 1 276 ? -17.281 -19.031 -17.938 1 98.25 276 PRO B C 1
ATOM 6375 O O . PRO B 1 276 ? -17.406 -18 -17.266 1 98.25 276 PRO B O 1
ATOM 6378 N N . GLN B 1 277 ? -18.188 -19.609 -18.547 1 97.62 277 GLN B N 1
ATOM 6379 C CA . GLN B 1 277 ? -19.547 -19.078 -18.438 1 97.62 277 GLN B CA 1
ATOM 6380 C C . GLN B 1 277 ? -20.328 -19.844 -17.359 1 97.62 277 GLN B C 1
ATOM 6382 O O . GLN B 1 277 ? -20.172 -21.047 -17.203 1 97.62 277 GLN B O 1
ATOM 6387 N N . THR B 1 278 ? -21.141 -19.172 -16.672 1 97.88 278 THR B N 1
ATOM 6388 C CA . THR B 1 278 ? -22.047 -19.703 -15.656 1 97.88 278 THR B CA 1
ATOM 6389 C C . THR B 1 278 ? -23.281 -18.828 -15.523 1 97.88 278 THR B C 1
ATOM 6391 O O . THR B 1 278 ? -23.219 -17.625 -15.789 1 97.88 278 THR B O 1
ATOM 6394 N N . ALA B 1 279 ? -24.375 -19.438 -15.156 1 97.19 279 ALA B N 1
ATOM 6395 C CA . ALA B 1 279 ? -25.625 -18.703 -14.961 1 97.19 279 ALA B CA 1
ATOM 6396 C C . ALA B 1 279 ? -25.516 -17.734 -13.773 1 97.19 279 ALA B C 1
ATOM 6398 O O . ALA B 1 279 ? -26.328 -16.828 -13.617 1 97.19 279 ALA B O 1
ATOM 6399 N N . ALA B 1 280 ? -24.516 -17.922 -12.961 1 96.75 280 ALA B N 1
ATOM 6400 C CA . ALA B 1 280 ? -24.328 -17.062 -11.781 1 96.75 280 ALA B CA 1
ATOM 6401 C C . ALA B 1 280 ? -23.859 -15.68 -12.188 1 96.75 280 ALA B C 1
ATOM 6403 O O . ALA B 1 280 ? -23.922 -14.734 -11.391 1 96.75 280 ALA B O 1
ATOM 6404 N N . TYR B 1 281 ? -23.344 -15.516 -13.398 1 97.44 281 TYR B N 1
ATOM 6405 C CA . TYR B 1 281 ? -22.875 -14.227 -13.898 1 97.44 281 TYR B CA 1
ATOM 6406 C C . TYR B 1 281 ? -23.5 -13.906 -15.25 1 97.44 281 TYR B C 1
ATOM 6408 O O . TYR B 1 281 ? -23.906 -14.812 -15.984 1 97.44 281 TYR B O 1
ATOM 6416 N N . ALA B 1 282 ? -23.641 -12.672 -15.484 1 97.62 282 ALA B N 1
ATOM 6417 C CA . ALA B 1 282 ? -24.062 -12.141 -16.781 1 97.62 282 ALA B CA 1
ATOM 6418 C C . ALA B 1 282 ? -23.25 -10.914 -17.156 1 97.62 282 ALA B C 1
ATOM 6420 O O . ALA B 1 282 ? -22.844 -10.133 -16.297 1 97.62 282 ALA B O 1
ATOM 6421 N N . ILE B 1 283 ? -23.047 -10.773 -18.391 1 97.69 283 ILE B N 1
ATOM 6422 C CA . ILE B 1 283 ? -22.297 -9.617 -18.891 1 97.69 283 ILE B CA 1
ATOM 6423 C C . ILE B 1 283 ? -23.266 -8.641 -19.562 1 97.69 283 ILE B C 1
ATOM 6425 O O . ILE B 1 283 ? -24.062 -9.031 -20.406 1 97.69 283 ILE B O 1
ATOM 6429 N N . GLU B 1 284 ? -23.219 -7.43 -19.141 1 98.06 284 GLU B N 1
ATOM 6430 C CA . GLU B 1 284 ? -23.828 -6.305 -19.844 1 98.06 284 GLU B CA 1
ATOM 6431 C C . GLU B 1 284 ? -22.781 -5.473 -20.562 1 98.06 284 GLU B C 1
ATOM 6433 O O . GLU B 1 284 ? -22.016 -4.738 -19.938 1 98.06 284 GLU B O 1
ATOM 6438 N N . ALA B 1 285 ? -22.859 -5.59 -21.906 1 97.88 285 ALA B N 1
ATOM 6439 C CA . ALA B 1 285 ? -21.781 -4.992 -22.688 1 97.88 285 ALA B CA 1
ATOM 6440 C C . ALA B 1 285 ? -22.281 -3.816 -23.516 1 97.88 285 ALA B C 1
ATOM 6442 O O . ALA B 1 285 ? -23.375 -3.885 -24.094 1 97.88 285 ALA B O 1
ATOM 6443 N N . ASP B 1 286 ? -21.609 -2.705 -23.406 1 97.88 286 ASP B N 1
ATOM 6444 C CA . ASP B 1 286 ? -21.781 -1.521 -24.25 1 97.88 286 ASP B CA 1
ATOM 6445 C C . ASP B 1 286 ? -20.422 -1.011 -24.766 1 97.88 286 ASP B C 1
ATOM 6447 O O . ASP B 1 286 ? -19.906 -0.007 -24.266 1 97.88 286 ASP B O 1
ATOM 6451 N N . VAL B 1 287 ? -19.922 -1.802 -25.734 1 98.38 287 VAL B N 1
ATOM 6452 C CA . VAL B 1 287 ? -18.609 -1.473 -26.312 1 98.38 287 VAL B CA 1
ATOM 6453 C C . VAL B 1 287 ? -18.781 -1.174 -27.812 1 98.38 287 VAL B C 1
ATOM 6455 O O . VAL B 1 287 ? -19.25 -2.018 -28.562 1 98.38 287 VAL B O 1
ATOM 6458 N N . VAL B 1 288 ? -18.297 -0.01 -28.203 1 98.31 288 VAL B N 1
ATOM 6459 C CA . VAL B 1 288 ? -18.469 0.402 -29.594 1 98.31 288 VAL B CA 1
ATOM 6460 C C . VAL B 1 288 ? -17.141 0.243 -30.328 1 98.31 288 VAL B C 1
ATOM 6462 O O . VAL B 1 288 ? -16.078 0.504 -29.781 1 98.31 288 VAL B O 1
ATOM 6465 N N . THR B 1 289 ? -17.234 -0.213 -31.578 1 98.31 289 THR B N 1
ATOM 6466 C CA . THR B 1 289 ? -16.062 -0.277 -32.438 1 98.31 289 THR B CA 1
ATOM 6467 C C . THR B 1 289 ? -15.812 1.072 -33.094 1 98.31 289 THR B C 1
ATOM 6469 O O . THR B 1 289 ? -16.719 1.638 -33.719 1 98.31 289 THR B O 1
ATOM 6472 N N . THR B 1 290 ? -14.641 1.589 -32.938 1 98.12 290 THR B N 1
ATOM 6473 C CA . THR B 1 290 ? -14.266 2.875 -33.531 1 98.12 290 THR B CA 1
ATOM 6474 C C . THR B 1 290 ? -13.391 2.68 -34.75 1 98.12 290 THR B C 1
ATOM 6476 O O . THR B 1 290 ? -13.133 1.548 -35.156 1 98.12 290 THR B O 1
ATOM 6479 N N . ASP B 1 291 ? -12.984 3.846 -35.312 1 97 291 ASP B N 1
ATOM 6480 C CA . ASP B 1 291 ? -12.039 3.797 -36.438 1 97 291 ASP B CA 1
ATOM 6481 C C . ASP B 1 291 ? -10.695 3.219 -36 1 97 291 ASP B C 1
ATOM 6483 O O . ASP B 1 291 ? -10.344 3.289 -34.812 1 97 291 ASP B O 1
ATOM 6487 N N . ALA B 1 292 ? -9.977 2.734 -36.906 1 94.44 292 ALA B N 1
ATOM 6488 C CA . ALA B 1 292 ? -8.742 1.994 -36.625 1 94.44 292 ALA B CA 1
ATOM 6489 C C . ALA B 1 292 ? -7.695 2.885 -35.969 1 94.44 292 ALA B C 1
ATOM 6491 O O . ALA B 1 292 ? -6.789 2.391 -35.312 1 94.44 292 ALA B O 1
ATOM 6492 N N . ASN B 1 293 ? -7.77 4.207 -36.031 1 92.25 293 ASN B N 1
ATOM 6493 C CA . ASN B 1 293 ? -6.742 5.109 -35.5 1 92.25 293 ASN B CA 1
ATOM 6494 C C . ASN B 1 293 ? -7.02 5.512 -34.062 1 92.25 293 ASN B C 1
ATOM 6496 O O . ASN B 1 293 ? -6.23 6.242 -33.469 1 92.25 293 ASN B O 1
ATOM 6500 N N . GLU B 1 294 ? -8.062 4.914 -33.531 1 93.69 294 GLU B N 1
ATOM 6501 C CA . GLU B 1 294 ? -8.406 5.227 -32.156 1 93.69 294 GLU B CA 1
ATOM 6502 C C . GLU B 1 294 ? -7.77 4.23 -31.188 1 93.69 294 GLU B C 1
ATOM 6504 O O . GLU B 1 294 ? -7.219 3.211 -31.609 1 93.69 294 GLU B O 1
ATOM 6509 N N . THR B 1 295 ? -7.723 4.617 -29.891 1 92.19 295 THR B N 1
ATOM 6510 C CA . THR B 1 295 ? -7.176 3.764 -28.844 1 92.19 295 THR B CA 1
ATOM 6511 C C . THR B 1 295 ? -8.281 2.982 -28.141 1 92.19 295 THR B C 1
ATOM 6513 O O . THR B 1 295 ? -9.375 3.506 -27.938 1 92.19 295 THR B O 1
ATOM 6516 N N . ALA B 1 296 ? -7.988 1.772 -27.875 1 95.06 296 ALA B N 1
ATOM 6517 C CA . ALA B 1 296 ? -8.938 0.957 -27.125 1 95.06 296 ALA B CA 1
ATOM 6518 C C . ALA B 1 296 ? -9.094 1.467 -25.688 1 95.06 296 ALA B C 1
ATOM 6520 O O . ALA B 1 296 ? -8.109 1.862 -25.062 1 95.06 296 ALA B O 1
ATOM 6521 N N . ARG B 1 297 ? -10.289 1.584 -25.203 1 95.19 297 ARG B N 1
ATOM 6522 C CA . ARG B 1 297 ? -10.633 1.922 -23.828 1 95.19 297 ARG B CA 1
ATOM 6523 C C . ARG B 1 297 ? -11.797 1.071 -23.328 1 95.19 297 ARG B C 1
ATOM 6525 O O . ARG B 1 297 ? -12.938 1.248 -23.766 1 95.19 297 ARG B O 1
ATOM 6532 N N . ILE B 1 298 ? -11.516 0.121 -22.453 1 96.94 298 ILE B N 1
ATOM 6533 C CA . ILE B 1 298 ? -12.547 -0.762 -21.922 1 96.94 298 ILE B CA 1
ATOM 6534 C C . ILE B 1 298 ? -12.617 -0.617 -20.406 1 96.94 298 ILE B C 1
ATOM 6536 O O . ILE B 1 298 ? -11.594 -0.579 -19.719 1 96.94 298 ILE B O 1
ATOM 6540 N N . GLU B 1 299 ? -13.766 -0.48 -19.859 1 96.81 299 GLU B N 1
ATOM 6541 C CA . GLU B 1 299 ? -14.023 -0.426 -18.422 1 96.81 299 GLU B CA 1
ATOM 6542 C C . GLU B 1 299 ? -14.859 -1.613 -17.969 1 96.81 299 GLU B C 1
ATOM 6544 O O . GLU B 1 299 ? -15.906 -1.906 -18.547 1 96.81 299 GLU B O 1
ATOM 6549 N N . ILE B 1 300 ? -14.398 -2.27 -17 1 96.94 300 ILE B N 1
ATOM 6550 C CA . ILE B 1 300 ? -15.117 -3.381 -16.391 1 96.94 300 ILE B CA 1
ATOM 6551 C C . ILE B 1 300 ? -15.523 -3.01 -14.961 1 96.94 300 ILE B C 1
ATOM 6553 O O . ILE B 1 300 ? -14.711 -2.512 -14.18 1 96.94 300 ILE B O 1
ATOM 6557 N N . SER B 1 301 ? -16.75 -3.188 -14.609 1 95.5 301 SER B N 1
ATOM 6558 C CA . SER B 1 301 ? -17.25 -2.879 -13.273 1 95.5 301 SER B CA 1
ATOM 6559 C C . SER B 1 301 ? -18.344 -3.846 -12.844 1 95.5 301 SER B C 1
ATOM 6561 O O . SER B 1 301 ? -18.844 -4.617 -13.664 1 95.5 301 SER B O 1
ATOM 6563 N N . THR B 1 302 ? -18.625 -3.818 -11.641 1 94.94 302 THR B N 1
ATOM 6564 C CA . THR B 1 302 ? -19.719 -4.609 -11.094 1 94.94 302 THR B CA 1
ATOM 6565 C C . THR B 1 302 ? -21.031 -3.846 -11.18 1 94.94 302 THR B C 1
ATOM 6567 O O . THR B 1 302 ? -21.172 -2.764 -10.609 1 94.94 302 THR B O 1
ATOM 6570 N N . GLY B 1 303 ? -22 -4.344 -11.891 1 93.94 303 GLY B N 1
ATOM 6571 C CA . GLY B 1 303 ? -23.312 -3.717 -12.023 1 93.94 303 GLY B CA 1
ATOM 6572 C C . GLY B 1 303 ? -24.297 -4.168 -10.961 1 93.94 303 GLY B C 1
ATOM 6573 O O . GLY B 1 303 ? -25.469 -3.775 -10.984 1 93.94 303 GLY B O 1
ATOM 6574 N N . GLY B 1 304 ? -23.922 -5.039 -10.031 1 91.75 304 GLY B N 1
ATOM 6575 C CA . GLY B 1 304 ? -24.703 -5.723 -9.008 1 91.75 304 GLY B CA 1
ATOM 6576 C C . GLY B 1 304 ? -24.297 -7.172 -8.82 1 91.75 304 GLY B C 1
ATOM 6577 O O . GLY B 1 304 ? -23.312 -7.633 -9.422 1 91.75 304 GLY B O 1
ATOM 6578 N N . PRO B 1 305 ? -25.031 -7.82 -8 1 90.5 305 PRO B N 1
ATOM 6579 C CA . PRO B 1 305 ? -24.672 -9.219 -7.781 1 90.5 305 PRO B CA 1
ATOM 6580 C C . PRO B 1 305 ? -24.75 -10.055 -9.055 1 90.5 305 PRO B C 1
ATOM 6582 O O . PRO B 1 305 ? -25.812 -10.148 -9.672 1 90.5 305 PRO B O 1
ATOM 6585 N N . GLY B 1 306 ? -23.594 -10.531 -9.508 1 95.38 306 GLY B N 1
ATOM 6586 C CA . GLY B 1 306 ? -23.531 -11.43 -10.656 1 95.38 306 GLY B CA 1
ATOM 6587 C C . GLY B 1 306 ? -23.594 -10.703 -11.984 1 95.38 306 GLY B C 1
ATOM 6588 O O . GLY B 1 306 ? -23.703 -11.336 -13.039 1 95.38 306 GLY B O 1
ATOM 6589 N N . ILE B 1 307 ? -23.562 -9.391 -11.984 1 97.38 307 ILE B N 1
ATOM 6590 C CA . ILE B 1 307 ? -23.625 -8.641 -13.227 1 97.38 307 ILE B CA 1
ATOM 6591 C C . ILE B 1 307 ? -22.266 -7.965 -13.484 1 97.38 307 ILE B C 1
ATOM 6593 O O . ILE B 1 307 ? -21.766 -7.238 -12.625 1 97.38 307 ILE B O 1
ATOM 6597 N N . ILE B 1 308 ? -21.734 -8.211 -14.609 1 98.12 308 ILE B N 1
ATOM 6598 C CA . ILE B 1 308 ? -20.484 -7.586 -15.039 1 98.12 308 ILE B CA 1
ATOM 6599 C C . ILE B 1 308 ? -20.766 -6.574 -16.141 1 98.12 308 ILE B C 1
ATOM 6601 O O . ILE B 1 308 ? -21.297 -6.93 -17.203 1 98.12 308 ILE B O 1
ATOM 6605 N N . ASN B 1 309 ? -20.438 -5.316 -15.844 1 98.31 309 ASN B N 1
ATOM 6606 C CA . ASN B 1 309 ? -20.562 -4.273 -16.859 1 98.31 309 ASN B CA 1
ATOM 6607 C C . ASN B 1 309 ? -19.266 -4.098 -17.641 1 98.31 309 ASN B C 1
ATOM 6609 O O . ASN B 1 309 ? -18.188 -4.023 -17.062 1 98.31 309 ASN B O 1
ATOM 6613 N N . VAL B 1 310 ? -19.438 -4.129 -18.938 1 98.31 310 VAL B N 1
ATOM 6614 C CA . VAL B 1 310 ? -18.312 -3.883 -19.844 1 98.31 310 VAL B CA 1
ATOM 6615 C C . VAL B 1 310 ? -18.656 -2.729 -20.781 1 98.31 310 VAL B C 1
ATOM 6617 O O . VAL B 1 310 ? -19.625 -2.809 -21.547 1 98.31 310 VAL B O 1
ATOM 6620 N N . SER B 1 311 ? -17.891 -1.655 -20.703 1 98.38 311 SER B N 1
ATOM 6621 C CA . SER B 1 311 ? -18.188 -0.496 -21.531 1 98.38 311 SER B CA 1
ATOM 6622 C C . SER B 1 311 ? -16.922 0.1 -22.125 1 98.38 311 SER B C 1
ATOM 6624 O O . SER B 1 311 ? -15.812 -0.201 -21.672 1 98.38 311 SER B O 1
ATOM 6626 N N . GLY B 1 312 ? -17.078 0.825 -23.219 1 98.19 312 GLY B N 1
ATOM 6627 C CA . GLY B 1 312 ? -15.945 1.535 -23.812 1 98.19 312 GLY B CA 1
ATOM 6628 C C . GLY B 1 312 ? -15.898 1.438 -25.328 1 98.19 312 GLY B C 1
ATOM 6629 O O . GLY B 1 312 ? -16.938 1.507 -25.984 1 98.19 312 GLY B O 1
ATOM 6630 N N . GLN B 1 313 ? -14.664 1.379 -25.859 1 98.19 313 GLN B N 1
ATOM 6631 C CA . GLN B 1 313 ? -14.477 1.347 -27.312 1 98.19 313 GLN B CA 1
ATOM 6632 C C . GLN B 1 313 ? -13.25 0.521 -27.688 1 98.19 313 GLN B C 1
ATOM 6634 O O . GLN B 1 313 ? -12.305 0.405 -26.891 1 98.19 313 GLN B O 1
ATOM 6639 N N . VAL B 1 314 ? -13.336 -0.107 -28.875 1 97.88 314 VAL B N 1
ATOM 6640 C CA . VAL B 1 314 ? -12.203 -0.83 -29.453 1 97.88 314 VAL B CA 1
ATOM 6641 C C . VAL B 1 314 ? -12.047 -0.451 -30.922 1 97.88 314 VAL B C 1
ATOM 6643 O O . VAL B 1 314 ? -13.031 -0.252 -31.625 1 97.88 314 VAL B O 1
ATOM 6646 N N . PRO B 1 315 ? -10.844 -0.23 -31.375 1 97.25 315 PRO B N 1
ATOM 6647 C CA . PRO B 1 315 ? -10.656 0.15 -32.781 1 97.25 315 PRO B CA 1
ATOM 6648 C C . PRO B 1 315 ? -10.883 -1.014 -33.75 1 97.25 315 PRO B C 1
ATOM 6650 O O . PRO B 1 315 ? -10.5 -2.15 -33.438 1 97.25 315 PRO B O 1
ATOM 6653 N N . ALA B 1 316 ? -11.367 -0.702 -34.875 1 96.88 316 ALA B N 1
ATOM 6654 C CA . ALA B 1 316 ? -11.555 -1.701 -35.938 1 96.88 316 ALA B CA 1
ATOM 6655 C C . ALA B 1 316 ? -10.211 -2.271 -36.406 1 96.88 316 ALA B C 1
ATOM 6657 O O . ALA B 1 316 ? -9.211 -1.553 -36.438 1 96.88 316 ALA B O 1
ATOM 6658 N N . GLY B 1 317 ? -10.25 -3.549 -36.688 1 93.81 317 GLY B N 1
ATOM 6659 C CA . GLY B 1 317 ? -9.055 -4.172 -37.219 1 93.81 317 GLY B CA 1
ATOM 6660 C C . GLY B 1 317 ? -8.141 -4.742 -36.156 1 93.81 317 GLY B C 1
ATOM 6661 O O . GLY B 1 317 ? -7.199 -5.48 -36.5 1 93.81 317 GLY B O 1
ATOM 6662 N N . GLU B 1 318 ? -8.359 -4.395 -34.906 1 92.12 318 GLU B N 1
ATOM 6663 C CA . GLU B 1 318 ? -7.57 -4.961 -33.812 1 92.12 318 GLU B CA 1
ATOM 6664 C C . GLU B 1 318 ? -8.008 -6.391 -33.5 1 92.12 318 GLU B C 1
ATOM 6666 O O . GLU B 1 318 ? -9.148 -6.773 -33.781 1 92.12 318 GLU B O 1
ATOM 6671 N N . ASP B 1 319 ? -7.016 -7.172 -33.031 1 94.19 319 ASP B N 1
ATOM 6672 C CA . ASP B 1 319 ? -7.344 -8.508 -32.562 1 94.19 319 ASP B CA 1
ATOM 6673 C C . ASP B 1 319 ? -8.227 -8.438 -31.312 1 94.19 319 ASP B C 1
ATOM 6675 O O . ASP B 1 319 ? -8.406 -7.367 -30.734 1 94.19 319 ASP B O 1
ATOM 6679 N N . THR B 1 320 ? -8.773 -9.57 -30.984 1 97.06 320 THR B N 1
ATOM 6680 C CA . THR B 1 320 ? -9.586 -9.672 -29.766 1 97.06 320 THR B CA 1
ATOM 6681 C C . THR B 1 320 ? -8.805 -9.195 -28.547 1 97.06 320 THR B C 1
ATOM 6683 O O . THR B 1 320 ? -7.656 -9.586 -28.344 1 97.06 320 THR B O 1
ATOM 6686 N N . ILE B 1 321 ? -9.406 -8.305 -27.812 1 97.5 321 ILE B N 1
ATOM 6687 C CA . ILE B 1 321 ? -8.805 -7.801 -26.578 1 97.5 321 ILE B CA 1
ATOM 6688 C C . ILE B 1 321 ? -9.344 -8.594 -25.391 1 97.5 321 ILE B C 1
ATOM 6690 O O . ILE B 1 321 ? -10.555 -8.773 -25.25 1 97.5 321 ILE B O 1
ATOM 6694 N N . VAL B 1 322 ? -8.445 -9.086 -24.578 1 97.94 322 VAL B N 1
ATOM 6695 C CA . VAL B 1 322 ? -8.812 -9.852 -23.391 1 97.94 322 VAL B CA 1
ATOM 6696 C C . VAL B 1 322 ? -8.742 -8.953 -22.156 1 97.94 322 VAL B C 1
ATOM 6698 O O . VAL B 1 322 ? -7.75 -8.25 -21.953 1 97.94 322 VAL B O 1
ATOM 6701 N N . GLN B 1 323 ? -9.75 -8.906 -21.359 1 97.94 323 GLN B N 1
ATOM 6702 C CA . GLN B 1 323 ? -9.812 -8.352 -20.016 1 97.94 323 GLN B CA 1
ATOM 6703 C C . GLN B 1 323 ? -10.32 -9.391 -19.016 1 97.94 323 GLN B C 1
ATOM 6705 O O . GLN B 1 323 ? -10.719 -10.484 -19.406 1 97.94 323 GLN B O 1
ATOM 6710 N N . THR B 1 324 ? -10.203 -9.07 -17.781 1 97.88 324 THR B N 1
ATOM 6711 C CA . THR B 1 324 ? -10.656 -10.055 -16.797 1 97.88 324 THR B CA 1
ATOM 6712 C C . THR B 1 324 ? -11.492 -9.383 -15.711 1 97.88 324 THR B C 1
ATOM 6714 O O . THR B 1 324 ? -11.391 -8.172 -15.5 1 97.88 324 THR B O 1
ATOM 6717 N N . TYR B 1 325 ? -12.367 -10.117 -15.156 1 97.75 325 TYR B N 1
ATOM 6718 C CA . TYR B 1 325 ? -13.148 -9.773 -13.977 1 97.75 325 TYR B CA 1
ATOM 6719 C C . TYR B 1 325 ? -12.836 -10.711 -12.82 1 97.75 325 TYR B C 1
ATOM 6721 O O . TYR B 1 325 ? -12.898 -11.938 -12.969 1 97.75 325 TYR B O 1
ATOM 6729 N N . THR B 1 326 ? -12.453 -10.188 -11.656 1 96.62 326 THR B N 1
ATOM 6730 C CA . THR B 1 326 ? -12.195 -11 -10.469 1 96.62 326 THR B CA 1
ATOM 6731 C C . THR B 1 326 ? -13.5 -11.414 -9.805 1 96.62 326 THR B C 1
ATOM 6733 O O . THR B 1 326 ? -14.312 -10.562 -9.43 1 96.62 326 THR B O 1
ATOM 6736 N N . VAL B 1 327 ? -13.688 -12.648 -9.602 1 95.62 327 VAL B N 1
ATOM 6737 C CA . VAL B 1 327 ? -14.945 -13.117 -9.031 1 95.62 327 VAL B CA 1
ATOM 6738 C C . VAL B 1 327 ? -15.031 -12.711 -7.566 1 95.62 327 VAL B C 1
ATOM 6740 O O . VAL B 1 327 ? -14.031 -12.711 -6.852 1 95.62 327 VAL B O 1
ATOM 6743 N N . ASP B 1 328 ? -16.188 -12.461 -7.062 1 90.75 328 ASP B N 1
ATOM 6744 C CA . ASP B 1 328 ? -16.422 -11.938 -5.719 1 90.75 328 ASP B CA 1
ATOM 6745 C C . ASP B 1 328 ? -16.234 -13.023 -4.664 1 90.75 328 ASP B C 1
ATOM 6747 O O . ASP B 1 328 ? -15.641 -12.773 -3.609 1 90.75 328 ASP B O 1
ATOM 6751 N N . ASP B 1 329 ? -16.734 -14.164 -4.965 1 95.81 329 ASP B N 1
ATOM 6752 C CA . ASP B 1 329 ? -16.703 -15.297 -4.047 1 95.81 329 ASP B CA 1
ATOM 6753 C C . ASP B 1 329 ? -16.281 -16.578 -4.766 1 95.81 329 ASP B C 1
ATOM 6755 O O . ASP B 1 329 ? -17.109 -17.281 -5.332 1 95.81 329 ASP B O 1
ATOM 6759 N N . PRO B 1 330 ? -15.031 -17 -4.613 1 97.38 330 PRO B N 1
ATOM 6760 C CA . PRO B 1 330 ? -14.492 -18.141 -5.367 1 97.38 330 PRO B CA 1
ATOM 6761 C C . PRO B 1 330 ? -15.219 -19.453 -5.07 1 97.38 330 PRO B C 1
ATOM 6763 O O . PRO B 1 330 ? -15.422 -20.266 -5.973 1 97.38 330 PRO B O 1
ATOM 6766 N N . SER B 1 331 ? -15.656 -19.656 -3.812 1 98.12 331 SER B N 1
ATOM 6767 C CA . SER B 1 331 ? -16.344 -20.906 -3.473 1 98.12 331 SER B CA 1
ATOM 6768 C C . SER B 1 331 ? -17.703 -20.984 -4.137 1 98.12 331 SER B C 1
ATOM 6770 O O . SER B 1 331 ? -18.094 -22.031 -4.652 1 98.12 331 SER B O 1
ATOM 6772 N N . SER B 1 332 ? -18.391 -19.859 -4.137 1 98.25 332 SER B N 1
ATOM 6773 C CA . SER B 1 332 ? -19.688 -19.812 -4.801 1 98.25 332 SER B CA 1
ATOM 6774 C C . SER B 1 332 ? -19.547 -19.938 -6.312 1 98.25 332 SER B C 1
ATOM 6776 O O . SER B 1 332 ? -20.359 -20.578 -6.969 1 98.25 332 SER B O 1
ATOM 6778 N N . PHE B 1 333 ? -18.547 -19.328 -6.844 1 98.31 333 PHE B N 1
ATOM 6779 C CA . PHE B 1 333 ? -18.219 -19.422 -8.266 1 98.31 333 PHE B CA 1
ATOM 6780 C C . PHE B 1 333 ? -17.938 -20.875 -8.648 1 98.31 333 PHE B C 1
ATOM 6782 O O . PHE B 1 333 ? -18.516 -21.391 -9.609 1 98.31 333 PHE B O 1
ATOM 6789 N N . ALA B 1 334 ? -17.125 -21.578 -7.852 1 98.81 334 ALA B N 1
ATOM 6790 C CA . ALA B 1 334 ? -16.781 -22.969 -8.086 1 98.81 334 ALA B CA 1
ATOM 6791 C C . ALA B 1 334 ? -18.016 -23.859 -7.965 1 98.81 334 ALA B C 1
ATOM 6793 O O . ALA B 1 334 ? -18.203 -24.797 -8.758 1 98.81 334 ALA B O 1
ATOM 6794 N N . ARG B 1 335 ? -18.844 -23.578 -6.973 1 98.81 335 ARG B N 1
ATOM 6795 C CA . ARG B 1 335 ? -20.062 -24.328 -6.758 1 98.81 335 ARG B CA 1
ATOM 6796 C C . ARG B 1 335 ? -20.969 -24.266 -7.984 1 98.81 335 ARG B C 1
ATOM 6798 O O . ARG B 1 335 ? -21.469 -25.297 -8.453 1 98.81 335 ARG B O 1
ATOM 6805 N N . SER B 1 336 ? -21.141 -23.062 -8.477 1 98.75 336 SER B N 1
ATOM 6806 C CA . SER B 1 336 ? -22 -22.875 -9.648 1 98.75 336 SER B CA 1
ATOM 6807 C C . SER B 1 336 ? -21.469 -23.641 -10.852 1 98.75 336 SER B C 1
ATOM 6809 O O . SER B 1 336 ? -22.234 -24.328 -11.539 1 98.75 336 SER B O 1
ATOM 6811 N N . LEU B 1 337 ? -20.25 -23.547 -11.062 1 98.88 337 LEU B N 1
ATOM 6812 C CA . LEU B 1 337 ? -19.609 -24.203 -12.195 1 98.88 337 LEU B CA 1
ATOM 6813 C C . LEU B 1 337 ? -19.688 -25.719 -12.047 1 98.88 337 LEU B C 1
ATOM 6815 O O . LEU B 1 337 ? -19.859 -26.438 -13.031 1 98.88 337 LEU B O 1
ATOM 6819 N N . LEU B 1 338 ? -19.547 -26.219 -10.812 1 98.88 338 LEU B N 1
ATOM 6820 C CA . LEU B 1 338 ? -19.625 -27.656 -10.578 1 98.88 338 LEU B CA 1
ATOM 6821 C C . LEU B 1 338 ? -21.031 -28.172 -10.836 1 98.88 338 LEU B C 1
ATOM 6823 O O . LEU B 1 338 ? -21.219 -29.234 -11.438 1 98.88 338 LEU B O 1
ATOM 6827 N N . ILE B 1 339 ? -22.047 -27.438 -10.344 1 98.88 339 ILE B N 1
ATOM 6828 C CA . ILE B 1 339 ? -23.422 -27.828 -10.586 1 98.88 339 ILE B CA 1
ATOM 6829 C C . ILE B 1 339 ? -23.672 -27.938 -12.094 1 98.88 339 ILE B C 1
ATOM 6831 O O . ILE B 1 339 ? -24.25 -28.922 -12.562 1 98.88 339 ILE B O 1
ATOM 6835 N N . GLU B 1 340 ? -23.219 -27.047 -12.805 1 98.88 340 GLU B N 1
ATOM 6836 C CA . GLU B 1 340 ? -23.422 -27.031 -14.25 1 98.88 340 GLU B CA 1
ATOM 6837 C C . GLU B 1 340 ? -22.625 -28.156 -14.922 1 98.88 340 GLU B C 1
ATOM 6839 O O . GLU B 1 340 ? -23.078 -28.734 -15.906 1 98.88 340 GLU B O 1
ATOM 6844 N N . ALA B 1 341 ? -21.422 -28.391 -14.438 1 98.88 341 ALA B N 1
ATOM 6845 C CA . ALA B 1 341 ? -20.656 -29.531 -14.938 1 98.88 341 ALA B CA 1
ATOM 6846 C C . ALA B 1 341 ? -21.422 -30.828 -14.734 1 98.88 341 ALA B C 1
ATOM 6848 O O . ALA B 1 341 ? -21.469 -31.688 -15.633 1 98.88 341 ALA B O 1
ATOM 6849 N N . LEU B 1 342 ? -22 -31.016 -13.508 1 98.94 342 LEU B N 1
ATOM 6850 C CA . LEU B 1 342 ? -22.812 -32.188 -13.219 1 98.94 342 LEU B CA 1
ATOM 6851 C C . LEU B 1 342 ? -23.969 -32.312 -14.188 1 98.94 342 LEU B C 1
ATOM 6853 O O . LEU B 1 342 ? -24.234 -33.375 -14.742 1 98.94 342 LEU B O 1
ATOM 6857 N N . GLU B 1 343 ? -24.594 -31.203 -14.477 1 98.69 343 GLU B N 1
ATOM 6858 C CA . GLU B 1 343 ? -25.734 -31.203 -15.383 1 98.69 343 GLU B CA 1
ATOM 6859 C C . GLU B 1 343 ? -25.312 -31.562 -16.797 1 98.69 343 GLU B C 1
ATOM 6861 O O . GLU B 1 343 ? -26.047 -32.281 -17.5 1 98.69 343 GLU B O 1
ATOM 6866 N N . ARG B 1 344 ? -24.203 -31.094 -17.203 1 98.44 344 ARG B N 1
ATOM 6867 C CA . ARG B 1 344 ? -23.688 -31.438 -18.531 1 98.44 344 ARG B CA 1
ATOM 6868 C C . ARG B 1 344 ? -23.438 -32.938 -18.656 1 98.44 344 ARG B C 1
ATOM 6870 O O . ARG B 1 344 ? -23.453 -33.469 -19.766 1 98.44 344 ARG B O 1
ATOM 6877 N N . GLN B 1 345 ? -23.25 -33.594 -17.5 1 98.25 345 GLN B N 1
ATOM 6878 C CA . GLN B 1 345 ? -23 -35.031 -17.5 1 98.25 345 GLN B CA 1
ATOM 6879 C C . GLN B 1 345 ? -24.281 -35.812 -17.203 1 98.25 345 GLN B C 1
ATOM 6881 O O . GLN B 1 345 ? -24.234 -37 -16.938 1 98.25 345 GLN B O 1
ATOM 6886 N N . GLY B 1 346 ? -25.422 -35.094 -17.094 1 98.19 346 GLY B N 1
ATOM 6887 C CA . GLY B 1 346 ? -26.703 -35.719 -16.938 1 98.19 346 GLY B CA 1
ATOM 6888 C C . GLY B 1 346 ? -27.109 -35.906 -15.492 1 98.19 346 GLY B C 1
ATOM 6889 O O . GLY B 1 346 ? -28.078 -36.625 -15.195 1 98.19 346 GLY B O 1
ATOM 6890 N N . VAL B 1 347 ? -26.391 -35.375 -14.555 1 98.81 347 VAL B N 1
ATOM 6891 C CA . VAL B 1 347 ? -26.766 -35.406 -13.141 1 98.81 347 VAL B CA 1
ATOM 6892 C C . VAL B 1 347 ? -27.625 -34.219 -12.797 1 98.81 347 VAL B C 1
ATOM 6894 O O . VAL B 1 347 ? -27.141 -33.062 -12.758 1 98.81 347 VAL B O 1
ATOM 6897 N N . LYS B 1 348 ? -28.859 -34.406 -12.531 1 98.56 348 LYS B N 1
ATOM 6898 C CA . LYS B 1 348 ? -29.766 -33.312 -12.164 1 98.56 348 LYS B CA 1
ATOM 6899 C C . LYS B 1 348 ? -29.516 -32.875 -10.727 1 98.56 348 LYS B C 1
ATOM 6901 O O . LYS B 1 348 ? -29.484 -33.688 -9.805 1 98.56 348 LYS B O 1
ATOM 6906 N N . VAL B 1 349 ? -29.312 -31.625 -10.5 1 98.62 349 VAL B N 1
ATOM 6907 C CA . VAL B 1 349 ? -29.109 -31.062 -9.164 1 98.62 349 VAL B CA 1
ATOM 6908 C C . VAL B 1 349 ? -30.297 -30.172 -8.797 1 98.62 349 VAL B C 1
ATOM 6910 O O . VAL B 1 349 ? -30.625 -29.234 -9.523 1 98.62 349 VAL B O 1
ATOM 6913 N N . ASN B 1 350 ? -30.938 -30.375 -7.734 1 97.75 350 ASN B N 1
ATOM 6914 C CA . ASN B 1 350 ? -32.125 -29.625 -7.328 1 97.75 350 ASN B CA 1
ATOM 6915 C C . ASN B 1 350 ? -31.734 -28.219 -6.848 1 97.75 350 ASN B C 1
ATOM 6917 O O . ASN B 1 350 ? -32.531 -27.281 -7 1 97.75 350 ASN B O 1
ATOM 6921 N N . ALA B 1 351 ? -30.594 -28.156 -6.234 1 97.56 351 ALA B N 1
ATOM 6922 C CA . ALA B 1 351 ? -30.141 -26.859 -5.738 1 97.56 351 ALA B CA 1
ATOM 6923 C C . ALA B 1 351 ? -29.922 -25.875 -6.887 1 97.56 351 ALA B C 1
ATOM 6925 O O . ALA B 1 351 ? -29.531 -26.266 -7.98 1 97.56 351 ALA B O 1
ATOM 6926 N N . SER B 1 352 ? -30.125 -24.625 -6.621 1 97.25 352 SER B N 1
ATOM 6927 C CA . SER B 1 352 ? -29.938 -23.594 -7.637 1 97.25 352 SER B CA 1
ATOM 6928 C C . SER B 1 352 ? -28.469 -23.391 -7.969 1 97.25 352 SER B C 1
ATOM 6930 O O . SER B 1 352 ? -27.609 -23.453 -7.082 1 97.25 352 SER B O 1
ATOM 6932 N N . VAL B 1 353 ? -28.234 -23.172 -9.219 1 96.75 353 VAL B N 1
ATOM 6933 C CA . VAL B 1 353 ? -26.891 -22.812 -9.68 1 96.75 353 VAL B CA 1
ATOM 6934 C C . VAL B 1 353 ? -26.469 -21.484 -9.07 1 96.75 353 VAL B C 1
ATOM 6936 O O . VAL B 1 353 ? -25.297 -21.297 -8.734 1 96.75 353 VAL B O 1
ATOM 6939 N N . LYS B 1 354 ? -27.469 -20.594 -8.898 1 95.19 354 LYS B N 1
ATOM 6940 C CA . LYS B 1 354 ? -27.203 -19.281 -8.336 1 95.19 354 LYS B CA 1
ATOM 6941 C C . LYS B 1 354 ? -27.219 -19.312 -6.812 1 95.19 354 LYS B C 1
ATOM 6943 O O . LYS B 1 354 ? -27.891 -20.156 -6.211 1 95.19 354 LYS B O 1
ATOM 6948 N N . GLY B 1 355 ? -26.438 -18.406 -6.234 1 91.62 355 GLY B N 1
ATOM 6949 C CA . GLY B 1 355 ? -26.438 -18.297 -4.781 1 91.62 355 GLY B CA 1
ATOM 6950 C C . GLY B 1 355 ? -25.062 -18.531 -4.172 1 91.62 355 GLY B C 1
ATOM 6951 O O . GLY B 1 355 ? -24.156 -18.984 -4.855 1 91.62 355 GLY B O 1
ATOM 6952 N N . ASN B 1 356 ? -25 -18.359 -2.861 1 96 356 ASN B N 1
ATOM 6953 C CA . ASN B 1 356 ? -23.75 -18.5 -2.123 1 96 356 ASN B CA 1
ATOM 6954 C C . ASN B 1 356 ? -23.484 -19.953 -1.765 1 96 356 ASN B C 1
ATOM 6956 O O . ASN B 1 356 ? -24.422 -20.734 -1.563 1 96 356 ASN B O 1
ATOM 6960 N N . ASN B 1 357 ? -22.203 -20.328 -1.791 1 98.06 357 ASN B N 1
ATOM 6961 C CA . ASN B 1 357 ? -21.828 -21.625 -1.216 1 98.06 357 ASN B CA 1
ATOM 6962 C C . ASN B 1 357 ? -22.391 -21.797 0.193 1 98.06 357 ASN B C 1
ATOM 6964 O O . ASN B 1 357 ? -22.156 -20.953 1.065 1 98.06 357 ASN B O 1
ATOM 6968 N N . PRO B 1 358 ? -23.203 -22.781 0.421 1 97.5 358 PRO B N 1
ATOM 6969 C CA . PRO B 1 358 ? -23.797 -22.953 1.749 1 97.5 358 PRO B CA 1
ATOM 6970 C C . PRO B 1 358 ? -22.828 -23.609 2.74 1 97.5 358 PRO B C 1
ATOM 6972 O O . PRO B 1 358 ? -23.078 -24.734 3.197 1 97.5 358 PRO B O 1
ATOM 6975 N N . ALA B 1 359 ? -21.922 -22.891 3.18 1 95.62 359 ALA B N 1
ATOM 6976 C CA . ALA B 1 359 ? -20.859 -23.391 4.043 1 95.62 359 ALA B CA 1
ATOM 6977 C C . ALA B 1 359 ? -21.406 -23.875 5.383 1 95.62 359 ALA B C 1
ATOM 6979 O O . ALA B 1 359 ? -20.812 -24.734 6.039 1 95.62 359 ALA B O 1
ATOM 6980 N N . ASP B 1 360 ? -22.547 -23.359 5.754 1 95.19 360 ASP B N 1
ATOM 6981 C CA . ASP B 1 360 ? -23.172 -23.703 7.027 1 95.19 360 ASP B CA 1
ATOM 6982 C C . ASP B 1 360 ? -23.641 -25.156 7.027 1 95.19 360 ASP B C 1
ATOM 6984 O O . ASP B 1 360 ? -23.891 -25.734 8.086 1 95.19 360 ASP B O 1
ATOM 6988 N N . LEU B 1 361 ? -23.766 -25.766 5.844 1 95.62 361 LEU B N 1
ATOM 6989 C CA . LEU B 1 361 ? -24.234 -27.141 5.734 1 95.62 361 LEU B CA 1
ATOM 6990 C C . LEU B 1 361 ? -23.078 -28.125 5.852 1 95.62 361 LEU B C 1
ATOM 6992 O O . LEU B 1 361 ? -23.281 -29.328 5.957 1 95.62 361 LEU B O 1
ATOM 6996 N N . LEU B 1 362 ? -21.844 -27.672 5.84 1 97.25 362 LEU B N 1
ATOM 6997 C CA . LEU B 1 362 ? -20.688 -28.547 5.934 1 97.25 362 LEU B CA 1
ATOM 6998 C C . LEU B 1 362 ? -20.641 -29.25 7.285 1 97.25 362 LEU B C 1
ATOM 7000 O O . LEU B 1 362 ? -21.094 -28.703 8.289 1 97.25 362 LEU B O 1
ATOM 7004 N N . PRO B 1 363 ? -20.109 -30.422 7.27 1 93.62 363 PRO B N 1
ATOM 7005 C CA . PRO B 1 363 ? -19.906 -31.047 8.578 1 93.62 363 PRO B CA 1
ATOM 7006 C C . PRO B 1 363 ? -18.938 -30.25 9.469 1 93.62 363 PRO B C 1
ATOM 7008 O O . PRO B 1 363 ? -18.109 -29.5 8.961 1 93.62 363 PRO B O 1
ATOM 7011 N N . ALA B 1 364 ? -19.031 -30.484 10.719 1 88 364 ALA B N 1
ATOM 7012 C CA . ALA B 1 364 ? -18.219 -29.766 11.688 1 88 364 ALA B CA 1
ATOM 7013 C C . ALA B 1 364 ? -16.75 -30.141 11.547 1 88 364 ALA B C 1
ATOM 7015 O O . ALA B 1 364 ? -15.867 -29.297 11.766 1 88 364 ALA B O 1
ATOM 7016 N N . THR B 1 365 ? -16.578 -31.406 11.133 1 85.44 365 THR B N 1
ATOM 7017 C CA . THR B 1 365 ? -15.211 -31.875 10.977 1 85.44 365 THR B CA 1
ATOM 7018 C C . THR B 1 365 ? -14.82 -31.922 9.5 1 85.44 365 THR B C 1
ATOM 7020 O O . THR B 1 365 ? -15.68 -32.031 8.625 1 85.44 365 THR B O 1
ATOM 7023 N N . THR B 1 366 ? -13.516 -31.875 9.266 1 86.44 366 THR B N 1
ATOM 7024 C CA . THR B 1 366 ? -13 -31.984 7.91 1 86.44 366 THR B CA 1
ATOM 7025 C C . THR B 1 366 ? -12.625 -33.438 7.594 1 86.44 366 THR B C 1
ATOM 7027 O O . THR B 1 366 ? -11.961 -33.719 6.594 1 86.44 366 THR B O 1
ATOM 7030 N N . ASN B 1 367 ? -13.023 -34.281 8.445 1 87.25 367 ASN B N 1
ATOM 7031 C CA . ASN B 1 367 ? -12.852 -35.719 8.211 1 87.25 367 ASN B CA 1
ATOM 7032 C C . ASN B 1 367 ? -14.023 -36.281 7.418 1 87.25 367 ASN B C 1
ATOM 7034 O O . ASN B 1 367 ? -15.156 -36.281 7.891 1 87.25 367 ASN B O 1
ATOM 7038 N N . TYR B 1 368 ? -13.727 -36.812 6.242 1 94.75 368 TYR B N 1
ATOM 7039 C CA . TYR B 1 368 ? -14.758 -37.281 5.324 1 94.75 368 TYR B CA 1
ATOM 7040 C C . TYR B 1 368 ? -14.703 -38.781 5.164 1 94.75 368 TYR B C 1
ATOM 7042 O O . TYR B 1 368 ? -15.297 -39.344 4.234 1 94.75 368 TYR B O 1
ATOM 7050 N N . SER B 1 369 ? -14.07 -39.469 6.082 1 92.94 369 SER B N 1
ATOM 7051 C CA . SER B 1 369 ? -13.82 -40.906 5.957 1 92.94 369 SER B CA 1
ATOM 7052 C C . SER B 1 369 ? -15.125 -41.688 6.012 1 92.94 369 SER B C 1
ATOM 7054 O O . SER B 1 369 ? -15.195 -42.812 5.523 1 92.94 369 SER B O 1
ATOM 7056 N N . GLU B 1 370 ? -16.141 -41.125 6.586 1 93.19 370 GLU B N 1
ATOM 7057 C CA . GLU B 1 370 ? -17.391 -41.812 6.734 1 93.19 370 GLU B CA 1
ATOM 7058 C C . GLU B 1 370 ? -18.25 -41.719 5.473 1 93.19 370 GLU B C 1
ATOM 7060 O O . GLU B 1 370 ? -19.234 -42.438 5.316 1 93.19 370 GLU B O 1
ATOM 7065 N N . PHE B 1 371 ? -17.844 -40.844 4.594 1 95.88 371 PHE B N 1
ATOM 7066 C CA . PHE B 1 371 ? -18.609 -40.625 3.373 1 95.88 371 PHE B CA 1
ATOM 7067 C C . PHE B 1 371 ? -17.969 -41.375 2.199 1 95.88 371 PHE B C 1
ATOM 7069 O O . PHE B 1 371 ? -16.781 -41.656 2.221 1 95.88 371 PHE B O 1
ATOM 7076 N N . GLU B 1 372 ? -18.766 -41.656 1.234 1 96.94 372 GLU B N 1
ATOM 7077 C CA . GLU B 1 372 ? -18.25 -42.312 0.032 1 96.94 372 GLU B CA 1
ATOM 7078 C C . GLU B 1 372 ? -17.625 -41.312 -0.922 1 96.94 372 GLU B C 1
ATOM 7080 O O . GLU B 1 372 ? -18.25 -40.312 -1.287 1 96.94 372 GLU B O 1
ATOM 7085 N N . ARG B 1 373 ? -16.344 -41.5 -1.246 1 98.56 373 ARG B N 1
ATOM 7086 C CA . ARG B 1 373 ? -15.727 -40.719 -2.295 1 98.56 373 ARG B CA 1
ATOM 7087 C C . ARG B 1 373 ? -16.219 -41.125 -3.674 1 98.56 373 ARG B C 1
ATOM 7089 O O . ARG B 1 373 ? -15.984 -42.25 -4.102 1 98.56 373 ARG B O 1
ATOM 7096 N N . VAL B 1 374 ? -16.844 -40.219 -4.379 1 98.81 374 VAL B N 1
ATOM 7097 C CA . VAL B 1 374 ? -17.469 -40.625 -5.637 1 98.81 374 VAL B CA 1
ATOM 7098 C C . VAL B 1 374 ? -16.672 -40.062 -6.809 1 98.81 374 VAL B C 1
ATOM 7100 O O . VAL B 1 374 ? -16.875 -40.438 -7.957 1 98.81 374 VAL B O 1
ATOM 7103 N N . ALA B 1 375 ? -15.734 -39.188 -6.57 1 98.88 375 ALA B N 1
ATOM 7104 C CA . ALA B 1 375 ? -14.859 -38.625 -7.598 1 98.88 375 ALA B CA 1
ATOM 7105 C C . ALA B 1 375 ? -13.555 -38.125 -6.992 1 98.88 375 ALA B C 1
ATOM 7107 O O . ALA B 1 375 ? -13.477 -37.875 -5.789 1 98.88 375 ALA B O 1
ATOM 7108 N N . LEU B 1 376 ? -12.516 -38.062 -7.797 1 98.88 376 LEU B N 1
ATOM 7109 C CA . LEU B 1 376 ? -11.195 -37.594 -7.383 1 98.88 376 LEU B CA 1
ATOM 7110 C C . LEU B 1 376 ? -10.453 -36.969 -8.555 1 98.88 376 LEU B C 1
ATOM 7112 O O . LEU B 1 376 ? -10.297 -37.594 -9.602 1 98.88 376 LEU B O 1
ATOM 7116 N N . LEU B 1 377 ? -10.094 -35.75 -8.391 1 98.81 377 LEU B N 1
ATOM 7117 C CA . LEU B 1 377 ? -9.211 -35.062 -9.344 1 98.81 377 LEU B CA 1
ATOM 7118 C C . LEU B 1 377 ? -7.785 -35 -8.812 1 98.81 377 LEU B C 1
ATOM 7120 O O . LEU B 1 377 ? -7.551 -34.469 -7.723 1 98.81 377 LEU B O 1
ATOM 7124 N N . THR B 1 378 ? -6.871 -35.562 -9.5 1 98.62 378 THR B N 1
ATOM 7125 C CA . THR B 1 378 ? -5.453 -35.469 -9.172 1 98.62 378 THR B CA 1
ATOM 7126 C C . THR B 1 378 ? -4.75 -34.469 -10.07 1 98.62 378 THR B C 1
ATOM 7128 O O . THR B 1 378 ? -4.828 -34.562 -11.297 1 98.62 378 THR B O 1
ATOM 7131 N N . SER B 1 379 ? -4.109 -33.562 -9.477 1 98.44 379 SER B N 1
ATOM 7132 C CA . SER B 1 379 ? -3.473 -32.469 -10.227 1 98.44 379 SER B CA 1
ATOM 7133 C C . SER B 1 379 ? -2.203 -32.938 -10.922 1 98.44 379 SER B C 1
ATOM 7135 O O . SER B 1 379 ? -1.757 -34.062 -10.703 1 98.44 379 SER B O 1
ATOM 7137 N N . LEU B 1 380 ? -1.663 -32.094 -11.836 1 98.31 380 LEU B N 1
ATOM 7138 C CA . LEU B 1 380 ? -0.278 -32.25 -12.266 1 98.31 380 LEU B CA 1
ATOM 7139 C C . LEU B 1 380 ? 0.672 -32.188 -11.07 1 98.31 380 LEU B C 1
ATOM 7141 O O . LEU B 1 380 ? 0.286 -31.734 -9.992 1 98.31 380 LEU B O 1
ATOM 7145 N N . PRO B 1 381 ? 1.904 -32.719 -11.227 1 98.44 381 PRO B N 1
ATOM 7146 C CA . PRO B 1 381 ? 2.867 -32.531 -10.141 1 98.44 381 PRO B CA 1
ATOM 7147 C C . PRO B 1 381 ? 3.135 -31.047 -9.828 1 98.44 381 PRO B C 1
ATOM 7149 O O . PRO B 1 381 ? 3.066 -30.203 -10.727 1 98.44 381 PRO B O 1
ATOM 7152 N N . PHE B 1 382 ? 3.502 -30.781 -8.594 1 98.56 382 PHE B N 1
ATOM 7153 C CA . PHE B 1 382 ? 3.713 -29.406 -8.133 1 98.56 382 PHE B CA 1
ATOM 7154 C C . PHE B 1 382 ? 4.754 -28.703 -8.992 1 98.56 382 PHE B C 1
ATOM 7156 O O . PHE B 1 382 ? 4.676 -27.484 -9.203 1 98.56 382 PHE B O 1
ATOM 7163 N N . SER B 1 383 ? 5.707 -29.391 -9.547 1 98.56 383 SER B N 1
ATOM 7164 C CA . SER B 1 383 ? 6.727 -28.812 -10.414 1 98.56 383 SER B CA 1
ATOM 7165 C C . SER B 1 383 ? 6.098 -28.047 -11.578 1 98.56 383 SER B C 1
ATOM 7167 O O . SER B 1 383 ? 6.621 -27.031 -12.008 1 98.56 383 SER B O 1
ATOM 7169 N N . GLU B 1 384 ? 4.969 -28.516 -12.047 1 98.5 384 GLU B N 1
ATOM 7170 C CA . GLU B 1 384 ? 4.281 -27.859 -13.148 1 98.5 384 GLU B CA 1
ATOM 7171 C C . GLU B 1 384 ? 3.623 -26.562 -12.68 1 98.5 384 GLU B C 1
ATOM 7173 O O . GLU B 1 384 ? 3.604 -25.562 -13.406 1 98.5 384 GLU B O 1
ATOM 7178 N N . ASN B 1 385 ? 3.062 -26.562 -11.453 1 98 385 ASN B N 1
ATOM 7179 C CA . ASN B 1 385 ? 2.529 -25.328 -10.883 1 98 385 ASN B CA 1
ATOM 7180 C C . ASN B 1 385 ? 3.623 -24.281 -10.688 1 98 385 ASN B C 1
ATOM 7182 O O . ASN B 1 385 ? 3.406 -23.094 -10.945 1 98 385 ASN B O 1
ATOM 7186 N N . LEU B 1 386 ? 4.734 -24.75 -10.211 1 98.75 386 LEU B N 1
ATOM 7187 C CA . LEU B 1 386 ? 5.852 -23.828 -10.016 1 98.75 386 LEU B CA 1
ATOM 7188 C C . LEU B 1 386 ? 6.273 -23.203 -11.336 1 98.75 386 LEU B C 1
ATOM 7190 O O . LEU B 1 386 ? 6.59 -22.016 -11.391 1 98.75 386 LEU B O 1
ATOM 7194 N N . LYS B 1 387 ? 6.309 -24.031 -12.391 1 98.62 387 LYS B N 1
ATOM 7195 C CA . LYS B 1 387 ? 6.617 -23.516 -13.727 1 98.62 387 LYS B CA 1
ATOM 7196 C C . LYS B 1 387 ? 5.676 -22.375 -14.109 1 98.62 387 LYS B C 1
ATOM 7198 O O . LYS B 1 387 ? 6.121 -21.328 -14.586 1 98.62 387 LYS B O 1
ATOM 7203 N N . LEU B 1 388 ? 4.406 -22.562 -13.938 1 98.69 388 LEU B N 1
ATOM 7204 C CA . LEU B 1 388 ? 3.42 -21.531 -14.242 1 98.69 388 LEU B CA 1
ATOM 7205 C C . LEU B 1 388 ? 3.697 -20.266 -13.438 1 98.69 388 LEU B C 1
ATOM 7207 O O . LEU B 1 388 ? 3.734 -19.172 -14 1 98.69 388 LEU B O 1
ATOM 7211 N N . ILE B 1 389 ? 3.928 -20.406 -12.133 1 98.75 389 ILE B N 1
ATOM 7212 C CA . ILE B 1 389 ? 4.145 -19.281 -11.227 1 98.75 389 ILE B CA 1
ATOM 7213 C C . ILE B 1 389 ? 5.355 -18.469 -11.68 1 98.75 389 ILE B C 1
ATOM 7215 O O . ILE B 1 389 ? 5.297 -17.25 -11.766 1 98.75 389 ILE B O 1
ATOM 7219 N N . MET B 1 390 ? 6.406 -19.156 -12.047 1 98.88 390 MET B N 1
ATOM 7220 C CA . MET B 1 390 ? 7.668 -18.484 -12.375 1 98.88 390 MET B CA 1
ATOM 7221 C C . MET B 1 390 ? 7.637 -17.938 -13.797 1 98.88 390 MET B C 1
ATOM 7223 O O . MET B 1 390 ? 8.055 -16.797 -14.031 1 98.88 390 MET B O 1
ATOM 7227 N N . LYS B 1 391 ? 7.145 -18.734 -14.742 1 98.75 391 LYS B N 1
ATOM 7228 C CA . LYS B 1 391 ? 7.184 -18.359 -16.156 1 98.75 391 LYS B CA 1
ATOM 7229 C C . LYS B 1 391 ? 6.344 -17.109 -16.406 1 98.75 391 LYS B C 1
ATOM 7231 O O . LYS B 1 391 ? 6.773 -16.203 -17.125 1 98.75 391 LYS B O 1
ATOM 7236 N N . VAL B 1 392 ? 5.176 -17.031 -15.789 1 97.88 392 VAL B N 1
ATOM 7237 C CA . VAL B 1 392 ? 4.285 -15.922 -16.141 1 97.88 392 VAL B CA 1
ATOM 7238 C C . VAL B 1 392 ? 4.207 -14.938 -14.977 1 97.88 392 VAL B C 1
ATOM 7240 O O . VAL B 1 392 ? 3.498 -13.93 -15.055 1 97.88 392 VAL B O 1
ATOM 7243 N N . SER B 1 393 ? 4.949 -15.25 -13.906 1 97.88 393 SER B N 1
ATOM 7244 C CA . SER B 1 393 ? 4.969 -14.398 -12.727 1 97.88 393 SER B CA 1
ATOM 7245 C C . SER B 1 393 ? 3.58 -14.273 -12.109 1 97.88 393 SER B C 1
ATOM 7247 O O . SER B 1 393 ? 3.119 -13.164 -11.82 1 97.88 393 SER B O 1
ATOM 7249 N N . GLN B 1 394 ? 2.957 -15.367 -11.836 1 97.19 394 GLN B N 1
ATOM 7250 C CA . GLN B 1 394 ? 1.59 -15.406 -11.328 1 97.19 394 GLN B CA 1
ATOM 7251 C C . GLN B 1 394 ? 1.538 -15 -9.859 1 97.19 394 GLN B C 1
ATOM 7253 O O . GLN B 1 394 ? 1.839 -15.805 -8.977 1 97.19 394 GLN B O 1
ATOM 7258 N N . ASN B 1 395 ? 0.973 -13.859 -9.539 1 96.88 395 ASN B N 1
ATOM 7259 C CA . ASN B 1 395 ? 1.029 -13.273 -8.211 1 96.88 395 ASN B CA 1
ATOM 7260 C C . ASN B 1 395 ? 0.142 -14.023 -7.223 1 96.88 395 ASN B C 1
ATOM 7262 O O . ASN B 1 395 ? 0.599 -14.422 -6.148 1 96.88 395 ASN B O 1
ATOM 7266 N N . MET B 1 396 ? -1.072 -14.258 -7.559 1 97.19 396 MET B N 1
ATOM 7267 C CA . MET B 1 396 ? -2.01 -14.914 -6.652 1 97.19 396 MET B CA 1
ATOM 7268 C C . MET B 1 396 ? -1.532 -16.312 -6.297 1 97.19 396 MET B C 1
ATOM 7270 O O . MET B 1 396 ? -1.6 -16.734 -5.137 1 97.19 396 MET B O 1
ATOM 7274 N N . GLN B 1 397 ? -1.022 -17.016 -7.262 1 98.06 397 GLN B N 1
ATOM 7275 C CA . GLN B 1 397 ? -0.557 -18.375 -7.012 1 98.06 397 GLN B CA 1
ATOM 7276 C C . GLN B 1 397 ? 0.725 -18.375 -6.184 1 98.06 397 GLN B C 1
ATOM 7278 O O . GLN B 1 397 ? 0.932 -19.25 -5.352 1 98.06 397 GLN B O 1
ATOM 7283 N N . ALA B 1 398 ? 1.597 -17.406 -6.43 1 98.44 398 ALA B N 1
ATOM 7284 C CA . ALA B 1 398 ? 2.787 -17.281 -5.59 1 98.44 398 ALA B CA 1
ATOM 7285 C C . ALA B 1 398 ? 2.408 -17.031 -4.133 1 98.44 398 ALA B C 1
ATOM 7287 O O . ALA B 1 398 ? 2.949 -17.672 -3.229 1 98.44 398 ALA B O 1
ATOM 7288 N N . ASP B 1 399 ? 1.495 -16.125 -3.914 1 98.38 399 ASP B N 1
ATOM 7289 C CA . ASP B 1 399 ? 1.017 -15.859 -2.561 1 98.38 399 ASP B CA 1
ATOM 7290 C C . ASP B 1 399 ? 0.357 -17.094 -1.959 1 98.38 399 ASP B C 1
ATOM 7292 O O . ASP B 1 399 ? 0.454 -17.328 -0.753 1 98.38 399 ASP B O 1
ATOM 7296 N N . SER B 1 400 ? -0.296 -17.906 -2.742 1 98.56 400 SER B N 1
ATOM 7297 C CA . SER B 1 400 ? -1.001 -19.094 -2.268 1 98.56 400 SER B CA 1
ATOM 7298 C C . SER B 1 400 ? -0.024 -20.156 -1.78 1 98.56 400 SER B C 1
ATOM 7300 O O . SER B 1 400 ? -0.402 -21.047 -1.024 1 98.56 400 SER B O 1
ATOM 7302 N N . LEU B 1 401 ? 1.224 -20.078 -2.211 1 98.81 401 LEU B N 1
ATOM 7303 C CA . LEU B 1 401 ? 2.211 -21.047 -1.753 1 98.81 401 LEU B CA 1
ATOM 7304 C C . LEU B 1 401 ? 2.404 -20.953 -0.243 1 98.81 401 LEU B C 1
ATOM 7306 O O . LEU B 1 401 ? 2.729 -21.953 0.408 1 98.81 401 LEU B O 1
ATOM 7310 N N . LEU B 1 402 ? 2.191 -19.75 0.281 1 98.81 402 LEU B N 1
ATOM 7311 C CA . LEU B 1 402 ? 2.424 -19.531 1.706 1 98.81 402 LEU B CA 1
ATOM 7312 C C . LEU B 1 402 ? 1.428 -20.328 2.543 1 98.81 402 LEU B C 1
ATOM 7314 O O . LEU B 1 402 ? 1.822 -21.188 3.338 1 98.81 402 LEU B O 1
ATOM 7318 N N . PRO B 1 403 ? 0.131 -20.188 2.359 1 98.75 403 PRO B N 1
ATOM 7319 C CA . PRO B 1 403 ? -0.763 -21.031 3.148 1 98.75 403 PRO B CA 1
ATOM 7320 C C . PRO B 1 403 ? -0.655 -22.516 2.777 1 98.75 403 PRO B C 1
ATOM 7322 O O . PRO B 1 403 ? -0.869 -23.391 3.625 1 98.75 403 PRO B O 1
ATOM 7325 N N . LEU B 1 404 ? -0.277 -22.891 1.564 1 98.81 404 LEU B N 1
ATOM 7326 C CA . LEU B 1 404 ? -0.102 -24.297 1.188 1 98.81 404 LEU B CA 1
ATOM 7327 C C . LEU B 1 404 ? 1.077 -24.906 1.933 1 98.81 404 LEU B C 1
ATOM 7329 O O . LEU B 1 404 ? 1.009 -26.062 2.361 1 98.81 404 LEU B O 1
ATOM 7333 N N . MET B 1 405 ? 2.168 -24.141 2.055 1 98.81 405 MET B N 1
ATOM 7334 C CA . MET B 1 405 ? 3.271 -24.609 2.885 1 98.81 405 MET B CA 1
ATOM 7335 C C . MET B 1 405 ? 2.832 -24.766 4.336 1 98.81 405 MET B C 1
ATOM 7337 O O . MET B 1 405 ? 3.217 -25.734 5.004 1 98.81 405 MET B O 1
ATOM 7341 N N . ALA B 1 406 ? 2.033 -23.812 4.801 1 98.81 406 ALA B N 1
ATOM 7342 C CA . ALA B 1 406 ? 1.528 -23.906 6.168 1 98.81 406 ALA B CA 1
ATOM 7343 C C . ALA B 1 406 ? 0.744 -25.188 6.387 1 98.81 406 ALA B C 1
ATOM 7345 O O . ALA B 1 406 ? 0.931 -25.875 7.395 1 98.81 406 ALA B O 1
ATOM 7346 N N . VAL B 1 407 ? -0.054 -25.609 5.469 1 98.5 407 VAL B N 1
ATOM 7347 C CA . VAL B 1 407 ? -0.888 -26.797 5.559 1 98.5 407 VAL B CA 1
ATOM 7348 C C . VAL B 1 407 ? -0.006 -28.031 5.676 1 98.5 407 VAL B C 1
ATOM 7350 O O . VAL B 1 407 ? -0.31 -28.953 6.441 1 98.5 407 VAL B O 1
ATOM 7353 N N . LYS B 1 408 ? 1.092 -28.078 4.949 1 98.12 408 LYS B N 1
ATOM 7354 C CA . LYS B 1 408 ? 2.014 -29.203 4.992 1 98.12 408 LYS B CA 1
ATOM 7355 C C . LYS B 1 408 ? 2.605 -29.391 6.387 1 98.12 408 LYS B C 1
ATOM 7357 O O . LYS B 1 408 ? 3 -30.484 6.762 1 98.12 408 LYS B O 1
ATOM 7362 N N . GLU B 1 409 ? 2.596 -28.312 7.113 1 97.69 409 GLU B N 1
ATOM 7363 C CA . GLU B 1 409 ? 3.18 -28.344 8.453 1 97.69 409 GLU B CA 1
ATOM 7364 C C . GLU B 1 409 ? 2.098 -28.312 9.531 1 97.69 409 GLU B C 1
ATOM 7366 O O . GLU B 1 409 ? 2.379 -27.984 10.688 1 97.69 409 GLU B O 1
ATOM 7371 N N . GLY B 1 410 ? 0.901 -28.531 9.172 1 97.38 410 GLY B N 1
ATOM 7372 C CA . GLY B 1 410 ? -0.197 -28.641 10.117 1 97.38 410 GLY B CA 1
ATOM 7373 C C . GLY B 1 410 ? -0.749 -27.297 10.547 1 97.38 410 GLY B C 1
ATOM 7374 O O . GLY B 1 410 ? -1.4 -27.203 11.594 1 97.38 410 GLY B O 1
ATOM 7375 N N . LYS B 1 411 ? -0.371 -26.281 9.836 1 98.12 411 LYS B N 1
ATOM 7376 C CA . LYS B 1 411 ? -0.884 -24.938 10.062 1 98.12 411 LYS B CA 1
ATOM 7377 C C . LYS B 1 411 ? -1.833 -24.516 8.945 1 98.12 411 LYS B C 1
ATOM 7379 O O . LYS B 1 411 ? -2.201 -25.328 8.094 1 98.12 411 LYS B O 1
ATOM 7384 N N . ARG B 1 412 ? -2.328 -23.188 8.969 1 97.19 412 ARG B N 1
ATOM 7385 C CA . ARG B 1 412 ? -3.357 -22.875 7.98 1 97.19 412 ARG B CA 1
ATOM 7386 C C . ARG B 1 412 ? -3.234 -21.438 7.496 1 97.19 412 ARG B C 1
ATOM 7388 O O . ARG B 1 412 ? -3.934 -21.016 6.57 1 97.19 412 ARG B O 1
ATOM 7395 N N . SER B 1 413 ? -2.471 -20.641 8.148 1 97.62 413 SER B N 1
ATOM 7396 C CA . SER B 1 413 ? -2.547 -19.219 7.852 1 97.62 413 SER B CA 1
ATOM 7397 C C . SER B 1 413 ? -1.445 -18.797 6.883 1 97.62 413 SER B C 1
ATOM 7399 O O . SER B 1 413 ? -0.378 -19.422 6.84 1 97.62 413 SER B O 1
ATOM 7401 N N . PHE B 1 414 ? -1.714 -17.734 6.156 1 97.75 414 PHE B N 1
ATOM 7402 C CA . PHE B 1 414 ? -0.774 -17.031 5.293 1 97.75 414 PHE B CA 1
ATOM 7403 C C . PHE B 1 414 ? 0.478 -16.625 6.066 1 97.75 414 PHE B C 1
ATOM 7405 O O . PHE B 1 414 ? 1.597 -16.828 5.586 1 97.75 414 PHE B O 1
ATOM 7412 N N . TRP B 1 415 ? 0.365 -16.234 7.246 1 97.69 415 TRP B N 1
ATOM 7413 C CA . TRP B 1 415 ? 1.442 -15.742 8.102 1 97.69 415 TRP B CA 1
ATOM 7414 C C . TRP B 1 415 ? 2.312 -16.891 8.586 1 97.69 415 TRP B C 1
ATOM 7416 O O . TRP B 1 415 ? 3.539 -16.781 8.641 1 97.69 415 TRP B O 1
ATOM 7426 N N . ASP B 1 416 ? 1.688 -18.031 8.875 1 98.25 416 ASP B N 1
ATOM 7427 C CA . ASP B 1 416 ? 2.457 -19.219 9.227 1 98.25 416 ASP B CA 1
ATOM 7428 C C . ASP B 1 416 ? 3.357 -19.656 8.078 1 98.25 416 ASP B C 1
ATOM 7430 O O . ASP B 1 416 ? 4.461 -20.156 8.297 1 98.25 416 ASP B O 1
ATOM 7434 N N . GLY B 1 417 ? 2.836 -19.469 6.898 1 98.69 417 GLY B N 1
ATOM 7435 C CA . GLY B 1 417 ? 3.631 -19.797 5.723 1 98.69 417 GLY B CA 1
ATOM 7436 C C . GLY B 1 417 ? 4.93 -19.016 5.648 1 98.69 417 GLY B C 1
ATOM 7437 O O . GLY B 1 417 ? 5.969 -19.562 5.266 1 98.69 417 GLY B O 1
ATOM 7438 N N . LEU B 1 418 ? 4.895 -17.766 6.039 1 98.56 418 LEU B N 1
ATOM 7439 C CA . LEU B 1 418 ? 6.09 -16.938 6.027 1 98.56 418 LEU B CA 1
ATOM 7440 C C . LEU B 1 418 ? 7.078 -17.391 7.102 1 98.56 418 LEU B C 1
ATOM 7442 O O . LEU B 1 418 ? 8.289 -17.359 6.883 1 98.56 418 LEU B O 1
ATOM 7446 N N . ILE B 1 419 ? 6.566 -17.812 8.203 1 97.94 419 ILE B N 1
ATOM 7447 C CA . ILE B 1 419 ? 7.418 -18.328 9.266 1 97.94 419 ILE B CA 1
ATOM 7448 C C . ILE B 1 419 ? 8.102 -19.609 8.797 1 97.94 419 ILE B C 1
ATOM 7450 O O . ILE B 1 419 ? 9.289 -19.828 9.055 1 97.94 419 ILE B O 1
ATOM 7454 N N . ILE B 1 420 ? 7.352 -20.422 8.117 1 98.44 420 ILE B N 1
ATOM 7455 C CA . ILE B 1 420 ? 7.891 -21.672 7.57 1 98.44 420 ILE B CA 1
ATOM 7456 C C . ILE B 1 420 ? 8.938 -21.359 6.508 1 98.44 420 ILE B C 1
ATOM 7458 O O . ILE B 1 420 ? 9.977 -22.016 6.438 1 98.44 420 ILE B O 1
ATOM 7462 N N . GLU B 1 421 ? 8.711 -20.406 5.68 1 98.38 421 GLU B N 1
ATOM 7463 C CA . GLU B 1 421 ? 9.695 -19.969 4.695 1 98.38 421 GLU B CA 1
ATOM 7464 C C . GLU B 1 421 ? 11 -19.531 5.371 1 98.38 421 GLU B C 1
ATOM 7466 O O . GLU B 1 421 ? 12.086 -19.812 4.867 1 98.38 421 GLU B O 1
ATOM 7471 N N . ARG B 1 422 ? 10.914 -18.859 6.465 1 98.25 422 ARG B N 1
ATOM 7472 C CA . ARG B 1 422 ? 12.102 -18.453 7.211 1 98.25 422 ARG B CA 1
ATOM 7473 C C . ARG B 1 422 ? 12.961 -19.672 7.559 1 98.25 422 ARG B C 1
ATOM 7475 O O . ARG B 1 422 ? 14.188 -19.641 7.418 1 98.25 422 ARG B O 1
ATOM 7482 N N . SER B 1 423 ? 12.328 -20.688 8.047 1 97.69 423 SER B N 1
ATOM 7483 C CA . SER B 1 423 ? 13.047 -21.906 8.422 1 97.69 423 SER B CA 1
ATOM 7484 C C . SER B 1 423 ? 13.82 -22.469 7.238 1 97.69 423 SER B C 1
ATOM 7486 O O . SER B 1 423 ? 14.969 -22.906 7.391 1 97.69 423 SER B O 1
ATOM 7488 N N . PHE B 1 424 ? 13.211 -22.484 6.125 1 97.75 424 PHE B N 1
ATOM 7489 C CA . PHE B 1 424 ? 13.906 -22.922 4.918 1 97.75 424 PHE B CA 1
ATOM 7490 C C . PHE B 1 424 ? 15.094 -22.016 4.621 1 97.75 424 PHE B C 1
ATOM 7492 O O . PHE B 1 424 ? 16.188 -22.5 4.312 1 97.75 424 PHE B O 1
ATOM 7499 N N . LEU B 1 425 ? 14.891 -20.703 4.668 1 98.19 425 LEU B N 1
ATOM 7500 C CA . LEU B 1 425 ? 15.961 -19.766 4.348 1 98.19 425 LEU B CA 1
ATOM 7501 C C . LEU B 1 425 ? 17.141 -19.922 5.305 1 98.19 425 LEU B C 1
ATOM 7503 O O . LEU B 1 425 ? 18.297 -19.766 4.902 1 98.19 425 LEU B O 1
ATOM 7507 N N . GLU B 1 426 ? 16.859 -20.219 6.555 1 97.62 426 GLU B N 1
ATOM 7508 C CA . GLU B 1 426 ? 17.922 -20.5 7.52 1 97.62 426 GLU B CA 1
ATOM 7509 C C . GLU B 1 426 ? 18.766 -21.688 7.082 1 97.62 426 GLU B C 1
ATOM 7511 O O . GLU B 1 426 ? 20 -21.672 7.207 1 97.62 426 GLU B O 1
ATOM 7516 N N . LYS B 1 427 ? 18.125 -22.656 6.52 1 95.31 427 LYS B N 1
ATOM 7517 C CA . LYS B 1 427 ? 18.797 -23.844 6.047 1 95.31 427 LYS B CA 1
ATOM 7518 C C . LYS B 1 427 ? 19.734 -23.531 4.891 1 95.31 427 LYS B C 1
ATOM 7520 O O . LYS B 1 427 ? 20.75 -24.203 4.703 1 95.31 427 LYS B O 1
ATOM 7525 N N . THR B 1 428 ? 19.422 -22.609 4.121 1 95.94 428 THR B N 1
ATOM 7526 C CA . THR B 1 428 ? 20.203 -22.266 2.941 1 95.94 428 THR B CA 1
ATOM 7527 C C . THR B 1 428 ? 21.5 -21.562 3.342 1 95.94 428 THR B C 1
ATOM 7529 O O . THR B 1 428 ? 22.438 -21.469 2.547 1 95.94 428 THR B O 1
ATOM 7532 N N . GLY B 1 429 ? 21.516 -20.922 4.512 1 95.94 429 GLY B N 1
ATOM 7533 C CA . GLY B 1 429 ? 22.688 -20.188 4.961 1 95.94 429 GLY B CA 1
ATOM 7534 C C . GLY B 1 429 ? 22.719 -18.734 4.504 1 95.94 429 GLY B C 1
ATOM 7535 O O . GLY B 1 429 ? 23.672 -18.016 4.77 1 95.94 429 GLY B O 1
ATOM 7536 N N . ILE B 1 430 ? 21.688 -18.281 3.842 1 96.25 430 ILE B N 1
ATOM 7537 C CA . ILE B 1 430 ? 21.609 -16.891 3.436 1 96.25 430 ILE B CA 1
ATOM 7538 C C . ILE B 1 430 ? 21.578 -15.992 4.672 1 96.25 430 ILE B C 1
ATOM 7540 O O . ILE B 1 430 ? 21.031 -16.375 5.711 1 96.25 430 ILE B O 1
ATOM 7544 N N . ASP B 1 431 ? 22.219 -14.789 4.574 1 97.06 431 ASP B N 1
ATOM 7545 C CA . ASP B 1 431 ? 22.156 -13.812 5.66 1 97.06 431 ASP B CA 1
ATOM 7546 C C . ASP B 1 431 ? 20.781 -13.188 5.773 1 97.06 431 ASP B C 1
ATOM 7548 O O . ASP B 1 431 ? 20.406 -12.328 4.969 1 97.06 431 ASP B O 1
ATOM 7552 N N . LEU B 1 432 ? 20.094 -13.562 6.793 1 96.81 432 LEU B N 1
ATOM 7553 C CA . LEU B 1 432 ? 18.719 -13.117 6.941 1 96.81 432 LEU B CA 1
ATOM 7554 C C . LEU B 1 432 ? 18.656 -11.633 7.309 1 96.81 432 LEU B C 1
ATOM 7556 O O . LEU B 1 432 ? 17.609 -11.008 7.215 1 96.81 432 LEU B O 1
ATOM 7560 N N . ASN B 1 433 ? 19.75 -11.008 7.715 1 95.94 433 ASN B N 1
ATOM 7561 C CA . ASN B 1 433 ? 19.797 -9.562 7.945 1 95.94 433 ASN B CA 1
ATOM 7562 C C . ASN B 1 433 ? 19.766 -8.789 6.633 1 95.94 433 ASN B C 1
ATOM 7564 O O . ASN B 1 433 ? 19.562 -7.574 6.625 1 95.94 433 ASN B O 1
ATOM 7568 N N . ALA B 1 434 ? 20.031 -9.516 5.551 1 97.75 434 ALA B N 1
ATOM 7569 C CA . ALA B 1 434 ? 20.172 -8.875 4.246 1 97.75 434 ALA B CA 1
ATOM 7570 C C . ALA B 1 434 ? 18.953 -9.188 3.361 1 97.75 434 ALA B C 1
ATOM 7572 O O . ALA B 1 434 ? 19.031 -9.047 2.137 1 97.75 434 ALA B O 1
ATOM 7573 N N . VAL B 1 435 ? 17.891 -9.656 3.977 1 97.56 435 VAL B N 1
ATOM 7574 C CA . VAL B 1 435 ? 16.656 -9.922 3.234 1 97.56 435 VAL B CA 1
ATOM 7575 C C . VAL B 1 435 ? 15.445 -9.562 4.094 1 97.56 435 VAL B C 1
ATOM 7577 O O . VAL B 1 435 ? 15.492 -9.688 5.32 1 97.56 435 VAL B O 1
ATOM 7580 N N . SER B 1 436 ? 14.383 -9.031 3.523 1 98.25 436 SER B N 1
ATOM 7581 C CA . SER B 1 436 ? 13.07 -8.766 4.105 1 98.25 436 SER B CA 1
ATOM 7582 C C . SER B 1 436 ? 11.953 -9.258 3.201 1 98.25 436 SER B C 1
ATOM 7584 O O . SER B 1 436 ? 11.938 -8.961 2.006 1 98.25 436 SER B O 1
ATOM 7586 N N . ILE B 1 437 ? 11.047 -10.094 3.746 1 98.06 437 ILE B N 1
ATOM 7587 C CA . ILE B 1 437 ? 9.977 -10.695 2.949 1 98.06 437 ILE B CA 1
ATOM 7588 C C . ILE B 1 437 ? 8.672 -10.672 3.734 1 98.06 437 ILE B C 1
ATOM 7590 O O . ILE B 1 437 ? 8.625 -11.086 4.895 1 98.06 437 ILE B O 1
ATOM 7594 N N . SER B 1 438 ? 7.59 -10.203 3.076 1 97.69 438 SER B N 1
ATOM 7595 C CA . SER B 1 438 ? 6.309 -10.148 3.771 1 97.69 438 SER B CA 1
ATOM 7596 C C . SER B 1 438 ? 5.184 -10.703 2.902 1 97.69 438 SER B C 1
ATOM 7598 O O . SER B 1 438 ? 4.008 -10.609 3.266 1 97.69 438 SER B O 1
ATOM 7600 N N . ASP B 1 439 ? 5.469 -11.203 1.739 1 97.38 439 ASP B N 1
ATOM 7601 C CA . ASP B 1 439 ? 4.512 -11.891 0.882 1 97.38 439 ASP B CA 1
ATOM 7602 C C . ASP B 1 439 ? 5.215 -12.906 -0.021 1 97.38 439 ASP B C 1
ATOM 7604 O O . ASP B 1 439 ? 6.418 -13.141 0.118 1 97.38 439 ASP B O 1
ATOM 7608 N N . GLY B 1 440 ? 4.43 -13.562 -0.822 1 98.12 440 GLY B N 1
ATOM 7609 C CA . GLY B 1 440 ? 5.012 -14.547 -1.723 1 98.12 440 GLY B CA 1
ATOM 7610 C C . GLY B 1 440 ? 5.242 -14.008 -3.123 1 98.12 440 GLY B C 1
ATOM 7611 O O . GLY B 1 440 ? 6.078 -14.531 -3.863 1 98.12 440 GLY B O 1
ATOM 7612 N N . ARG B 1 441 ? 4.598 -12.969 -3.525 1 97.31 441 ARG B N 1
ATOM 7613 C CA . ARG B 1 441 ? 4.602 -12.469 -4.895 1 97.31 441 ARG B CA 1
ATOM 7614 C C . ARG B 1 441 ? 5.73 -11.461 -5.109 1 97.31 441 ARG B C 1
ATOM 7616 O O . ARG B 1 441 ? 6.27 -11.352 -6.211 1 97.31 441 ARG B O 1
ATOM 7623 N N . GLY B 1 442 ? 6.156 -10.602 -4.066 1 95.69 442 GLY B N 1
ATOM 7624 C CA . GLY B 1 442 ? 7.262 -9.664 -4.176 1 95.69 442 GLY B CA 1
ATOM 7625 C C . GLY B 1 442 ? 6.809 -8.227 -4.344 1 95.69 442 GLY B C 1
ATOM 7626 O O . GLY B 1 442 ? 7.621 -7.34 -4.617 1 95.69 442 GLY B O 1
ATOM 7627 N N . ASN B 1 443 ? 5.684 -7.715 -4.129 1 90.38 443 ASN B N 1
ATOM 7628 C CA . ASN B 1 443 ? 5.234 -6.34 -4.324 1 90.38 443 ASN B CA 1
ATOM 7629 C C . ASN B 1 443 ? 4.84 -5.688 -3.006 1 90.38 443 ASN B C 1
ATOM 7631 O O . ASN B 1 443 ? 4.328 -4.566 -2.992 1 90.38 443 ASN B O 1
ATOM 7635 N N . SER B 1 444 ? 5.141 -6.41 -1.929 1 94.81 444 SER B N 1
ATOM 7636 C CA . SER B 1 444 ? 4.988 -5.75 -0.637 1 94.81 444 SER B CA 1
ATOM 7637 C C . SER B 1 444 ? 6.016 -4.637 -0.461 1 94.81 444 SER B C 1
ATOM 7639 O O . SER B 1 444 ? 7.184 -4.797 -0.828 1 94.81 444 SER B O 1
ATOM 7641 N N . PRO B 1 445 ? 5.605 -3.539 0.136 1 94.12 445 PRO B N 1
ATOM 7642 C CA . PRO B 1 445 ? 6.582 -2.482 0.42 1 94.12 445 PRO B CA 1
ATOM 7643 C C . PRO B 1 445 ? 7.637 -2.91 1.436 1 94.12 445 PRO B C 1
ATOM 7645 O O . PRO B 1 445 ? 8.641 -2.215 1.622 1 94.12 445 PRO B O 1
ATOM 7648 N N . ALA B 1 446 ? 7.488 -4.082 2.004 1 96.38 446 ALA B N 1
ATOM 7649 C CA . ALA B 1 446 ? 8.438 -4.59 2.992 1 96.38 446 ALA B CA 1
ATOM 7650 C C . ALA B 1 446 ? 9.445 -5.539 2.352 1 96.38 446 ALA B C 1
ATOM 7652 O O . ALA B 1 446 ? 10.383 -5.996 3.008 1 96.38 446 ALA B O 1
ATOM 7653 N N . ASP B 1 447 ? 9.305 -5.816 1.136 1 97.88 447 ASP B N 1
ATOM 7654 C CA . ASP B 1 447 ? 10.188 -6.785 0.493 1 97.88 447 ASP B CA 1
ATOM 7655 C C . ASP B 1 447 ? 11.484 -6.125 0.031 1 97.88 447 ASP B C 1
ATOM 7657 O O . ASP B 1 447 ? 11.461 -5.172 -0.751 1 97.88 447 ASP B O 1
ATOM 7661 N N . TYR B 1 448 ? 12.586 -6.633 0.5 1 98.62 448 TYR B N 1
ATOM 7662 C CA . TYR B 1 448 ? 13.922 -6.195 0.098 1 98.62 448 TYR B CA 1
ATOM 7663 C C . TYR B 1 448 ? 14.875 -7.379 -0.001 1 98.62 448 TYR B C 1
ATOM 7665 O O . TYR B 1 448 ? 14.82 -8.297 0.821 1 98.62 448 TYR B O 1
ATOM 7673 N N . MET B 1 449 ? 15.703 -7.352 -1.001 1 98.44 449 MET B N 1
ATOM 7674 C CA . MET B 1 449 ? 16.734 -8.352 -1.215 1 98.44 449 MET B CA 1
ATOM 7675 C C . MET B 1 449 ? 18.031 -7.703 -1.697 1 98.44 449 MET B C 1
ATOM 7677 O O . MET B 1 449 ? 18.016 -6.609 -2.264 1 98.44 449 MET B O 1
ATOM 7681 N N . THR B 1 450 ? 19.141 -8.344 -1.455 1 98.81 450 THR B N 1
ATOM 7682 C CA . THR B 1 450 ? 20.406 -7.918 -2.037 1 98.81 450 THR B CA 1
ATOM 7683 C C . THR B 1 450 ? 20.797 -8.812 -3.215 1 98.81 450 THR B C 1
ATOM 7685 O O . THR B 1 450 ? 20.359 -9.961 -3.295 1 98.81 450 THR B O 1
ATOM 7688 N N . PRO B 1 451 ? 21.594 -8.258 -4.148 1 98.81 451 PRO B N 1
ATOM 7689 C CA . PRO B 1 451 ? 22.156 -9.164 -5.148 1 98.81 451 PRO B CA 1
ATOM 7690 C C . PRO B 1 451 ? 22.859 -10.375 -4.527 1 98.81 451 PRO B C 1
ATOM 7692 O O . PRO B 1 451 ? 22.719 -11.492 -5.027 1 98.81 451 PRO B O 1
ATOM 7695 N N . ARG B 1 452 ? 23.469 -10.219 -3.41 1 98.75 452 ARG B N 1
ATOM 7696 C CA . ARG B 1 452 ? 24.203 -11.281 -2.74 1 98.75 452 ARG B CA 1
ATOM 7697 C C . ARG B 1 452 ? 23.266 -12.383 -2.26 1 98.75 452 ARG B C 1
ATOM 7699 O O . ARG B 1 452 ? 23.469 -13.555 -2.555 1 98.75 452 ARG B O 1
ATOM 7706 N N . THR B 1 453 ? 22.219 -12 -1.552 1 98.75 453 THR B N 1
ATOM 7707 C CA . THR B 1 453 ? 21.312 -13.023 -1.03 1 98.75 453 THR B CA 1
ATOM 7708 C C . THR B 1 453 ? 20.609 -13.758 -2.17 1 98.75 453 THR B C 1
ATOM 7710 O O . THR B 1 453 ? 20.328 -14.953 -2.066 1 98.75 453 THR B O 1
ATOM 7713 N N . THR B 1 454 ? 20.312 -13.047 -3.23 1 98.88 454 THR B N 1
ATOM 7714 C CA . THR B 1 454 ? 19.656 -13.672 -4.379 1 98.88 454 THR B CA 1
ATOM 7715 C C . THR B 1 454 ? 20.594 -14.688 -5.035 1 98.88 454 THR B C 1
ATOM 7717 O O . THR B 1 454 ? 20.188 -15.82 -5.309 1 98.88 454 THR B O 1
ATOM 7720 N N . VAL B 1 455 ? 21.844 -14.32 -5.227 1 98.81 455 VAL B N 1
ATOM 7721 C CA . VAL B 1 455 ? 22.797 -15.227 -5.844 1 98.81 455 VAL B CA 1
ATOM 7722 C C . VAL B 1 455 ? 23.094 -16.391 -4.898 1 98.81 455 VAL B C 1
ATOM 7724 O O . VAL B 1 455 ? 23.25 -17.531 -5.344 1 98.81 455 VAL B O 1
ATOM 7727 N N . ASP B 1 456 ? 23.156 -16.125 -3.619 1 98.5 456 ASP B N 1
ATOM 7728 C CA . ASP B 1 456 ? 23.344 -17.188 -2.643 1 98.5 456 ASP B CA 1
ATOM 7729 C C . ASP B 1 456 ? 22.234 -18.219 -2.729 1 98.5 456 ASP B C 1
ATOM 7731 O O . ASP B 1 456 ? 22.484 -19.422 -2.693 1 98.5 456 ASP B O 1
ATOM 7735 N N . LEU B 1 457 ? 21 -17.734 -2.801 1 98.62 457 LEU B N 1
ATOM 7736 C CA . LEU B 1 457 ? 19.875 -18.641 -2.949 1 98.62 457 LEU B CA 1
ATOM 7737 C C . LEU B 1 457 ? 19.984 -19.469 -4.23 1 98.62 457 LEU B C 1
ATOM 7739 O O . LEU B 1 457 ? 19.766 -20.672 -4.219 1 98.62 457 LEU B O 1
ATOM 7743 N N . LEU B 1 458 ? 20.312 -18.781 -5.301 1 98.75 458 LEU B N 1
ATOM 7744 C CA . LEU B 1 458 ? 20.438 -19.438 -6.59 1 98.75 458 LEU B CA 1
ATOM 7745 C C . LEU B 1 458 ? 21.547 -20.5 -6.547 1 98.75 458 LEU B C 1
ATOM 7747 O O . LEU B 1 458 ? 21.391 -21.578 -7.121 1 98.75 458 LEU B O 1
ATOM 7751 N N . ARG B 1 459 ? 22.641 -20.156 -5.91 1 98.12 459 ARG B N 1
ATOM 7752 C CA . ARG B 1 459 ? 23.719 -21.125 -5.734 1 98.12 459 ARG B CA 1
ATOM 7753 C C . ARG B 1 459 ? 23.234 -22.344 -4.938 1 98.12 459 ARG B C 1
ATOM 7755 O O . ARG B 1 459 ? 23.484 -23.484 -5.332 1 98.12 459 ARG B O 1
ATOM 7762 N N . TYR B 1 460 ? 22.562 -22.094 -3.904 1 97.94 460 TYR B N 1
ATOM 7763 C CA . TYR B 1 460 ? 22.016 -23.188 -3.094 1 97.94 460 TYR B CA 1
ATOM 7764 C C . TYR B 1 460 ? 21.125 -24.094 -3.928 1 97.94 460 TYR B C 1
ATOM 7766 O O . TYR B 1 460 ? 21.234 -25.312 -3.859 1 97.94 460 TYR B O 1
ATOM 7774 N N . MET B 1 461 ? 20.266 -23.5 -4.707 1 98.12 461 MET B N 1
ATOM 7775 C CA . MET B 1 461 ? 19.281 -24.25 -5.477 1 98.12 461 MET B CA 1
ATOM 7776 C C . MET B 1 461 ? 19.922 -24.922 -6.684 1 98.12 461 MET B C 1
ATOM 7778 O O . MET B 1 461 ? 19.281 -25.719 -7.379 1 98.12 461 MET B O 1
ATOM 7782 N N . SER B 1 462 ? 21.141 -24.562 -6.906 1 96.81 462 SER B N 1
ATOM 7783 C CA . SER B 1 462 ? 21.828 -25.172 -8.047 1 96.81 462 SER B CA 1
ATOM 7784 C C . SER B 1 462 ? 22.406 -26.531 -7.691 1 96.81 462 SER B C 1
ATOM 7786 O O . SER B 1 462 ? 22.891 -27.25 -8.562 1 96.81 462 SER B O 1
ATOM 7788 N N . SER B 1 463 ? 22.297 -26.734 -6.359 1 89.44 463 SER B N 1
ATOM 7789 C CA . SER B 1 463 ? 22.797 -28 -5.871 1 89.44 463 SER B CA 1
ATOM 7790 C C . SER B 1 463 ? 21.688 -28.828 -5.23 1 89.44 463 SER B C 1
ATOM 7792 O O . SER B 1 463 ? 20.688 -28.281 -4.762 1 89.44 463 SER B O 1
ATOM 7794 N N . GLY B 1 464 ? 21.5 -30.016 -5.555 1 85.5 464 GLY B N 1
ATOM 7795 C CA . GLY B 1 464 ? 20.516 -30.875 -4.918 1 85.5 464 GLY B CA 1
ATOM 7796 C C . GLY B 1 464 ? 19.578 -31.547 -5.906 1 85.5 464 GLY B C 1
ATOM 7797 O O . GLY B 1 464 ? 19.703 -31.344 -7.117 1 85.5 464 GLY B O 1
ATOM 7798 N N . ASN B 1 465 ? 18.594 -32.125 -5.301 1 89.25 465 ASN B N 1
ATOM 7799 C CA . ASN B 1 465 ? 17.719 -33 -6.094 1 89.25 465 ASN B CA 1
ATOM 7800 C C . ASN B 1 465 ? 16.719 -32.188 -6.91 1 89.25 465 ASN B C 1
ATOM 7802 O O . ASN B 1 465 ? 16.281 -32.625 -7.977 1 89.25 465 ASN B O 1
ATOM 7806 N N . ASP B 1 466 ? 16.453 -30.938 -6.438 1 93.56 466 ASP B N 1
ATOM 7807 C CA . ASP B 1 466 ? 15.406 -30.141 -7.086 1 93.56 466 ASP B CA 1
ATOM 7808 C C . ASP B 1 466 ? 16.016 -29.078 -8.008 1 93.56 466 ASP B C 1
ATOM 7810 O O . ASP B 1 466 ? 15.312 -28.219 -8.523 1 93.56 466 ASP B O 1
ATOM 7814 N N . SER B 1 467 ? 17.312 -29.141 -8.234 1 97 467 SER B N 1
ATOM 7815 C CA . SER B 1 467 ? 18.016 -28.109 -8.984 1 97 467 SER B CA 1
ATOM 7816 C C . SER B 1 467 ? 17.438 -27.953 -10.391 1 97 467 SER B C 1
ATOM 7818 O O . SER B 1 467 ? 17.156 -26.844 -10.828 1 97 467 SER B O 1
ATOM 7820 N N . GLN B 1 468 ? 17.25 -29.062 -11.047 1 97.44 468 GLN B N 1
ATOM 7821 C CA . GLN B 1 468 ? 16.766 -29 -12.422 1 97.44 468 GLN B CA 1
ATOM 7822 C C . GLN B 1 468 ? 15.312 -28.516 -12.469 1 97.44 468 GLN B C 1
ATOM 7824 O O . GLN B 1 468 ? 14.945 -27.734 -13.352 1 97.44 468 GLN B O 1
ATOM 7829 N N . VAL B 1 469 ? 14.445 -28.969 -11.531 1 98.19 469 VAL B N 1
ATOM 7830 C CA . VAL B 1 469 ? 13.055 -28.547 -11.453 1 98.19 469 VAL B CA 1
ATOM 7831 C C . VAL B 1 469 ? 12.984 -27.031 -11.266 1 98.19 469 VAL B C 1
ATOM 7833 O O . VAL B 1 469 ? 12.203 -26.359 -11.93 1 98.19 469 VAL B O 1
ATOM 7836 N N . TYR B 1 470 ? 13.836 -26.562 -10.383 1 98.62 470 TYR B N 1
ATOM 7837 C CA . TYR B 1 470 ? 13.883 -25.141 -10.07 1 98.62 470 TYR B CA 1
ATOM 7838 C C . TYR B 1 470 ? 14.32 -24.328 -11.289 1 98.62 470 TYR B C 1
ATOM 7840 O O . TYR B 1 470 ? 13.68 -23.328 -11.648 1 98.62 470 TYR B O 1
ATOM 7848 N N . ARG B 1 471 ? 15.32 -24.734 -11.906 1 98.5 471 ARG B N 1
ATOM 7849 C CA . ARG B 1 471 ? 15.852 -24.031 -13.07 1 98.5 471 ARG B CA 1
ATOM 7850 C C . ARG B 1 471 ? 14.867 -24.062 -14.234 1 98.5 471 ARG B C 1
ATOM 7852 O O . ARG B 1 471 ? 14.664 -23.062 -14.922 1 98.5 471 ARG B O 1
ATOM 7859 N N . ASP B 1 472 ? 14.203 -25.203 -14.453 1 98.06 472 ASP B N 1
ATOM 7860 C CA . ASP B 1 472 ? 13.258 -25.375 -15.555 1 98.06 472 ASP B CA 1
ATOM 7861 C C . ASP B 1 472 ? 12.047 -24.469 -15.383 1 98.06 472 ASP B C 1
ATOM 7863 O O . ASP B 1 472 ? 11.359 -24.156 -16.359 1 98.06 472 ASP B O 1
ATOM 7867 N N . ALA B 1 473 ? 11.766 -24.125 -14.195 1 98.75 473 ALA B N 1
ATOM 7868 C CA . ALA B 1 473 ? 10.586 -23.312 -13.922 1 98.75 473 ALA B CA 1
ATOM 7869 C C . ALA B 1 473 ? 10.812 -21.859 -14.328 1 98.75 473 ALA B C 1
ATOM 7871 O O . ALA B 1 473 ? 9.852 -21.094 -14.5 1 98.75 473 ALA B O 1
ATOM 7872 N N . LEU B 1 474 ? 12.008 -21.406 -14.5 1 98.88 474 LEU B N 1
ATOM 7873 C CA . LEU B 1 474 ? 12.328 -20.016 -14.75 1 98.88 474 LEU B CA 1
ATOM 7874 C C . LEU B 1 474 ? 12.086 -19.656 -16.219 1 98.88 474 LEU B C 1
ATOM 7876 O O . LEU B 1 474 ? 12.336 -20.453 -17.109 1 98.88 474 LEU B O 1
ATOM 7880 N N . PRO B 1 475 ? 11.617 -18.422 -16.469 1 98.81 475 PRO B N 1
ATOM 7881 C CA . PRO B 1 475 ? 11.539 -17.953 -17.844 1 98.81 475 PRO B CA 1
ATOM 7882 C C . PRO B 1 475 ? 12.883 -18 -18.562 1 98.81 475 PRO B C 1
ATOM 7884 O O . PRO B 1 475 ? 13.93 -17.812 -17.938 1 98.81 475 PRO B O 1
ATOM 7887 N N . ILE B 1 476 ? 12.828 -18.25 -19.859 1 98.75 476 ILE B N 1
ATOM 7888 C CA . ILE B 1 476 ? 14.031 -18.328 -20.688 1 98.75 476 ILE B CA 1
ATOM 7889 C C . ILE B 1 476 ? 14.125 -17.109 -21.594 1 98.75 476 ILE B C 1
ATOM 7891 O O . ILE B 1 476 ? 13.18 -16.797 -22.312 1 98.75 476 ILE B O 1
ATOM 7895 N N . LEU B 1 477 ? 15.273 -16.422 -21.578 1 98.69 477 LEU B N 1
ATOM 7896 C CA . LEU B 1 477 ? 15.484 -15.172 -22.297 1 98.69 477 LEU B CA 1
ATOM 7897 C C . LEU B 1 477 ? 15.25 -15.344 -23.797 1 98.69 477 LEU B C 1
ATOM 7899 O O . LEU B 1 477 ? 15.914 -16.172 -24.438 1 98.69 477 LEU B O 1
ATOM 7903 N N . GLY B 1 478 ? 14.305 -14.578 -24.312 1 97.94 478 GLY B N 1
ATOM 7904 C CA . GLY B 1 478 ? 14.008 -14.586 -25.734 1 97.94 478 GLY B CA 1
ATOM 7905 C C . GLY B 1 478 ? 13.188 -15.797 -26.156 1 97.94 478 GLY B C 1
ATOM 7906 O O . GLY B 1 478 ? 12.977 -16.016 -27.359 1 97.94 478 GLY B O 1
ATOM 7907 N N . VAL B 1 479 ? 12.672 -16.609 -25.188 1 98.19 479 VAL B N 1
ATOM 7908 C CA . VAL B 1 479 ? 12.047 -17.875 -25.562 1 98.19 479 VAL B CA 1
ATOM 7909 C C . VAL B 1 479 ? 10.633 -17.953 -24.984 1 98.19 479 VAL B C 1
ATOM 7911 O O . VAL B 1 479 ? 9.672 -18.203 -25.703 1 98.19 479 VAL B O 1
ATOM 7914 N N . ASP B 1 480 ? 10.477 -17.703 -23.703 1 97.81 480 ASP B N 1
ATOM 7915 C CA . ASP B 1 480 ? 9.133 -17.906 -23.156 1 97.81 480 ASP B CA 1
ATOM 7916 C C . ASP B 1 480 ? 8.898 -17.062 -21.922 1 97.81 480 ASP B C 1
ATOM 7918 O O . ASP B 1 480 ? 9.812 -16.391 -21.422 1 97.81 480 ASP B O 1
ATOM 7922 N N . GLY B 1 481 ? 7.641 -17.047 -21.5 1 97.31 481 GLY B N 1
ATOM 7923 C CA . GLY B 1 481 ? 7.23 -16.375 -20.281 1 97.31 481 GLY B CA 1
ATOM 7924 C C . GLY B 1 481 ? 7.516 -14.891 -20.281 1 97.31 481 GLY B C 1
ATOM 7925 O O . GLY B 1 481 ? 7.402 -14.234 -21.328 1 97.31 481 GLY B O 1
ATOM 7926 N N . SER B 1 482 ? 7.855 -14.406 -19.141 1 97 482 SER B N 1
ATOM 7927 C CA . SER B 1 482 ? 8.047 -12.977 -18.953 1 97 482 SER B CA 1
ATOM 7928 C C . SER B 1 482 ? 9.32 -12.492 -19.625 1 97 482 SER B C 1
ATOM 7930 O O . SER B 1 482 ? 9.562 -11.281 -19.719 1 97 482 SER B O 1
ATOM 7932 N N . LEU B 1 483 ? 10.156 -13.391 -20.203 1 98.06 483 LEU B N 1
ATOM 7933 C CA . LEU B 1 483 ? 11.391 -12.992 -20.859 1 98.06 483 LEU B CA 1
ATOM 7934 C C . LEU B 1 483 ? 11.312 -13.227 -22.359 1 98.06 483 LEU B C 1
ATOM 7936 O O . LEU B 1 483 ? 12.289 -13.008 -23.094 1 98.06 483 LEU B O 1
ATOM 7940 N N . ALA B 1 484 ? 10.188 -13.625 -22.859 1 97.12 484 ALA B N 1
ATOM 7941 C CA . ALA B 1 484 ? 10.023 -14.086 -24.234 1 97.12 484 ALA B CA 1
ATOM 7942 C C . ALA B 1 484 ? 10.484 -13.023 -25.219 1 97.12 484 ALA B C 1
ATOM 7944 O O . ALA B 1 484 ? 11.031 -13.344 -26.281 1 97.12 484 ALA B O 1
ATOM 7945 N N . THR B 1 485 ? 10.273 -11.758 -24.875 1 94.38 485 THR B N 1
ATOM 7946 C CA . THR B 1 485 ? 10.57 -10.695 -25.828 1 94.38 485 THR B CA 1
ATOM 7947 C C . THR B 1 485 ? 11.586 -9.711 -25.25 1 94.38 485 THR B C 1
ATOM 7949 O O . THR B 1 485 ? 11.617 -8.547 -25.641 1 94.38 485 THR B O 1
ATOM 7952 N N . SER B 1 486 ? 12.344 -10.164 -24.312 1 95.75 486 SER B N 1
ATOM 7953 C CA . SER B 1 486 ? 13.242 -9.258 -23.609 1 95.75 486 SER B CA 1
ATOM 7954 C C . SER B 1 486 ? 14.539 -9.047 -24.391 1 95.75 486 SER B C 1
ATOM 7956 O O . SER B 1 486 ? 15.375 -8.234 -24 1 95.75 486 SER B O 1
ATOM 7958 N N . VAL B 1 487 ? 14.75 -9.797 -25.391 1 95.75 487 VAL B N 1
ATOM 7959 C CA . VAL B 1 487 ? 15.82 -9.578 -26.359 1 95.75 487 VAL B CA 1
ATOM 7960 C C . VAL B 1 487 ? 15.32 -9.852 -27.766 1 95.75 487 VAL B C 1
ATOM 7962 O O . VAL B 1 487 ? 14.266 -10.469 -27.953 1 95.75 487 VAL B O 1
ATOM 7965 N N . GLY B 1 488 ? 16.062 -9.359 -28.75 1 93.25 488 GLY B N 1
ATOM 7966 C CA . GLY B 1 488 ? 15.695 -9.617 -30.141 1 93.25 488 GLY B CA 1
ATOM 7967 C C . GLY B 1 488 ? 15.867 -11.07 -30.547 1 93.25 488 GLY B C 1
ATOM 7968 O O . GLY B 1 488 ? 16.594 -11.82 -29.891 1 93.25 488 GLY B O 1
ATOM 7969 N N . PRO B 1 489 ? 15.172 -11.453 -31.641 1 93.12 489 PRO B N 1
ATOM 7970 C CA . PRO B 1 489 ? 15.219 -12.852 -32.094 1 93.12 489 PRO B CA 1
ATOM 7971 C C . PRO B 1 489 ? 16.625 -13.289 -32.5 1 93.12 489 PRO B C 1
ATOM 7973 O O . PRO B 1 489 ? 16.922 -14.484 -32.469 1 93.12 489 PRO B O 1
ATOM 7976 N N . GLU B 1 490 ? 17.5 -12.375 -32.75 1 95.25 490 GLU B N 1
ATOM 7977 C CA . GLU B 1 490 ? 18.844 -12.719 -33.25 1 95.25 490 GLU B CA 1
ATOM 7978 C C . GLU B 1 490 ? 19.875 -12.602 -32.125 1 95.25 490 GLU B C 1
ATOM 7980 O O . GLU B 1 490 ? 21.062 -12.789 -32.344 1 95.25 490 GLU B O 1
ATOM 7985 N N . SER B 1 491 ? 19.406 -12.359 -30.953 1 96.44 491 SER B N 1
ATOM 7986 C CA . SER B 1 491 ? 20.328 -12.211 -29.844 1 96.44 491 SER B CA 1
ATOM 7987 C C . SER B 1 491 ? 21.125 -13.492 -29.609 1 96.44 491 SER B C 1
ATOM 7989 O O . SER B 1 491 ? 20.547 -14.578 -29.547 1 96.44 491 SER B O 1
ATOM 7991 N N . PRO B 1 492 ? 22.453 -13.422 -29.438 1 96.25 492 PRO B N 1
ATOM 7992 C CA . PRO B 1 492 ? 23.25 -14.609 -29.125 1 96.25 492 PRO B CA 1
ATOM 7993 C C . PRO B 1 492 ? 22.938 -15.195 -27.75 1 96.25 492 PRO B C 1
ATOM 7995 O O . PRO B 1 492 ? 23.328 -16.328 -27.469 1 96.25 492 PRO B O 1
ATOM 7998 N N . ALA B 1 493 ? 22.281 -14.391 -26.891 1 96.94 493 ALA B N 1
ATOM 7999 C CA . ALA B 1 493 ? 21.969 -14.844 -25.531 1 96.94 493 ALA B CA 1
ATOM 8000 C C . ALA B 1 493 ? 20.609 -15.539 -25.484 1 96.94 493 ALA B C 1
ATOM 8002 O O . ALA B 1 493 ? 20.219 -16.062 -24.453 1 96.94 493 ALA B O 1
ATOM 8003 N N . LYS B 1 494 ? 19.844 -15.484 -26.594 1 97.75 494 LYS B N 1
ATOM 8004 C CA . LYS B 1 494 ? 18.547 -16.172 -26.656 1 97.75 494 LYS B CA 1
ATOM 8005 C C . LYS B 1 494 ? 18.688 -17.641 -26.266 1 97.75 494 LYS B C 1
ATOM 8007 O O . LYS B 1 494 ? 19.547 -18.344 -26.781 1 97.75 494 LYS B O 1
ATOM 8012 N N . GLY B 1 495 ? 17.922 -18.031 -25.266 1 98.06 495 GLY B N 1
ATOM 8013 C CA . GLY B 1 495 ? 17.875 -19.422 -24.859 1 98.06 495 GLY B CA 1
ATOM 8014 C C . GLY B 1 495 ? 18.984 -19.781 -23.875 1 98.06 495 GLY B C 1
ATOM 8015 O O . GLY B 1 495 ? 19.047 -20.922 -23.406 1 98.06 495 GLY B O 1
ATOM 8016 N N . LYS B 1 496 ? 19.828 -18.844 -23.516 1 98.31 496 LYS B N 1
ATOM 8017 C CA . LYS B 1 496 ? 21 -19.156 -22.734 1 98.31 496 LYS B CA 1
ATOM 8018 C C . LYS B 1 496 ? 20.859 -18.656 -21.297 1 98.31 496 LYS B C 1
ATOM 8020 O O . LYS B 1 496 ? 21.734 -18.891 -20.453 1 98.31 496 LYS B O 1
ATOM 8025 N N . VAL B 1 497 ? 19.781 -17.953 -21.031 1 98.62 497 VAL B N 1
ATOM 8026 C CA . VAL B 1 497 ? 19.5 -17.375 -19.703 1 98.62 497 VAL B CA 1
ATOM 8027 C C . VAL B 1 497 ? 18.141 -17.859 -19.203 1 98.62 497 VAL B C 1
ATOM 8029 O O . VAL B 1 497 ? 17.156 -17.812 -19.938 1 98.62 497 VAL B O 1
ATOM 8032 N N . GLN B 1 498 ? 18.062 -18.375 -18.031 1 98.81 498 GLN B N 1
ATOM 8033 C CA . GLN B 1 498 ? 16.844 -18.688 -17.297 1 98.81 498 GLN B CA 1
ATOM 8034 C C . GLN B 1 498 ? 16.75 -17.844 -16.031 1 98.81 498 GLN B C 1
ATOM 8036 O O . GLN B 1 498 ? 17.547 -18 -15.102 1 98.81 498 GLN B O 1
ATOM 8041 N N . ALA B 1 499 ? 15.734 -16.938 -15.977 1 98.94 499 ALA B N 1
ATOM 8042 C CA . ALA B 1 499 ? 15.742 -15.984 -14.875 1 98.94 499 ALA B CA 1
ATOM 8043 C C . ALA B 1 499 ? 14.336 -15.5 -14.555 1 98.94 499 ALA B C 1
ATOM 8045 O O . ALA B 1 499 ? 13.492 -15.398 -15.445 1 98.94 499 ALA B O 1
ATOM 8046 N N . LYS B 1 500 ? 14.047 -15.289 -13.266 1 98.88 500 LYS B N 1
ATOM 8047 C CA . LYS B 1 500 ? 12.828 -14.641 -12.805 1 98.88 500 LYS B CA 1
ATOM 8048 C C . LYS B 1 500 ? 12.906 -13.125 -12.984 1 98.88 500 LYS B C 1
ATOM 8050 O O . LYS B 1 500 ? 13.906 -12.508 -12.609 1 98.88 500 LYS B O 1
ATOM 8055 N N . THR B 1 501 ? 11.891 -12.578 -13.602 1 98.44 501 THR B N 1
ATOM 8056 C CA . THR B 1 501 ? 11.773 -11.133 -13.711 1 98.44 501 THR B CA 1
ATOM 8057 C C . THR B 1 501 ? 11.109 -10.539 -12.469 1 98.44 501 THR B C 1
ATOM 8059 O O . THR B 1 501 ? 10.359 -11.234 -11.773 1 98.44 501 THR B O 1
ATOM 8062 N N . GLY B 1 502 ? 11.438 -9.328 -12.117 1 98.12 502 GLY B N 1
ATOM 8063 C CA . GLY B 1 502 ? 10.758 -8.539 -11.102 1 98.12 502 GLY B CA 1
ATOM 8064 C C . GLY B 1 502 ? 10.469 -7.117 -11.539 1 98.12 502 GLY B C 1
ATOM 8065 O O . GLY B 1 502 ? 11.352 -6.426 -12.047 1 98.12 502 GLY B O 1
ATOM 8066 N N . THR B 1 503 ? 9.234 -6.738 -11.398 1 97.06 503 THR B N 1
ATOM 8067 C CA . THR B 1 503 ? 8.812 -5.383 -11.734 1 97.06 503 THR B CA 1
ATOM 8068 C C . THR B 1 503 ? 7.855 -4.836 -10.68 1 97.06 503 THR B C 1
ATOM 8070 O O . THR B 1 503 ? 6.914 -5.523 -10.273 1 97.06 503 THR B O 1
ATOM 8073 N N . THR B 1 504 ? 8.117 -3.691 -10.172 1 96.44 504 THR B N 1
ATOM 8074 C CA . THR B 1 504 ? 7.188 -2.904 -9.375 1 96.44 504 THR B CA 1
ATOM 8075 C C . THR B 1 504 ? 7.098 -1.474 -9.898 1 96.44 504 THR B C 1
ATOM 8077 O O . THR B 1 504 ? 8.109 -0.776 -9.984 1 96.44 504 THR B O 1
ATOM 8080 N N . ALA B 1 505 ? 5.93 -1.103 -10.25 1 95.69 505 ALA B N 1
ATOM 8081 C CA . ALA B 1 505 ? 5.699 0.253 -10.742 1 95.69 505 ALA B CA 1
ATOM 8082 C C . ALA B 1 505 ? 4.547 0.92 -10 1 95.69 505 ALA B C 1
ATOM 8084 O O . ALA B 1 505 ? 3.594 0.251 -9.594 1 95.69 505 ALA B O 1
ATOM 8085 N N . LYS B 1 506 ? 4.645 2.195 -9.781 1 95.44 506 LYS B N 1
ATOM 8086 C CA . LYS B 1 506 ? 3.602 3.014 -9.172 1 95.44 506 LYS B CA 1
ATOM 8087 C C . LYS B 1 506 ? 3.324 4.262 -10 1 95.44 506 LYS B C 1
ATOM 8089 O O . LYS B 1 506 ? 4.133 4.641 -10.852 1 95.44 506 LYS B O 1
ATOM 8094 N N . TYR B 1 507 ? 2.168 4.832 -9.758 1 94.56 507 TYR B N 1
ATOM 8095 C CA . TYR B 1 507 ? 1.778 6.008 -10.523 1 94.56 507 TYR B CA 1
ATOM 8096 C C . TYR B 1 507 ? 2.25 7.285 -9.844 1 94.56 507 TYR B C 1
ATOM 8098 O O . TYR B 1 507 ? 1.948 7.52 -8.672 1 94.56 507 TYR B O 1
ATOM 8106 N N . ASP B 1 508 ? 3.041 8.023 -10.523 1 97.12 508 ASP B N 1
ATOM 8107 C CA . ASP B 1 508 ? 3.512 9.359 -10.164 1 97.12 508 ASP B CA 1
ATOM 8108 C C . ASP B 1 508 ? 2.527 10.43 -10.633 1 97.12 508 ASP B C 1
ATOM 8110 O O . ASP B 1 508 ? 2.613 10.906 -11.766 1 97.12 508 ASP B O 1
ATOM 8114 N N . VAL B 1 509 ? 1.679 10.867 -9.711 1 96.56 509 VAL B N 1
ATOM 8115 C CA . VAL B 1 509 ? 0.519 11.672 -10.078 1 96.56 509 VAL B CA 1
ATOM 8116 C C . VAL B 1 509 ? 0.971 13.07 -10.484 1 96.56 509 VAL B C 1
ATOM 8118 O O . VAL B 1 509 ? 0.532 13.594 -11.516 1 96.56 509 VAL B O 1
ATOM 8121 N N . VAL B 1 510 ? 1.885 13.648 -9.75 1 96.88 510 VAL B N 1
ATOM 8122 C CA . VAL B 1 510 ? 2.303 15.031 -9.992 1 96.88 510 VAL B CA 1
ATOM 8123 C C . VAL B 1 510 ? 2.881 15.148 -11.406 1 96.88 510 VAL B C 1
ATOM 8125 O O . VAL B 1 510 ? 2.703 16.172 -12.07 1 96.88 510 VAL B O 1
ATOM 8128 N N . ASN B 1 511 ? 3.494 14.102 -11.914 1 97.56 511 ASN B N 1
ATOM 8129 C CA . ASN B 1 511 ? 4.172 14.188 -13.195 1 97.56 511 ASN B CA 1
ATOM 8130 C C . ASN B 1 511 ? 3.426 13.422 -14.281 1 97.56 511 ASN B C 1
ATOM 8132 O O . ASN B 1 511 ? 3.889 13.336 -15.422 1 97.56 511 ASN B O 1
ATOM 8136 N N . ASP B 1 512 ? 2.291 12.82 -13.93 1 96.19 512 ASP B N 1
ATOM 8137 C CA . ASP B 1 512 ? 1.475 12.055 -14.859 1 96.19 512 ASP B CA 1
ATOM 8138 C C . ASP B 1 512 ? 2.318 11.023 -15.609 1 96.19 512 ASP B C 1
ATOM 8140 O O . ASP B 1 512 ? 2.336 11.008 -16.844 1 96.19 512 ASP B O 1
ATOM 8144 N N . ARG B 1 513 ? 2.961 10.172 -14.828 1 97.5 513 ARG B N 1
ATOM 8145 C CA . ARG B 1 513 ? 3.824 9.117 -15.352 1 97.5 513 ARG B CA 1
ATOM 8146 C C . ARG B 1 513 ? 3.943 7.957 -14.367 1 97.5 513 ARG B C 1
ATOM 8148 O O . ARG B 1 513 ? 3.236 7.922 -13.359 1 97.5 513 ARG B O 1
ATOM 8155 N N . LEU B 1 514 ? 4.785 7 -14.742 1 96.75 514 LEU B N 1
ATOM 8156 C CA . LEU B 1 514 ? 5.086 5.906 -13.82 1 96.75 514 LEU B CA 1
ATOM 8157 C C . LEU B 1 514 ? 6.461 6.09 -13.195 1 96.75 514 LEU B C 1
ATOM 8159 O O . LEU B 1 514 ? 7.34 6.727 -13.781 1 96.75 514 LEU B O 1
ATOM 8163 N N . ILE B 1 515 ? 6.629 5.637 -12 1 97.81 515 ILE B N 1
ATOM 8164 C CA . ILE B 1 515 ? 7.934 5.414 -11.383 1 97.81 515 ILE B CA 1
ATOM 8165 C C . ILE B 1 515 ? 8.172 3.918 -11.211 1 97.81 515 ILE B C 1
ATOM 8167 O O . ILE B 1 515 ? 7.398 3.232 -10.539 1 97.81 515 ILE B O 1
ATOM 8171 N N . LEU B 1 516 ? 9.164 3.443 -11.906 1 97.94 516 LEU B N 1
ATOM 8172 C CA . LEU B 1 516 ? 9.578 2.055 -11.758 1 97.94 516 LEU B CA 1
ATOM 8173 C C . LEU B 1 516 ? 10.391 1.871 -10.477 1 97.94 516 LEU B C 1
ATOM 8175 O O . LEU B 1 516 ? 11.594 2.123 -10.461 1 97.94 516 LEU B O 1
ATOM 8179 N N . CYS B 1 517 ? 9.703 1.43 -9.469 1 97.94 517 CYS B N 1
ATOM 8180 C CA . CYS B 1 517 ? 10.352 1.201 -8.188 1 97.94 517 CYS B CA 1
ATOM 8181 C C . CYS B 1 517 ? 11.406 0.103 -8.297 1 97.94 517 CYS B C 1
ATOM 8183 O O . CYS B 1 517 ? 12.406 0.127 -7.582 1 97.94 517 CYS B O 1
ATOM 8185 N N . SER B 1 518 ? 11.086 -0.847 -9.227 1 98.25 518 SER B N 1
ATOM 8186 C CA . SER B 1 518 ? 12.039 -1.936 -9.406 1 98.25 518 SER B CA 1
ATOM 8187 C C . SER B 1 518 ? 11.906 -2.557 -10.797 1 98.25 518 SER B C 1
ATOM 8189 O O . SER B 1 518 ? 10.797 -2.754 -11.289 1 98.25 518 SER B O 1
ATOM 8191 N N . GLN B 1 519 ? 12.984 -2.822 -11.359 1 98.56 519 GLN B N 1
ATOM 8192 C CA . GLN B 1 519 ? 13.18 -3.811 -12.414 1 98.56 519 GLN B CA 1
ATOM 8193 C C . GLN B 1 519 ? 14.352 -4.73 -12.094 1 98.56 519 GLN B C 1
ATOM 8195 O O . GLN B 1 519 ? 15.453 -4.262 -11.797 1 98.56 519 GLN B O 1
ATOM 8200 N N . ALA B 1 520 ? 14.062 -6.004 -12.156 1 98.75 520 ALA B N 1
ATOM 8201 C CA . ALA B 1 520 ? 15.078 -6.926 -11.648 1 98.75 520 ALA B CA 1
ATOM 8202 C C . ALA B 1 520 ? 15.102 -8.219 -12.461 1 98.75 520 ALA B C 1
ATOM 8204 O O . ALA B 1 520 ? 14.125 -8.547 -13.141 1 98.75 520 ALA B O 1
ATOM 8205 N N . LEU B 1 521 ? 16.25 -8.922 -12.461 1 98.81 521 LEU B N 1
ATOM 8206 C CA . LEU B 1 521 ? 16.469 -10.273 -12.969 1 98.81 521 LEU B CA 1
ATOM 8207 C C . LEU B 1 521 ? 17.328 -11.078 -12 1 98.81 521 LEU B C 1
ATOM 8209 O O . LEU B 1 521 ? 18.297 -10.57 -11.453 1 98.81 521 LEU B O 1
ATOM 8213 N N . GLY B 1 522 ? 16.938 -12.242 -11.695 1 98.88 522 GLY B N 1
ATOM 8214 C CA . GLY B 1 522 ? 17.734 -13.211 -10.961 1 98.88 522 GLY B CA 1
ATOM 8215 C C . GLY B 1 522 ? 17.656 -14.609 -11.523 1 98.88 522 GLY B C 1
ATOM 8216 O O . GLY B 1 522 ? 16.562 -15.117 -11.773 1 98.88 522 GLY B O 1
ATOM 8217 N N . GLY B 1 523 ? 18.812 -15.195 -11.828 1 98.88 523 GLY B N 1
ATOM 8218 C CA . GLY B 1 523 ? 18.75 -16.516 -12.422 1 98.88 523 GLY B CA 1
ATOM 8219 C C . GLY B 1 523 ? 20.109 -17.047 -12.828 1 98.88 523 GLY B C 1
ATOM 8220 O O . GLY B 1 523 ? 21.109 -16.828 -12.141 1 98.88 523 GLY B O 1
ATOM 8221 N N . TYR B 1 524 ? 20.078 -17.812 -13.898 1 98.81 524 TYR B N 1
ATOM 8222 C CA . TYR B 1 524 ? 21.25 -18.547 -14.352 1 98.81 524 TYR B CA 1
ATOM 8223 C C . TYR B 1 524 ? 21.578 -18.219 -15.805 1 98.81 524 TYR B C 1
ATOM 8225 O O . TYR B 1 524 ? 20.672 -17.891 -16.578 1 98.81 524 TYR B O 1
ATOM 8233 N N . MET B 1 525 ? 22.844 -18.328 -16.094 1 98.56 525 MET B N 1
ATOM 8234 C CA . MET B 1 525 ? 23.312 -18.125 -17.453 1 98.56 525 MET B CA 1
ATOM 8235 C C . MET B 1 525 ? 24.375 -19.141 -17.828 1 98.56 525 MET B C 1
ATOM 8237 O O . MET B 1 525 ? 25.281 -19.422 -17.031 1 98.56 525 MET B O 1
ATOM 8241 N N . ASN B 1 526 ? 24.219 -19.828 -18.922 1 97.44 526 ASN B N 1
ATOM 8242 C CA . ASN B 1 526 ? 25.281 -20.578 -19.562 1 97.44 526 ASN B CA 1
ATOM 8243 C C . ASN B 1 526 ? 25.953 -19.75 -20.672 1 97.44 526 ASN B C 1
ATOM 8245 O O . ASN B 1 526 ? 25.344 -19.5 -21.719 1 97.44 526 ASN B O 1
ATOM 8249 N N . THR B 1 527 ? 27.219 -19.422 -20.469 1 95.94 527 THR B N 1
ATOM 8250 C CA . THR B 1 527 ? 27.859 -18.438 -21.328 1 95.94 527 THR B CA 1
ATOM 8251 C C . THR B 1 527 ? 28.391 -19.094 -22.594 1 95.94 527 THR B C 1
ATOM 8253 O O . THR B 1 527 ? 28.297 -20.312 -22.766 1 95.94 527 THR B O 1
ATOM 8256 N N . SER B 1 528 ? 28.922 -18.234 -23.453 1 90.06 528 SER B N 1
ATOM 8257 C CA . SER B 1 528 ? 29.469 -18.672 -24.734 1 90.06 528 SER B CA 1
ATOM 8258 C C . SER B 1 528 ? 30.672 -19.578 -24.547 1 90.06 528 SER B C 1
ATOM 8260 O O . SER B 1 528 ? 30.938 -20.453 -25.375 1 90.06 528 SER B O 1
ATOM 8262 N N . GLU B 1 529 ? 31.375 -19.469 -23.484 1 91.44 529 GLU B N 1
ATOM 8263 C CA . GLU B 1 529 ? 32.531 -20.297 -23.188 1 91.44 529 GLU B CA 1
ATOM 8264 C C . GLU B 1 529 ? 32.156 -21.438 -22.234 1 91.44 529 GLU B C 1
ATOM 8266 O O . GLU B 1 529 ? 33.031 -21.969 -21.531 1 91.44 529 GLU B O 1
ATOM 8271 N N . ASP B 1 530 ? 30.922 -21.656 -22.031 1 91 530 ASP B N 1
ATOM 8272 C CA . ASP B 1 530 ? 30.344 -22.781 -21.281 1 91 530 ASP B CA 1
ATOM 8273 C C . ASP B 1 530 ? 30.531 -22.594 -19.781 1 91 530 ASP B C 1
ATOM 8275 O O . ASP B 1 530 ? 30.672 -23.578 -19.047 1 91 530 ASP B O 1
ATOM 8279 N N . ARG B 1 531 ? 30.672 -21.375 -19.359 1 95.75 531 ARG B N 1
ATOM 8280 C CA . ARG B 1 531 ? 30.625 -21.094 -17.938 1 95.75 531 ARG B CA 1
ATOM 8281 C C . ARG B 1 531 ? 29.188 -21.125 -17.422 1 95.75 531 ARG B C 1
ATOM 8283 O O . ARG B 1 531 ? 28.266 -20.656 -18.094 1 95.75 531 ARG B O 1
ATOM 8290 N N . LYS B 1 532 ? 29.047 -21.641 -16.219 1 97.81 532 LYS B N 1
ATOM 8291 C CA . LYS B 1 532 ? 27.766 -21.625 -15.531 1 97.81 532 LYS B CA 1
ATOM 8292 C C . LYS B 1 532 ? 27.719 -20.5 -14.492 1 97.81 532 LYS B C 1
ATOM 8294 O O . LYS B 1 532 ? 28.375 -20.578 -13.453 1 97.81 532 LYS B O 1
ATOM 8299 N N . LEU B 1 533 ? 26.891 -19.484 -14.789 1 98.56 533 LEU B N 1
ATOM 8300 C CA . LEU B 1 533 ? 26.828 -18.312 -13.922 1 98.56 533 LEU B CA 1
ATOM 8301 C C . LEU B 1 533 ? 25.484 -18.219 -13.211 1 98.56 533 LEU B C 1
ATOM 8303 O O . LEU B 1 533 ? 24.453 -18.578 -13.789 1 98.56 533 LEU B O 1
ATOM 8307 N N . ALA B 1 534 ? 25.5 -17.828 -11.945 1 98.81 534 ALA B N 1
ATOM 8308 C CA . ALA B 1 534 ? 24.344 -17.25 -11.258 1 98.81 534 ALA B CA 1
ATOM 8309 C C . ALA B 1 534 ? 24.438 -15.734 -11.18 1 98.81 534 ALA B C 1
ATOM 8311 O O . ALA B 1 534 ? 25.531 -15.188 -11.008 1 98.81 534 ALA B O 1
ATOM 8312 N N . PHE B 1 535 ? 23.312 -15.07 -11.305 1 98.88 535 PHE B N 1
ATOM 8313 C CA . PHE B 1 535 ? 23.406 -13.609 -11.312 1 98.88 535 PHE B CA 1
ATOM 8314 C C . PHE B 1 535 ? 22.141 -12.984 -10.727 1 98.88 535 PHE B C 1
ATOM 8316 O O . PHE B 1 535 ? 21.094 -13.625 -10.664 1 98.88 535 PHE B O 1
ATOM 8323 N N . ALA B 1 536 ? 22.25 -11.781 -10.25 1 98.94 536 ALA B N 1
ATOM 8324 C CA . ALA B 1 536 ? 21.188 -10.859 -9.867 1 98.94 536 ALA B CA 1
ATOM 8325 C C . ALA B 1 536 ? 21.469 -9.453 -10.367 1 98.94 536 ALA B C 1
ATOM 8327 O O . ALA B 1 536 ? 22.562 -8.922 -10.18 1 98.94 536 ALA B O 1
ATOM 8328 N N . ILE B 1 537 ? 20.531 -8.891 -11.094 1 98.88 537 ILE B N 1
ATOM 8329 C CA . ILE B 1 537 ? 20.594 -7.527 -11.609 1 98.88 537 ILE B CA 1
ATOM 8330 C C . ILE B 1 537 ? 19.359 -6.746 -11.148 1 98.88 537 ILE B C 1
ATOM 8332 O O . ILE B 1 537 ? 18.219 -7.145 -11.422 1 98.88 537 ILE B O 1
ATOM 8336 N N . TYR B 1 538 ? 19.594 -5.621 -10.445 1 98.81 538 TYR B N 1
ATOM 8337 C CA . TYR B 1 538 ? 18.531 -4.762 -9.953 1 98.81 538 TYR B CA 1
ATOM 8338 C C . TYR B 1 538 ? 18.734 -3.322 -10.414 1 98.81 538 TYR B C 1
ATOM 8340 O O . TYR B 1 538 ? 19.859 -2.818 -10.414 1 98.81 538 TYR B O 1
ATOM 8348 N N . VAL B 1 539 ? 17.688 -2.695 -10.852 1 98.88 539 VAL B N 1
ATOM 8349 C CA . VAL B 1 539 ? 17.656 -1.241 -10.969 1 98.88 539 VAL B CA 1
ATOM 8350 C C . VAL B 1 539 ? 16.406 -0.691 -10.297 1 98.88 539 VAL B C 1
ATOM 8352 O O . VAL B 1 539 ? 15.305 -1.188 -10.523 1 98.88 539 VAL B O 1
ATOM 8355 N N . ASN B 1 540 ? 16.609 0.211 -9.359 1 98.75 540 ASN B N 1
ATOM 8356 C CA . ASN B 1 540 ? 15.5 0.826 -8.641 1 98.75 540 ASN B CA 1
ATOM 8357 C C . ASN B 1 540 ? 15.352 2.303 -8.984 1 98.75 540 ASN B C 1
ATOM 8359 O O . ASN B 1 540 ? 16.344 2.975 -9.289 1 98.75 540 ASN B O 1
ATOM 8363 N N . ASN B 1 541 ? 14.109 2.789 -8.969 1 98.38 541 ASN B N 1
ATOM 8364 C CA . ASN B 1 541 ? 13.734 4.199 -8.977 1 98.38 541 ASN B CA 1
ATOM 8365 C C . ASN B 1 541 ? 13.977 4.832 -10.344 1 98.38 541 ASN B C 1
ATOM 8367 O O . ASN B 1 541 ? 14.695 5.828 -10.453 1 98.38 541 ASN B O 1
ATOM 8371 N N . VAL B 1 542 ? 13.273 4.328 -11.367 1 98.56 542 VAL B N 1
ATOM 8372 C CA . VAL B 1 542 ? 13.406 4.84 -12.727 1 98.56 542 VAL B CA 1
ATOM 8373 C C . VAL B 1 542 ? 12.102 5.496 -13.156 1 98.56 542 VAL B C 1
ATOM 8375 O O . VAL B 1 542 ? 11.094 4.82 -13.352 1 98.56 542 VAL B O 1
ATOM 8378 N N . PRO B 1 543 ? 12.078 6.809 -13.352 1 97.94 543 PRO B N 1
ATOM 8379 C CA . PRO B 1 543 ? 10.883 7.41 -13.953 1 97.94 543 PRO B CA 1
ATOM 8380 C C . PRO B 1 543 ? 10.672 6.977 -15.398 1 97.94 543 PRO B C 1
ATOM 8382 O O . PRO B 1 543 ? 11.609 7.008 -16.203 1 97.94 543 PRO B O 1
ATOM 8385 N N . VAL B 1 544 ? 9.508 6.496 -15.688 1 97.19 544 VAL B N 1
ATOM 8386 C CA . VAL B 1 544 ? 9.164 6.105 -17.047 1 97.19 544 VAL B CA 1
ATOM 8387 C C . VAL B 1 544 ? 7.812 6.691 -17.438 1 97.19 544 VAL B C 1
ATOM 8389 O O . VAL B 1 544 ? 6.906 6.777 -16.609 1 97.19 544 VAL B O 1
ATOM 8392 N N . LYS B 1 545 ? 7.613 7.051 -18.641 1 94.81 545 LYS B N 1
ATOM 8393 C CA . LYS B 1 545 ? 6.418 7.746 -19.094 1 94.81 545 LYS B CA 1
ATOM 8394 C C . LYS B 1 545 ? 5.207 6.812 -19.109 1 94.81 545 LYS B C 1
ATOM 8396 O O . LYS B 1 545 ? 4.094 7.227 -18.781 1 94.81 545 LYS B O 1
ATOM 8401 N N . ASP B 1 546 ? 5.449 5.594 -19.609 1 90.94 546 ASP B N 1
ATOM 8402 C CA . ASP B 1 546 ? 4.355 4.652 -19.812 1 90.94 546 ASP B CA 1
ATOM 8403 C C . ASP B 1 546 ? 4.863 3.213 -19.812 1 90.94 546 ASP B C 1
ATOM 8405 O O . ASP B 1 546 ? 6.027 2.959 -19.5 1 90.94 546 ASP B O 1
ATOM 8409 N N . VAL B 1 547 ? 3.994 2.289 -20.094 1 89.25 547 VAL B N 1
ATOM 8410 C CA . VAL B 1 547 ? 4.301 0.863 -20.078 1 89.25 547 VAL B CA 1
ATOM 8411 C C . VAL B 1 547 ? 5.34 0.544 -21.156 1 89.25 547 VAL B C 1
ATOM 8413 O O . VAL B 1 547 ? 6.195 -0.325 -20.969 1 89.25 547 VAL B O 1
ATOM 8416 N N . LYS B 1 548 ? 5.277 1.247 -22.266 1 90.56 548 LYS B N 1
ATOM 8417 C CA . LYS B 1 548 ? 6.25 1.042 -23.328 1 90.56 548 LYS B CA 1
ATOM 8418 C C . LYS B 1 548 ? 7.668 1.348 -22.844 1 90.56 548 LYS B C 1
ATOM 8420 O O . LYS B 1 548 ? 8.602 0.586 -23.109 1 90.56 548 LYS B O 1
ATOM 8425 N N . GLU B 1 549 ? 7.836 2.447 -22.109 1 94.62 549 GLU B N 1
ATOM 8426 C CA . GLU B 1 549 ? 9.148 2.789 -21.562 1 94.62 549 GLU B CA 1
ATOM 8427 C C . GLU B 1 549 ? 9.562 1.818 -20.469 1 94.62 549 GLU B C 1
ATOM 8429 O O . GLU B 1 549 ? 10.75 1.537 -20.297 1 94.62 549 GLU B O 1
ATOM 8434 N N . MET B 1 550 ? 8.586 1.394 -19.719 1 94.69 550 MET B N 1
ATOM 8435 C CA . MET B 1 550 ? 8.875 0.359 -18.719 1 94.69 550 MET B CA 1
ATOM 8436 C C . MET B 1 550 ? 9.461 -0.879 -19.391 1 94.69 550 MET B C 1
ATOM 8438 O O . MET B 1 550 ? 10.422 -1.466 -18.875 1 94.69 550 MET B O 1
ATOM 8442 N N . LYS B 1 551 ? 8.875 -1.305 -20.5 1 93.38 551 LYS B N 1
ATOM 8443 C CA . LYS B 1 551 ? 9.375 -2.447 -21.25 1 93.38 551 LYS B CA 1
ATOM 8444 C C . LYS B 1 551 ? 10.797 -2.199 -21.75 1 93.38 551 LYS B C 1
ATOM 8446 O O . LYS B 1 551 ? 11.609 -3.127 -21.828 1 93.38 551 LYS B O 1
ATOM 8451 N N . GLN B 1 552 ? 11.078 -0.962 -22.094 1 96.06 552 GLN B N 1
ATOM 8452 C CA . GLN B 1 552 ? 12.43 -0.631 -22.516 1 96.06 552 GLN B CA 1
ATOM 8453 C C . GLN B 1 552 ? 13.438 -0.883 -21.391 1 96.06 552 GLN B C 1
ATOM 8455 O O . GLN B 1 552 ? 14.562 -1.326 -21.656 1 96.06 552 GLN B O 1
ATOM 8460 N N . VAL B 1 553 ? 13.086 -0.536 -20.188 1 98.06 553 VAL B N 1
ATOM 8461 C CA . VAL B 1 553 ? 13.961 -0.815 -19.062 1 98.06 553 VAL B CA 1
ATOM 8462 C C . VAL B 1 553 ? 14.164 -2.322 -18.922 1 98.06 553 VAL B C 1
ATOM 8464 O O . VAL B 1 553 ? 15.273 -2.783 -18.672 1 98.06 553 VAL B O 1
ATOM 8467 N N . SER B 1 554 ? 13.109 -3.115 -19.078 1 96.62 554 SER B N 1
ATOM 8468 C CA . SER B 1 554 ? 13.211 -4.57 -19.078 1 96.62 554 SER B CA 1
ATOM 8469 C C . SER B 1 554 ? 14.164 -5.059 -20.172 1 96.62 554 SER B C 1
ATOM 8471 O O . SER B 1 554 ? 15 -5.93 -19.922 1 96.62 554 SER B O 1
ATOM 8473 N N . ASN B 1 555 ? 14.031 -4.492 -21.344 1 96.75 555 ASN B N 1
ATOM 8474 C CA . ASN B 1 555 ? 14.906 -4.863 -22.453 1 96.75 555 ASN B CA 1
ATOM 8475 C C . ASN B 1 555 ? 16.359 -4.5 -22.172 1 96.75 555 ASN B C 1
ATOM 8477 O O . ASN B 1 555 ? 17.281 -5.199 -22.609 1 96.75 555 ASN B O 1
ATOM 8481 N N . ASP B 1 556 ? 16.531 -3.398 -21.5 1 98.25 556 ASP B N 1
ATOM 8482 C CA . ASP B 1 556 ? 17.875 -3.025 -21.109 1 98.25 556 ASP B CA 1
ATOM 8483 C C . ASP B 1 556 ? 18.516 -4.102 -20.234 1 98.25 556 ASP B C 1
ATOM 8485 O O . ASP B 1 556 ? 19.703 -4.414 -20.375 1 98.25 556 ASP B O 1
ATOM 8489 N N . LEU B 1 557 ? 17.766 -4.648 -19.312 1 98.5 557 LEU B N 1
ATOM 8490 C CA . LEU B 1 557 ? 18.312 -5.738 -18.5 1 98.5 557 LEU B CA 1
ATOM 8491 C C . LEU B 1 557 ? 18.609 -6.957 -19.359 1 98.5 557 LEU B C 1
ATOM 8493 O O . LEU B 1 557 ? 19.594 -7.664 -19.125 1 98.5 557 LEU B O 1
ATOM 8497 N N . GLY B 1 558 ? 17.75 -7.254 -20.375 1 97.94 558 GLY B N 1
ATOM 8498 C CA . GLY B 1 558 ? 18.078 -8.281 -21.359 1 97.94 558 GLY B CA 1
ATOM 8499 C C . GLY B 1 558 ? 19.375 -8.039 -22.078 1 97.94 558 GLY B C 1
ATOM 8500 O O . GLY B 1 558 ? 20.188 -8.961 -22.25 1 97.94 558 GLY B O 1
ATOM 8501 N N . SER B 1 559 ? 19.578 -6.789 -22.438 1 97.81 559 SER B N 1
ATOM 8502 C CA . SER B 1 559 ? 20.812 -6.406 -23.125 1 97.81 559 SER B CA 1
ATOM 8503 C C . SER B 1 559 ? 22.016 -6.566 -22.203 1 97.81 559 SER B C 1
ATOM 8505 O O . SER B 1 559 ? 23.109 -6.91 -22.656 1 97.81 559 SER B O 1
ATOM 8507 N N . ILE B 1 560 ? 21.828 -6.281 -21 1 98.38 560 ILE B N 1
ATOM 8508 C CA . ILE B 1 560 ? 22.906 -6.488 -20.016 1 98.38 560 ILE B CA 1
ATOM 8509 C C . ILE B 1 560 ? 23.25 -7.977 -19.938 1 98.38 560 ILE B C 1
ATOM 8511 O O . ILE B 1 560 ? 24.422 -8.344 -19.938 1 98.38 560 ILE B O 1
ATOM 8515 N N . CYS B 1 561 ? 22.266 -8.844 -19.906 1 97.75 561 CYS B N 1
ATOM 8516 C CA . CYS B 1 561 ? 22.516 -10.281 -19.953 1 97.75 561 CYS B CA 1
ATOM 8517 C C . CYS B 1 561 ? 23.297 -10.664 -21.203 1 97.75 561 CYS B C 1
ATOM 8519 O O . CYS B 1 561 ? 24.219 -11.477 -21.141 1 97.75 561 CYS B O 1
ATOM 8521 N N . GLU B 1 562 ? 22.875 -10.094 -22.297 1 96.94 562 GLU B N 1
ATOM 8522 C CA . GLU B 1 562 ? 23.562 -10.352 -23.547 1 96.94 562 GLU B CA 1
ATOM 8523 C C . GLU B 1 562 ? 25.047 -9.961 -23.469 1 96.94 562 GLU B C 1
ATOM 8525 O O . GLU B 1 562 ? 25.906 -10.719 -23.891 1 96.94 562 GLU B O 1
ATOM 8530 N N . ALA B 1 563 ? 25.297 -8.812 -22.938 1 97.06 563 ALA B N 1
ATOM 8531 C CA . ALA B 1 563 ? 26.672 -8.328 -22.797 1 97.06 563 ALA B CA 1
ATOM 8532 C C . ALA B 1 563 ? 27.484 -9.266 -21.922 1 97.06 563 ALA B C 1
ATOM 8534 O O . ALA B 1 563 ? 28.625 -9.594 -22.25 1 97.06 563 ALA B O 1
ATOM 8535 N N . ILE B 1 564 ? 26.906 -9.656 -20.797 1 97.19 564 ILE B N 1
ATOM 8536 C CA . ILE B 1 564 ? 27.594 -10.555 -19.875 1 97.19 564 ILE B CA 1
ATOM 8537 C C . ILE B 1 564 ? 27.844 -11.898 -20.562 1 97.19 564 ILE B C 1
ATOM 8539 O O . ILE B 1 564 ? 28.938 -12.469 -20.453 1 97.19 564 ILE B O 1
ATOM 8543 N N . TYR B 1 565 ? 26.875 -12.406 -21.281 1 97.06 565 TYR B N 1
ATOM 8544 C CA . TYR B 1 565 ? 27 -13.648 -22.031 1 97.06 565 TYR B CA 1
ATOM 8545 C C . TYR B 1 565 ? 28.172 -13.586 -23.016 1 97.06 565 TYR B C 1
ATOM 8547 O O . TYR B 1 565 ? 29 -14.484 -23.047 1 97.06 565 TYR B O 1
ATOM 8555 N N . GLU B 1 566 ? 28.281 -12.531 -23.734 1 94.56 566 GLU B N 1
ATOM 8556 C CA . GLU B 1 566 ? 29.281 -12.391 -24.797 1 94.56 566 GLU B CA 1
ATOM 8557 C C . GLU B 1 566 ? 30.688 -12.234 -24.219 1 94.56 566 GLU B C 1
ATOM 8559 O O . GLU B 1 566 ? 31.656 -12.711 -24.797 1 94.56 566 GLU B O 1
ATOM 8564 N N . GLU B 1 567 ? 30.734 -11.617 -23.109 1 94.38 567 GLU B N 1
ATOM 8565 C CA . GLU B 1 567 ? 32.031 -11.312 -22.531 1 94.38 567 GLU B CA 1
ATOM 8566 C C . GLU B 1 567 ? 32.562 -12.484 -21.719 1 94.38 567 GLU B C 1
ATOM 8568 O O . GLU B 1 567 ? 33.719 -12.445 -21.234 1 94.38 567 GLU B O 1
ATOM 8573 N N . ASN B 1 568 ? 31.828 -13.469 -21.562 1 92.81 568 ASN B N 1
ATOM 8574 C CA . ASN B 1 568 ? 32.219 -14.609 -20.734 1 92.81 568 ASN B CA 1
ATOM 8575 C C . ASN B 1 568 ? 31.984 -15.93 -21.453 1 92.81 568 ASN B C 1
ATOM 8577 O O . ASN B 1 568 ? 32.719 -16.906 -21.25 1 92.81 568 ASN B O 1
#

Sequence (1136 aa):
MSSATNCGFLILTCLLDSLMKYPRERSRGDYMKSDAHESKKLCYLLLGTIFLITVCQPFAGAGGNSQDSPLEGNPLPASVTEIMNDTKYDHAFWGILVEDLETGEVVYQLNPEKMFIPGSTTKLYTGAAALDIIGADYRFETPIYARGNVDSSGNLNGDLILVASGDLTMGGRTTPDGKIDYTDIDHSYANSIGNAILTTPDPLSGLDQLAQQVSAAGIKSVSGDVIIDDRLFDKINPPDSANDYTLTPIVINDNLIDIMVKPAQPGMAAEVDWRPQTAAYAIEADVVTTDANETARIEISTGGPGIINVSGQVPAGEDTIVQTYTVDDPSSFARSLLIEALERQGVKVNASVKGNNPADLLPATTNYSEFERVALLTSLPFSENLKLIMKVSQNMQADSLLPLMAVKEGKRSFWDGLIIERSFLEKTGIDLNAVSISDGRGNSPADYMTPRTTVDLLRYMSSGNDSQVYRDALPILGVDGSLATSVGPESPAKGKVQAKTGTTAKYDVVNDRLILCSQALGGYMNTSEDRKLAFAIYVNNVPVKDVKEMKQVSNDLGSICEAIYEENMSSATNCGFLILTCLLDSLMKYPRERSRGDYMKSDAHESKKLCYLLLGTIFLITVCQPFAGAGGNSQDSPLEGNPLPASVTEIMNDTKYDHAFWGILVEDLETGEVVYQLNPEKMFIPGSTTKLYTGAAALDIIGADYRFETPIYARGNVDSSGNLNGDLILVASGDLTMGGRTTPDGKIDYTDIDHSYANSIGNAILTTPDPLSGLDQLAQQVSAAGIKSVSGDVIIDDRLFDKINPPDSANDYTLTPIVINDNLIDIMVKPAQPGMAAEVDWRPQTAAYAIEADVVTTDANETARIEISTGGPGIINVSGQVPAGEDTIVQTYTVDDPSSFARSLLIEALERQGVKVNASVKGNNPADLLPATTNYSEFERVALLTSLPFSENLKLIMKVSQNMQADSLLPLMAVKEGKRSFWDGLIIERSFLEKTGIDLNAVSISDGRGNSPADYMTPRTTVDLLRYMSSGNDSQVYRDALPILGVDGSLATSVGPESPAKGKVQAKTGTTAKYDVVNDRLILCSQALGGYMNTSEDRKLAFAIYVNNVPVKDVKEMKQVSNDLGSICEAIYEEN

Solvent-accessible surface area (backbone atoms only — not comparable to full-atom values): 59984 Å² total; per-residue (Å²): 138,84,84,77,84,63,78,35,64,72,47,83,67,86,77,84,72,75,82,72,79,83,74,81,70,81,85,81,86,85,84,72,85,75,88,78,76,82,85,83,84,88,80,89,70,86,72,77,78,75,80,75,80,74,77,76,69,79,76,73,75,72,72,74,66,75,58,76,63,73,75,73,44,45,81,73,55,66,70,42,52,54,60,59,65,37,73,68,39,64,29,34,50,68,25,26,26,30,31,33,68,85,80,63,45,51,49,30,61,37,55,31,60,32,54,36,57,35,10,30,37,37,32,59,57,45,49,52,35,38,44,71,67,62,32,50,73,37,56,37,60,33,38,29,30,40,47,67,53,66,46,97,83,13,38,26,59,26,31,42,36,35,42,36,53,51,39,70,39,45,46,15,34,46,42,98,87,70,42,64,59,78,39,52,38,35,54,92,38,10,79,80,74,45,80,24,41,81,66,82,46,52,48,53,45,32,45,40,53,32,22,45,32,34,34,74,65,48,40,37,28,31,69,32,46,69,33,53,42,52,76,62,32,60,67,42,60,57,80,76,50,81,73,65,54,68,47,58,21,48,29,51,49,78,37,37,33,41,35,38,40,31,42,38,53,60,78,33,64,36,47,74,49,63,35,78,77,48,91,52,47,45,77,49,78,56,34,36,6,33,55,61,89,50,74,69,42,78,47,77,46,61,72,48,94,44,30,36,31,34,34,44,35,32,20,25,86,49,72,67,43,39,35,61,45,70,57,92,48,50,53,23,54,49,35,26,47,41,50,51,27,21,43,74,52,60,20,48,60,66,48,67,54,56,66,73,49,54,60,87,74,53,68,96,58,91,74,59,82,90,38,50,72,45,25,68,42,70,50,67,39,38,48,42,54,47,23,49,30,41,16,46,57,36,45,70,61,32,39,44,43,25,22,54,45,10,41,77,70,78,42,28,34,53,67,50,12,38,48,52,40,34,57,47,44,57,71,68,64,52,63,68,87,49,48,32,41,60,64,24,33,22,67,37,92,30,28,30,35,12,22,47,48,51,29,48,50,51,55,52,46,64,50,68,92,56,17,64,60,58,54,68,17,30,11,26,31,38,64,31,21,73,23,29,75,28,44,58,95,79,42,89,38,48,69,33,28,32,32,28,58,10,63,31,72,35,63,12,56,40,74,69,28,33,32,29,48,12,42,30,40,36,38,39,33,53,25,80,68,69,41,50,32,33,29,17,41,39,39,32,46,30,66,27,70,44,70,69,48,48,48,48,54,51,29,48,54,35,48,38,51,34,50,54,27,73,76,64,138,92,80,90,78,81,86,68,68,78,82,81,70,69,78,75,67,73,74,73,73,78,80,82,82,77,79,87,89,83,86,88,87,84,81,89,77,88,82,85,77,78,76,82,75,77,81,78,79,75,79,75,79,74,77,77,68,79,75,72,75,72,72,74,66,77,60,75,64,73,73,73,44,45,79,72,55,67,70,43,53,55,60,58,64,37,73,67,38,64,29,34,50,68,24,26,26,31,30,32,69,86,78,64,46,52,50,32,60,38,53,31,59,32,54,36,57,35,11,31,37,37,33,60,56,45,50,52,35,36,43,72,66,62,31,50,74,36,55,38,61,34,38,29,30,40,46,67,51,67,47,97,84,13,37,25,58,26,31,42,38,36,40,36,54,50,39,69,40,45,47,15,33,47,44,97,87,71,43,64,57,75,40,52,38,34,55,91,38,9,69,75,58,24,48,23,43,81,66,83,45,51,48,53,45,32,46,41,53,34,20,47,33,33,34,74,65,48,39,38,28,30,68,32,46,70,31,52,41,50,77,62,32,59,67,43,61,57,80,78,49,82,72,63,55,68,47,59,20,49,30,52,48,76,38,36,33,41,35,37,40,30,41,37,54,62,78,32,64,36,48,77,50,64,36,80,77,50,92,51,46,45,79,48,76,56,34,36,6,33,54,60,90,51,74,43,26,74,47,77,47,77,72,50,92,43,31,38,32,35,36,44,34,31,21,24,87,50,72,68,42,38,36,59,44,70,58,90,46,49,53,23,54,49,35,26,48,40,51,51,27,22,42,76,53,60,21,46,60,68,48,69,54,56,66,74,50,54,61,86,74,52,68,94,58,92,72,60,81,90,38,52,74,43,26,69,42,70,48,68,38,36,48,44,55,48,23,48,31,41,17,46,59,37,45,71,62,33,38,44,43,26,23,53,43,10,41,74,71,77,42,28,34,54,67,51,12,37,49,51,39,35,56,46,45,58,70,68,63,50,61,66,88,50,46,32,40,61,65,25,34,22,68,35,94,30,27,31,35,12,22,45,47,51,29,48,51,50,55,51,46,66,51,67,91,56,18,64,61,57,54,68,17,29,11,25,31,39,65,32,20,73,23,28,76,27,43,59,97,80,41,89,40,48,68,34,29,32,32,28,60,11,64,32,71,35,63,14,55,40,73,70,27,32,33,29,48,11,42,30,39,38,37,37,35,54,27,80,68,69,42,51,31,33,29,17,41,38,39,31,45,29,65,27,71,44,70,69,48,47,50,47,55,50,29,47,54,36,48,39,50,34,49,54,28,72,76,64

Organism: Methanosarcina acetivorans (strain ATCC 35395 / DSM 2834 / JCM 12185 / C2A) (NCBI:txid188937)

Nearest PDB structures (foldseek):
  1w5d-assembly1_A  TM=8.568E-01  e=1.556E-38  Bacillus subtilis
  1w8y-assembly4_D  TM=8.203E-01  e=8.539E-38  Actinomadura sp. R39
  2ex2-assembly1_A  TM=7.636E-01  e=1.812E-34  Escherichia coli
  2ex9-assembly1_A  TM=7.396E-01  e=3.788E-34  Escherichia coli
  2exb-assembly1_A  TM=7.312E-01  e=3.880E-33  Escherichia coli

Radius of gyration: 34.97 Å; Cα contacts (8 Å, |Δi|>4): 2572; chains: 2; bounding box: 102×107×108 Å

pLDDT: mean 87.57, std 24.77, range [14.59, 98.94]

Secondary structure (DSSP, 8-state):
-----------------------------------------------------------------------SSBPPPHHHHHHHTSGGGTT-EEEEEEEETTT--EEEEESTTS-B--GGGHHHHHHHHHHHHH-TT---EEEEEEEEEE-TTSEEEEEEEEE----SSTTTTB-TTS-B---SS-GGGTTTT------SS-TTHHHHHHHHHHHHTT--EESS-EEEE--SS--B--TTSTT---B-S--SGGGEEEEEEE--STTSBPEEEEES--TT-EEEEEEEEE-TTSPPEEEEEEEETTEEEEEEEEETTPPPEEEEEE-S-HHHHHHHHHHHHHHHTT-EE-S-SSS---GGGS-SSS--TTSEEEEEEEPPPHHHHHHHHHHHT-HHHHHHHHHHHHHHTT---HHHHHHHHHHHHHHHT--GGGEE-S-SSS-STT-EE-HHHHHHHHHHHTSSTTHHHHHHHS-BTTTSGGGTTSS-TT-TTTTSEEEEEEEEEEEETTTTEEEEEEEEEEEEEE-TT--EEEEEEEEE-EEESSHHHHHHHHHHHHHHHHHHHHH-/-------------GGGGGG----------------------------------------------------SSB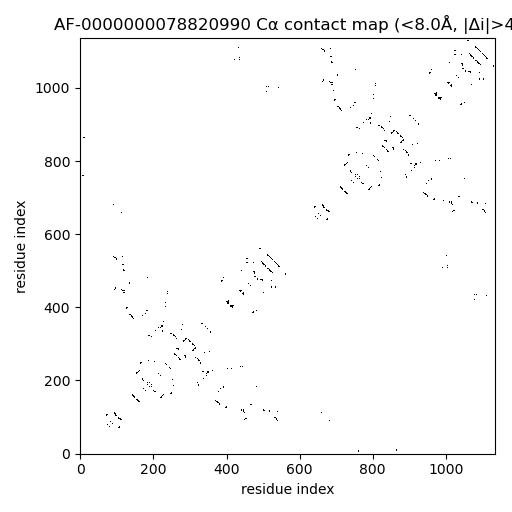PPPHHHHHHHTSGGGTT-EEEEEEEETTT--EEEEESTTS-B--GGGHHHHHHHHHHHHH-TT---EEEEEEEEEE-TTSEEEEEEEEE----SSTTTTB-TTS-B---SS-GGGTTTT------SS-TTHHHHHHHHHHHHTT--EESS-EEEE--SS--B--TTSTT---B-S--SGGGEEEEEEE--STTSBPEEEEES--TT-EEEEEEEEE-TTSPPEEEEEEEETTEEEEEEEEETTPPPEEEEEE-S-HHHHHHHHHHHHHHHTT-EE-S-SSS---GGGS-SSS--TTSEEEEEEEPPPHHHHHHHHHHHT-HHHHHHHHHHHHHHTT---HHHHHHHHHHHHHHHT--GGGEE-S-SSS-STT-EE-HHHHHHHHHHHTSSTTHHHHHHHS-BTTTSGGGTTSS-TT-TTTTSEEEEEEEEEEEETTTTEEEEEEEEEEEEEE-TT--EEEEEEEEE-EEESSHHHHHHHHHHHHHHHHHHHHH-

Foldseek 3Di:
DCPDDPPDPPDPCPCPPDDPDDDPDDDDDDDDDDDDDDDDDDDDDPPPPPPPPPDPDPPPPPPPPVPVPPPFADEADPLLVVLCPPPLNVPKDKWKWKAFLPPRGTHDTDQQQDKAQAFQLLLLLLLVLLCVQQNQQHKFKKFKFQDADQDPQQERAGEIEIEQRLPAQLCQQADPVGFGHDAQADQLCLVPQWPHDYHDGHLCVNLLQQLLLLVVLRHQEYAYAYFYHFVLFDKDQAPPPVSSAIQTSDHGPNQKKKWKWAADDAQDGTDIDIPDDFPQADEDEAEGEHAQPDDWDWDWDDPDGRYIYIHTYHYPPDGIRMHIDHHPARRLVSRLSSQVSNVVSNYHYPDDSYDDRPNVPDDPDPDCVVTDGRGMDIHRGVLSVLLNCQQALDQSSQQSSQQVSQSSVVHHYSQSSVVSSVVVLVVLVQDVVSFFDDGRSSADPRGIHGFNSLLSSLSSLCDDDCNVSSQNSFHFACCGYNRVPLEDVPQPQGRFWGWGWGWDWDADPVVQFIWTQKTKIWGWGQAPVRGIMTMIMMMGTRTDHDVVRVSVVSSSVVVSSSSVRDVD/DDDDDDPPDDDPDPDPPDDPPPDDPDDDDDDDDDDDDDDCPVPPDDDDPPPPPPDPDPPPPPPPPVPVPPDFADEADPLLVVLCPPPLNVPKDKWKWKAFLPPRGTHDTDQQQDKAQAFQLLLLLLLVLLCVQQNQFHKFKKFKFQDADQDPQQERAGEIEIEQRLFAQLCQQADPVGFGHDAQADQLCLVPQWPHDDHDGHLCVNLLQQLLLLVVLRHQEYAYAYFYHFVLFDKDQAPPPVSSAIQTSDHGSNQKKKWKWAADDAQDGTDIDIPDDFPQADEDEAEGEHAQPDDWDWDWDDPDGRYIYIHTYHYPPDGIIMHIDHHPARRLVVRLSSQVSNVVSNYHYPDDSYDDRPNVPDDPDPDCVVTDGRGMDIHRGVLSVLLNCQQALDQSSQQSSQQVSQSSVVHHYSQSSVVSSVVVLVVLVADPVSFFDDGRSSADPRGIHGFNSLLSSLSSLCDDDCNVSSQNSFHFACCGYNRVPLEDPPQPQGRFWGWGWGWDWDADPVVQFIWTQKTKIWGWGQAPVRGIMTMIIMMGTRTDHDVVRVSVVSSSVVVSSSSVRDVD

InterPro domains:
  IPR000667 Peptidase S13, D-Ala-D-Ala carboxypeptidase C [PF02113] (78-551)
  IPR000667 Peptidase S13, D-Ala-D-Ala carboxypeptidase C [PTHR30023] (39-568)
  IPR000667 Peptidase S13, D-Ala-D-Ala carboxypeptidase C [TIGR00666] (103-541)
  IPR012338 Beta-lactamase/transpeptidase-like [G3DSA:3.40.710.10] (78-144)
  IPR012338 Beta-lactamase/transpeptidase-like [G3DSA:3.40.710.10] (321-568)
  IPR012338 Beta-lactamase/transpeptidase-like [SSF56601] (74-560)